Protein AF-F4PGF0-F1 (afdb_monomer_lite)

Foldseek 3Di:
DVVQVPFDDPVPGPDGDDDDDDDPVCVVVVVCVVVVNDDDADPCLVQVLLVLLLCVLVVCDWFLVSQLVVVVVDPNQVVCLVPVVVVPHDPVVCVVCVSCSVVSSVSSVVSVVLCVLLVQWDADPVGRTIHGDVLSVVCNVVVAGSVLSSLCVVQPDPDDDPVSVVVSVCPGPVCVVPDDDPVCVVVVVVPPPDDDDDDDDDDDDDDDQDPDDFAFLCVLVDPLSSVLDPDGTQDSLCVVCLCCQQPHLFADDDDDDPPNPLVVSVVNNLVNCCVPPVPAAEEAEAADPVVLVVCCVSCCVRCCVRVVFQEEEQELFDDDDPVSLLRHRYYYYYPLRVLLVQLQLVVVVRHSVRHQEAQDDQVDDPDDHRYYHRDDDPDDDDDDPVCVVPPDDDADPCLVVVLLVVLSCQLNVCDFAPVSVLVVVCSDPNLVRCQVCVVVVPFPDNDPVSSVVSSSVSSVVSVVLCVLLVQWDADPPPRTIHGDPLSVLCSNLVFDSVLSSLLLVQDDLPDALLSVLLSLLPGVLQQPQDDDPPQLVVLVVLLVVFDDHDDDSRGSSSLLSSLLRCLQVVHDDPDPVSVVSSLVSLSSSLSSLVSSLVSCVVVQNLNSNVNSLQSLQCSQLSHDCADPVRAGCQQVSFPPADSVNSVVLCVPLVPRHLQSLLVLLPQDPPPCPDPSVVSSVVSVVVSLCCVVPVVVDDPVSSVRRSVLSQQPWDKDKDWDDDQDDADELPAWDKTKIKIFTDGAHDPVQFHPRPSNPHTHHKKKKKFKAWPVRGGFDIDIDTRCHDDPPDPSRIDIDIGTGNDDPPDQDQKTKMKIWMRISHHRRPIDIDIDMHGHDHPDD

Secondary structure (DSSP, 8-state):
-TTGGGSS-TTT-SS--------HHHHHHHHHHHTT-------GGGGHHHHHHHHHHHTS--BHHHHHHHHHTSHHHHHHHH-GGGGT--HHHHHH-TT-HHHHHHHHHHHHHHHHHTTSEEEETTTTEEEE-HHHHHHHHTT--HHHHHHHHHH--SS--HHHHHHHHHTSGGGTT-PPPGGGHHHHHHGGG-----PPPPPP-PPPPP-PPPPBGGGG--HHHHTT-SSSB--HHHHHHHHHHHH-----B----TTS-HHHHHHHHHHHHHHH-TT-EEEEE-SSHHHHHHHHHHHIIIIIIHH---EEEEBTTB---HHHHHH-SEEEE-HHHHHHHHTTGGG-TTTTT-EEEESS-----SSS----B-------S---THHHHSPP-----HHHHHHHHHHHHHHTTS--BHHHHHHHHHTSHHHHHHTT-GGGGT-SSS-HHHHHHHHHHHHHHHHHHHHHTTSEEE-TTT-BEEE-HHHHHHHHHT--HHHHHHHHHH--TT--HHHHHHHHHT-GGGTT----TTHHHHHHHHHHHSSS----TT-HHHHHHHHHHHHHHTPPPSSHHHHHHHHHHHHHHHHHHHHHHHHHHHTT-HHHHHHHHHHHHHHHHTS-SB-TT--B-GGGGSTT--HHHHHHHHHHH---SHHHHHHHH---TT-TTSHHHHHHHHHHHHHHHIIIIIS---HHHHHHHHHHHHHS--EEEEE-S-TTPPBPTTS-EEEEEEEEE-SPPPTT-B---TTSSS--B-EEEEEEEETT--EEEEEEEE-----SSS--SEEEEEEEEPPPTT---SEEEEEEEEEESS-TT--EEEEEEEEBPPPP-

Structure (mmCIF, N/CA/C/O backbone):
data_AF-F4PGF0-F1
#
_entry.id   AF-F4PGF0-F1
#
loop_
_atom_site.group_PDB
_atom_site.id
_atom_site.type_symbol
_atom_site.label_atom_id
_atom_site.label_alt_id
_atom_site.label_comp_id
_atom_site.label_asym_id
_atom_site.label_entity_id
_atom_site.label_seq_id
_atom_site.pdbx_PDB_ins_code
_atom_site.Cartn_x
_atom_site.Cartn_y
_atom_site.Cartn_z
_atom_site.occupancy
_atom_site.B_iso_or_equiv
_atom_site.auth_seq_id
_atom_site.auth_comp_id
_atom_site.auth_asym_id
_atom_site.auth_atom_id
_atom_site.pdbx_PDB_model_num
ATOM 1 N N . MET A 1 1 ? 50.149 28.478 -24.237 1.00 68.19 1 MET A N 1
ATOM 2 C CA . MET A 1 1 ? 49.482 29.690 -23.707 1.00 68.19 1 MET A CA 1
ATOM 3 C C . MET A 1 1 ? 49.222 29.632 -22.201 1.00 68.19 1 MET A C 1
ATOM 5 O O . MET A 1 1 ? 49.763 30.476 -21.507 1.00 68.19 1 MET A O 1
ATOM 9 N N . GLN A 1 2 ? 48.484 28.651 -21.657 1.00 79.56 2 GLN A N 1
ATOM 10 C CA . GLN A 1 2 ? 48.096 28.647 -20.227 1.00 79.56 2 GLN A CA 1
ATOM 11 C C . GLN A 1 2 ? 49.274 28.638 -19.230 1.00 79.56 2 GLN A C 1
ATOM 13 O O . GLN A 1 2 ? 49.204 29.307 -18.206 1.00 79.56 2 GLN A O 1
ATOM 18 N N . ILE A 1 3 ? 50.369 27.932 -19.540 1.00 82.75 3 ILE A N 1
ATOM 19 C CA . ILE A 1 3 ? 51.595 27.923 -18.716 1.00 82.75 3 ILE A CA 1
ATOM 20 C C . ILE A 1 3 ? 52.276 29.305 -18.722 1.00 82.75 3 ILE A C 1
ATOM 22 O O . ILE A 1 3 ? 52.674 29.797 -17.673 1.00 82.75 3 ILE A O 1
ATOM 26 N N . PHE A 1 4 ? 52.341 29.966 -19.881 1.00 79.94 4 PHE A N 1
ATOM 27 C CA . PHE A 1 4 ? 52.933 31.302 -20.039 1.00 79.94 4 PHE A CA 1
ATOM 28 C C . PHE A 1 4 ? 52.092 32.411 -19.404 1.00 79.94 4 PHE A C 1
ATOM 30 O O . PHE A 1 4 ? 52.645 33.363 -18.874 1.00 79.94 4 PHE A O 1
ATOM 37 N N . GLY A 1 5 ? 50.763 32.270 -19.383 1.00 78.12 5 GLY A N 1
ATOM 38 C CA . GLY A 1 5 ? 49.867 33.208 -18.695 1.00 78.12 5 GLY A CA 1
ATOM 39 C C . GLY A 1 5 ? 50.016 33.216 -17.169 1.00 78.12 5 GLY A C 1
ATOM 40 O O . GLY A 1 5 ? 49.424 34.060 -16.508 1.00 78.12 5 GLY A O 1
ATOM 41 N N . ARG A 1 6 ? 50.795 32.284 -16.603 1.00 83.44 6 ARG A N 1
ATOM 42 C CA . ARG A 1 6 ? 51.181 32.272 -15.183 1.00 83.44 6 ARG A CA 1
ATOM 43 C C . ARG A 1 6 ? 52.516 32.980 -14.919 1.00 83.44 6 ARG A C 1
ATOM 45 O O . ARG A 1 6 ? 52.927 33.057 -13.764 1.00 83.44 6 ARG A O 1
ATOM 52 N N . ALA A 1 7 ? 53.205 33.454 -15.958 1.00 81.38 7 ALA A N 1
ATOM 53 C CA . ALA A 1 7 ? 54.467 34.169 -15.826 1.00 81.38 7 ALA A CA 1
ATOM 54 C C . ALA A 1 7 ? 54.216 35.649 -15.504 1.00 81.38 7 ALA A C 1
ATOM 56 O O . ALA A 1 7 ? 53.623 36.372 -16.302 1.00 81.38 7 ALA A O 1
ATOM 57 N N . GLY A 1 8 ? 54.698 36.086 -14.339 1.00 79.94 8 GLY A N 1
ATOM 58 C CA . GLY A 1 8 ? 54.471 37.427 -13.799 1.00 79.94 8 GLY A CA 1
ATOM 59 C C . GLY A 1 8 ? 53.168 37.525 -13.004 1.00 79.94 8 GLY A C 1
ATOM 60 O O . GLY A 1 8 ? 52.085 37.199 -13.489 1.00 79.94 8 GLY A O 1
ATOM 61 N N . ARG A 1 9 ? 53.260 37.972 -11.749 1.00 84.19 9 ARG A N 1
ATOM 62 C CA . ARG A 1 9 ? 52.103 38.196 -10.875 1.00 84.19 9 ARG A CA 1
ATOM 63 C C . ARG A 1 9 ? 51.639 39.649 -11.009 1.00 84.19 9 ARG A C 1
ATOM 65 O O . ARG A 1 9 ? 52.397 40.537 -10.619 1.00 84.19 9 ARG A O 1
ATOM 72 N N . PRO A 1 10 ? 50.388 39.911 -11.439 1.00 83.38 10 PRO A N 1
ATOM 73 C CA . PRO A 1 10 ? 49.921 41.266 -11.757 1.00 83.38 10 PRO A CA 1
ATOM 74 C C . PRO A 1 10 ? 50.033 42.303 -10.627 1.00 83.38 10 PRO A C 1
ATOM 76 O O . PRO A 1 10 ? 50.053 43.497 -10.897 1.00 83.38 10 PRO A O 1
ATOM 79 N N . GLN A 1 11 ? 50.074 41.862 -9.365 1.00 82.69 11 GLN A N 1
ATOM 80 C CA . GLN A 1 11 ? 50.130 42.737 -8.185 1.00 82.69 11 GLN A CA 1
ATOM 81 C C . GLN A 1 11 ? 51.554 42.988 -7.662 1.00 82.69 11 GLN A C 1
ATOM 83 O O . GLN A 1 11 ? 51.743 43.899 -6.861 1.00 82.69 11 GLN A O 1
ATOM 88 N N . PHE A 1 12 ? 52.537 42.177 -8.068 1.00 80.88 12 PHE A N 1
ATOM 89 C CA . PHE A 1 12 ? 53.861 42.140 -7.430 1.00 80.88 12 PHE A CA 1
ATOM 90 C C . PHE A 1 12 ? 55.021 42.313 -8.411 1.00 80.88 12 PHE A C 1
ATOM 92 O O . PHE A 1 12 ? 56.039 42.889 -8.037 1.00 80.88 12 PHE A O 1
ATOM 99 N N . ASP A 1 13 ? 54.880 41.828 -9.646 1.00 89.94 13 ASP A N 1
ATOM 100 C CA . ASP A 1 13 ? 55.972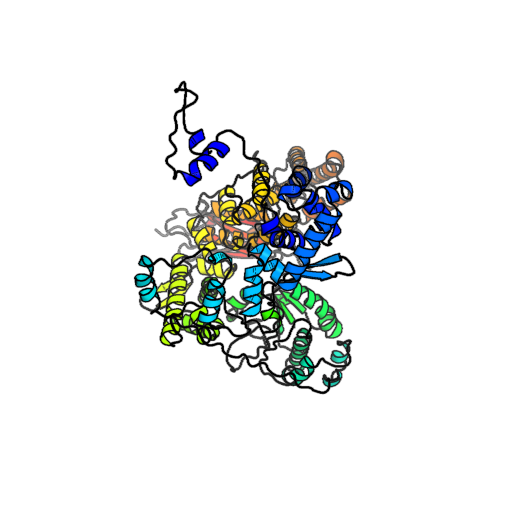 41.784 -10.614 1.00 89.94 13 ASP A CA 1
ATOM 101 C C . ASP A 1 13 ? 55.735 42.833 -11.719 1.00 89.94 13 ASP A C 1
ATOM 103 O O . ASP A 1 13 ? 54.625 42.974 -12.232 1.00 89.94 13 ASP A O 1
ATOM 107 N N . THR A 1 14 ? 56.774 43.584 -12.096 1.00 86.44 14 THR A N 1
ATOM 108 C CA . THR A 1 14 ? 56.694 44.628 -13.140 1.00 86.44 14 THR A CA 1
ATOM 109 C C . THR A 1 14 ? 56.746 44.063 -14.562 1.00 86.44 14 THR A C 1
ATOM 111 O O . THR A 1 14 ? 56.286 44.711 -15.500 1.00 86.44 14 THR A O 1
ATOM 114 N N . PHE A 1 15 ? 57.282 42.853 -14.727 1.00 85.06 15 PHE A N 1
ATOM 115 C CA . PHE A 1 15 ? 57.271 42.066 -15.958 1.00 85.06 15 PHE A CA 1
ATOM 116 C C . PHE A 1 15 ? 57.305 40.569 -15.610 1.00 85.06 15 PHE A C 1
ATOM 118 O O . PHE A 1 15 ? 57.722 40.188 -14.516 1.00 85.06 15 PHE A O 1
ATOM 125 N N . GLY A 1 16 ? 56.839 39.717 -16.525 1.00 85.12 16 GLY A N 1
ATOM 126 C CA . GLY A 1 16 ? 56.873 38.260 -16.384 1.00 85.12 16 GLY A CA 1
ATOM 127 C C . GLY A 1 16 ? 57.843 37.635 -17.381 1.00 85.12 16 GLY A C 1
ATOM 128 O O . GLY A 1 16 ? 57.725 37.870 -18.581 1.00 85.12 16 GLY A O 1
ATOM 129 N N . GLU A 1 17 ? 58.780 36.820 -16.899 1.00 87.06 17 GLU A N 1
ATOM 130 C CA . GLU A 1 17 ? 59.690 36.039 -17.744 1.00 87.06 17 GLU A CA 1
ATOM 131 C C . GLU A 1 17 ? 59.274 34.569 -17.779 1.00 87.06 17 GLU A C 1
ATOM 133 O O . GLU A 1 17 ? 58.826 33.996 -16.786 1.00 87.06 17 GLU A O 1
ATOM 138 N N . SER A 1 18 ? 59.425 33.939 -18.941 1.00 82.31 18 SER A N 1
ATOM 139 C CA . SER A 1 18 ? 59.106 32.528 -19.137 1.00 82.31 18 SER A CA 1
ATOM 140 C C . SER A 1 18 ? 60.050 31.913 -20.156 1.00 82.31 18 SER A C 1
ATOM 142 O O . SER A 1 18 ? 60.312 32.489 -21.211 1.00 82.31 18 SER A O 1
ATOM 144 N N . PHE A 1 19 ? 60.556 30.725 -19.837 1.00 87.62 19 PHE A N 1
ATOM 145 C CA . PHE A 1 19 ? 61.506 30.008 -20.677 1.00 87.62 19 PHE A CA 1
ATOM 146 C C . PHE A 1 19 ? 60.835 28.761 -21.247 1.00 87.62 19 PHE A C 1
ATOM 148 O O . PHE A 1 19 ? 60.334 27.919 -20.503 1.00 87.62 19 PHE A O 1
ATOM 155 N N . LEU A 1 20 ? 60.831 28.643 -22.574 1.00 85.56 20 LEU A N 1
ATOM 156 C CA . LEU A 1 20 ? 60.385 27.444 -23.275 1.00 85.56 20 LEU A CA 1
ATOM 157 C C . LEU A 1 20 ? 61.597 26.662 -23.761 1.00 85.56 20 LEU A C 1
ATOM 159 O O . LEU A 1 20 ? 62.291 27.107 -24.673 1.00 85.56 20 LEU A O 1
ATOM 163 N N . LEU A 1 21 ? 61.816 25.476 -23.202 1.00 89.81 21 LEU A N 1
ATOM 164 C CA . LEU A 1 21 ? 62.769 24.524 -23.763 1.00 89.81 21 LEU A CA 1
ATOM 165 C C . LEU A 1 21 ? 62.033 23.607 -24.738 1.00 89.81 21 LEU A C 1
ATOM 167 O O . LEU A 1 21 ? 61.094 22.906 -24.367 1.00 89.81 21 LEU A O 1
ATOM 171 N N . THR A 1 22 ? 62.438 23.634 -26.002 1.00 89.94 22 THR A N 1
ATOM 172 C CA . THR A 1 22 ? 61.854 22.805 -27.056 1.00 89.94 22 THR A CA 1
ATOM 173 C C . THR A 1 22 ? 62.917 22.411 -28.075 1.00 89.94 22 THR A C 1
ATOM 175 O O . THR A 1 22 ? 63.999 22.994 -28.123 1.00 89.94 22 THR A O 1
ATOM 178 N N . THR A 1 23 ? 62.618 21.407 -28.893 1.00 92.56 23 THR A N 1
ATOM 179 C CA . THR A 1 23 ? 63.452 21.021 -30.035 1.00 92.56 23 THR A CA 1
ATOM 180 C C . THR A 1 23 ? 63.445 22.126 -31.089 1.00 92.56 23 THR A C 1
ATOM 182 O O . THR A 1 23 ? 62.398 22.733 -31.324 1.00 92.56 23 THR A O 1
ATOM 185 N N . HIS A 1 24 ? 64.571 22.346 -31.773 1.00 90.00 24 HIS A N 1
ATOM 186 C CA . HIS A 1 24 ? 64.712 23.419 -32.768 1.00 90.00 24 HIS A CA 1
ATOM 187 C C . HIS A 1 24 ? 63.587 23.414 -33.824 1.00 90.00 24 HIS A C 1
ATOM 189 O O . HIS A 1 24 ? 63.030 24.461 -34.141 1.00 90.00 24 HIS A O 1
ATOM 195 N N . ASP A 1 25 ? 63.149 22.234 -34.267 1.00 90.38 25 ASP A N 1
ATOM 196 C CA . ASP A 1 25 ? 62.092 22.069 -35.279 1.00 90.38 25 ASP A CA 1
ATOM 197 C C . ASP A 1 25 ? 60.718 22.598 -34.838 1.00 90.38 25 ASP A C 1
ATOM 199 O O . ASP A 1 25 ? 59.890 22.993 -35.657 1.00 90.38 25 ASP A O 1
ATOM 203 N N . LYS A 1 26 ? 60.464 22.637 -33.526 1.00 87.69 26 LYS A N 1
ATOM 204 C CA . LYS A 1 26 ? 59.204 23.123 -32.946 1.00 87.69 26 LYS A CA 1
ATOM 205 C C . LYS A 1 26 ? 59.284 24.585 -32.508 1.00 87.69 26 LYS A C 1
ATOM 207 O O . LYS A 1 26 ? 58.252 25.173 -32.187 1.00 87.69 26 LYS A O 1
ATOM 212 N N . LEU A 1 27 ? 60.475 25.193 -32.527 1.00 85.81 27 LEU A N 1
ATOM 213 C CA . LEU A 1 27 ? 60.696 26.571 -32.083 1.00 85.81 27 LEU A CA 1
ATOM 214 C C . LEU A 1 27 ? 59.818 27.560 -32.860 1.00 85.81 27 LEU A C 1
ATOM 216 O O . LEU A 1 27 ? 59.130 28.377 -32.253 1.00 85.81 27 LEU A O 1
ATOM 220 N N . HIS A 1 28 ? 59.781 27.446 -34.191 1.00 83.00 28 HIS A N 1
ATOM 221 C CA . HIS A 1 28 ? 58.978 28.328 -35.042 1.00 83.00 28 HIS A CA 1
ATOM 222 C C . HIS A 1 28 ? 57.472 28.218 -34.747 1.00 83.00 28 HIS A C 1
ATOM 224 O O . HIS A 1 28 ? 56.788 29.234 -34.644 1.00 83.00 28 HIS A O 1
ATOM 230 N N . HIS A 1 29 ? 56.967 26.999 -34.529 1.00 82.62 29 HIS A N 1
ATOM 231 C CA . HIS A 1 29 ? 55.566 26.760 -34.174 1.00 82.62 29 HIS A CA 1
ATOM 232 C C . HIS A 1 29 ? 55.180 27.461 -32.864 1.00 82.62 29 HIS A C 1
ATOM 234 O O . HIS A 1 29 ? 54.167 28.158 -32.806 1.00 82.62 29 HIS A O 1
ATOM 240 N N . TYR A 1 30 ? 56.003 27.326 -31.819 1.00 84.00 30 TYR A N 1
ATOM 241 C CA . TYR A 1 30 ? 55.728 27.968 -30.535 1.00 84.00 30 TYR A CA 1
ATOM 242 C C . TYR A 1 30 ? 55.913 29.489 -30.571 1.00 84.00 30 TYR A C 1
ATOM 244 O O . TYR A 1 30 ? 55.134 30.192 -29.933 1.00 84.00 30 TYR A O 1
ATOM 252 N N . LEU A 1 31 ? 56.871 30.014 -31.344 1.00 82.81 31 LEU A N 1
ATOM 253 C CA . LEU A 1 31 ? 57.012 31.461 -31.551 1.00 82.81 31 LEU A CA 1
ATOM 254 C C . LEU A 1 31 ? 55.759 32.057 -32.207 1.00 82.81 31 LEU A C 1
ATOM 256 O O . LEU A 1 31 ? 55.236 33.053 -31.714 1.00 82.81 31 LEU A O 1
ATOM 260 N N . MET A 1 32 ? 55.237 31.411 -33.255 1.00 77.62 32 MET A N 1
ATOM 261 C CA . MET A 1 32 ? 54.003 31.821 -33.942 1.00 77.62 32 MET A CA 1
ATOM 262 C C . MET A 1 32 ? 52.759 31.728 -33.048 1.00 77.62 32 MET A C 1
ATOM 264 O O . MET A 1 32 ? 51.863 32.569 -33.133 1.00 77.62 32 MET A O 1
ATOM 268 N N . LEU A 1 33 ? 52.705 30.725 -32.165 1.00 80.06 33 LEU A N 1
ATOM 269 C CA . LEU A 1 33 ? 51.631 30.566 -31.181 1.00 80.06 33 LEU A CA 1
ATOM 270 C C . LEU A 1 33 ? 51.631 31.698 -30.135 1.00 80.06 33 LEU A C 1
ATOM 272 O O . LEU A 1 33 ? 50.567 32.110 -29.680 1.00 80.06 33 LEU A O 1
ATOM 276 N N . MET A 1 34 ? 52.812 32.199 -29.755 1.00 77.62 34 MET A N 1
ATOM 277 C CA . MET A 1 34 ? 52.979 33.238 -28.729 1.00 77.62 34 MET A CA 1
ATOM 278 C C . MET A 1 34 ? 52.830 34.668 -29.275 1.00 77.62 34 MET A C 1
ATOM 280 O O . MET A 1 34 ? 52.401 35.549 -28.535 1.00 77.62 34 MET A O 1
ATOM 284 N N . SER A 1 35 ? 53.142 34.912 -30.552 1.00 76.12 35 SER A N 1
ATOM 285 C CA . SER A 1 35 ? 53.085 36.238 -31.196 1.00 76.12 35 SER A CA 1
ATOM 286 C C . SER A 1 35 ? 51.711 36.617 -31.779 1.00 76.12 35 SER A C 1
ATOM 288 O O . SER A 1 35 ? 51.601 37.614 -32.489 1.00 76.12 35 SER A O 1
ATOM 290 N N . ALA A 1 36 ? 50.660 35.848 -31.464 1.00 62.47 36 ALA A N 1
ATOM 291 C CA . ALA A 1 36 ? 49.275 36.014 -31.935 1.00 62.47 36 ALA A CA 1
ATOM 292 C C . ALA A 1 36 ? 49.044 35.831 -33.454 1.00 62.47 36 ALA A C 1
ATOM 294 O O . ALA A 1 36 ? 48.001 36.225 -33.971 1.00 62.47 36 ALA A O 1
ATOM 295 N N . ALA A 1 37 ? 49.968 35.187 -34.176 1.00 62.91 37 ALA A N 1
ATOM 296 C CA . ALA A 1 37 ? 49.921 35.089 -35.639 1.00 62.91 37 ALA A CA 1
ATOM 297 C C . ALA A 1 37 ? 49.289 33.794 -36.199 1.00 62.91 37 ALA A C 1
ATOM 299 O O . ALA A 1 37 ? 49.262 33.610 -37.415 1.00 62.91 37 ALA A O 1
ATOM 300 N N . MET A 1 38 ? 48.776 32.890 -35.355 1.00 70.12 38 MET A N 1
ATOM 301 C CA . MET A 1 38 ? 48.120 31.659 -35.819 1.00 70.12 38 MET A CA 1
ATOM 302 C C . MET A 1 38 ? 46.594 31.836 -35.902 1.00 70.12 38 MET A C 1
ATOM 304 O O . MET A 1 38 ? 45.956 31.993 -34.857 1.00 70.12 38 MET A O 1
ATOM 308 N N . PRO A 1 39 ? 45.978 31.780 -37.099 1.00 75.12 39 PRO A N 1
ATOM 309 C CA . PRO A 1 39 ? 44.526 31.764 -37.212 1.00 75.12 39 PRO A CA 1
ATOM 310 C C . PRO A 1 39 ? 43.962 30.485 -36.581 1.00 75.12 39 PRO A C 1
ATOM 312 O O . PRO A 1 39 ? 44.480 29.388 -36.790 1.00 75.12 39 PRO A O 1
ATOM 315 N N . ILE A 1 40 ? 42.891 30.630 -35.799 1.00 84.44 40 ILE A N 1
ATOM 316 C CA . ILE A 1 40 ? 42.147 29.492 -35.254 1.00 84.44 40 ILE A CA 1
ATOM 317 C C . ILE A 1 40 ? 41.319 28.898 -36.397 1.00 84.44 40 ILE A C 1
ATOM 319 O O . ILE A 1 40 ? 40.466 29.579 -36.966 1.00 84.44 40 ILE A O 1
ATOM 323 N N . GLU A 1 41 ? 41.584 27.639 -36.740 1.00 88.88 41 GLU A N 1
ATOM 324 C CA . GLU A 1 41 ? 40.865 26.904 -37.784 1.00 88.88 41 GLU A CA 1
ATOM 325 C C . GLU A 1 41 ? 40.036 25.764 -37.185 1.00 88.88 41 GLU A C 1
ATOM 327 O O . GLU A 1 41 ? 40.368 25.203 -36.138 1.00 88.88 41 GLU A O 1
ATOM 332 N N . SER A 1 42 ? 38.934 25.422 -37.851 1.00 90.94 42 SER A N 1
ATOM 333 C CA . SER A 1 42 ? 38.019 24.371 -37.418 1.00 90.94 42 SER A CA 1
ATOM 334 C C . SER A 1 42 ? 38.543 22.985 -37.794 1.00 90.94 42 SER A C 1
ATOM 336 O O . SER A 1 42 ? 38.913 22.742 -38.940 1.00 90.94 42 SER A O 1
ATOM 338 N N . ARG A 1 43 ? 38.504 22.042 -36.845 1.00 90.00 43 ARG A N 1
ATOM 339 C CA . ARG A 1 43 ? 38.724 20.604 -37.098 1.00 90.00 43 ARG A CA 1
ATOM 340 C C . ARG A 1 43 ? 37.427 19.801 -37.211 1.00 90.00 43 ARG A C 1
ATOM 342 O O . ARG A 1 43 ? 37.476 18.585 -37.313 1.00 90.00 43 ARG A O 1
ATOM 349 N N . PHE A 1 44 ? 36.270 20.464 -37.226 1.00 91.56 44 PHE A N 1
ATOM 350 C CA . PHE A 1 44 ? 34.961 19.803 -37.183 1.00 91.56 44 PHE A CA 1
ATOM 351 C C . PHE A 1 44 ? 34.720 18.824 -38.346 1.00 91.56 44 PHE A C 1
ATOM 353 O O . PHE A 1 44 ? 34.017 17.838 -38.169 1.00 91.56 44 PHE A O 1
ATOM 360 N N . ILE A 1 45 ? 35.354 19.043 -39.509 1.00 89.06 45 ILE A N 1
ATOM 361 C CA . ILE A 1 45 ? 35.261 18.142 -40.672 1.00 89.06 45 ILE A CA 1
ATOM 362 C C . ILE A 1 45 ? 35.663 16.702 -40.324 1.00 89.06 45 ILE A C 1
ATOM 364 O O . ILE A 1 45 ? 35.042 15.778 -40.839 1.00 89.06 45 ILE A O 1
ATOM 368 N N . THR A 1 46 ? 36.658 16.486 -39.450 1.00 87.44 46 THR A N 1
ATOM 369 C CA . THR A 1 46 ? 37.154 15.128 -39.154 1.00 87.44 46 THR A CA 1
ATOM 370 C C . THR A 1 46 ? 36.118 14.265 -38.443 1.00 87.44 46 THR A C 1
ATOM 372 O O . THR A 1 46 ? 36.116 13.055 -38.626 1.00 87.44 46 THR A O 1
ATOM 375 N N . ASN A 1 47 ? 35.233 14.889 -37.661 1.00 89.44 47 ASN A N 1
ATOM 376 C CA . ASN A 1 47 ? 34.237 14.208 -36.832 1.00 89.44 47 ASN A CA 1
ATOM 377 C C . ASN A 1 47 ? 32.802 14.550 -37.270 1.00 89.44 47 ASN A C 1
ATOM 379 O O . ASN A 1 47 ? 31.851 14.316 -36.527 1.00 89.44 47 ASN A O 1
ATOM 383 N N . LEU A 1 48 ? 32.633 15.128 -38.466 1.00 94.38 48 LEU A N 1
ATOM 384 C CA . LEU A 1 48 ? 31.335 15.574 -38.981 1.00 94.38 48 LEU A CA 1
ATOM 385 C C . LEU A 1 48 ? 30.313 14.431 -39.010 1.00 94.38 48 LEU A C 1
ATOM 387 O O . LEU A 1 48 ? 29.143 14.649 -38.723 1.00 94.38 48 LEU A O 1
ATOM 391 N N . VAL A 1 49 ? 30.773 13.223 -39.330 1.00 94.38 49 VAL A N 1
ATOM 392 C CA . VAL A 1 49 ? 29.972 11.998 -39.433 1.00 94.38 49 VAL A CA 1
ATOM 393 C C . VAL A 1 49 ? 29.310 11.658 -38.096 1.00 94.38 49 VAL A C 1
ATOM 395 O O . VAL A 1 49 ? 28.095 11.483 -38.031 1.00 94.38 49 VAL A O 1
ATOM 398 N N . ASP A 1 50 ? 30.089 11.643 -37.014 1.00 93.69 50 ASP A N 1
ATOM 399 C CA . ASP A 1 50 ? 29.599 11.271 -35.684 1.00 93.69 50 ASP A CA 1
ATOM 400 C C . ASP A 1 50 ? 28.685 12.363 -35.102 1.00 93.69 50 ASP A C 1
ATOM 402 O O . ASP A 1 50 ? 27.643 12.066 -34.517 1.00 93.69 50 ASP A O 1
ATOM 406 N N . HIS A 1 51 ? 29.024 13.639 -35.326 1.00 94.69 51 HIS A N 1
ATOM 407 C CA . HIS A 1 51 ? 28.183 14.764 -34.910 1.00 94.69 51 HIS A CA 1
ATOM 408 C C . HIS A 1 51 ? 26.862 14.829 -35.686 1.00 94.69 51 HIS A C 1
ATOM 410 O O . HIS A 1 51 ? 25.826 15.101 -35.087 1.00 94.69 51 HIS A O 1
ATOM 416 N N . LEU A 1 52 ? 26.874 14.533 -36.989 1.00 95.38 52 LEU A N 1
ATOM 417 C CA . LEU A 1 52 ? 25.652 14.445 -37.787 1.00 95.38 52 LEU A CA 1
ATOM 418 C C . LEU A 1 52 ? 24.741 13.320 -37.273 1.00 95.38 52 LEU A C 1
ATOM 420 O O . LEU A 1 52 ? 23.539 13.528 -37.136 1.00 95.38 52 LEU A O 1
ATOM 424 N N . ASN A 1 53 ? 25.301 12.154 -36.931 1.00 95.88 53 ASN A N 1
ATOM 425 C CA . ASN A 1 53 ? 24.533 11.063 -36.327 1.00 95.88 53 ASN A CA 1
ATOM 426 C C . ASN A 1 53 ? 23.881 11.474 -34.999 1.00 95.88 53 ASN A C 1
ATOM 428 O O . ASN A 1 53 ? 22.724 11.136 -34.770 1.00 95.88 53 ASN A O 1
ATOM 432 N N . ALA A 1 54 ? 24.587 12.225 -34.149 1.00 95.31 54 ALA A N 1
ATOM 433 C CA . ALA A 1 54 ? 24.041 12.681 -32.872 1.00 95.31 54 ALA A CA 1
ATOM 434 C C . ALA A 1 54 ? 22.802 13.575 -33.046 1.00 95.31 54 ALA A C 1
ATOM 436 O O . ALA A 1 54 ? 21.800 13.380 -32.363 1.00 95.31 54 ALA A O 1
ATOM 437 N N . GLU A 1 55 ? 22.824 14.502 -34.004 1.00 95.81 55 GLU A N 1
ATOM 438 C CA . GLU A 1 55 ? 21.673 15.368 -34.303 1.00 95.81 55 GLU A CA 1
ATOM 439 C C . GLU A 1 55 ? 20.504 14.587 -34.926 1.00 95.81 55 GLU A C 1
ATOM 441 O O . GLU A 1 55 ? 19.338 14.823 -34.604 1.00 95.81 55 GLU A O 1
ATOM 446 N N . ILE A 1 56 ? 20.803 13.596 -35.773 1.00 95.00 56 ILE A N 1
ATOM 447 C CA . ILE A 1 56 ? 19.776 12.704 -36.330 1.00 95.00 56 ILE A CA 1
ATOM 448 C C . ILE A 1 56 ? 19.122 11.873 -35.212 1.00 95.00 56 ILE A C 1
ATOM 450 O O . ILE A 1 56 ? 17.903 11.713 -35.196 1.00 95.00 56 ILE A O 1
ATOM 454 N N . VAL A 1 57 ? 19.903 11.383 -34.242 1.00 94.50 57 VAL A N 1
ATOM 455 C CA . VAL A 1 57 ? 19.412 10.616 -33.081 1.00 94.50 57 VAL A CA 1
ATOM 456 C C . VAL A 1 57 ? 18.589 11.475 -32.124 1.00 94.50 57 VAL A C 1
ATOM 458 O O . VAL A 1 57 ? 17.553 11.016 -31.642 1.00 94.50 57 VAL A O 1
ATOM 461 N N . LEU A 1 58 ? 19.018 12.713 -31.869 1.00 92.50 58 LEU A N 1
ATOM 462 C CA . LEU A 1 58 ? 18.269 13.682 -31.066 1.00 92.50 58 LEU A CA 1
ATOM 463 C C . LEU A 1 58 ? 16.959 14.115 -31.743 1.00 92.50 58 LEU A C 1
ATOM 465 O O . LEU A 1 58 ? 16.064 14.625 -31.071 1.00 92.50 58 LEU A O 1
ATOM 469 N N . GLY A 1 59 ? 16.835 13.907 -33.057 1.00 90.88 59 GLY A N 1
ATOM 470 C CA . GLY A 1 59 ? 15.677 14.310 -33.851 1.00 90.88 59 GLY A CA 1
ATOM 471 C C . GLY A 1 59 ? 15.666 15.798 -34.208 1.00 90.88 59 GLY A C 1
ATOM 472 O O . GLY A 1 59 ? 14.652 16.299 -34.688 1.00 90.88 59 GLY A O 1
ATOM 473 N N . THR A 1 60 ? 16.774 16.508 -33.986 1.00 92.12 60 THR A N 1
ATOM 474 C CA . THR A 1 60 ? 16.964 17.909 -34.397 1.00 92.12 60 THR A CA 1
ATOM 475 C C . THR A 1 60 ? 17.182 18.034 -35.905 1.00 92.12 60 THR A C 1
ATOM 477 O O . THR A 1 60 ? 16.884 19.081 -36.478 1.00 92.12 60 THR A O 1
ATOM 480 N N . VAL A 1 61 ? 17.673 16.970 -36.552 1.00 95.00 61 VAL A N 1
ATOM 481 C CA . VAL A 1 61 ? 17.920 16.891 -37.996 1.00 95.00 61 VAL A CA 1
ATOM 482 C C . VAL A 1 61 ? 17.243 15.648 -38.575 1.00 95.00 61 VAL A C 1
ATOM 484 O O . VAL A 1 61 ? 17.635 14.521 -38.289 1.00 95.00 61 VAL A O 1
ATOM 487 N N . SER A 1 62 ? 16.253 15.840 -39.445 1.00 93.44 62 SER A N 1
ATOM 488 C CA . SER A 1 62 ? 15.486 14.750 -40.070 1.00 93.44 62 SER A CA 1
ATOM 489 C C . SER A 1 62 ? 15.780 14.552 -41.560 1.00 93.44 62 SER A C 1
ATOM 491 O O . SER A 1 62 ? 15.468 13.506 -42.132 1.00 93.44 62 SER A O 1
ATOM 493 N N . ASN A 1 63 ? 16.390 15.543 -42.211 1.00 94.94 63 ASN A N 1
ATOM 494 C CA . ASN A 1 63 ? 16.658 15.532 -43.646 1.00 94.94 63 ASN A CA 1
ATOM 495 C C . ASN A 1 63 ? 17.907 16.347 -44.014 1.00 94.94 63 ASN A C 1
ATOM 497 O O . ASN A 1 63 ? 18.421 17.139 -43.221 1.00 94.94 63 ASN A O 1
ATOM 501 N N . VAL A 1 64 ? 18.394 16.169 -45.245 1.00 94.81 64 VAL A N 1
ATOM 502 C CA . VAL A 1 64 ? 19.615 16.820 -45.754 1.00 94.81 64 VAL A CA 1
ATOM 503 C C . VAL A 1 64 ? 19.513 18.346 -45.693 1.00 94.81 64 VAL A C 1
ATOM 505 O O . VAL A 1 64 ? 20.507 19.005 -45.404 1.00 94.81 64 VAL A O 1
ATOM 508 N N . ARG A 1 65 ? 18.329 18.933 -45.913 1.00 92.88 65 ARG A N 1
ATOM 509 C CA . ARG A 1 65 ? 18.161 20.396 -45.865 1.00 92.88 65 ARG A CA 1
ATOM 510 C C . ARG A 1 65 ? 18.358 20.926 -44.447 1.00 92.88 65 ARG A C 1
ATOM 512 O O . ARG A 1 65 ? 19.131 21.860 -44.260 1.00 92.88 65 ARG A O 1
ATOM 519 N N . GLU A 1 66 ? 17.732 20.290 -43.459 1.00 94.56 66 GLU A N 1
ATOM 520 C CA . GLU A 1 66 ? 17.920 20.610 -42.038 1.00 94.56 66 GLU A CA 1
ATOM 521 C C . GLU A 1 66 ? 19.374 20.421 -41.601 1.00 94.56 66 GLU A C 1
ATOM 523 O O . GLU A 1 66 ? 19.922 21.282 -40.917 1.00 94.56 66 GLU A O 1
ATOM 528 N N . ALA A 1 67 ? 20.043 19.364 -42.067 1.00 94.25 67 ALA A N 1
ATOM 529 C CA . ALA A 1 67 ? 21.465 19.142 -41.807 1.00 94.25 67 ALA A CA 1
ATOM 530 C C . ALA A 1 67 ? 22.360 20.241 -42.410 1.00 94.25 67 ALA A C 1
ATOM 532 O O . ALA A 1 67 ? 23.332 20.671 -41.789 1.00 94.25 67 ALA A O 1
ATOM 533 N N . VAL A 1 68 ? 22.036 20.735 -43.610 1.00 94.19 68 VAL A N 1
ATOM 534 C CA . VAL A 1 68 ? 22.751 21.854 -44.247 1.00 94.19 68 VAL A CA 1
ATOM 535 C C . VAL A 1 68 ? 22.540 23.159 -43.475 1.00 94.19 68 VAL A C 1
ATOM 537 O O . VAL A 1 68 ? 23.477 23.960 -43.373 1.00 94.19 68 VAL A O 1
ATOM 540 N N . THR A 1 69 ? 21.346 23.373 -42.913 1.00 93.50 69 THR A N 1
ATOM 541 C CA . THR A 1 69 ? 21.056 24.497 -42.012 1.00 93.50 69 THR A CA 1
ATOM 542 C C . THR A 1 69 ? 21.814 24.362 -40.691 1.00 93.50 69 THR A C 1
ATOM 544 O O . THR A 1 69 ? 22.464 25.319 -40.278 1.00 93.50 69 THR A O 1
ATOM 547 N N . TRP A 1 70 ? 21.817 23.174 -40.078 1.00 95.44 70 TRP A N 1
ATOM 548 C CA . TRP A 1 70 ? 22.590 22.863 -38.872 1.00 95.44 70 TRP A CA 1
ATOM 549 C C . TRP A 1 70 ? 24.081 23.156 -39.063 1.00 95.44 70 TRP A C 1
ATOM 551 O O . TRP A 1 70 ? 24.682 23.884 -38.272 1.00 95.44 70 TRP A O 1
ATOM 561 N N . LEU A 1 71 ? 24.660 22.699 -40.178 1.00 94.06 71 LEU A N 1
ATOM 562 C CA . LEU A 1 71 ? 26.056 22.968 -40.518 1.00 94.06 71 LEU A CA 1
ATOM 563 C C . LEU A 1 71 ? 26.329 24.477 -40.678 1.00 94.06 71 LEU A C 1
ATOM 565 O O . LEU A 1 71 ? 27.437 24.933 -40.393 1.00 94.06 71 LEU A O 1
ATOM 569 N N . GLY A 1 72 ? 25.317 25.264 -41.057 1.00 91.62 72 GLY A N 1
ATOM 570 C CA . GLY A 1 72 ? 25.363 26.727 -41.108 1.00 91.62 72 GLY A CA 1
ATOM 571 C C . GLY A 1 72 ? 25.493 27.421 -39.744 1.00 91.62 72 GLY A C 1
ATOM 572 O O . GLY A 1 72 ? 25.972 28.550 -39.694 1.00 91.62 72 GLY A O 1
ATOM 573 N N . TYR A 1 73 ? 25.149 26.765 -38.632 1.00 92.88 73 TYR A N 1
ATOM 574 C CA . TYR A 1 73 ? 25.370 27.305 -37.281 1.00 92.88 73 TYR A CA 1
ATOM 575 C C . TYR A 1 73 ? 26.774 27.011 -36.732 1.00 92.88 73 TYR A C 1
ATOM 577 O O . TYR A 1 73 ? 27.140 27.494 -35.660 1.00 92.88 73 TYR A O 1
ATOM 585 N N . THR A 1 74 ? 27.580 26.222 -37.445 1.00 93.62 74 THR A N 1
ATOM 586 C CA . THR A 1 74 ? 28.880 25.766 -36.942 1.00 93.62 74 THR A CA 1
ATOM 587 C C . THR A 1 74 ? 29.999 26.781 -37.180 1.00 93.62 74 THR A C 1
ATOM 589 O O . THR A 1 74 ? 30.025 27.516 -38.170 1.00 93.62 74 THR A O 1
ATOM 592 N N . TYR A 1 75 ? 31.015 26.754 -36.310 1.00 93.31 75 TYR A N 1
ATOM 593 C CA . TYR A 1 75 ? 32.251 27.519 -36.514 1.00 93.31 75 TYR A CA 1
ATOM 594 C C . TYR A 1 75 ? 32.968 27.140 -37.820 1.00 93.31 75 TYR A C 1
ATOM 596 O O . TYR A 1 75 ? 33.630 27.974 -38.436 1.00 93.31 75 TYR A O 1
ATOM 604 N N . LEU A 1 76 ? 32.800 25.891 -38.271 1.00 92.50 76 LEU A N 1
ATOM 605 C CA . LEU A 1 76 ? 33.327 25.416 -39.545 1.00 92.50 76 LEU A CA 1
ATOM 606 C C . LEU A 1 76 ? 32.810 26.255 -40.718 1.00 92.50 76 LEU A C 1
ATOM 608 O O . LEU A 1 76 ? 33.615 26.718 -41.520 1.00 92.50 76 LEU A O 1
ATOM 612 N N . TYR A 1 77 ? 31.502 26.509 -40.788 1.00 92.06 77 TYR A N 1
ATOM 613 C CA . TYR A 1 77 ? 30.919 27.315 -41.860 1.00 92.06 77 TYR A CA 1
ATOM 614 C C . TYR A 1 77 ? 31.471 28.748 -41.882 1.00 92.06 77 TYR A C 1
ATOM 616 O O . TYR A 1 77 ? 31.874 29.241 -42.936 1.00 92.06 77 TYR A O 1
ATOM 624 N N . ILE A 1 78 ? 31.578 29.384 -40.710 1.00 91.12 78 ILE A N 1
ATOM 625 C CA . ILE A 1 78 ? 32.144 30.735 -40.573 1.00 91.12 78 ILE A CA 1
ATOM 626 C C . ILE A 1 78 ? 33.582 30.775 -41.116 1.00 91.12 78 ILE A C 1
ATOM 628 O O . ILE A 1 78 ? 33.952 31.696 -41.847 1.00 91.12 78 ILE A O 1
ATOM 632 N N . ARG A 1 79 ? 34.401 29.764 -40.792 1.00 91.12 79 ARG A N 1
ATOM 633 C CA . ARG A 1 79 ? 35.786 29.672 -41.277 1.00 91.12 79 ARG A CA 1
ATOM 634 C C . ARG A 1 79 ? 35.890 29.307 -42.754 1.00 91.12 79 ARG A C 1
ATOM 636 O O . ARG A 1 79 ? 36.775 29.834 -43.420 1.00 91.12 79 ARG A O 1
ATOM 643 N N . MET A 1 80 ? 34.988 28.480 -43.275 1.00 89.31 80 MET A N 1
ATOM 644 C CA . MET A 1 80 ? 34.938 28.141 -44.699 1.00 89.31 80 MET A CA 1
ATOM 645 C C . MET A 1 80 ? 34.643 29.361 -45.572 1.00 89.31 80 MET A C 1
ATOM 647 O O . MET A 1 80 ? 35.232 29.474 -46.639 1.00 89.31 80 MET A O 1
ATOM 651 N N . ILE A 1 81 ? 33.803 30.298 -45.116 1.00 87.38 81 ILE A N 1
ATOM 652 C CA . ILE A 1 81 ? 33.597 31.577 -45.818 1.00 87.38 81 ILE A CA 1
ATOM 653 C C . ILE A 1 81 ? 34.836 32.473 -45.704 1.00 87.38 81 ILE A C 1
ATOM 655 O O . ILE A 1 81 ? 35.255 33.084 -46.684 1.00 87.38 81 ILE A O 1
ATOM 659 N N . ALA A 1 82 ? 35.423 32.571 -44.507 1.00 87.44 82 ALA A N 1
ATOM 660 C CA . ALA A 1 82 ? 36.527 33.494 -44.241 1.00 87.44 82 ALA A CA 1
ATOM 661 C C . ALA A 1 82 ? 37.859 33.070 -44.887 1.00 87.44 82 ALA A C 1
ATOM 663 O O . ALA A 1 82 ? 38.649 33.927 -45.278 1.00 87.44 82 ALA A O 1
ATOM 664 N N . ASN A 1 83 ? 38.131 31.765 -44.975 1.00 87.12 83 ASN A N 1
ATOM 665 C CA . ASN A 1 83 ? 39.347 31.214 -45.572 1.00 87.12 83 ASN A CA 1
ATOM 666 C C . ASN A 1 83 ? 39.065 29.891 -46.323 1.00 87.12 83 ASN A C 1
ATOM 668 O O . ASN A 1 83 ? 39.451 28.817 -45.853 1.00 87.12 83 ASN A O 1
ATOM 672 N N . PRO A 1 84 ? 38.412 29.949 -47.501 1.00 85.06 84 PRO A N 1
ATOM 673 C CA . PRO A 1 84 ? 37.955 28.762 -48.235 1.00 85.06 84 PRO A CA 1
ATOM 674 C C . PRO A 1 84 ? 39.086 27.795 -48.631 1.00 85.06 84 PRO A C 1
ATOM 676 O O . PRO A 1 84 ? 38.903 26.577 -48.641 1.00 85.06 84 PRO A O 1
ATOM 679 N N . HIS A 1 85 ? 40.287 28.322 -48.894 1.00 85.62 85 HIS A N 1
ATOM 680 C CA . HIS A 1 85 ? 41.435 27.540 -49.364 1.00 85.62 85 HIS A CA 1
ATOM 681 C C . HIS A 1 85 ? 41.918 26.501 -48.337 1.00 85.62 85 HIS A C 1
ATOM 683 O O . HIS A 1 85 ? 42.346 25.412 -48.713 1.00 85.62 85 HIS A O 1
ATOM 689 N N . VAL A 1 86 ? 41.832 26.801 -47.035 1.00 85.75 86 VAL A N 1
ATOM 690 C CA . VAL A 1 86 ? 42.239 25.866 -45.963 1.00 85.75 86 VAL A CA 1
ATOM 691 C C . VAL A 1 86 ? 41.341 24.628 -45.914 1.00 85.75 86 VAL A C 1
ATOM 693 O O . VAL A 1 86 ? 41.800 23.549 -45.548 1.00 85.75 86 VAL A O 1
ATOM 696 N N . TYR A 1 87 ? 40.086 24.766 -46.340 1.00 86.62 87 TYR A N 1
ATOM 697 C CA . TYR A 1 87 ? 39.091 23.694 -46.357 1.00 86.62 87 TYR A CA 1
ATOM 698 C C . TYR A 1 87 ? 38.969 23.020 -47.734 1.00 86.62 87 TYR A C 1
ATOM 700 O O . TYR A 1 87 ? 38.038 22.250 -47.960 1.00 86.62 87 TYR A O 1
ATOM 708 N N . GLY A 1 88 ? 39.904 23.294 -48.654 1.00 83.75 88 GLY A N 1
ATOM 709 C CA . GLY A 1 88 ? 39.950 22.675 -49.981 1.00 83.75 88 GLY A CA 1
ATOM 710 C C . GLY A 1 88 ? 38.942 23.235 -50.989 1.00 83.75 88 GLY A C 1
ATOM 711 O O . GLY A 1 88 ? 38.660 22.566 -51.979 1.00 83.75 88 GLY A O 1
ATOM 712 N N . ILE A 1 89 ? 38.405 24.439 -50.759 1.00 85.88 89 ILE A N 1
ATOM 713 C CA . ILE A 1 89 ? 37.421 25.082 -51.642 1.00 85.88 89 ILE A CA 1
ATOM 714 C C . ILE A 1 89 ? 38.154 26.009 -52.629 1.00 85.88 89 ILE A C 1
ATOM 716 O O . ILE A 1 89 ? 38.791 26.979 -52.198 1.00 85.88 89 ILE A O 1
ATOM 720 N N . PRO A 1 90 ? 38.098 25.754 -53.949 1.00 82.19 90 PRO A N 1
ATOM 721 C CA . PRO A 1 90 ? 38.735 26.612 -54.941 1.00 82.19 90 PRO A CA 1
ATOM 722 C C . PRO A 1 90 ? 38.014 27.966 -55.065 1.00 82.19 90 PRO A C 1
ATOM 724 O O . PRO A 1 90 ? 36.789 28.046 -55.049 1.00 82.19 90 PRO A O 1
ATOM 727 N N . LEU A 1 91 ? 38.773 29.050 -55.267 1.00 74.25 91 LEU A N 1
ATOM 728 C CA . LEU A 1 91 ? 38.243 30.426 -55.335 1.00 74.25 91 LEU A CA 1
ATOM 729 C C . LEU A 1 91 ? 37.183 30.635 -56.435 1.00 74.25 91 LEU A C 1
ATOM 731 O O . LEU A 1 91 ? 36.306 31.483 -56.293 1.00 74.25 91 LEU A O 1
ATOM 735 N N . ASN A 1 92 ? 37.233 29.841 -57.508 1.00 76.69 92 ASN A N 1
ATOM 736 C CA . ASN A 1 92 ? 36.245 29.883 -58.588 1.00 76.69 92 ASN A CA 1
ATOM 737 C C . ASN A 1 92 ? 34.854 29.411 -58.126 1.00 76.69 92 ASN A C 1
ATOM 739 O O . ASN A 1 92 ? 33.850 29.933 -58.609 1.00 76.69 92 ASN A O 1
ATOM 743 N N . GLU A 1 93 ? 34.787 28.458 -57.189 1.00 73.62 93 GLU A N 1
ATOM 744 C CA . GLU A 1 93 ? 33.524 27.959 -56.626 1.00 73.62 93 GLU A CA 1
ATOM 745 C C . GLU A 1 93 ? 32.893 28.979 -55.676 1.00 73.62 93 GLU A C 1
ATOM 747 O O . GLU A 1 93 ? 31.683 29.168 -55.714 1.00 73.62 93 GLU A O 1
ATOM 752 N N . VAL A 1 94 ? 33.699 29.733 -54.923 1.00 75.38 94 VAL A N 1
ATOM 753 C CA . VAL A 1 94 ? 33.216 30.800 -54.021 1.00 75.38 94 VAL A CA 1
ATOM 754 C C . VAL A 1 94 ? 32.487 31.913 -54.790 1.00 75.38 94 VAL A C 1
ATOM 756 O O . VAL A 1 94 ? 31.551 32.517 -54.275 1.00 75.38 94 VAL A O 1
ATOM 759 N N . GLY A 1 95 ? 32.881 32.170 -56.043 1.00 74.62 95 GLY A N 1
ATOM 760 C CA . GLY A 1 95 ? 32.190 33.123 -56.918 1.00 74.62 95 GLY A CA 1
ATOM 761 C C . GLY A 1 95 ? 30.829 32.639 -57.439 1.00 74.62 95 GLY A C 1
ATOM 762 O O . GLY A 1 95 ? 29.981 33.469 -57.756 1.00 74.62 95 GLY A O 1
ATOM 763 N N . HIS A 1 96 ? 30.614 31.321 -57.523 1.00 77.75 96 HIS A N 1
ATOM 764 C CA . HIS A 1 96 ? 29.365 30.710 -58.002 1.00 77.75 96 HIS A CA 1
ATOM 765 C C . HIS A 1 96 ? 28.427 30.305 -56.850 1.00 77.75 96 HIS A C 1
ATOM 767 O O . HIS A 1 96 ? 27.212 30.304 -57.033 1.00 77.75 96 HIS A O 1
ATOM 773 N N . ASP A 1 97 ? 28.979 30.001 -55.672 1.00 82.69 97 ASP A N 1
ATOM 774 C CA . ASP A 1 97 ? 28.267 29.606 -54.453 1.00 82.69 97 ASP A CA 1
ATOM 775 C C . ASP A 1 97 ? 28.745 30.455 -53.252 1.00 82.69 97 ASP A C 1
ATOM 777 O O . ASP A 1 97 ? 29.521 29.989 -52.412 1.00 82.69 97 ASP A O 1
ATOM 781 N N . PRO A 1 98 ? 28.316 31.729 -53.153 1.00 81.31 98 PRO A N 1
ATOM 782 C CA . PRO A 1 98 ? 28.796 32.654 -52.122 1.00 81.31 98 PRO A CA 1
ATOM 783 C C . PRO A 1 98 ? 28.365 32.256 -50.704 1.00 81.31 98 PRO A C 1
ATOM 785 O O . PRO A 1 98 ? 29.009 32.640 -49.729 1.00 81.31 98 PRO A O 1
ATOM 788 N N . THR A 1 99 ? 27.278 31.492 -50.574 1.00 83.56 99 THR A N 1
ATOM 789 C CA . THR A 1 99 ? 26.784 30.960 -49.299 1.00 83.56 99 THR A CA 1
ATOM 790 C C . THR A 1 99 ? 27.285 29.546 -49.022 1.00 83.56 99 THR A C 1
ATOM 792 O O . THR A 1 99 ? 26.951 29.012 -47.966 1.00 83.56 99 THR A O 1
ATOM 795 N N . LEU A 1 100 ? 28.089 28.940 -49.905 1.00 86.38 100 LEU A N 1
ATOM 796 C CA . LEU A 1 100 ? 28.599 27.564 -49.809 1.00 86.38 100 LEU A CA 1
ATOM 797 C C . LEU A 1 100 ? 27.497 26.511 -49.584 1.00 86.38 100 LEU A C 1
ATOM 799 O O . LEU A 1 100 ? 27.716 25.504 -48.907 1.00 86.38 100 LEU A O 1
ATOM 803 N N . GLU A 1 101 ? 26.288 26.752 -50.086 1.00 86.94 101 GLU A N 1
ATOM 804 C CA . GLU A 1 101 ? 25.141 25.869 -49.873 1.00 86.94 101 GLU A CA 1
ATOM 805 C C . GLU A 1 101 ? 25.317 24.527 -50.593 1.00 86.94 101 GLU A C 1
ATOM 807 O O . GLU A 1 101 ? 25.090 23.474 -49.992 1.00 86.94 101 GLU A O 1
ATOM 812 N N . GLN A 1 102 ? 25.807 24.545 -51.835 1.00 86.31 102 GLN A N 1
ATOM 813 C CA . GLN A 1 102 ? 26.064 23.332 -52.617 1.00 86.31 102 GLN A CA 1
ATOM 814 C C . GLN A 1 102 ? 27.219 22.534 -52.012 1.00 86.31 102 GLN A C 1
ATOM 816 O O . GLN A 1 102 ? 27.163 21.304 -51.923 1.00 86.31 102 GLN A O 1
ATOM 821 N N . PHE A 1 103 ? 28.250 23.231 -51.529 1.00 88.12 103 PHE A N 1
ATOM 822 C CA . PHE A 1 103 ? 29.377 22.589 -50.862 1.00 88.12 103 PHE A CA 1
ATOM 823 C C . PHE A 1 103 ? 28.965 21.938 -49.528 1.00 88.12 103 PHE A C 1
ATOM 825 O O . PHE A 1 103 ? 29.332 20.790 -49.266 1.00 88.12 103 PHE A O 1
ATOM 832 N N . ARG A 1 104 ? 28.146 22.612 -48.703 1.00 91.25 104 ARG A N 1
ATOM 833 C CA . ARG A 1 104 ? 27.585 22.024 -47.470 1.00 91.25 104 ARG A CA 1
ATOM 834 C C . ARG A 1 104 ? 26.680 20.831 -47.765 1.00 91.25 104 ARG A C 1
ATOM 836 O O . ARG A 1 104 ? 26.782 19.826 -47.067 1.00 91.25 104 ARG A O 1
ATOM 843 N N . HIS A 1 105 ? 25.846 20.914 -48.801 1.00 92.56 105 HIS A N 1
ATOM 844 C CA . HIS A 1 105 ? 25.007 19.795 -49.231 1.00 92.56 105 HIS A CA 1
ATOM 845 C C . HIS A 1 105 ? 25.854 18.563 -49.557 1.00 92.56 105 HIS A C 1
ATOM 847 O O . HIS A 1 105 ? 25.585 17.478 -49.050 1.00 92.56 105 HIS A O 1
ATOM 853 N N . LYS A 1 106 ? 26.940 18.740 -50.317 1.00 90.81 106 LYS A N 1
ATOM 854 C CA . LYS A 1 106 ? 27.874 17.659 -50.659 1.00 90.81 106 LYS A CA 1
ATOM 855 C C . LYS A 1 106 ? 28.575 17.066 -49.431 1.00 90.81 106 LYS A C 1
ATOM 857 O O . LYS A 1 106 ? 28.751 15.853 -49.361 1.00 90.81 106 LYS A O 1
ATOM 862 N N . LEU A 1 107 ? 28.971 17.892 -48.458 1.00 92.44 107 LEU A N 1
ATOM 863 C CA . LEU A 1 107 ? 29.570 17.414 -47.204 1.00 92.44 107 LEU A CA 1
ATOM 864 C C . LEU A 1 107 ? 28.597 16.557 -46.386 1.00 92.44 107 LEU A C 1
ATOM 866 O O . LEU A 1 107 ? 28.976 15.482 -45.926 1.00 92.44 107 LEU A O 1
ATOM 870 N N . ILE A 1 108 ? 27.356 17.022 -46.226 1.00 94.94 108 ILE A N 1
ATOM 871 C CA . ILE A 1 108 ? 26.310 16.294 -45.500 1.00 94.94 108 ILE A CA 1
ATOM 872 C C . ILE A 1 108 ? 25.949 14.996 -46.217 1.00 94.94 108 ILE A C 1
ATOM 874 O O . ILE A 1 108 ? 25.829 13.963 -45.568 1.00 94.94 108 ILE A O 1
ATOM 878 N N . GLU A 1 109 ? 25.820 15.018 -47.542 1.00 93.75 109 GLU A N 1
ATOM 879 C CA . GLU A 1 109 ? 25.516 13.822 -48.326 1.00 93.75 109 GLU A CA 1
ATOM 880 C C . GLU A 1 109 ? 26.633 12.775 -48.205 1.00 93.75 109 GLU A C 1
ATOM 882 O O . GLU A 1 109 ? 26.357 11.605 -47.954 1.00 93.75 109 GLU A O 1
ATOM 887 N N . ASN A 1 110 ? 27.903 13.193 -48.267 1.00 93.69 110 ASN A N 1
ATOM 888 C CA . ASN A 1 110 ? 29.040 12.296 -48.048 1.00 93.69 110 ASN A CA 1
ATOM 889 C C . ASN A 1 110 ? 29.058 11.707 -46.628 1.00 93.69 110 ASN A C 1
ATOM 891 O O . ASN A 1 110 ? 29.304 10.511 -46.466 1.00 93.69 110 ASN A O 1
ATOM 895 N N . ALA A 1 111 ? 28.783 12.522 -45.605 1.00 94.69 111 ALA A N 1
ATOM 896 C CA . ALA A 1 111 ? 28.706 12.061 -44.220 1.00 94.69 111 ALA A CA 1
ATOM 897 C C . ALA A 1 111 ? 27.531 11.089 -44.007 1.00 94.69 111 ALA A C 1
ATOM 899 O O . ALA A 1 111 ? 27.693 10.053 -43.366 1.00 94.69 111 ALA A O 1
ATOM 900 N N . ALA A 1 112 ? 26.371 11.365 -44.608 1.00 94.25 112 ALA A N 1
ATOM 901 C CA . ALA A 1 112 ? 25.207 10.485 -44.569 1.00 94.25 112 ALA A CA 1
ATOM 902 C C . ALA A 1 112 ? 25.471 9.139 -45.261 1.00 94.25 112 ALA A C 1
ATOM 904 O O . ALA A 1 112 ? 25.071 8.099 -44.747 1.00 94.25 112 ALA A O 1
ATOM 905 N N . VAL A 1 113 ? 26.201 9.133 -46.382 1.00 94.06 113 VAL A N 1
ATOM 906 C CA . VAL A 1 113 ? 26.627 7.894 -47.055 1.00 94.06 113 VAL A CA 1
ATOM 907 C C . VAL A 1 113 ? 27.578 7.074 -46.174 1.00 94.06 113 VAL A C 1
ATOM 909 O O . VAL A 1 113 ? 27.486 5.847 -46.161 1.00 94.06 113 VAL A O 1
ATOM 912 N N . GLN A 1 114 ? 28.464 7.717 -45.408 1.00 92.56 114 GLN A N 1
ATOM 913 C CA . GLN A 1 114 ? 29.339 7.018 -44.457 1.00 92.56 114 GLN A CA 1
ATOM 914 C C . GLN A 1 114 ? 28.551 6.412 -43.286 1.00 92.56 114 GLN A C 1
ATOM 916 O O . GLN A 1 114 ? 28.783 5.256 -42.939 1.00 92.56 114 GLN A O 1
ATOM 921 N N . LEU A 1 115 ? 27.564 7.135 -42.748 1.00 93.38 115 LEU A N 1
ATOM 922 C CA . LEU A 1 115 ? 26.654 6.618 -41.717 1.00 93.38 115 LEU A CA 1
ATOM 923 C C . LEU A 1 115 ? 25.745 5.488 -42.224 1.00 93.38 115 LEU A C 1
ATOM 925 O O . LEU A 1 115 ? 25.415 4.566 -41.478 1.00 93.38 115 LEU A O 1
ATOM 929 N N . GLU A 1 116 ? 25.327 5.545 -43.488 1.00 93.12 116 GLU A N 1
ATOM 930 C CA . GLU A 1 116 ? 24.572 4.469 -44.133 1.00 93.12 116 GLU A CA 1
ATOM 931 C C . GLU A 1 116 ? 25.444 3.215 -44.296 1.00 93.12 116 GLU A C 1
ATOM 933 O O . GLU A 1 116 ? 24.996 2.106 -43.998 1.00 93.12 116 GLU A O 1
ATOM 938 N N . LYS A 1 117 ? 26.715 3.380 -44.694 1.00 90.56 117 LYS A N 1
ATOM 939 C CA . LYS A 1 117 ? 27.678 2.275 -44.822 1.00 90.56 117 LYS A CA 1
ATOM 940 C C . LYS A 1 117 ? 27.908 1.559 -43.487 1.00 90.56 117 LYS A C 1
ATOM 942 O O . LYS A 1 117 ? 27.909 0.330 -43.460 1.00 90.56 117 LYS A O 1
ATOM 947 N N . SER A 1 118 ? 28.024 2.304 -42.386 1.00 90.12 118 SER A N 1
ATOM 948 C CA . SER A 1 118 ? 28.131 1.744 -41.031 1.00 90.12 118 SER A CA 1
ATOM 949 C C . SER A 1 118 ? 26.788 1.275 -40.446 1.00 90.12 118 SER A C 1
ATOM 951 O O . SER A 1 118 ? 26.739 0.850 -39.292 1.00 90.12 118 SER A O 1
ATOM 953 N N . LYS A 1 119 ? 25.690 1.319 -41.221 1.00 91.75 119 LYS A N 1
ATOM 954 C CA . LYS A 1 119 ? 24.317 0.952 -40.816 1.00 91.75 119 LYS A CA 1
ATOM 955 C C . LYS A 1 119 ? 23.776 1.752 -39.619 1.00 91.75 119 LYS A C 1
ATOM 957 O O . LYS A 1 119 ? 22.832 1.319 -38.953 1.00 91.75 119 LYS A O 1
ATOM 962 N N . MET A 1 120 ? 24.346 2.923 -39.344 1.00 92.62 120 MET A N 1
ATOM 963 C CA . MET A 1 120 ? 23.947 3.809 -38.242 1.00 92.62 120 MET A CA 1
ATOM 964 C C . MET A 1 120 ? 22.724 4.664 -38.584 1.00 92.62 120 MET A C 1
ATOM 966 O O . MET A 1 120 ? 21.955 5.045 -37.703 1.00 92.62 120 MET A O 1
ATOM 970 N N . ILE A 1 121 ? 22.502 4.919 -39.872 1.00 94.88 121 ILE A N 1
ATOM 971 C CA . ILE A 1 121 ? 21.273 5.529 -40.380 1.00 94.88 121 ILE A CA 1
ATOM 972 C C . ILE A 1 121 ? 20.791 4.765 -41.612 1.00 94.88 121 ILE A C 1
ATOM 974 O O . ILE A 1 121 ? 21.564 4.084 -42.285 1.00 94.88 121 ILE A O 1
ATOM 978 N N . ARG A 1 122 ? 19.516 4.930 -41.953 1.00 93.06 122 ARG A N 1
ATOM 979 C CA . ARG A 1 122 ? 18.996 4.625 -43.287 1.00 93.06 122 ARG A CA 1
ATOM 980 C C . ARG A 1 122 ? 18.770 5.944 -44.018 1.00 93.06 122 ARG A C 1
ATOM 982 O O . ARG A 1 122 ? 18.003 6.778 -43.539 1.00 93.06 122 ARG A O 1
ATOM 989 N N . PHE A 1 123 ? 19.433 6.128 -45.156 1.00 93.75 123 PHE A N 1
ATOM 990 C CA . PHE A 1 123 ? 19.396 7.375 -45.913 1.00 93.75 123 PHE A CA 1
ATOM 991 C C . PHE A 1 123 ? 18.604 7.193 -47.211 1.00 93.75 123 PHE A C 1
ATOM 993 O O . PHE A 1 123 ? 19.016 6.476 -48.119 1.00 93.75 123 PHE A O 1
ATOM 1000 N N . ASP A 1 124 ? 17.445 7.845 -47.315 1.00 92.50 124 ASP A N 1
ATOM 1001 C CA . ASP A 1 124 ? 16.690 7.860 -48.567 1.00 92.50 124 ASP A CA 1
ATOM 1002 C C . ASP A 1 124 ? 17.206 8.983 -49.472 1.00 92.50 124 ASP A C 1
ATOM 1004 O O . ASP A 1 124 ? 16.908 10.157 -49.260 1.00 92.50 124 ASP A O 1
ATOM 1008 N N . ARG A 1 125 ? 17.968 8.620 -50.510 1.00 88.31 125 ARG A N 1
ATOM 1009 C CA . ARG A 1 125 ? 18.545 9.577 -51.470 1.00 88.31 125 ARG A CA 1
ATOM 1010 C C . ARG A 1 125 ? 17.498 10.278 -52.332 1.00 88.31 125 ARG A C 1
ATOM 1012 O O . ARG A 1 125 ? 17.768 11.364 -52.833 1.00 88.31 125 ARG A O 1
ATOM 1019 N N . ALA A 1 126 ? 16.326 9.672 -52.533 1.00 86.50 126 ALA A N 1
ATOM 1020 C CA . ALA A 1 126 ? 15.275 10.264 -53.355 1.00 86.50 126 ALA A CA 1
ATOM 1021 C C . ALA A 1 126 ? 14.539 11.377 -52.599 1.00 86.50 126 ALA A C 1
ATOM 1023 O O . ALA A 1 126 ? 14.228 12.417 -53.178 1.00 86.50 126 ALA A O 1
ATOM 1024 N N . SER A 1 127 ? 14.278 11.168 -51.306 1.00 88.50 127 SER A N 1
ATOM 1025 C CA . SER A 1 127 ? 13.591 12.149 -50.462 1.00 88.50 127 SER A CA 1
ATOM 1026 C C . SER A 1 127 ? 14.544 13.064 -49.685 1.00 88.50 127 SER A C 1
ATOM 1028 O O . SER A 1 127 ? 14.123 14.115 -49.209 1.00 88.50 127 SER A O 1
ATOM 1030 N N . GLY A 1 128 ? 15.810 12.669 -49.528 1.00 89.50 128 GLY A N 1
ATOM 1031 C CA . GLY A 1 128 ? 16.791 13.334 -48.674 1.00 89.50 128 GLY A CA 1
ATOM 1032 C C . GLY A 1 128 ? 16.533 13.147 -47.175 1.00 89.50 128 GLY A C 1
ATOM 1033 O O . GLY A 1 128 ? 17.021 13.957 -46.392 1.00 89.50 128 GLY A O 1
ATOM 1034 N N . ASN A 1 129 ? 15.757 12.136 -46.767 1.00 93.56 129 ASN A N 1
ATOM 1035 C CA . ASN A 1 129 ? 15.401 11.915 -45.359 1.00 93.56 129 ASN A CA 1
ATOM 1036 C C . ASN A 1 129 ? 16.362 10.941 -44.675 1.00 93.56 129 ASN A C 1
ATOM 1038 O O . ASN A 1 129 ? 16.813 9.959 -45.273 1.00 93.56 129 ASN A O 1
ATOM 1042 N N . PHE A 1 130 ? 16.608 11.191 -43.392 1.00 95.12 130 PHE A N 1
ATOM 1043 C CA . PHE A 1 130 ? 17.367 10.315 -42.514 1.00 95.12 130 PHE A CA 1
ATOM 1044 C C . PHE A 1 130 ? 16.421 9.554 -41.589 1.00 95.12 130 PHE A C 1
ATOM 1046 O O . PHE A 1 130 ? 15.527 10.133 -40.977 1.00 95.12 130 PHE A O 1
ATOM 1053 N N . PHE A 1 131 ? 16.647 8.252 -41.449 1.00 92.94 131 PHE A N 1
ATOM 1054 C CA . PHE A 1 131 ? 15.967 7.427 -40.459 1.00 92.94 131 PHE A CA 1
ATOM 1055 C C . PHE A 1 131 ? 17.000 6.861 -39.486 1.00 92.94 131 PHE A C 1
ATOM 1057 O O . PHE A 1 131 ? 17.967 6.218 -39.902 1.00 92.94 131 PHE A O 1
ATOM 1064 N N . THR A 1 132 ? 16.789 7.090 -38.192 1.00 92.75 132 THR A N 1
ATOM 1065 C CA . THR A 1 132 ? 17.649 6.566 -37.124 1.00 92.75 132 THR A CA 1
ATOM 1066 C C . THR A 1 132 ? 17.588 5.043 -37.075 1.00 92.75 132 THR A C 1
ATOM 1068 O O . THR A 1 132 ? 16.488 4.484 -37.084 1.00 92.75 132 THR A O 1
ATOM 1071 N N . THR A 1 133 ? 18.732 4.374 -36.937 1.00 93.62 133 THR A N 1
ATOM 1072 C CA . THR A 1 133 ? 18.787 2.962 -36.528 1.00 93.62 133 THR A CA 1
ATOM 1073 C C . THR A 1 133 ? 19.186 2.855 -35.057 1.00 93.62 133 THR A C 1
ATOM 1075 O O . THR A 1 133 ? 19.714 3.805 -34.473 1.00 93.62 133 THR A O 1
ATOM 1078 N N . ASP A 1 134 ? 18.955 1.697 -34.438 1.00 90.81 134 ASP A N 1
ATOM 1079 C CA . ASP A 1 134 ? 19.368 1.479 -33.047 1.00 90.81 134 ASP A CA 1
ATOM 1080 C C . ASP A 1 134 ? 20.896 1.518 -32.887 1.00 90.81 134 ASP A C 1
ATOM 1082 O O . ASP A 1 134 ? 21.390 2.000 -31.872 1.00 90.81 134 ASP A O 1
ATOM 1086 N N . LEU A 1 135 ? 21.654 1.129 -33.921 1.00 90.31 135 LEU A N 1
ATOM 1087 C CA . LEU A 1 135 ? 23.113 1.282 -33.950 1.00 90.31 135 LEU A CA 1
ATOM 1088 C C . LEU A 1 135 ? 23.535 2.755 -33.922 1.00 90.31 135 LEU A C 1
ATOM 1090 O O . LEU A 1 135 ? 24.448 3.112 -33.181 1.00 90.31 135 LEU A O 1
ATOM 1094 N N . GLY A 1 136 ? 22.849 3.620 -34.677 1.00 91.19 136 GLY A N 1
ATOM 1095 C CA . GLY A 1 136 ? 23.075 5.065 -34.625 1.00 91.19 136 GLY A CA 1
ATOM 1096 C C . GLY A 1 136 ? 22.804 5.640 -33.236 1.00 91.19 136 GLY A C 1
ATOM 1097 O O . GLY A 1 136 ? 23.610 6.422 -32.726 1.00 91.19 136 GLY A O 1
ATOM 1098 N N . ARG A 1 137 ? 21.721 5.192 -32.581 1.00 92.62 137 ARG A N 1
ATOM 1099 C CA . ARG A 1 137 ? 21.383 5.582 -31.201 1.00 92.62 137 ARG A CA 1
ATOM 1100 C C . ARG A 1 137 ? 22.446 5.141 -30.206 1.00 92.62 137 ARG A C 1
ATOM 1102 O O . ARG A 1 137 ? 22.906 5.965 -29.423 1.00 92.62 137 ARG A O 1
ATOM 1109 N N . ILE A 1 138 ? 22.861 3.874 -30.259 1.00 91.38 138 ILE A N 1
ATOM 1110 C CA . ILE A 1 138 ? 23.925 3.330 -29.405 1.00 91.38 138 ILE A CA 1
ATOM 1111 C C . ILE A 1 138 ? 25.196 4.164 -29.581 1.00 91.38 138 ILE A C 1
ATOM 1113 O O . ILE A 1 138 ? 25.742 4.670 -28.604 1.00 91.38 138 ILE A O 1
ATOM 1117 N N . ALA A 1 139 ? 25.625 4.395 -30.820 1.00 93.06 139 ALA A N 1
ATOM 1118 C CA . ALA A 1 139 ? 26.829 5.170 -31.082 1.00 93.06 139 ALA A CA 1
ATOM 1119 C C . ALA A 1 139 ? 26.753 6.595 -30.510 1.00 93.06 139 ALA A C 1
ATOM 1121 O O . ALA A 1 139 ? 27.701 7.063 -29.885 1.00 93.06 139 ALA A O 1
ATOM 1122 N N . SER A 1 140 ? 25.605 7.264 -30.661 1.00 92.94 140 SER A N 1
ATOM 1123 C CA . SER A 1 140 ? 25.397 8.617 -30.140 1.00 92.94 140 SER A CA 1
ATOM 1124 C C . SER A 1 140 ? 25.351 8.670 -28.612 1.00 92.94 140 SER A C 1
ATOM 1126 O O . SER A 1 140 ? 25.937 9.575 -28.027 1.00 92.94 140 SER A O 1
ATOM 1128 N N . HIS A 1 141 ? 24.645 7.746 -27.954 1.00 91.38 141 HIS A N 1
ATOM 1129 C CA . HIS A 1 141 ? 24.503 7.751 -26.494 1.00 91.38 141 HIS A CA 1
ATOM 1130 C C . HIS A 1 141 ? 25.813 7.407 -25.783 1.00 91.38 141 HIS A C 1
ATOM 1132 O O . HIS A 1 141 ? 26.100 7.966 -24.726 1.00 91.38 141 HIS A O 1
ATOM 1138 N N . TYR A 1 142 ? 26.613 6.519 -26.376 1.00 91.94 142 TYR A N 1
ATOM 1139 C CA . TYR A 1 142 ? 27.877 6.057 -25.805 1.00 91.94 142 TYR A CA 1
ATOM 1140 C C . TYR A 1 142 ? 29.112 6.777 -26.364 1.00 91.94 142 TYR A C 1
ATOM 1142 O O . TYR A 1 142 ? 30.227 6.417 -25.999 1.00 91.94 142 TYR A O 1
ATOM 1150 N N . TYR A 1 143 ? 28.935 7.802 -27.210 1.00 91.31 143 TYR A N 1
ATOM 1151 C CA . TYR A 1 143 ? 30.032 8.552 -27.840 1.00 91.31 143 TYR A CA 1
ATOM 1152 C C . TYR A 1 143 ? 31.037 7.651 -28.589 1.00 91.31 143 TYR A C 1
ATOM 1154 O O . TYR A 1 143 ? 32.247 7.868 -28.535 1.00 91.31 143 TYR A O 1
ATOM 1162 N N . ILE A 1 144 ? 30.527 6.637 -29.293 1.00 91.81 144 ILE A N 1
ATOM 1163 C CA . ILE A 1 144 ? 31.326 5.682 -30.073 1.00 91.81 144 ILE A CA 1
ATOM 1164 C C . ILE A 1 144 ? 31.462 6.201 -31.504 1.00 91.81 144 ILE A C 1
ATOM 1166 O O . ILE A 1 144 ? 30.474 6.613 -32.119 1.00 91.81 144 ILE A O 1
ATOM 1170 N N . LYS A 1 145 ? 32.678 6.156 -32.056 1.00 91.44 145 LYS A N 1
ATOM 1171 C CA . LYS A 1 145 ? 32.929 6.603 -33.433 1.00 91.44 145 LYS A CA 1
ATOM 1172 C C . LYS A 1 145 ? 32.321 5.631 -34.448 1.00 91.44 145 LYS A C 1
ATOM 1174 O O . LYS A 1 145 ? 32.357 4.413 -34.254 1.00 91.44 145 LYS A O 1
ATOM 1179 N N . HIS A 1 146 ? 31.854 6.139 -35.589 1.00 91.44 146 HIS A N 1
ATOM 1180 C CA . HIS A 1 146 ? 31.300 5.295 -36.654 1.00 91.44 146 HIS A CA 1
ATOM 1181 C C . HIS A 1 146 ? 32.216 4.153 -37.155 1.00 91.44 146 HIS A C 1
ATOM 1183 O O . HIS A 1 146 ? 31.660 3.102 -37.481 1.00 91.44 146 HIS A O 1
ATOM 1189 N N . PRO A 1 147 ? 33.568 4.254 -37.180 1.00 90.88 147 PRO A N 1
ATOM 1190 C CA . PRO A 1 147 ? 34.419 3.139 -37.595 1.00 90.88 147 PRO A CA 1
ATOM 1191 C C . PRO A 1 147 ? 34.395 1.979 -36.592 1.00 90.88 147 PRO A C 1
ATOM 1193 O O . PRO A 1 147 ? 34.449 0.825 -36.996 1.00 90.88 147 PRO A O 1
ATOM 1196 N N . SER A 1 148 ? 34.248 2.250 -35.290 1.00 91.06 148 SER A N 1
ATOM 1197 C CA . SER A 1 148 ? 34.108 1.188 -34.281 1.00 91.06 148 SER A CA 1
ATOM 1198 C C . SER A 1 148 ? 32.799 0.426 -34.447 1.00 91.06 148 SER A C 1
ATOM 1200 O O . SER A 1 148 ? 32.781 -0.794 -34.328 1.00 91.06 148 SER A O 1
ATOM 1202 N N . ILE A 1 149 ? 31.711 1.123 -34.790 1.00 90.38 149 ILE A N 1
ATOM 1203 C CA . ILE A 1 149 ? 30.422 0.487 -35.103 1.00 90.38 149 ILE A CA 1
ATOM 1204 C C . ILE A 1 149 ? 30.514 -0.355 -36.380 1.00 90.38 149 ILE A C 1
ATOM 1206 O O . ILE A 1 149 ? 29.910 -1.424 -36.451 1.00 90.38 149 ILE A O 1
ATOM 1210 N N . GLU A 1 150 ? 31.284 0.090 -37.376 1.00 89.31 150 GLU A N 1
ATOM 1211 C CA . GLU A 1 150 ? 31.587 -0.709 -38.569 1.00 89.31 150 GLU A CA 1
ATOM 1212 C C . GLU A 1 150 ? 32.312 -2.009 -38.179 1.00 89.31 150 GLU A C 1
ATOM 1214 O O . GLU A 1 150 ? 31.827 -3.089 -38.516 1.00 89.31 150 GLU A O 1
ATOM 1219 N N . THR A 1 151 ? 33.366 -1.929 -37.357 1.00 87.56 151 THR A N 1
ATOM 1220 C CA . THR A 1 151 ? 34.069 -3.106 -36.817 1.00 87.56 151 THR A CA 1
ATOM 1221 C C . THR A 1 151 ? 33.140 -4.022 -36.017 1.00 87.56 151 THR A C 1
ATOM 1223 O O . THR A 1 151 ? 33.189 -5.247 -36.154 1.00 87.56 151 THR A O 1
ATOM 1226 N N . PHE A 1 152 ? 32.250 -3.450 -35.201 1.00 89.38 152 PHE A N 1
ATOM 1227 C CA . PHE A 1 152 ? 31.284 -4.232 -34.436 1.00 89.38 152 PHE A CA 1
ATOM 1228 C C . PHE A 1 152 ? 30.306 -4.966 -35.343 1.00 89.38 152 PHE A C 1
ATOM 1230 O O . PHE A 1 152 ? 30.060 -6.146 -35.129 1.00 89.38 152 PHE A O 1
ATOM 1237 N N . ASN A 1 153 ? 29.809 -4.326 -36.398 1.00 86.69 153 ASN A N 1
ATOM 1238 C CA . ASN A 1 153 ? 28.911 -4.967 -37.356 1.00 86.69 153 ASN A CA 1
ATOM 1239 C C . ASN A 1 153 ? 29.554 -6.135 -38.118 1.00 86.69 153 ASN A C 1
ATOM 1241 O O . ASN A 1 153 ? 28.832 -7.024 -38.570 1.00 86.69 153 ASN A O 1
ATOM 1245 N N . GLU A 1 154 ? 30.875 -6.127 -38.300 1.00 85.69 154 GLU A N 1
ATOM 1246 C CA . GLU A 1 154 ? 31.598 -7.194 -38.998 1.00 85.69 154 GLU A CA 1
ATOM 1247 C C . GLU A 1 154 ? 31.933 -8.385 -38.090 1.00 85.69 154 GLU A C 1
ATOM 1249 O O . GLU A 1 154 ? 31.846 -9.539 -38.518 1.00 85.69 154 GLU A O 1
ATOM 1254 N N . ILE A 1 155 ? 32.326 -8.120 -36.840 1.00 85.75 155 ILE A N 1
ATOM 1255 C CA . ILE A 1 155 ? 32.856 -9.143 -35.925 1.00 85.75 155 ILE A CA 1
ATOM 1256 C C . ILE A 1 155 ? 31.764 -9.717 -35.005 1.00 85.75 155 ILE A C 1
ATOM 1258 O O . ILE A 1 155 ? 31.855 -10.887 -34.618 1.00 85.75 155 ILE A O 1
ATOM 1262 N N . LEU A 1 156 ? 30.733 -8.935 -34.661 1.00 86.06 156 LEU A N 1
ATOM 1263 C CA . LEU A 1 156 ? 29.660 -9.349 -33.752 1.00 86.06 156 LEU A CA 1
ATOM 1264 C C . LEU A 1 156 ? 28.818 -10.483 -34.366 1.00 86.06 156 LEU A C 1
ATOM 1266 O O . LEU A 1 156 ? 28.327 -10.381 -35.491 1.00 86.06 156 LEU A O 1
ATOM 1270 N N . LYS A 1 157 ? 28.624 -11.570 -33.612 1.00 86.06 157 LYS A N 1
ATOM 1271 C CA . LYS A 1 157 ? 27.853 -12.762 -34.010 1.00 86.06 157 LYS A CA 1
ATOM 1272 C C . LYS A 1 157 ? 26.807 -13.110 -32.954 1.00 86.06 157 LYS A C 1
ATOM 1274 O O . LYS A 1 157 ? 26.963 -12.769 -31.789 1.00 86.06 157 LYS A O 1
ATOM 1279 N N . GLU A 1 158 ? 25.775 -13.849 -33.363 1.00 82.44 158 GLU A N 1
ATOM 1280 C CA . GLU A 1 158 ? 24.670 -14.289 -32.490 1.00 82.44 158 GLU A CA 1
ATOM 1281 C C . GLU A 1 158 ? 25.142 -15.115 -31.280 1.00 82.44 158 GLU A C 1
ATOM 1283 O O . GLU A 1 158 ? 24.569 -15.039 -30.194 1.00 82.44 158 GLU A O 1
ATOM 1288 N N . HIS A 1 159 ? 26.232 -15.868 -31.442 1.00 84.12 159 HIS A N 1
ATOM 1289 C CA . HIS A 1 159 ? 26.862 -16.621 -30.365 1.00 84.12 159 HIS A CA 1
ATOM 1290 C C . HIS A 1 159 ? 28.331 -16.235 -30.263 1.00 84.12 159 HIS A C 1
ATOM 1292 O O . HIS A 1 159 ? 29.149 -16.659 -31.082 1.00 84.12 159 HIS A O 1
ATOM 1298 N N . MET A 1 160 ? 28.652 -15.432 -29.250 1.00 81.56 160 MET A N 1
ATOM 1299 C CA . MET A 1 160 ? 30.026 -15.094 -28.898 1.00 81.56 160 MET A CA 1
ATOM 1300 C C . MET A 1 160 ? 30.325 -15.536 -27.472 1.00 81.56 160 MET A C 1
ATOM 1302 O O . MET A 1 160 ? 29.526 -15.319 -26.561 1.00 81.56 160 MET A O 1
ATOM 1306 N N . ASN A 1 161 ? 31.480 -16.165 -27.276 1.00 84.69 161 ASN A N 1
ATOM 1307 C CA . ASN A 1 161 ? 31.997 -16.418 -25.936 1.00 84.69 161 ASN A CA 1
ATOM 1308 C C . ASN A 1 161 ? 32.610 -15.123 -25.355 1.00 84.69 161 ASN A C 1
ATOM 1310 O O . ASN A 1 161 ? 32.861 -14.152 -26.071 1.00 84.69 161 ASN A O 1
ATOM 1314 N N . GLN A 1 162 ? 32.850 -15.091 -24.042 1.00 79.88 162 GLN A N 1
ATOM 1315 C CA . GLN A 1 162 ? 33.401 -13.905 -23.367 1.00 79.88 162 GLN A CA 1
ATOM 1316 C C . GLN A 1 162 ? 34.755 -13.464 -23.949 1.00 79.88 162 GLN A C 1
ATOM 1318 O O . GLN A 1 162 ? 35.021 -12.270 -24.050 1.00 79.88 162 GLN A O 1
ATOM 1323 N N . GLU A 1 163 ? 35.576 -14.415 -24.397 1.00 77.31 163 GLU A N 1
ATOM 1324 C CA . GLU A 1 163 ? 36.847 -14.160 -25.084 1.00 77.31 163 GLU A CA 1
ATOM 1325 C C . GLU A 1 163 ? 36.647 -13.392 -26.400 1.00 77.31 163 GLU A C 1
ATOM 1327 O O . GLU A 1 163 ? 37.313 -12.389 -26.660 1.00 77.31 163 GLU A O 1
ATOM 1332 N N . GLN A 1 164 ? 35.686 -13.818 -27.220 1.00 82.50 164 GLN A N 1
ATOM 1333 C CA . GLN A 1 164 ? 35.353 -13.161 -28.480 1.00 82.50 164 GLN A CA 1
ATOM 1334 C C . GLN A 1 164 ? 34.783 -11.760 -28.244 1.00 82.50 164 GLN A C 1
ATOM 1336 O O . GLN A 1 164 ? 35.078 -10.856 -29.021 1.00 82.50 164 GLN A O 1
ATOM 1341 N N . ILE A 1 165 ? 34.012 -11.552 -27.171 1.00 85.00 165 ILE A N 1
ATOM 1342 C CA . ILE A 1 165 ? 33.508 -10.223 -26.785 1.00 85.00 165 ILE A CA 1
ATOM 1343 C C . ILE A 1 165 ? 34.659 -9.311 -26.344 1.00 85.00 165 ILE A C 1
ATOM 1345 O O . ILE A 1 165 ? 34.709 -8.147 -26.736 1.00 85.00 165 ILE A O 1
ATOM 1349 N N . LEU A 1 166 ? 35.615 -9.825 -25.568 1.00 82.31 166 LEU A N 1
ATOM 1350 C CA . LEU A 1 166 ? 36.790 -9.049 -25.172 1.00 82.31 166 LEU A CA 1
ATOM 1351 C C . LEU A 1 166 ? 37.633 -8.663 -26.397 1.00 82.31 166 LEU A C 1
ATOM 1353 O O . LEU A 1 166 ? 38.027 -7.509 -26.538 1.00 82.31 166 LEU A O 1
ATOM 1357 N N . THR A 1 167 ? 37.815 -9.604 -27.324 1.00 82.44 167 THR A N 1
ATOM 1358 C CA . THR A 1 167 ? 38.509 -9.376 -28.602 1.00 82.44 167 THR A CA 1
ATOM 1359 C C . THR A 1 167 ? 37.796 -8.331 -29.467 1.00 82.44 167 THR A C 1
ATOM 1361 O O . THR A 1 167 ? 38.435 -7.485 -30.092 1.00 82.44 167 THR A O 1
ATOM 1364 N N . LEU A 1 168 ? 36.460 -8.363 -29.496 1.00 86.62 168 LEU A N 1
ATOM 1365 C CA . LEU A 1 168 ? 35.635 -7.371 -30.184 1.00 86.62 168 LEU A CA 1
ATOM 1366 C C . LEU A 1 168 ? 35.895 -5.964 -29.634 1.00 86.62 168 LEU A C 1
ATOM 1368 O O . LEU A 1 168 ? 36.125 -5.038 -30.408 1.00 86.62 168 LEU A O 1
ATOM 1372 N N . LEU A 1 169 ? 35.909 -5.818 -28.307 1.00 86.94 169 LEU A N 1
ATOM 1373 C CA . LEU A 1 169 ? 36.159 -4.541 -27.642 1.00 86.94 169 LEU A CA 1
ATOM 1374 C C . LEU A 1 169 ? 37.566 -4.010 -27.945 1.00 86.94 169 LEU A C 1
ATOM 1376 O O . LEU A 1 169 ? 37.714 -2.834 -28.272 1.00 86.94 169 LEU A O 1
ATOM 1380 N N . THR A 1 170 ? 38.597 -4.856 -27.886 1.00 85.31 170 THR A N 1
ATOM 1381 C CA . THR A 1 170 ? 39.986 -4.426 -28.133 1.00 85.31 170 THR A CA 1
ATOM 1382 C C . THR A 1 170 ? 40.231 -3.951 -29.565 1.00 85.31 170 THR A C 1
ATOM 1384 O O . THR A 1 170 ? 41.152 -3.175 -29.791 1.00 85.31 170 THR A O 1
ATOM 1387 N N . ASN A 1 171 ? 39.391 -4.362 -30.520 1.00 84.94 171 ASN A N 1
ATOM 1388 C CA . ASN A 1 171 ? 39.471 -3.939 -31.921 1.00 84.94 171 ASN A CA 1
ATOM 1389 C C . ASN A 1 171 ? 38.763 -2.596 -32.212 1.00 84.94 171 ASN A C 1
ATOM 1391 O O . ASN A 1 171 ? 38.632 -2.212 -33.374 1.00 84.94 171 ASN A O 1
ATOM 1395 N N . SER A 1 172 ? 38.285 -1.878 -31.190 1.00 89.56 172 SER A N 1
ATOM 1396 C CA . SER A 1 172 ? 37.597 -0.590 -31.371 1.00 89.56 172 SER A CA 1
ATOM 1397 C C . SER A 1 172 ? 38.567 0.536 -31.763 1.00 89.56 172 SER A C 1
ATOM 1399 O O . SER A 1 172 ? 39.688 0.614 -31.258 1.00 89.56 172 SER A O 1
ATOM 1401 N N . SER A 1 173 ? 38.123 1.466 -32.616 1.00 86.75 173 SER A N 1
ATOM 1402 C CA . SER A 1 173 ? 38.937 2.595 -33.112 1.00 86.75 173 SER A CA 1
ATOM 1403 C C . SER A 1 173 ? 39.309 3.622 -32.032 1.00 86.75 173 SER A C 1
ATOM 1405 O O . SER A 1 173 ? 40.217 4.435 -32.206 1.00 86.75 173 SER A O 1
ATOM 1407 N N . GLU A 1 174 ? 38.648 3.587 -30.876 1.00 89.19 174 GLU A N 1
ATOM 1408 C CA . GLU A 1 174 ? 39.017 4.362 -29.693 1.00 89.19 174 GLU A CA 1
ATOM 1409 C C . GLU A 1 174 ? 40.409 3.975 -29.164 1.00 89.19 174 GLU A C 1
ATOM 1411 O O . GLU A 1 174 ? 41.104 4.824 -28.600 1.00 89.19 174 GLU A O 1
ATOM 1416 N N . PHE A 1 175 ? 40.846 2.733 -29.399 1.00 87.56 175 PHE A N 1
ATOM 1417 C CA . PHE A 1 175 ? 42.121 2.193 -28.921 1.00 87.56 175 PHE A CA 1
ATOM 1418 C C . PHE A 1 175 ? 43.252 2.260 -29.953 1.00 87.56 175 PHE A C 1
ATOM 1420 O O . PHE A 1 175 ? 44.355 1.810 -29.664 1.00 87.56 175 PHE A O 1
ATOM 1427 N N . GLU A 1 176 ? 43.036 2.880 -31.117 1.00 82.06 176 GLU A N 1
ATOM 1428 C CA . GLU A 1 176 ? 44.038 2.962 -32.195 1.00 82.06 176 GLU A CA 1
ATOM 1429 C C . GLU A 1 176 ? 45.358 3.628 -31.750 1.00 82.06 176 GLU A C 1
ATOM 1431 O O . GLU A 1 176 ? 46.421 3.353 -32.296 1.00 82.06 176 GLU A O 1
ATOM 1436 N N . ASN A 1 177 ? 45.316 4.471 -30.711 1.00 81.62 177 ASN A N 1
ATOM 1437 C CA . ASN A 1 177 ? 46.499 5.138 -30.156 1.00 81.62 177 ASN A CA 1
ATOM 1438 C C . ASN A 1 177 ? 47.193 4.355 -29.020 1.00 81.62 177 ASN A C 1
ATOM 1440 O O . ASN A 1 177 ? 48.183 4.842 -28.464 1.00 81.62 177 ASN A O 1
ATOM 1444 N N . VAL A 1 178 ? 46.673 3.187 -28.628 1.00 81.56 178 VAL A N 1
ATOM 1445 C CA . VAL A 1 178 ? 47.254 2.345 -27.574 1.00 81.56 178 VAL A CA 1
ATOM 1446 C C . VAL A 1 178 ? 48.339 1.468 -28.192 1.00 81.56 178 VAL A C 1
ATOM 1448 O O . VAL A 1 178 ? 48.063 0.452 -28.820 1.00 81.56 178 VAL A O 1
ATOM 1451 N N . ASN A 1 179 ? 49.593 1.871 -28.000 1.00 76.94 179 ASN A N 1
ATOM 1452 C CA . ASN A 1 179 ? 50.751 1.139 -28.505 1.00 76.94 179 ASN A CA 1
ATOM 1453 C C . ASN A 1 179 ? 51.394 0.309 -27.395 1.00 76.94 179 ASN A C 1
ATOM 1455 O O . ASN A 1 179 ? 51.654 0.829 -26.309 1.00 76.94 179 ASN A O 1
ATOM 1459 N N . LEU A 1 180 ? 51.712 -0.950 -27.703 1.00 74.50 180 LEU A N 1
ATOM 1460 C CA . LEU A 1 180 ? 52.460 -1.827 -26.807 1.00 74.50 180 LEU A CA 1
ATOM 1461 C C . LEU A 1 180 ? 53.884 -1.289 -26.614 1.00 74.50 180 LEU A C 1
ATOM 1463 O O . LEU A 1 180 ? 54.613 -1.068 -27.585 1.00 74.50 180 LEU A O 1
ATOM 1467 N N . ARG A 1 181 ? 54.290 -1.098 -25.358 1.00 82.44 181 ARG A N 1
ATOM 1468 C CA . ARG A 1 181 ? 55.667 -0.751 -24.995 1.00 82.44 181 ARG A CA 1
ATOM 1469 C C . ARG A 1 181 ? 56.417 -2.013 -24.591 1.00 82.44 181 ARG A C 1
ATOM 1471 O O . ARG A 1 181 ? 55.873 -2.866 -23.896 1.00 82.44 181 ARG A O 1
ATOM 1478 N N . GLU A 1 182 ? 57.685 -2.119 -24.985 1.00 75.94 182 GLU A N 1
ATOM 1479 C CA . GLU A 1 182 ? 58.499 -3.317 -24.719 1.00 75.94 182 GLU A CA 1
ATOM 1480 C C . GLU A 1 182 ? 58.581 -3.665 -23.218 1.00 75.94 182 GLU A C 1
ATOM 1482 O O . GLU A 1 182 ? 58.612 -4.842 -22.857 1.00 75.94 182 GLU A O 1
ATOM 1487 N N . GLU A 1 183 ? 58.528 -2.658 -22.342 1.00 79.12 183 GLU A N 1
ATOM 1488 C CA . GLU A 1 183 ? 58.622 -2.800 -20.884 1.00 79.12 183 GLU A CA 1
ATOM 1489 C C . GLU A 1 183 ? 57.387 -3.470 -20.234 1.00 79.12 183 GLU A C 1
ATOM 1491 O O . GLU A 1 183 ? 57.527 -4.115 -19.197 1.00 79.12 183 GLU A O 1
ATOM 1496 N N . GLU A 1 184 ? 56.200 -3.396 -20.852 1.00 80.56 184 GLU A N 1
ATOM 1497 C CA . GLU A 1 184 ? 54.908 -3.829 -20.268 1.00 80.56 184 GLU A CA 1
ATOM 1498 C C . GLU A 1 184 ? 54.559 -5.303 -20.578 1.00 80.56 184 GLU A C 1
ATOM 1500 O O . GLU A 1 184 ? 53.687 -5.914 -19.957 1.00 80.56 184 GLU A O 1
ATOM 1505 N N . THR A 1 185 ? 55.279 -5.920 -21.518 1.00 76.19 185 THR A N 1
ATOM 1506 C CA . THR A 1 185 ? 54.960 -7.253 -22.068 1.00 76.19 185 THR A CA 1
ATOM 1507 C C . THR A 1 185 ? 55.020 -8.373 -21.019 1.00 76.19 185 THR A C 1
ATOM 1509 O O . THR A 1 185 ? 54.252 -9.337 -21.067 1.00 76.19 185 THR A O 1
ATOM 1512 N N . ARG A 1 186 ? 55.941 -8.265 -20.052 1.00 73.81 186 ARG A N 1
ATOM 1513 C CA . ARG A 1 186 ? 56.162 -9.313 -19.040 1.00 73.81 186 ARG A CA 1
ATOM 1514 C C . ARG A 1 186 ? 55.009 -9.419 -18.041 1.00 73.81 186 ARG A C 1
ATOM 1516 O O . ARG A 1 186 ? 54.664 -10.526 -17.647 1.00 73.81 186 ARG A O 1
ATOM 1523 N N . GLU A 1 187 ? 54.415 -8.295 -17.660 1.00 72.25 187 GLU A N 1
ATOM 1524 C CA . GLU A 1 187 ? 53.368 -8.227 -16.634 1.00 72.25 187 GLU A CA 1
ATOM 1525 C C . GLU A 1 187 ? 52.006 -8.690 -17.174 1.00 72.25 187 GLU A C 1
ATOM 1527 O O . GLU A 1 187 ? 51.299 -9.456 -16.522 1.00 72.25 187 GLU A O 1
ATOM 1532 N N . LEU A 1 188 ? 51.684 -8.331 -18.422 1.00 71.69 188 LEU A N 1
ATOM 1533 C CA . LEU A 1 188 ? 50.433 -8.732 -19.078 1.00 71.69 188 LEU A CA 1
ATOM 1534 C C . LEU A 1 188 ? 50.307 -10.249 -19.268 1.00 71.69 188 LEU A C 1
ATOM 1536 O O . LEU A 1 188 ? 49.205 -10.790 -19.213 1.00 71.69 188 LEU A O 1
ATOM 1540 N N . THR A 1 189 ? 51.433 -10.948 -19.436 1.00 69.12 189 THR A N 1
ATOM 1541 C CA . THR A 1 189 ? 51.444 -12.410 -19.601 1.00 69.12 189 THR A CA 1
ATOM 1542 C C . THR A 1 189 ? 50.951 -13.121 -18.331 1.00 69.12 189 THR A C 1
ATOM 1544 O O . THR A 1 189 ? 50.234 -14.116 -18.413 1.00 69.12 189 THR A O 1
ATOM 1547 N N . GLN A 1 190 ? 51.261 -12.572 -17.152 1.00 68.50 190 GLN A N 1
ATOM 1548 C CA . GLN A 1 190 ? 50.978 -13.189 -15.853 1.00 68.50 190 GLN A CA 1
ATOM 1549 C C . GLN A 1 190 ? 49.498 -13.092 -15.424 1.00 68.50 190 GLN A C 1
ATOM 1551 O O . GLN A 1 190 ? 49.039 -13.887 -14.610 1.00 68.50 190 GLN A O 1
ATOM 1556 N N . LEU A 1 191 ? 48.727 -12.142 -15.967 1.00 62.56 191 LEU A N 1
ATOM 1557 C CA . LEU A 1 191 ? 47.325 -11.900 -15.587 1.00 62.56 191 LEU A CA 1
ATOM 1558 C C . LEU A 1 191 ? 46.308 -12.835 -16.265 1.00 62.56 191 LEU A C 1
ATOM 1560 O O . LEU A 1 191 ? 45.152 -12.883 -15.852 1.00 62.56 191 LEU A O 1
ATOM 1564 N N . SER A 1 192 ? 46.715 -13.584 -17.289 1.00 61.94 192 SER A N 1
ATOM 1565 C CA . SER A 1 192 ? 45.799 -14.374 -18.125 1.00 61.94 192 SER A CA 1
ATOM 1566 C C . SER A 1 192 ? 45.306 -15.704 -17.509 1.00 61.94 192 SER A C 1
ATOM 1568 O O . SER A 1 192 ? 44.470 -16.371 -18.112 1.00 61.94 192 SER A O 1
ATOM 1570 N N . GLU A 1 193 ? 45.760 -16.092 -16.306 1.00 56.19 193 GLU A N 1
ATOM 1571 C CA . GLU A 1 193 ? 45.697 -17.490 -15.824 1.00 56.19 193 GLU A CA 1
ATOM 1572 C C . GLU A 1 193 ? 44.576 -17.876 -14.795 1.00 56.19 193 GLU A C 1
ATOM 1574 O O . GLU A 1 193 ? 44.540 -19.036 -14.396 1.00 56.19 193 GLU A O 1
ATOM 1579 N N . ASN A 1 194 ? 43.612 -17.021 -14.373 1.00 50.12 194 ASN A N 1
ATOM 1580 C CA . ASN A 1 194 ? 42.609 -17.344 -13.299 1.00 50.12 194 ASN A CA 1
ATOM 1581 C C . ASN A 1 194 ? 41.100 -17.287 -13.743 1.00 50.12 194 ASN A C 1
ATOM 1583 O O . ASN A 1 194 ? 40.738 -16.399 -14.510 1.00 50.12 194 ASN A O 1
ATOM 1587 N N . HIS A 1 195 ? 40.190 -18.192 -13.289 1.00 48.94 195 HIS A N 1
ATOM 1588 C CA . HIS A 1 195 ? 38.797 -18.414 -13.824 1.00 48.94 195 HIS A CA 1
ATOM 1589 C C . HIS A 1 195 ? 37.621 -18.509 -12.784 1.00 48.94 195 HIS A C 1
ATOM 1591 O O . HIS A 1 195 ? 37.851 -18.893 -11.640 1.00 48.94 195 HIS A O 1
ATOM 1597 N N . LEU A 1 196 ? 36.354 -18.244 -13.208 1.00 38.62 196 LEU A N 1
ATOM 1598 C CA . LEU A 1 196 ? 35.045 -18.288 -12.469 1.00 38.62 196 LEU A CA 1
ATOM 1599 C C . LEU A 1 196 ? 33.916 -19.011 -13.280 1.00 38.62 196 LEU A C 1
ATOM 1601 O O . LEU A 1 196 ? 33.977 -19.019 -14.507 1.00 38.62 196 LEU A O 1
ATOM 1605 N N . ILE A 1 197 ? 32.879 -19.592 -12.628 1.00 51.06 197 ILE A N 1
ATOM 1606 C CA . ILE A 1 197 ? 31.819 -20.472 -13.224 1.00 51.06 197 ILE A CA 1
ATOM 1607 C C . ILE A 1 197 ? 30.380 -19.897 -13.073 1.00 51.06 197 ILE A C 1
ATOM 1609 O O . ILE A 1 197 ? 30.075 -19.272 -12.062 1.00 51.06 197 ILE A O 1
ATOM 1613 N N . ILE A 1 198 ? 29.487 -20.158 -14.053 1.00 45.62 198 ILE A N 1
ATOM 1614 C CA . ILE A 1 198 ? 28.083 -19.680 -14.191 1.00 45.62 198 ILE A CA 1
ATOM 1615 C C . ILE A 1 198 ? 27.064 -20.851 -14.053 1.00 45.62 198 ILE A C 1
ATOM 1617 O O . ILE A 1 198 ? 27.353 -21.947 -14.541 1.00 45.62 198 ILE A O 1
ATOM 1621 N N . PRO A 1 199 ? 25.873 -20.656 -13.441 1.00 42.22 199 PRO A N 1
ATOM 1622 C CA . PRO A 1 199 ? 24.841 -21.694 -13.266 1.00 42.22 199 PRO A CA 1
ATOM 1623 C C . PRO A 1 199 ? 24.071 -22.078 -14.550 1.00 42.22 199 PRO A C 1
ATOM 1625 O O . PRO A 1 199 ? 23.902 -21.281 -15.470 1.00 42.22 199 PRO A O 1
ATOM 1628 N N . GLN A 1 200 ? 23.576 -23.324 -14.593 1.00 46.44 200 GLN A N 1
ATOM 1629 C CA . GLN A 1 200 ? 22.861 -23.921 -15.732 1.00 46.44 200 GLN A CA 1
ATOM 1630 C C . GLN A 1 200 ? 21.395 -23.456 -15.832 1.00 46.44 200 GLN A C 1
ATOM 1632 O O . GLN A 1 200 ? 20.625 -23.596 -14.884 1.00 46.44 200 GLN A O 1
ATOM 1637 N N . GLN A 1 201 ? 20.991 -22.978 -17.014 1.00 45.25 201 GLN A N 1
ATOM 1638 C CA . GLN A 1 201 ? 19.595 -22.683 -17.361 1.00 45.25 201 GLN A CA 1
ATOM 1639 C C . GLN A 1 201 ? 18.756 -23.969 -17.417 1.00 45.25 201 GLN A C 1
ATOM 1641 O O . GLN A 1 201 ? 18.976 -24.837 -18.264 1.00 45.25 201 GLN A O 1
ATOM 1646 N N . SER A 1 202 ? 17.755 -24.078 -16.546 1.00 49.94 202 SER A N 1
ATOM 1647 C CA . SER A 1 202 ? 16.714 -25.104 -16.632 1.00 49.94 202 SER A CA 1
ATOM 1648 C C . SER A 1 202 ? 15.647 -24.676 -17.651 1.00 49.94 202 SER A C 1
ATOM 1650 O O . SER A 1 202 ? 15.077 -23.592 -17.561 1.00 49.94 202 SER A O 1
ATOM 1652 N N . ARG A 1 203 ? 15.385 -25.521 -18.658 1.00 49.50 203 ARG A N 1
ATOM 1653 C CA . ARG A 1 203 ? 14.320 -25.309 -19.655 1.00 49.50 203 ARG A CA 1
ATOM 1654 C C . ARG A 1 203 ? 12.942 -25.448 -19.001 1.00 49.50 203 ARG A C 1
ATOM 1656 O O . ARG A 1 203 ? 12.636 -26.499 -18.442 1.00 49.50 203 ARG A O 1
ATOM 1663 N N . VAL A 1 204 ? 12.101 -24.424 -19.132 1.00 55.56 204 VAL A N 1
ATOM 1664 C CA . VAL A 1 204 ? 10.679 -24.468 -18.755 1.00 55.56 204 VAL A CA 1
ATOM 1665 C C . VAL A 1 204 ? 9.912 -25.317 -19.780 1.00 55.56 204 VAL A C 1
ATOM 1667 O O . VAL A 1 204 ? 10.041 -25.098 -20.983 1.00 55.56 204 VAL A O 1
ATOM 1670 N N . ILE A 1 205 ? 9.127 -26.296 -19.320 1.00 58.09 205 ILE A N 1
ATOM 1671 C CA . ILE A 1 205 ? 8.234 -27.103 -20.170 1.00 58.09 205 ILE A CA 1
ATOM 1672 C C . ILE A 1 205 ? 6.820 -26.527 -20.040 1.00 58.09 205 ILE A C 1
ATOM 1674 O O . ILE A 1 205 ? 6.188 -26.669 -18.995 1.00 58.09 205 ILE A O 1
ATOM 1678 N N . ASN A 1 206 ? 6.322 -25.883 -21.096 1.00 67.94 206 ASN A N 1
ATOM 1679 C CA . ASN A 1 206 ? 4.943 -25.396 -21.160 1.00 67.94 206 ASN A CA 1
ATOM 1680 C C . ASN A 1 206 ? 3.996 -26.529 -21.587 1.00 67.94 206 ASN A C 1
ATOM 1682 O O . ASN A 1 206 ? 4.354 -27.361 -22.419 1.00 67.94 206 ASN A O 1
ATOM 1686 N N . THR A 1 207 ? 2.776 -26.557 -21.040 1.00 80.19 207 THR A N 1
ATOM 1687 C CA . THR A 1 207 ? 1.738 -27.494 -21.504 1.00 80.19 207 THR A CA 1
ATOM 1688 C C . THR A 1 207 ? 1.203 -27.025 -22.854 1.00 80.19 207 THR A C 1
ATOM 1690 O O . THR A 1 207 ? 0.768 -25.880 -22.974 1.00 80.19 207 THR A O 1
ATOM 1693 N N . GLU A 1 208 ? 1.221 -27.894 -23.864 1.00 82.25 208 GLU A N 1
ATOM 1694 C CA . GLU A 1 208 ? 0.703 -27.556 -25.190 1.00 82.25 208 GLU A CA 1
ATOM 1695 C C . GLU A 1 208 ? -0.822 -27.354 -25.164 1.00 82.25 208 GLU A C 1
ATOM 1697 O O . GLU A 1 208 ? -1.572 -28.101 -24.523 1.00 82.25 208 GLU A O 1
ATOM 1702 N N . LEU A 1 209 ? -1.281 -26.323 -25.877 1.00 86.31 209 LEU A N 1
ATOM 1703 C CA . LEU A 1 209 ? -2.700 -26.087 -26.112 1.00 86.31 209 LEU A CA 1
ATOM 1704 C C . LEU A 1 209 ? -3.178 -27.060 -27.192 1.00 86.31 209 LEU A C 1
ATOM 1706 O O . LEU A 1 209 ? -2.730 -27.004 -28.336 1.00 86.31 209 LEU A O 1
ATOM 1710 N N . LEU A 1 210 ? -4.091 -27.948 -26.821 1.00 87.38 210 LEU A N 1
ATOM 1711 C CA . LEU A 1 210 ? -4.643 -28.948 -27.722 1.00 87.38 210 LEU A CA 1
ATOM 1712 C C . LEU A 1 210 ? -5.670 -28.298 -28.659 1.00 87.38 210 LEU A C 1
ATOM 1714 O O . LEU A 1 210 ? -6.528 -27.533 -28.214 1.00 87.38 210 LEU A O 1
ATOM 1718 N N . ASP A 1 211 ? -5.628 -28.651 -29.945 1.00 87.81 211 ASP A N 1
ATOM 1719 C CA . ASP A 1 211 ? -6.618 -28.218 -30.943 1.00 87.81 211 ASP A CA 1
ATOM 1720 C C . ASP A 1 211 ? -7.937 -28.995 -30.776 1.00 87.81 211 ASP A C 1
ATOM 1722 O O . ASP A 1 211 ? -8.270 -29.932 -31.508 1.00 87.81 211 ASP A O 1
ATOM 1726 N N . LEU A 1 212 ? -8.660 -28.667 -29.706 1.00 90.00 212 LEU A N 1
ATOM 1727 C CA . LEU A 1 212 ? -9.944 -29.264 -29.364 1.00 90.00 212 LEU A CA 1
ATOM 1728 C C . LEU A 1 212 ? -11.079 -28.565 -30.112 1.00 90.00 212 LEU A C 1
ATOM 1730 O O . LEU A 1 212 ? -11.065 -27.356 -30.338 1.00 90.00 212 LEU A O 1
ATOM 1734 N N . ARG A 1 213 ? -12.138 -29.322 -30.420 1.00 88.25 213 ARG A N 1
ATOM 1735 C CA . ARG A 1 213 ? -13.373 -28.728 -30.946 1.00 88.25 213 ARG A CA 1
ATOM 1736 C C . ARG A 1 213 ? -13.943 -27.754 -29.907 1.00 88.25 213 ARG A C 1
ATOM 1738 O O . ARG A 1 213 ? -14.151 -28.196 -28.776 1.00 88.25 213 ARG A O 1
ATOM 1745 N N . PRO A 1 214 ? -14.234 -26.489 -30.273 1.00 90.75 214 PRO A N 1
ATOM 1746 C CA . PRO A 1 214 ? -14.769 -25.504 -29.341 1.00 90.75 214 PRO A CA 1
ATOM 1747 C C . PRO A 1 214 ? -15.986 -26.047 -28.598 1.00 90.75 214 PRO A C 1
ATOM 1749 O O . PRO A 1 214 ? -16.917 -26.568 -29.219 1.00 90.75 214 PRO A O 1
ATOM 1752 N N . LEU A 1 215 ? -15.973 -25.946 -27.271 1.00 91.88 215 LEU A N 1
ATOM 1753 C CA . LEU A 1 215 ? -17.038 -26.502 -26.450 1.00 91.88 215 LEU A CA 1
ATOM 1754 C C . LEU A 1 215 ? -18.257 -25.563 -26.460 1.00 91.88 215 LEU A C 1
ATOM 1756 O O . LEU A 1 215 ? -18.114 -24.397 -26.089 1.00 91.88 215 LEU A O 1
ATOM 1760 N N . PRO A 1 216 ? -19.454 -26.025 -26.858 1.00 93.19 216 PRO A N 1
ATOM 1761 C CA . PRO A 1 216 ? -20.664 -25.209 -26.816 1.00 93.19 216 PRO A CA 1
ATOM 1762 C C . PRO A 1 216 ? -21.129 -24.999 -25.363 1.00 93.19 216 PRO A C 1
ATOM 1764 O O . PRO A 1 216 ? -20.894 -25.850 -24.499 1.00 93.19 216 PRO A O 1
ATOM 1767 N N . LYS A 1 217 ? -21.798 -23.879 -25.063 1.00 90.31 217 LYS A N 1
ATOM 1768 C CA . LYS A 1 217 ? -22.256 -23.571 -23.690 1.00 90.31 217 LYS A CA 1
ATOM 1769 C C . LYS A 1 217 ? -23.273 -24.576 -23.139 1.00 90.31 217 LYS A C 1
ATOM 1771 O O . LYS A 1 217 ? -23.344 -24.775 -21.930 1.00 90.31 217 LYS A O 1
ATOM 1776 N N . GLU A 1 218 ? -23.984 -25.267 -24.025 1.00 90.31 218 GLU A N 1
ATOM 1777 C CA . GLU A 1 218 ? -24.909 -26.368 -23.744 1.00 90.31 218 GLU A CA 1
ATOM 1778 C C . GLU A 1 218 ? -24.216 -27.550 -23.031 1.00 90.31 218 GLU A C 1
ATOM 1780 O O . GLU A 1 218 ? -24.873 -28.398 -22.427 1.00 90.31 218 GLU A O 1
ATOM 1785 N N . ALA A 1 219 ? -22.876 -27.597 -23.028 1.00 89.12 219 ALA A N 1
ATOM 1786 C CA . ALA A 1 219 ? -22.101 -28.557 -22.244 1.00 89.12 219 ALA A CA 1
ATOM 1787 C C . ALA A 1 219 ? -22.321 -28.437 -20.722 1.00 89.12 219 ALA A C 1
ATOM 1789 O O . ALA A 1 219 ? -22.052 -29.399 -19.998 1.00 89.12 219 ALA A O 1
ATOM 1790 N N . LEU A 1 220 ? -22.830 -27.294 -20.239 1.00 87.62 220 LEU A N 1
ATOM 1791 C CA . LEU A 1 220 ? -23.206 -27.075 -18.837 1.00 87.62 220 LEU A CA 1
ATOM 1792 C C . LEU A 1 220 ? -24.459 -27.856 -18.420 1.00 87.62 220 LEU A C 1
ATOM 1794 O O . LEU A 1 220 ? -24.642 -28.101 -17.229 1.00 87.62 220 LEU A O 1
ATOM 1798 N N . LYS A 1 221 ? -25.308 -28.261 -19.378 1.00 87.44 221 LYS A N 1
ATOM 1799 C CA . LYS A 1 221 ? -26.559 -29.004 -19.144 1.00 87.44 221 LYS A CA 1
ATOM 1800 C C . LYS A 1 221 ? -27.489 -28.319 -18.130 1.00 87.44 221 LYS A C 1
ATOM 1802 O O . LYS A 1 221 ? -28.168 -28.991 -17.353 1.00 87.44 221 LYS A O 1
ATOM 1807 N N . ASN A 1 222 ? -27.511 -26.986 -18.115 1.00 86.56 222 ASN A N 1
ATOM 1808 C CA . ASN A 1 222 ? -28.353 -26.198 -17.220 1.00 86.56 222 ASN A CA 1
ATOM 1809 C C . ASN A 1 222 ? -28.776 -24.886 -17.910 1.00 86.56 222 ASN A C 1
ATOM 1811 O O . ASN A 1 222 ? -27.959 -23.962 -18.009 1.00 86.56 222 ASN A O 1
ATOM 1815 N N . PRO A 1 223 ? -30.061 -24.746 -18.293 1.00 86.31 223 PRO A N 1
ATOM 1816 C CA . PRO A 1 223 ? -30.564 -23.567 -19.000 1.00 86.31 223 PRO A CA 1
ATOM 1817 C C . PRO A 1 223 ? -30.360 -22.241 -18.253 1.00 86.31 223 PRO A C 1
ATOM 1819 O O . PRO A 1 223 ? -30.190 -21.197 -18.882 1.00 86.31 223 PRO A O 1
ATOM 1822 N N . GLN A 1 224 ? -30.360 -22.258 -16.913 1.00 85.62 224 GLN A N 1
ATOM 1823 C CA . GLN A 1 224 ? -30.127 -21.051 -16.114 1.00 85.62 224 GLN A CA 1
ATOM 1824 C C . GLN A 1 224 ? -28.671 -20.588 -16.203 1.00 85.62 224 GLN A C 1
ATOM 1826 O O . GLN A 1 224 ? -28.429 -19.388 -16.312 1.00 85.62 224 GLN A O 1
ATOM 1831 N N . LEU A 1 225 ? -27.713 -21.523 -16.210 1.00 86.00 225 LEU A N 1
ATOM 1832 C CA . LEU A 1 225 ? -26.286 -21.218 -16.360 1.00 86.00 225 LEU A CA 1
ATOM 1833 C C . LEU A 1 225 ? -25.945 -20.827 -17.804 1.00 86.00 225 LEU A C 1
ATOM 1835 O O . LEU A 1 225 ? -25.199 -19.879 -18.037 1.00 86.00 225 LEU A O 1
ATOM 1839 N N . GLU A 1 226 ? -26.550 -21.490 -18.788 1.00 88.06 226 GLU A N 1
ATOM 1840 C CA . GLU A 1 226 ? -26.378 -21.190 -20.217 1.00 88.06 226 GLU A CA 1
ATOM 1841 C C . GLU A 1 226 ? -26.840 -19.767 -20.587 1.00 88.06 226 GLU A C 1
ATOM 1843 O O . GLU A 1 226 ? -26.261 -19.122 -21.469 1.00 88.06 226 GLU A O 1
ATOM 1848 N N . ALA A 1 227 ? -27.855 -19.245 -19.889 1.00 87.44 227 ALA A N 1
ATOM 1849 C CA . ALA A 1 227 ? -28.358 -17.880 -20.055 1.00 87.44 227 ALA A CA 1
ATOM 1850 C C . ALA A 1 227 ? -27.449 -16.796 -19.434 1.00 87.44 227 ALA A C 1
ATOM 1852 O O . ALA A 1 227 ? -27.662 -15.598 -19.663 1.00 87.44 227 ALA A O 1
ATOM 1853 N N . LEU A 1 228 ? -26.439 -17.176 -18.641 1.00 86.00 228 LEU A N 1
ATOM 1854 C CA . LEU A 1 228 ? -25.458 -16.236 -18.083 1.00 86.00 228 LEU A CA 1
ATOM 1855 C C . LEU A 1 228 ? -24.434 -15.795 -19.132 1.00 86.00 228 LEU A C 1
ATOM 1857 O O . LEU A 1 228 ? -23.961 -14.657 -19.087 1.00 86.00 228 LEU A O 1
ATOM 1861 N N . PHE A 1 229 ? -24.132 -16.664 -20.099 1.00 86.31 229 PHE A N 1
ATOM 1862 C CA . PHE A 1 229 ? -23.100 -16.438 -21.103 1.00 86.31 229 PHE A CA 1
ATOM 1863 C C . PHE A 1 229 ? -23.665 -15.847 -22.401 1.00 86.31 229 PHE A C 1
ATOM 1865 O O . PHE A 1 229 ? -24.575 -16.398 -23.027 1.00 86.31 229 PHE A O 1
ATOM 1872 N N . LYS A 1 230 ? -23.083 -14.718 -22.833 1.00 86.50 230 LYS A N 1
ATOM 1873 C CA . LYS A 1 230 ? -23.443 -14.025 -24.087 1.00 86.50 230 LYS A CA 1
ATOM 1874 C C . LYS A 1 230 ? -22.848 -14.683 -25.341 1.00 86.50 230 LYS A C 1
ATOM 1876 O O . LYS A 1 230 ? -23.305 -14.398 -26.442 1.00 86.50 230 LYS A O 1
ATOM 1881 N N . PHE A 1 231 ? -21.832 -15.530 -25.184 1.00 89.56 231 PHE A N 1
ATOM 1882 C CA . PHE A 1 231 ? -21.184 -16.255 -26.279 1.00 89.56 231 PHE A CA 1
ATOM 1883 C C . PHE A 1 231 ? -21.847 -17.620 -26.530 1.00 89.56 231 PHE A C 1
ATOM 1885 O O . PHE A 1 231 ? -22.652 -18.083 -25.722 1.00 89.56 231 PHE A O 1
ATOM 1892 N N . SER A 1 232 ? -21.525 -18.254 -27.664 1.00 90.00 232 SER A N 1
ATOM 1893 C CA . SER A 1 232 ? -22.028 -19.588 -28.035 1.00 90.00 232 SER A CA 1
ATOM 1894 C C . SER A 1 232 ? -21.078 -20.723 -27.641 1.00 90.00 232 SER A C 1
ATOM 1896 O O . SER A 1 232 ? -21.540 -21.755 -27.166 1.00 90.00 232 SER A O 1
ATOM 1898 N N . HIS A 1 233 ? -19.766 -20.523 -27.794 1.00 92.88 233 HIS A N 1
ATOM 1899 C CA . HIS A 1 233 ? -18.737 -21.523 -27.501 1.00 92.88 233 HIS A CA 1
ATOM 1900 C C . HIS A 1 233 ? -17.662 -20.952 -26.572 1.00 92.88 233 HIS A C 1
ATOM 1902 O O . HIS A 1 233 ? -17.318 -19.772 -26.670 1.00 92.88 233 HIS A O 1
ATOM 1908 N N . PHE A 1 234 ? -17.131 -21.799 -25.693 1.00 91.88 234 PHE A N 1
ATOM 1909 C CA . PHE A 1 234 ? -15.962 -21.509 -24.871 1.00 91.88 234 PHE A CA 1
ATOM 1910 C C . PHE A 1 234 ? -14.702 -21.393 -25.736 1.00 91.88 234 PHE A C 1
ATOM 1912 O O . PHE A 1 234 ? -14.596 -22.009 -26.800 1.00 91.88 234 PHE A O 1
ATOM 1919 N N . ASN A 1 235 ? -13.727 -20.611 -25.274 1.00 91.31 235 ASN A N 1
ATOM 1920 C CA . ASN A 1 235 ? -12.448 -20.475 -25.970 1.00 91.31 235 ASN A CA 1
ATOM 1921 C C . ASN A 1 235 ? -11.598 -21.769 -25.854 1.00 91.31 235 ASN A C 1
ATOM 1923 O O . ASN A 1 235 ? -11.955 -22.665 -25.080 1.00 91.31 235 ASN A O 1
ATOM 1927 N N . PRO A 1 236 ? -10.485 -21.908 -26.601 1.00 90.44 236 PRO A N 1
ATOM 1928 C CA . PRO A 1 236 ? -9.672 -23.130 -26.580 1.00 90.44 236 PRO A CA 1
ATOM 1929 C C . PRO A 1 236 ? -9.130 -23.504 -25.192 1.00 90.44 236 PRO A C 1
ATOM 1931 O O . PRO A 1 236 ? -9.203 -24.665 -24.797 1.00 90.44 236 PRO A O 1
ATOM 1934 N N . ILE A 1 237 ? -8.666 -22.518 -24.415 1.00 88.56 237 ILE A N 1
ATOM 1935 C CA . ILE A 1 237 ? -8.139 -22.737 -23.058 1.00 88.56 237 ILE A CA 1
ATOM 1936 C C . ILE A 1 237 ? -9.250 -23.260 -22.145 1.00 88.56 237 ILE A C 1
ATOM 1938 O O . ILE A 1 237 ? -9.100 -24.314 -21.535 1.00 88.56 237 ILE A O 1
ATOM 1942 N N . GLN A 1 238 ? -10.388 -22.563 -22.105 1.00 90.62 238 GLN A N 1
ATOM 1943 C CA . GLN A 1 238 ? -11.583 -22.943 -21.350 1.00 90.62 238 GLN A CA 1
ATOM 1944 C C . GLN A 1 238 ? -12.078 -24.330 -21.754 1.00 90.62 238 GLN A C 1
ATOM 1946 O O . GLN A 1 238 ? -12.414 -25.123 -20.886 1.00 90.62 238 GLN A O 1
ATOM 1951 N N . THR A 1 239 ? -12.079 -24.641 -23.052 1.00 91.81 239 THR A N 1
ATOM 1952 C CA . THR A 1 239 ? -12.464 -25.954 -23.588 1.00 91.81 239 THR A CA 1
ATOM 1953 C C . THR A 1 239 ? -11.556 -27.062 -23.051 1.00 91.81 239 THR A C 1
ATOM 1955 O O . THR A 1 239 ? -12.059 -28.092 -22.605 1.00 91.81 239 THR A O 1
ATOM 1958 N N . GLN A 1 240 ? -10.237 -26.841 -23.032 1.00 91.31 240 GLN A N 1
ATOM 1959 C CA . GLN A 1 240 ? -9.264 -27.807 -22.515 1.00 91.31 240 GLN A CA 1
ATOM 1960 C C . GLN A 1 240 ? -9.399 -28.025 -21.002 1.00 91.31 240 GLN A C 1
ATOM 1962 O O . GLN A 1 240 ? -9.311 -29.163 -20.544 1.00 91.31 240 GLN A O 1
ATOM 1967 N N . VAL A 1 241 ? -9.660 -26.969 -20.221 1.00 88.62 241 VAL A N 1
ATOM 1968 C CA . VAL A 1 241 ? -9.770 -27.077 -18.751 1.00 88.62 241 VAL A CA 1
ATOM 1969 C C . VAL A 1 241 ? -11.176 -27.398 -18.241 1.00 88.62 241 VAL A C 1
ATOM 1971 O O . VAL A 1 241 ? -11.329 -27.749 -17.071 1.00 88.62 241 VAL A O 1
ATOM 1974 N N . PHE A 1 242 ? -12.205 -27.317 -19.091 1.00 91.62 242 PHE A N 1
ATOM 1975 C CA . PHE A 1 242 ? -13.610 -27.472 -18.699 1.00 91.62 242 PHE A CA 1
ATOM 1976 C C . PHE A 1 242 ? -13.873 -28.776 -17.948 1.00 91.62 242 PHE A C 1
ATOM 1978 O O . PHE A 1 242 ? -14.539 -28.771 -16.914 1.00 91.62 242 PHE A O 1
ATOM 1985 N N . HIS A 1 243 ? -13.342 -29.896 -18.449 1.00 89.38 243 HIS A N 1
ATOM 1986 C CA . HIS A 1 243 ? -13.568 -31.197 -17.823 1.00 89.38 243 HIS A CA 1
ATOM 1987 C C . HIS A 1 243 ? -13.003 -31.239 -16.399 1.00 89.38 243 HIS A C 1
ATOM 1989 O O . HIS A 1 243 ? -13.693 -31.654 -15.467 1.00 89.38 243 HIS A O 1
ATOM 1995 N N . THR A 1 244 ? -11.772 -30.757 -16.222 1.00 85.44 244 THR A N 1
ATOM 1996 C CA . THR A 1 244 ? -11.108 -30.711 -14.919 1.00 85.44 244 THR A CA 1
ATOM 1997 C C . THR A 1 244 ? -11.873 -29.807 -13.952 1.00 85.44 244 THR A C 1
ATOM 1999 O O . THR A 1 244 ? -12.203 -30.244 -12.854 1.00 85.44 244 THR A O 1
ATOM 2002 N N . LEU A 1 245 ? -12.262 -28.602 -14.375 1.00 85.12 245 LEU A N 1
ATOM 2003 C CA . LEU A 1 245 ? -12.940 -27.632 -13.505 1.00 85.12 245 LEU A CA 1
ATOM 2004 C C . LEU A 1 245 ? -14.385 -28.014 -13.154 1.00 85.12 245 LEU A C 1
ATOM 2006 O O . LEU A 1 245 ? -14.823 -27.795 -12.029 1.00 85.12 245 LEU A O 1
ATOM 2010 N N . TYR A 1 246 ? -15.148 -28.561 -14.105 1.00 87.38 246 TYR A N 1
ATOM 2011 C CA . TYR A 1 246 ? -16.592 -28.762 -13.935 1.00 87.38 246 TYR A CA 1
ATOM 2012 C C . TYR A 1 246 ? -16.973 -30.169 -13.445 1.00 87.38 246 TYR A C 1
ATOM 2014 O O . TYR A 1 246 ? -18.024 -30.350 -12.816 1.00 87.38 246 TYR A O 1
ATOM 2022 N N . TYR A 1 247 ? -16.129 -31.175 -13.707 1.00 86.62 247 TYR A N 1
ATOM 2023 C CA . TYR A 1 247 ? -16.407 -32.571 -13.352 1.00 86.62 247 TYR A CA 1
ATOM 2024 C C . TYR A 1 247 ? -15.454 -33.158 -12.303 1.00 86.62 247 TYR A C 1
ATOM 2026 O O . TYR A 1 247 ? -15.882 -34.040 -11.566 1.00 86.62 247 TYR A O 1
ATOM 2034 N N . THR A 1 248 ? -14.221 -32.660 -12.141 1.00 82.31 248 THR A N 1
ATOM 2035 C CA . THR A 1 248 ? -13.251 -33.217 -11.165 1.00 82.31 248 THR A CA 1
ATOM 2036 C C . THR A 1 248 ? -13.089 -32.336 -9.925 1.00 82.31 248 THR A C 1
ATOM 2038 O O . THR A 1 248 ? -13.400 -31.151 -9.987 1.00 82.31 248 THR A O 1
ATOM 2041 N N . ASN A 1 249 ? -12.670 -32.912 -8.793 1.00 77.94 249 ASN A N 1
ATOM 2042 C CA . ASN A 1 249 ? -12.415 -32.188 -7.532 1.00 77.94 249 ASN A CA 1
ATOM 2043 C C . ASN A 1 249 ? -10.923 -31.860 -7.343 1.00 77.94 249 ASN A C 1
ATOM 2045 O O . ASN A 1 249 ? -10.492 -31.578 -6.232 1.00 77.94 249 ASN A O 1
ATOM 2049 N N . ASN A 1 250 ? -10.117 -31.960 -8.401 1.00 75.00 250 ASN A N 1
ATOM 2050 C CA . ASN A 1 250 ? -8.679 -31.743 -8.299 1.00 75.00 250 ASN A CA 1
ATOM 2051 C C . ASN A 1 250 ? -8.371 -30.247 -8.188 1.00 75.00 250 ASN A C 1
ATOM 2053 O O . ASN A 1 250 ? -9.005 -29.435 -8.866 1.00 75.00 250 ASN A O 1
ATOM 2057 N N . ASN A 1 251 ? -7.343 -29.903 -7.414 1.00 72.38 251 ASN A N 1
ATOM 2058 C CA . ASN A 1 251 ? -6.784 -28.555 -7.405 1.00 72.38 251 ASN A CA 1
ATOM 2059 C C . ASN A 1 251 ? -6.176 -28.265 -8.791 1.00 72.38 251 ASN A C 1
ATOM 2061 O O . ASN A 1 251 ? -5.479 -29.106 -9.367 1.00 72.38 251 ASN A O 1
ATOM 2065 N N . VAL A 1 252 ? -6.465 -27.090 -9.357 1.00 74.31 252 VAL A N 1
ATOM 2066 C CA . VAL A 1 252 ? -6.018 -26.700 -10.706 1.00 74.31 252 VAL A CA 1
ATOM 2067 C C . VAL A 1 252 ? -5.182 -25.432 -10.620 1.00 74.31 252 VAL A C 1
ATOM 2069 O O . VAL A 1 252 ? -5.583 -24.475 -9.967 1.00 74.31 252 VAL A O 1
ATOM 2072 N N . LEU A 1 253 ? -4.050 -25.417 -11.327 1.00 77.25 253 LEU A N 1
ATOM 2073 C CA . LEU A 1 253 ? -3.261 -24.217 -11.593 1.00 77.25 253 LEU A CA 1
ATOM 2074 C C . LEU A 1 253 ? -3.437 -23.821 -13.064 1.00 77.25 253 LEU A C 1
ATOM 2076 O O . LEU A 1 253 ? -3.069 -24.582 -13.959 1.00 77.25 253 LEU A O 1
ATOM 2080 N N . LEU A 1 254 ? -3.995 -22.634 -13.318 1.00 75.62 254 LEU A N 1
ATOM 2081 C CA . LEU A 1 254 ? -4.224 -22.119 -14.671 1.00 75.62 254 LEU A CA 1
ATOM 2082 C C . LEU A 1 254 ? -3.360 -20.885 -14.964 1.00 75.62 254 LEU A C 1
ATOM 2084 O O . LEU A 1 254 ? -3.771 -19.753 -14.715 1.00 75.62 254 LEU A O 1
ATOM 2088 N N . GLY A 1 255 ? -2.195 -21.103 -15.576 1.00 78.00 255 GLY A N 1
ATOM 2089 C CA . GLY A 1 255 ? -1.371 -20.036 -16.146 1.00 78.00 255 GLY A CA 1
ATOM 2090 C C . GLY A 1 255 ? -1.794 -19.716 -17.581 1.00 78.00 255 GLY A C 1
ATOM 2091 O O . GLY A 1 255 ? -1.600 -20.525 -18.483 1.00 78.00 255 GLY A O 1
ATOM 2092 N N . SER A 1 256 ? -2.385 -18.543 -17.813 1.00 76.88 256 SER A N 1
ATOM 2093 C CA . SER A 1 256 ? -2.654 -18.044 -19.172 1.00 76.88 256 SER A CA 1
ATOM 2094 C C . SER A 1 256 ? -2.594 -16.514 -19.236 1.00 76.88 256 SER A C 1
ATOM 2096 O O . SER A 1 256 ? -2.844 -15.861 -18.216 1.00 76.88 256 SER A O 1
ATOM 2098 N N . PRO A 1 257 ? -2.314 -15.914 -20.411 1.00 76.06 257 PRO A N 1
ATOM 2099 C CA . PRO A 1 257 ? -2.239 -14.461 -20.567 1.00 76.06 257 PRO A CA 1
ATOM 2100 C C . PRO A 1 257 ? -3.520 -13.734 -20.132 1.00 76.06 257 PRO A C 1
ATOM 2102 O O . PRO A 1 257 ? -4.628 -14.291 -20.167 1.00 76.06 257 PRO A O 1
ATOM 2105 N N . THR A 1 258 ? -3.401 -12.474 -19.717 1.00 75.69 258 THR A N 1
ATOM 2106 C CA . THR A 1 258 ? -4.560 -11.622 -19.404 1.00 75.69 258 THR A CA 1
ATOM 2107 C C . THR A 1 258 ? -5.443 -11.459 -20.647 1.00 75.69 258 THR A C 1
ATOM 2109 O O . THR A 1 258 ? -4.953 -11.357 -21.766 1.00 75.69 258 THR A O 1
ATOM 2112 N N . GLY A 1 259 ? -6.765 -11.553 -20.470 1.00 73.50 259 GLY A N 1
ATOM 2113 C CA . GLY A 1 259 ? -7.732 -11.617 -21.578 1.00 73.50 259 GLY A CA 1
ATOM 2114 C C . GLY A 1 259 ? -8.094 -13.032 -22.060 1.00 73.50 259 GLY A C 1
ATOM 2115 O O . GLY A 1 259 ? -9.097 -13.194 -22.748 1.00 73.50 259 GLY A O 1
ATOM 2116 N N . SER A 1 260 ? -7.391 -14.080 -21.611 1.00 78.00 260 SER A N 1
ATOM 2117 C CA . SER A 1 260 ? -7.682 -15.486 -21.973 1.00 78.00 260 SER A CA 1
ATOM 2118 C C . SER A 1 260 ? -8.942 -16.075 -21.315 1.00 78.00 260 SER A C 1
ATOM 2120 O O . SER A 1 260 ? -9.221 -17.265 -21.441 1.00 78.00 260 SER A O 1
ATOM 2122 N N . GLY A 1 261 ? -9.720 -15.264 -20.591 1.00 79.44 261 GLY A N 1
ATOM 2123 C CA . GLY A 1 261 ? -10.989 -15.685 -19.994 1.00 79.44 261 GLY A CA 1
ATOM 2124 C C . GLY A 1 261 ? -10.867 -16.539 -18.725 1.00 79.44 261 GLY A C 1
ATOM 2125 O O . GLY A 1 261 ? -11.768 -17.332 -18.459 1.00 79.44 261 GLY A O 1
ATOM 2126 N N . LYS A 1 262 ? -9.799 -16.355 -17.931 1.00 84.06 262 LYS A N 1
ATOM 2127 C CA . LYS A 1 262 ? -9.583 -17.017 -16.623 1.00 84.06 262 LYS A CA 1
ATOM 2128 C C . LYS A 1 262 ? -10.755 -16.839 -15.649 1.00 84.06 262 LYS A C 1
ATOM 2130 O O . LYS A 1 262 ? -11.100 -17.764 -14.926 1.00 84.06 262 LYS A O 1
ATOM 2135 N N . THR A 1 263 ? -11.429 -15.689 -15.680 1.00 85.56 263 THR A N 1
ATOM 2136 C CA . THR A 1 263 ? -12.617 -15.428 -14.849 1.00 85.56 263 THR A CA 1
ATOM 2137 C C . THR A 1 263 ? -13.744 -16.422 -15.113 1.00 85.56 263 THR A C 1
ATOM 2139 O O . THR A 1 263 ? -14.395 -16.868 -14.178 1.00 85.56 263 THR A O 1
ATOM 2142 N N . ILE A 1 264 ? -13.949 -16.828 -16.369 1.00 87.38 264 ILE A N 1
ATOM 2143 C CA . ILE A 1 264 ? -14.976 -17.820 -16.713 1.00 87.38 264 ILE A CA 1
ATOM 2144 C C . ILE A 1 264 ? -14.580 -19.194 -16.167 1.00 87.38 264 ILE A C 1
ATOM 2146 O O . ILE A 1 264 ? -15.438 -19.926 -15.691 1.00 87.38 264 ILE A O 1
ATOM 2150 N N . CYS A 1 265 ? -13.287 -19.534 -16.161 1.00 86.44 265 CYS A N 1
ATOM 2151 C CA . CYS A 1 265 ? -12.805 -20.743 -15.491 1.00 86.44 265 CYS A CA 1
ATOM 2152 C C . CYS A 1 265 ? -13.152 -20.734 -13.990 1.00 86.44 265 CYS A C 1
ATOM 2154 O O . CYS A 1 265 ? -13.513 -21.778 -13.449 1.00 86.44 265 CYS A O 1
ATOM 2156 N N . ALA A 1 266 ? -13.132 -19.562 -13.342 1.00 85.94 266 ALA A N 1
ATOM 2157 C CA . ALA A 1 266 ? -13.547 -19.420 -11.944 1.00 85.94 266 ALA A CA 1
ATOM 2158 C C . ALA A 1 266 ? -15.042 -19.633 -11.784 1.00 85.94 266 ALA A C 1
ATOM 2160 O O . ALA A 1 266 ? -15.461 -20.438 -10.959 1.00 85.94 266 ALA A O 1
ATOM 2161 N N . GLU A 1 267 ? -15.842 -18.991 -12.632 1.00 88.88 267 GLU A N 1
ATOM 2162 C CA . GLU A 1 267 ? -17.294 -19.173 -12.652 1.00 88.88 267 GLU A CA 1
ATOM 2163 C C . GLU A 1 267 ? -17.682 -20.648 -12.852 1.00 88.88 267 GLU A C 1
ATOM 2165 O O . GLU A 1 267 ? -18.545 -21.152 -12.137 1.00 88.88 267 GLU A O 1
ATOM 2170 N N . LEU A 1 268 ? -17.014 -21.370 -13.763 1.00 87.69 268 LEU A N 1
ATOM 2171 C CA . LEU A 1 268 ? -17.260 -22.797 -14.011 1.00 87.69 268 LEU A CA 1
ATOM 2172 C C . LEU A 1 268 ? -17.100 -23.633 -12.745 1.00 87.69 268 LEU A C 1
ATOM 2174 O O . LEU A 1 268 ? -17.940 -24.484 -12.447 1.00 87.69 268 LEU A O 1
ATOM 2178 N N . ALA A 1 269 ? -16.049 -23.372 -11.983 1.00 85.56 269 ALA A N 1
ATOM 2179 C CA . ALA A 1 269 ? -15.856 -24.058 -10.729 1.00 85.56 269 ALA A CA 1
ATOM 2180 C C . ALA A 1 269 ? -16.854 -23.647 -9.655 1.00 85.56 269 ALA A C 1
ATOM 2182 O O . ALA A 1 269 ? -17.374 -24.514 -8.961 1.00 85.56 269 ALA A O 1
ATOM 2183 N N . MET A 1 270 ? -17.198 -22.360 -9.557 1.00 86.69 270 MET A N 1
ATOM 2184 C CA . MET A 1 270 ? -18.246 -21.915 -8.636 1.00 86.69 270 MET A CA 1
ATOM 2185 C C . MET A 1 270 ? -19.568 -22.630 -8.912 1.00 86.69 270 MET A C 1
ATOM 2187 O O . MET A 1 270 ? -20.242 -23.091 -7.993 1.00 86.69 270 MET A O 1
ATOM 2191 N N . PHE A 1 271 ? -19.922 -22.789 -10.188 1.00 88.31 271 PHE A N 1
ATOM 2192 C CA . PHE A 1 271 ? -21.129 -23.503 -10.595 1.00 88.31 271 PHE A CA 1
ATOM 2193 C C . PHE A 1 271 ? -21.096 -24.981 -10.235 1.00 88.31 271 PHE A C 1
ATOM 2195 O O . PHE A 1 271 ? -22.140 -25.539 -9.900 1.00 88.31 271 PHE A O 1
ATOM 2202 N N . LYS A 1 272 ? -19.920 -25.610 -10.276 1.00 85.38 272 LYS A N 1
ATOM 2203 C CA . LYS A 1 272 ? -19.746 -26.965 -9.763 1.00 85.38 272 LYS A CA 1
ATOM 2204 C C . LYS A 1 272 ? -20.045 -27.015 -8.262 1.00 85.38 272 LYS A C 1
ATOM 2206 O O . LYS A 1 272 ? -20.850 -27.849 -7.860 1.00 85.38 272 LYS A O 1
ATOM 2211 N N . VAL A 1 273 ? -19.478 -26.112 -7.455 1.00 84.06 273 VAL A N 1
ATOM 2212 C CA . VAL A 1 273 ? -19.753 -26.063 -6.003 1.00 84.06 273 VAL A CA 1
ATOM 2213 C C . VAL A 1 273 ? -21.243 -25.885 -5.744 1.00 84.06 273 VAL A C 1
ATOM 2215 O O . VAL A 1 273 ? -21.827 -26.625 -4.968 1.00 84.06 273 VAL A O 1
ATOM 2218 N N . PHE A 1 274 ? -21.903 -24.969 -6.454 1.00 86.38 274 PHE A N 1
ATOM 2219 C CA . PHE A 1 274 ? -23.341 -24.756 -6.283 1.00 86.38 274 PHE A CA 1
ATOM 2220 C C . PHE A 1 274 ? -24.199 -25.963 -6.674 1.00 86.38 274 PHE A C 1
ATOM 2222 O O . PHE A 1 274 ? -25.316 -26.083 -6.168 1.00 86.38 274 PHE A O 1
ATOM 2229 N N . ARG A 1 275 ? -23.714 -26.813 -7.587 1.00 84.62 275 ARG A N 1
ATOM 2230 C CA . ARG A 1 275 ? -24.391 -28.039 -8.026 1.00 84.62 275 ARG A CA 1
ATOM 2231 C C . ARG A 1 275 ? -24.195 -29.175 -7.027 1.00 84.62 275 ARG A C 1
ATOM 2233 O O . ARG A 1 275 ? -25.174 -29.823 -6.672 1.00 84.62 275 ARG A O 1
ATOM 2240 N N . ASP A 1 276 ? -22.950 -29.415 -6.628 1.00 83.81 276 ASP A N 1
ATOM 2241 C CA . ASP A 1 276 ? -22.559 -30.600 -5.863 1.00 83.81 276 ASP A CA 1
ATOM 2242 C C . ASP A 1 276 ? -22.690 -30.362 -4.346 1.00 83.81 276 ASP A C 1
ATOM 2244 O O . ASP A 1 276 ? -23.118 -31.254 -3.621 1.00 83.81 276 ASP A O 1
ATOM 2248 N N . GLU A 1 277 ? -22.400 -29.144 -3.876 1.00 81.00 277 GLU A N 1
ATOM 2249 C CA . GLU A 1 277 ? -22.285 -28.775 -2.459 1.00 81.00 277 GLU A CA 1
ATOM 2250 C C . GLU A 1 277 ? -22.925 -27.392 -2.169 1.00 81.00 277 GLU A C 1
ATOM 2252 O O . GLU A 1 277 ? -22.234 -26.401 -1.912 1.00 81.00 277 GLU A O 1
ATOM 2257 N N . PRO A 1 278 ? -24.268 -27.265 -2.187 1.00 78.56 278 PRO A N 1
ATOM 2258 C CA . PRO A 1 278 ? -24.961 -25.970 -2.150 1.00 78.56 278 PRO A CA 1
ATOM 2259 C C . PRO A 1 278 ? -24.840 -25.209 -0.821 1.00 78.56 278 PRO A C 1
ATOM 2261 O O . PRO A 1 278 ? -25.194 -24.031 -0.772 1.00 78.56 278 PRO A O 1
ATOM 2264 N N . HIS A 1 279 ? -24.395 -25.877 0.247 1.00 77.12 279 HIS A N 1
ATOM 2265 C CA . HIS A 1 279 ? -24.195 -25.294 1.576 1.00 77.12 279 HIS A CA 1
ATOM 2266 C C . HIS A 1 279 ? -22.771 -24.766 1.798 1.00 77.12 279 HIS A C 1
ATOM 2268 O O . HIS A 1 279 ? -22.532 -24.078 2.791 1.00 77.12 279 HIS A O 1
ATOM 2274 N N . MET A 1 280 ? -21.838 -25.088 0.897 1.00 76.94 280 MET A N 1
ATOM 2275 C CA . MET A 1 280 ? -20.445 -24.674 1.011 1.00 76.94 280 MET A CA 1
ATOM 2276 C C . MET A 1 280 ? -20.262 -23.239 0.526 1.00 76.94 280 MET A C 1
ATOM 2278 O O . MET A 1 280 ? -20.932 -22.770 -0.396 1.00 76.94 280 MET A O 1
ATOM 2282 N N . LYS A 1 281 ? -19.326 -22.540 1.166 1.00 79.19 281 LYS A N 1
ATOM 2283 C CA . LYS A 1 281 ? -18.983 -21.157 0.839 1.00 79.19 281 LYS A CA 1
ATOM 2284 C C . LYS A 1 281 ? -17.802 -21.102 -0.109 1.00 79.19 281 LYS A C 1
ATOM 2286 O O . LYS A 1 281 ? -16.888 -21.921 -0.017 1.00 79.19 281 LYS A O 1
ATOM 2291 N N . ILE A 1 282 ? -17.817 -20.090 -0.967 1.00 83.81 282 ILE A N 1
ATOM 2292 C CA . ILE A 1 282 ? -16.758 -19.826 -1.936 1.00 83.81 282 ILE A CA 1
ATOM 2293 C C . ILE A 1 282 ? -16.066 -18.522 -1.573 1.00 83.81 282 ILE A C 1
ATOM 2295 O O . ILE A 1 282 ? -16.729 -17.502 -1.364 1.00 83.81 282 ILE A O 1
ATOM 2299 N N . VAL A 1 283 ? -14.738 -18.545 -1.547 1.00 83.62 283 VAL A N 1
ATOM 2300 C CA . VAL A 1 283 ? -13.917 -17.363 -1.291 1.00 83.62 283 VAL A CA 1
ATOM 2301 C C . VAL A 1 283 ? -13.119 -17.060 -2.547 1.00 83.62 283 VAL A C 1
ATOM 2303 O O . VAL A 1 283 ? -12.318 -17.874 -2.985 1.00 83.62 283 VAL A O 1
ATOM 2306 N N . TYR A 1 284 ? -13.362 -15.896 -3.141 1.00 84.94 284 TYR A N 1
ATOM 2307 C CA . TYR A 1 284 ? -12.619 -15.389 -4.286 1.00 84.94 284 TYR A CA 1
ATOM 2308 C C . TYR A 1 284 ? -11.646 -14.311 -3.830 1.00 84.94 284 TYR A C 1
ATOM 2310 O O . TYR A 1 284 ? -12.070 -13.268 -3.325 1.00 84.94 284 TYR A O 1
ATOM 2318 N N . ILE A 1 285 ? -10.354 -14.548 -4.035 1.00 82.31 285 ILE A N 1
ATOM 2319 C CA . ILE A 1 285 ? -9.295 -13.630 -3.624 1.00 82.31 285 ILE A CA 1
ATOM 2320 C C . ILE A 1 285 ? -8.687 -12.996 -4.869 1.00 82.31 285 ILE A C 1
ATOM 2322 O O . ILE A 1 285 ? -8.264 -13.696 -5.785 1.00 82.31 285 ILE A O 1
ATOM 2326 N N . ALA A 1 286 ? -8.644 -11.666 -4.907 1.00 80.81 286 ALA A N 1
ATOM 2327 C CA . ALA A 1 286 ? -7.953 -10.921 -5.952 1.00 80.81 286 ALA A CA 1
ATOM 2328 C C . ALA A 1 286 ? -6.970 -9.920 -5.328 1.00 80.81 286 ALA A C 1
ATOM 2330 O O . ALA A 1 286 ? -7.315 -9.279 -4.332 1.00 80.81 286 ALA A O 1
ATOM 2331 N N . PRO A 1 287 ? -5.773 -9.734 -5.914 1.00 75.00 287 PRO A N 1
ATOM 2332 C CA . PRO A 1 287 ? -4.711 -8.924 -5.313 1.00 75.00 287 PRO A CA 1
ATOM 2333 C C . PRO A 1 287 ? -5.077 -7.438 -5.211 1.00 75.00 287 PRO A C 1
ATOM 2335 O O . PRO A 1 287 ? -4.592 -6.731 -4.337 1.00 75.00 287 PRO A O 1
ATOM 2338 N N . LEU A 1 288 ? -5.966 -6.950 -6.081 1.00 78.62 288 LEU A N 1
ATOM 2339 C CA . LEU A 1 288 ? -6.346 -5.543 -6.137 1.00 78.62 288 LEU A CA 1
ATOM 2340 C C . LEU A 1 288 ? -7.821 -5.342 -5.785 1.00 78.62 288 LEU A C 1
ATOM 2342 O O . LEU A 1 288 ? -8.711 -5.964 -6.369 1.00 78.62 288 LEU A O 1
ATOM 2346 N N . LYS A 1 289 ? -8.100 -4.351 -4.929 1.00 79.31 289 LYS A N 1
ATOM 2347 C CA . LYS A 1 289 ? -9.474 -3.911 -4.609 1.00 79.31 289 LYS A CA 1
ATOM 2348 C C . LYS A 1 289 ? -10.279 -3.547 -5.863 1.00 79.31 289 LYS A C 1
ATOM 2350 O O . LYS A 1 289 ? -11.482 -3.777 -5.916 1.00 79.31 289 LYS A O 1
ATOM 2355 N N . ALA A 1 290 ? -9.622 -2.976 -6.875 1.00 79.50 290 ALA A N 1
ATOM 2356 C CA . ALA A 1 290 ? -10.261 -2.617 -8.140 1.00 79.50 290 ALA A CA 1
ATOM 2357 C C . ALA A 1 290 ? -10.810 -3.850 -8.878 1.00 79.50 290 ALA A C 1
ATOM 2359 O O . ALA A 1 290 ? -11.946 -3.812 -9.347 1.00 79.50 290 ALA A O 1
ATOM 2360 N N . LEU A 1 291 ? -10.051 -4.953 -8.898 1.00 82.88 291 LEU A N 1
ATOM 2361 C CA . LEU A 1 291 ? -10.487 -6.221 -9.485 1.00 82.88 291 LEU A CA 1
ATOM 2362 C C . LEU A 1 291 ? -11.653 -6.815 -8.693 1.00 82.88 291 LEU A C 1
ATOM 2364 O O . LEU A 1 291 ? -12.631 -7.252 -9.292 1.00 82.88 291 LEU A O 1
ATOM 2368 N N . VAL A 1 292 ? -11.604 -6.765 -7.356 1.00 83.94 292 VAL A N 1
ATOM 2369 C CA . VAL A 1 292 ? -12.732 -7.192 -6.510 1.00 83.94 292 VAL A CA 1
ATOM 2370 C C . VAL A 1 292 ? -14.001 -6.413 -6.859 1.00 83.94 292 VAL A C 1
ATOM 2372 O O . VAL A 1 292 ? -15.041 -7.021 -7.085 1.00 83.94 292 VAL A O 1
ATOM 2375 N N . ARG A 1 293 ? -13.925 -5.082 -6.985 1.00 84.50 293 ARG A N 1
ATOM 2376 C CA . ARG A 1 293 ? -15.082 -4.239 -7.337 1.00 84.50 293 ARG A CA 1
ATOM 2377 C C . ARG A 1 293 ? -15.611 -4.505 -8.744 1.00 84.50 293 ARG A C 1
ATOM 2379 O O . ARG A 1 293 ? -16.823 -4.531 -8.945 1.00 84.50 293 ARG A O 1
ATOM 2386 N N . GLU A 1 294 ? -14.726 -4.712 -9.718 1.00 86.12 294 GLU A N 1
ATOM 2387 C CA . GLU A 1 294 ? -15.125 -5.115 -11.070 1.00 86.12 294 GLU A CA 1
ATOM 2388 C C . GLU A 1 294 ? -15.913 -6.433 -11.029 1.00 86.12 294 GLU A C 1
ATOM 2390 O O . GLU A 1 294 ? -16.993 -6.530 -11.616 1.00 86.12 294 GLU A O 1
ATOM 2395 N N . ARG A 1 295 ? -15.412 -7.423 -10.278 1.00 87.75 295 ARG A N 1
ATOM 2396 C CA . ARG A 1 295 ? -16.066 -8.728 -10.114 1.00 87.75 295 ARG A CA 1
ATOM 2397 C C . ARG A 1 295 ? -17.371 -8.618 -9.334 1.00 87.75 295 ARG A C 1
ATOM 2399 O O . ARG A 1 295 ? -18.340 -9.249 -9.731 1.00 87.75 295 ARG A O 1
ATOM 2406 N N . MET A 1 296 ? -17.446 -7.775 -8.306 1.00 87.31 296 MET A N 1
ATOM 2407 C CA . MET A 1 296 ? -18.684 -7.502 -7.569 1.00 87.31 296 MET A CA 1
ATOM 2408 C C . MET A 1 296 ? -19.787 -6.959 -8.481 1.00 87.31 296 MET A C 1
ATOM 2410 O O . MET A 1 296 ? -20.927 -7.412 -8.395 1.00 87.31 296 MET A O 1
ATOM 2414 N N . ASN A 1 297 ? -19.454 -6.039 -9.389 1.00 88.75 297 ASN A N 1
ATOM 2415 C CA . ASN A 1 297 ? -20.424 -5.489 -10.337 1.00 88.75 297 ASN A CA 1
ATOM 2416 C C . ASN A 1 297 ? -20.921 -6.549 -11.336 1.00 88.75 297 ASN A C 1
ATOM 2418 O O . ASN A 1 297 ? -22.124 -6.657 -11.564 1.00 88.75 297 ASN A O 1
ATOM 2422 N N . ASP A 1 298 ? -20.020 -7.358 -11.904 1.00 87.69 298 ASP A N 1
ATOM 2423 C CA . ASP A 1 298 ? -20.388 -8.420 -12.856 1.00 87.69 298 ASP A CA 1
ATOM 2424 C C . ASP A 1 298 ? -21.172 -9.563 -12.176 1.00 87.69 298 ASP A C 1
ATOM 2426 O O . ASP A 1 298 ? -22.195 -10.042 -12.678 1.00 87.69 298 ASP A O 1
ATOM 2430 N N . TRP A 1 299 ? -20.740 -9.985 -10.987 1.00 91.19 299 TRP A N 1
ATOM 2431 C CA . TRP A 1 299 ? -21.358 -11.083 -10.246 1.00 91.19 299 TRP A CA 1
ATOM 2432 C C . TRP A 1 299 ? -22.622 -10.691 -9.483 1.00 91.19 299 TRP A C 1
ATOM 2434 O O . TRP A 1 299 ? -23.454 -11.567 -9.259 1.00 91.19 299 TRP A O 1
ATOM 2444 N N . SER A 1 300 ? -22.855 -9.417 -9.158 1.00 88.88 300 SER A N 1
ATOM 2445 C CA . SER A 1 300 ? -24.167 -8.992 -8.641 1.00 88.88 300 SER A CA 1
ATOM 2446 C C . SER A 1 300 ? -25.264 -9.201 -9.699 1.00 88.88 300 SER A C 1
ATOM 2448 O O . SER A 1 300 ? -26.348 -9.712 -9.410 1.00 88.88 300 SER A O 1
ATOM 2450 N N . ASP A 1 301 ? -24.976 -8.946 -10.978 1.00 86.81 301 ASP A N 1
ATOM 2451 C CA . ASP A 1 301 ? -25.940 -9.227 -12.046 1.00 86.81 301 ASP A CA 1
ATOM 2452 C C . ASP A 1 301 ? -26.072 -10.729 -12.357 1.00 86.81 301 ASP A C 1
ATOM 2454 O O . ASP A 1 301 ? -27.180 -11.215 -12.608 1.00 86.81 301 ASP A O 1
ATOM 2458 N N . LYS A 1 302 ? -24.967 -11.486 -12.352 1.00 87.00 302 LYS A N 1
ATOM 2459 C CA . LYS A 1 302 ? -24.968 -12.921 -12.698 1.00 87.00 302 LYS A CA 1
ATOM 2460 C C . LYS A 1 302 ? -25.375 -13.840 -11.543 1.00 87.00 302 LYS A C 1
ATOM 2462 O O . LYS A 1 302 ? -26.242 -14.688 -11.726 1.00 87.00 302 LYS A O 1
ATOM 2467 N N . LEU A 1 303 ? -24.744 -13.718 -10.379 1.00 87.62 303 LEU A N 1
ATOM 2468 C CA . LEU A 1 303 ? -24.921 -14.635 -9.249 1.00 87.62 303 LEU A CA 1
ATOM 2469 C C . LEU A 1 303 ? -26.075 -14.196 -8.341 1.00 87.62 303 LEU A C 1
ATOM 2471 O O . LEU A 1 303 ? -26.911 -15.020 -7.973 1.00 87.62 303 LEU A O 1
ATOM 2475 N N . GLU A 1 304 ? -26.174 -12.906 -8.022 1.00 86.62 304 GLU A N 1
ATOM 2476 C CA . GLU A 1 304 ? -27.192 -12.415 -7.086 1.00 86.62 304 GLU A CA 1
ATOM 2477 C C . GLU A 1 304 ? -28.568 -12.299 -7.754 1.00 86.62 304 GLU A C 1
ATOM 2479 O O . GLU A 1 304 ? -29.513 -12.967 -7.336 1.00 86.62 304 GLU A O 1
ATOM 2484 N N . LYS A 1 305 ? -28.693 -11.541 -8.851 1.00 86.88 305 LYS A N 1
ATOM 2485 C CA . LYS A 1 305 ? -30.000 -11.332 -9.505 1.00 86.88 305 LYS A CA 1
ATOM 2486 C C . LYS A 1 305 ? -30.536 -12.561 -10.242 1.00 86.88 305 LYS A C 1
ATOM 2488 O O . LYS A 1 305 ? -31.743 -12.790 -10.218 1.00 86.88 305 LYS A O 1
ATOM 2493 N N . LYS A 1 306 ? -29.680 -13.327 -10.932 1.00 85.50 306 LYS A N 1
ATOM 2494 C CA . LYS A 1 306 ? -30.130 -14.457 -11.772 1.00 85.50 306 LYS A CA 1
ATOM 2495 C C . LYS A 1 306 ? -30.100 -15.814 -11.067 1.00 85.50 306 LYS A C 1
ATOM 2497 O O . LYS A 1 306 ? -30.972 -16.630 -11.350 1.00 85.50 306 LYS A O 1
ATOM 2502 N N . LEU A 1 307 ? -29.134 -16.064 -10.177 1.00 85.06 307 LEU A N 1
ATOM 2503 C CA . LEU A 1 307 ? -29.027 -17.332 -9.434 1.00 85.06 307 LEU A CA 1
ATOM 2504 C C . LEU A 1 307 ? -29.506 -17.236 -7.975 1.00 85.06 307 LEU A C 1
ATOM 2506 O O . LEU A 1 307 ? -29.599 -18.263 -7.305 1.00 85.06 307 LEU A O 1
ATOM 2510 N N . GLY A 1 308 ? -29.823 -16.035 -7.477 1.00 85.12 308 GLY A N 1
ATOM 2511 C CA . GLY A 1 308 ? -30.314 -15.830 -6.111 1.00 85.12 308 GLY A CA 1
ATOM 2512 C C . GLY A 1 308 ? -29.264 -16.069 -5.022 1.00 85.12 308 GLY A C 1
ATOM 2513 O O . GLY A 1 308 ? -29.637 -16.324 -3.877 1.00 85.12 308 GLY A O 1
ATOM 2514 N N . LYS A 1 309 ? -27.970 -16.036 -5.365 1.00 88.25 309 LYS A N 1
ATOM 2515 C CA . LYS A 1 309 ? -26.861 -16.264 -4.426 1.00 88.25 309 LYS A CA 1
ATOM 2516 C C . LYS A 1 309 ? -26.468 -14.982 -3.702 1.00 88.25 309 LYS A C 1
ATOM 2518 O O . LYS A 1 309 ? -26.462 -13.903 -4.286 1.00 88.25 309 LYS A O 1
ATOM 2523 N N . LYS A 1 310 ? -26.107 -15.092 -2.425 1.00 88.06 310 LYS A N 1
ATOM 2524 C CA . LYS A 1 310 ? -25.688 -13.948 -1.607 1.00 88.06 310 LYS A CA 1
ATOM 2525 C C . LYS A 1 310 ? -24.204 -13.672 -1.794 1.00 88.06 310 LYS A C 1
ATOM 2527 O O . LYS A 1 310 ? -23.362 -14.436 -1.320 1.00 88.06 310 LYS A O 1
ATOM 2532 N N . LEU A 1 311 ? -23.911 -12.562 -2.459 1.00 88.50 311 LEU A N 1
ATOM 2533 C CA . LEU A 1 311 ? -22.562 -12.075 -2.710 1.00 88.50 311 LEU A CA 1
ATOM 2534 C C . LEU A 1 311 ? -22.173 -11.024 -1.661 1.00 88.50 311 LEU A C 1
ATOM 2536 O O . LEU A 1 311 ? -22.954 -10.119 -1.369 1.00 88.50 311 LEU A O 1
ATOM 2540 N N . VAL A 1 312 ? -20.974 -11.138 -1.090 1.00 86.50 312 VAL A N 1
ATOM 2541 C CA . VAL A 1 312 ? -20.456 -10.183 -0.102 1.00 86.50 312 VAL A CA 1
ATOM 2542 C C . VAL A 1 312 ? -19.049 -9.732 -0.473 1.00 86.50 312 VAL A C 1
ATOM 2544 O O . VAL A 1 312 ? -18.144 -10.546 -0.646 1.00 86.50 312 VAL A O 1
ATOM 2547 N N . GLU A 1 313 ? -18.864 -8.413 -0.527 1.00 84.81 313 GLU A N 1
ATOM 2548 C CA . GLU A 1 313 ? -17.545 -7.797 -0.619 1.00 84.81 313 GLU A CA 1
ATOM 2549 C C . GLU A 1 313 ? -16.894 -7.753 0.767 1.00 84.81 313 GLU A C 1
ATOM 2551 O O . GLU A 1 313 ? -17.512 -7.337 1.748 1.00 84.81 313 GLU A O 1
ATOM 2556 N N . LEU A 1 314 ? -15.631 -8.158 0.845 1.00 79.94 314 LEU A N 1
ATOM 2557 C CA . LEU A 1 314 ? -14.792 -8.004 2.022 1.00 79.94 314 LEU A CA 1
ATOM 2558 C C . LEU A 1 314 ? -13.477 -7.349 1.602 1.00 79.94 314 LEU A C 1
ATOM 2560 O O . LEU A 1 314 ? -12.503 -8.020 1.269 1.00 79.94 314 LEU A O 1
ATOM 2564 N N . THR A 1 315 ? -13.438 -6.024 1.623 1.00 72.62 315 THR A N 1
ATOM 2565 C CA . THR A 1 315 ? -12.242 -5.250 1.272 1.00 72.62 315 THR A CA 1
ATOM 2566 C C . THR A 1 315 ? -11.877 -4.304 2.407 1.00 72.62 315 THR A C 1
ATOM 2568 O O . THR A 1 315 ? -12.602 -4.153 3.390 1.00 72.62 315 THR A O 1
ATOM 2571 N N . GLY A 1 316 ? -10.728 -3.633 2.296 1.00 61.41 316 GLY A N 1
ATOM 2572 C CA . GLY A 1 316 ? -10.355 -2.593 3.257 1.00 61.41 316 GLY A CA 1
ATOM 2573 C C . 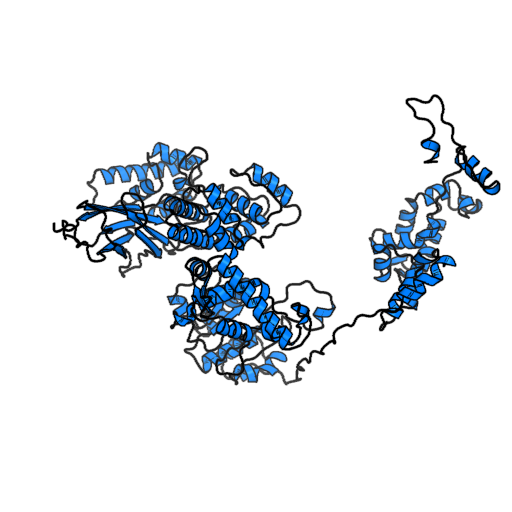GLY A 1 316 ? -11.383 -1.457 3.367 1.00 61.41 316 GLY A C 1
ATOM 2574 O O . GLY A 1 316 ? -11.394 -0.762 4.375 1.00 61.41 316 GLY A O 1
ATOM 2575 N N . ASP A 1 317 ? -12.234 -1.248 2.359 1.00 55.53 317 ASP A N 1
ATOM 2576 C CA . ASP A 1 317 ? -13.166 -0.112 2.298 1.00 55.53 317 ASP A CA 1
ATOM 2577 C C . ASP A 1 317 ? -14.575 -0.471 2.788 1.00 55.53 317 ASP A C 1
ATOM 2579 O O . ASP A 1 317 ? -15.342 0.416 3.163 1.00 55.53 317 ASP A O 1
ATOM 2583 N N . TYR A 1 318 ? -14.894 -1.766 2.827 1.00 54.00 318 TYR A N 1
ATOM 2584 C CA . TYR A 1 318 ? -16.160 -2.290 3.312 1.00 54.00 318 TYR A CA 1
ATOM 2585 C C . TYR A 1 318 ? -15.923 -3.539 4.165 1.00 54.00 318 TYR A C 1
ATOM 2587 O O . TYR A 1 318 ? -15.576 -4.608 3.662 1.00 54.00 318 TYR A O 1
ATOM 2595 N N . THR A 1 319 ? -16.130 -3.404 5.476 1.00 59.19 319 THR A N 1
ATOM 2596 C CA . THR A 1 319 ? -16.185 -4.534 6.409 1.00 59.19 319 THR A CA 1
ATOM 2597 C C . THR A 1 319 ? -17.646 -4.897 6.671 1.00 59.19 319 THR A C 1
ATOM 2599 O O . THR A 1 319 ? -18.328 -4.166 7.397 1.00 59.19 319 THR A O 1
ATOM 2602 N N . PRO A 1 320 ? -18.158 -5.998 6.091 1.00 58.03 320 PRO A N 1
ATOM 2603 C CA . PRO A 1 320 ? -19.527 -6.432 6.308 1.00 58.03 320 PRO A CA 1
ATOM 2604 C C . PRO A 1 320 ? -19.740 -6.826 7.771 1.00 58.03 320 PRO A C 1
ATOM 2606 O O . PRO A 1 320 ? -18.828 -7.281 8.464 1.00 58.03 320 PRO A O 1
ATOM 2609 N N . ASN A 1 321 ? -20.986 -6.717 8.236 1.00 61.44 321 ASN A N 1
ATOM 2610 C CA . ASN A 1 321 ? -21.366 -7.283 9.527 1.00 61.44 321 ASN A CA 1
ATOM 2611 C C . ASN A 1 321 ? -21.044 -8.781 9.555 1.00 61.44 321 ASN A C 1
ATOM 2613 O O . ASN A 1 321 ? -21.252 -9.472 8.557 1.00 61.44 321 ASN A O 1
ATOM 2617 N N . VAL A 1 322 ? -20.653 -9.303 10.723 1.00 66.94 322 VAL A N 1
ATOM 2618 C CA . VAL A 1 322 ? -20.385 -10.741 10.898 1.00 66.94 322 VAL A CA 1
ATOM 2619 C C . VAL A 1 322 ? -21.554 -11.562 10.355 1.00 66.94 322 VAL A C 1
ATOM 2621 O O . VAL A 1 322 ? -21.324 -12.458 9.562 1.00 66.94 322 VAL A O 1
ATOM 2624 N N . ILE A 1 323 ? -22.801 -11.178 10.659 1.00 67.75 323 ILE A N 1
ATOM 2625 C CA . ILE A 1 323 ? -24.044 -11.817 10.176 1.00 67.75 323 ILE A CA 1
ATOM 2626 C C . ILE A 1 323 ? -24.168 -11.818 8.639 1.00 67.75 323 ILE A C 1
ATOM 2628 O O . ILE A 1 323 ? -24.728 -12.750 8.064 1.00 67.75 323 ILE A O 1
ATOM 2632 N N . ALA A 1 324 ? -23.666 -10.791 7.952 1.00 71.69 324 ALA A N 1
ATOM 2633 C CA . ALA A 1 324 ? -23.677 -10.747 6.491 1.00 71.69 324 ALA A CA 1
ATOM 2634 C C . ALA A 1 324 ? -22.657 -11.734 5.910 1.00 71.69 324 ALA A C 1
ATOM 2636 O O . ALA A 1 324 ? -23.017 -12.530 5.049 1.00 71.69 324 ALA A O 1
ATOM 2637 N N . LEU A 1 325 ? -21.441 -11.776 6.467 1.00 75.31 325 LEU A N 1
ATOM 2638 C CA . LEU A 1 325 ? -20.442 -12.800 6.137 1.00 75.31 325 LEU A CA 1
ATOM 2639 C C . LEU A 1 325 ? -20.963 -14.210 6.468 1.00 75.31 325 LEU A C 1
ATOM 2641 O O . LEU A 1 325 ? -20.720 -15.172 5.737 1.00 75.31 325 LEU A O 1
ATOM 2645 N N . GLN A 1 326 ? -21.761 -14.316 7.538 1.00 75.12 326 GLN A N 1
ATOM 2646 C CA . GLN A 1 326 ? -22.360 -15.567 7.971 1.00 75.12 326 GLN A CA 1
ATOM 2647 C C . GLN A 1 326 ? -23.332 -16.146 6.946 1.00 75.12 326 GLN A C 1
ATOM 2649 O O . GLN A 1 326 ? -23.344 -17.344 6.683 1.00 75.12 326 GLN A O 1
ATOM 2654 N N . ASN A 1 327 ? -24.117 -15.273 6.328 1.00 80.69 327 ASN A N 1
ATOM 2655 C CA . ASN A 1 327 ? -25.148 -15.645 5.371 1.00 80.69 327 ASN A CA 1
ATOM 2656 C C . ASN A 1 327 ? -24.676 -15.588 3.911 1.00 80.69 327 ASN A C 1
ATOM 2658 O O . ASN A 1 327 ? -25.495 -15.821 3.029 1.00 80.69 327 ASN A O 1
ATOM 2662 N N . ALA A 1 328 ? -23.413 -15.236 3.651 1.00 84.06 328 ALA A N 1
ATOM 2663 C CA . ALA A 1 328 ? -22.857 -15.153 2.302 1.00 84.06 328 ALA A CA 1
ATOM 2664 C C . ALA A 1 328 ? -22.606 -16.545 1.707 1.00 84.06 328 ALA A C 1
ATOM 2666 O O . ALA A 1 328 ? -22.078 -17.411 2.410 1.00 84.06 328 ALA A O 1
ATOM 2667 N N . ASP A 1 329 ? -22.925 -16.710 0.421 1.00 84.56 329 ASP A N 1
ATOM 2668 C CA . ASP A 1 329 ? -22.580 -17.889 -0.385 1.00 84.56 329 ASP A CA 1
ATOM 2669 C C . ASP A 1 329 ? -21.223 -17.690 -1.082 1.00 84.56 329 ASP A C 1
ATOM 2671 O O . ASP A 1 329 ? -20.418 -18.616 -1.173 1.00 84.56 329 ASP A O 1
ATOM 2675 N N . VAL A 1 330 ? -20.958 -16.461 -1.546 1.00 86.75 330 VAL A N 1
ATOM 2676 C CA . VAL A 1 330 ? -19.704 -16.066 -2.202 1.00 86.75 330 VAL A CA 1
ATOM 2677 C C . VAL A 1 330 ? -19.134 -14.834 -1.510 1.00 86.75 330 VAL A C 1
ATOM 2679 O O . VAL A 1 330 ? -19.827 -13.826 -1.352 1.00 86.75 330 VAL A O 1
ATOM 2682 N N . VAL A 1 331 ? -17.864 -14.907 -1.121 1.00 86.69 331 VAL A N 1
ATOM 2683 C CA . VAL A 1 331 ? -17.113 -13.808 -0.510 1.00 86.69 331 VAL A CA 1
ATOM 2684 C C . VAL A 1 331 ? -15.994 -13.397 -1.455 1.00 86.69 331 VAL A C 1
ATOM 2686 O O . VAL A 1 331 ? -15.127 -14.205 -1.766 1.00 86.69 331 VAL A O 1
ATOM 2689 N N . THR A 1 332 ? -15.989 -12.145 -1.904 1.00 87.50 332 THR A N 1
ATOM 2690 C CA . THR A 1 332 ? -14.890 -11.595 -2.713 1.00 87.50 332 THR A CA 1
ATOM 2691 C C . THR A 1 332 ? -14.005 -10.707 -1.847 1.00 87.50 332 THR A C 1
ATOM 2693 O O . THR A 1 332 ? -14.510 -9.768 -1.224 1.00 87.50 332 THR A O 1
ATOM 2696 N N . THR A 1 333 ? -12.702 -10.969 -1.803 1.00 85.50 333 THR A N 1
ATOM 2697 C CA . THR A 1 333 ? -11.786 -10.309 -0.865 1.00 85.50 333 THR A CA 1
ATOM 2698 C C . THR A 1 333 ? -10.392 -10.055 -1.445 1.00 85.50 333 THR A C 1
ATOM 2700 O O . THR A 1 333 ? -10.088 -10.477 -2.561 1.00 85.50 333 THR A O 1
ATOM 2703 N N . THR A 1 334 ? -9.560 -9.322 -0.700 1.00 84.00 334 THR A N 1
ATOM 2704 C CA . THR A 1 334 ? -8.128 -9.139 -0.987 1.00 84.00 334 THR A CA 1
ATOM 2705 C C . THR A 1 334 ? -7.282 -9.977 -0.025 1.00 84.00 334 THR A C 1
ATOM 2707 O O . THR A 1 334 ? -7.759 -10.263 1.080 1.00 84.00 334 THR A O 1
ATOM 2710 N N . PRO A 1 335 ? -6.041 -10.354 -0.391 1.00 82.75 335 PRO A N 1
ATOM 2711 C CA . PRO A 1 335 ? -5.191 -11.200 0.447 1.00 82.75 335 PRO A CA 1
ATOM 2712 C C . PRO A 1 335 ? -5.019 -10.673 1.874 1.00 82.75 335 PRO A C 1
ATOM 2714 O O . PRO A 1 335 ? -5.157 -11.429 2.827 1.00 82.75 335 PRO A O 1
ATOM 2717 N N . GLU A 1 336 ? -4.817 -9.367 2.055 1.00 79.62 336 GLU A N 1
ATOM 2718 C CA . GLU A 1 336 ? -4.581 -8.765 3.375 1.00 79.62 336 GLU A CA 1
ATOM 2719 C C . GLU A 1 336 ? -5.834 -8.815 4.251 1.00 79.62 336 GLU A C 1
ATOM 2721 O O . GLU A 1 336 ? -5.759 -8.977 5.472 1.00 79.62 336 GLU A O 1
ATOM 2726 N N . LYS A 1 337 ? -7.018 -8.659 3.639 1.00 81.00 337 LYS A N 1
ATOM 2727 C CA . LYS A 1 337 ? -8.277 -8.769 4.378 1.00 81.00 337 LYS A CA 1
ATOM 2728 C C . LYS A 1 337 ? -8.647 -10.203 4.683 1.00 81.00 337 LYS A C 1
ATOM 2730 O O . LYS A 1 337 ? -9.216 -10.435 5.751 1.00 81.00 337 LYS A O 1
ATOM 2735 N N . TRP A 1 338 ? -8.302 -11.128 3.799 1.00 83.06 338 TRP A N 1
ATOM 2736 C CA . TRP A 1 338 ? -8.440 -12.542 4.082 1.00 83.06 338 TRP A CA 1
ATOM 2737 C C . TRP A 1 338 ? -7.521 -12.973 5.220 1.00 83.06 338 TRP A C 1
ATOM 2739 O O . TRP A 1 338 ? -8.023 -13.513 6.203 1.00 83.06 338 TRP A O 1
ATOM 2749 N N . ASP A 1 339 ? -6.236 -12.610 5.157 1.00 81.56 339 ASP A N 1
ATOM 2750 C CA . ASP A 1 339 ? -5.238 -12.910 6.190 1.00 81.56 339 ASP A CA 1
ATOM 2751 C C . ASP A 1 339 ? -5.676 -12.370 7.562 1.00 81.56 339 ASP A C 1
ATOM 2753 O O . ASP A 1 339 ? -5.773 -13.098 8.550 1.00 81.56 339 ASP A O 1
ATOM 2757 N N . GLY A 1 340 ? -6.105 -11.105 7.631 1.00 75.69 340 GLY A N 1
ATOM 2758 C CA . GLY A 1 340 ? -6.628 -10.527 8.874 1.00 75.69 340 GLY A CA 1
ATOM 2759 C C . GLY A 1 340 ? -7.843 -11.267 9.468 1.00 75.69 340 GLY A C 1
ATOM 2760 O O . GLY A 1 340 ? -8.102 -11.168 10.672 1.00 75.69 340 GLY A O 1
ATOM 2761 N N . ILE A 1 341 ? -8.611 -12.010 8.661 1.00 76.88 341 ILE A N 1
ATOM 2762 C CA . ILE A 1 341 ? -9.726 -12.833 9.146 1.00 76.88 341 ILE A CA 1
ATOM 2763 C C . ILE A 1 341 ? -9.289 -14.259 9.488 1.00 76.88 341 ILE A C 1
ATOM 2765 O O . ILE A 1 341 ? -9.760 -14.784 10.508 1.00 76.88 341 ILE A O 1
ATOM 2769 N N . SER A 1 342 ? -8.429 -14.862 8.669 1.00 76.38 342 SER A N 1
ATOM 2770 C CA . SER A 1 342 ? -7.994 -16.255 8.776 1.00 76.38 342 SER A CA 1
ATOM 2771 C C . SER A 1 342 ? -7.010 -16.490 9.923 1.00 76.38 342 SER A C 1
ATOM 2773 O O . SER A 1 342 ? -7.057 -17.566 10.508 1.00 76.38 342 SER A O 1
ATOM 2775 N N . ARG A 1 343 ? -6.242 -15.486 10.375 1.00 74.00 343 ARG A N 1
ATOM 2776 C CA . ARG A 1 343 ? -5.329 -15.589 11.544 1.00 74.00 343 ARG A CA 1
ATOM 2777 C C . ARG A 1 343 ? -5.957 -16.169 12.820 1.00 74.00 343 ARG A C 1
ATOM 2779 O O . ARG A 1 343 ? -5.264 -16.719 13.663 1.00 74.00 343 ARG A O 1
ATOM 2786 N N . ASN A 1 344 ? -7.279 -16.058 12.984 1.00 68.25 344 ASN A N 1
ATOM 2787 C CA . ASN A 1 344 ? -8.031 -16.611 14.120 1.00 68.25 344 ASN A CA 1
ATOM 2788 C C . ASN A 1 344 ? -9.001 -17.734 13.709 1.00 68.25 344 ASN A C 1
ATOM 2790 O O . ASN A 1 344 ? -10.083 -17.872 14.292 1.00 68.25 344 ASN A O 1
ATOM 2794 N N . TRP A 1 345 ? -8.643 -18.537 12.704 1.00 70.56 345 TRP A N 1
ATOM 2795 C CA . TRP A 1 345 ? -9.498 -19.591 12.151 1.00 70.56 345 TRP A CA 1
ATOM 2796 C C . TRP A 1 345 ? -9.960 -20.617 13.200 1.00 70.56 345 TRP A C 1
ATOM 2798 O O . TRP A 1 345 ? -11.120 -21.027 13.171 1.00 70.56 345 TRP A O 1
ATOM 2808 N N . LYS A 1 346 ? -9.119 -20.961 14.191 1.00 65.12 346 LYS A N 1
ATOM 2809 C CA . LYS A 1 346 ? -9.456 -21.899 15.286 1.00 65.12 346 LYS A CA 1
ATOM 2810 C C . LYS A 1 346 ? -10.635 -21.432 16.146 1.00 65.12 346 LYS A C 1
ATOM 2812 O O . LYS A 1 346 ? -11.483 -22.233 16.528 1.00 65.12 346 LYS A O 1
ATOM 2817 N N . ASN A 1 347 ? -10.718 -20.127 16.410 1.00 60.50 347 ASN A N 1
ATOM 2818 C CA . ASN A 1 347 ? -11.767 -19.525 17.241 1.00 60.50 347 ASN A CA 1
ATOM 2819 C C . ASN A 1 347 ? -13.027 -19.154 16.437 1.00 60.50 347 ASN A C 1
ATOM 2821 O O . ASN A 1 347 ? -14.036 -18.746 17.013 1.00 60.50 347 ASN A O 1
ATOM 2825 N N . ARG A 1 348 ? -12.983 -19.265 15.102 1.00 61.03 348 ARG A N 1
ATOM 2826 C CA . ARG A 1 348 ? -14.046 -18.845 14.176 1.00 61.03 348 ARG A CA 1
ATOM 2827 C C . ARG A 1 348 ? -14.619 -20.044 13.418 1.00 61.03 348 ARG A C 1
ATOM 2829 O O . ARG A 1 348 ? -14.580 -20.102 12.191 1.00 61.03 348 ARG A O 1
ATOM 2836 N N . SER A 1 349 ? -15.223 -20.964 14.168 1.00 44.88 349 SER A N 1
ATOM 2837 C CA . SER A 1 349 ? -15.757 -22.244 13.672 1.00 44.88 349 SER A CA 1
ATOM 2838 C C . SER A 1 349 ? -16.914 -22.146 12.666 1.00 44.88 349 SER A C 1
ATOM 2840 O O . SER A 1 349 ? -17.245 -23.133 12.021 1.00 44.88 349 SER A O 1
ATOM 2842 N N . GLY A 1 350 ? -17.538 -20.974 12.495 1.00 43.34 350 GLY A N 1
ATOM 2843 C CA . GLY A 1 350 ? -18.700 -20.816 11.608 1.00 43.34 350 GLY A CA 1
ATOM 2844 C C . GLY A 1 350 ? -18.384 -20.592 10.124 1.00 43.34 350 GLY A C 1
ATOM 2845 O O . GLY A 1 350 ? -19.228 -20.909 9.290 1.00 43.34 350 GLY A O 1
ATOM 2846 N N . TYR A 1 351 ? -17.208 -20.037 9.796 1.00 53.06 351 TYR A N 1
ATOM 2847 C CA . TYR A 1 351 ? -16.862 -19.636 8.418 1.00 53.06 351 TYR A CA 1
ATOM 2848 C C . TYR A 1 351 ? -15.493 -20.144 8.003 1.00 53.06 351 TYR A C 1
ATOM 2850 O O . TYR A 1 351 ? -15.396 -20.772 6.966 1.00 53.06 351 TYR A O 1
ATOM 2858 N N . CYS A 1 352 ? -14.456 -19.977 8.829 1.00 45.94 352 CYS A N 1
ATOM 2859 C CA . CYS A 1 352 ? -13.092 -20.349 8.447 1.00 45.94 352 CYS A CA 1
ATOM 2860 C C . CYS A 1 352 ? -12.851 -21.857 8.271 1.00 45.94 352 CYS A C 1
ATOM 2862 O O . CYS A 1 352 ? -11.908 -22.235 7.592 1.00 45.94 352 CYS A O 1
ATOM 2864 N N . GLN A 1 353 ? -13.691 -22.703 8.871 1.00 42.84 353 GLN A N 1
ATOM 2865 C CA . GLN A 1 353 ? -13.535 -24.164 8.872 1.00 42.84 353 GLN A CA 1
ATOM 2866 C C . GLN A 1 353 ? -14.459 -24.881 7.868 1.00 42.84 353 GLN A C 1
ATOM 2868 O O . GLN A 1 353 ? -14.374 -26.095 7.730 1.00 42.84 353 GLN A O 1
ATOM 2873 N N . SER A 1 354 ? -15.356 -24.156 7.185 1.00 35.50 354 SER A N 1
ATOM 2874 C CA . SER A 1 354 ? -16.417 -24.706 6.322 1.00 35.50 354 SER A CA 1
ATOM 2875 C C . SER A 1 354 ? -16.296 -24.248 4.861 1.00 35.50 354 SER A C 1
ATOM 2877 O O . SER A 1 354 ? -17.299 -23.991 4.188 1.00 35.50 354 SER A O 1
ATOM 2879 N N . TYR A 1 355 ? -15.064 -24.125 4.359 1.00 44.19 355 TYR A N 1
ATOM 2880 C CA . TYR A 1 355 ? -14.802 -23.771 2.963 1.00 44.19 355 TYR A CA 1
ATOM 2881 C C . TYR A 1 355 ? -14.542 -25.009 2.119 1.00 44.19 355 TYR A C 1
ATOM 2883 O O . TYR A 1 355 ? -13.848 -25.929 2.537 1.00 44.19 355 TYR A O 1
ATOM 2891 N N . GLY A 1 356 ? -15.163 -25.034 0.940 1.00 31.86 356 GLY A N 1
ATOM 2892 C CA . GLY A 1 356 ? -15.042 -26.148 0.003 1.00 31.86 356 GLY A CA 1
ATOM 2893 C C . GLY A 1 356 ? -14.032 -25.868 -1.096 1.00 31.86 356 GLY A C 1
ATOM 2894 O O . GLY A 1 356 ? -13.608 -26.817 -1.741 1.00 31.86 356 GLY A O 1
ATOM 2895 N N . TYR A 1 357 ? -13.709 -24.585 -1.312 1.00 37.28 357 TYR A N 1
ATOM 2896 C CA . TYR A 1 357 ? -12.819 -24.080 -2.354 1.00 37.28 357 TYR A CA 1
ATOM 2897 C C . TYR A 1 357 ? -12.295 -22.680 -1.969 1.00 37.28 357 TYR A C 1
ATOM 2899 O O . TYR A 1 357 ? -13.053 -21.705 -2.016 1.00 37.28 357 TYR A O 1
ATOM 2907 N N . ASP A 1 358 ? -11.016 -22.571 -1.604 1.00 34.84 358 ASP A N 1
ATOM 2908 C CA . ASP A 1 358 ? -10.258 -21.311 -1.602 1.00 34.84 358 ASP A CA 1
ATOM 2909 C C . ASP A 1 358 ? -9.720 -21.051 -3.020 1.00 34.84 358 ASP A C 1
ATOM 2911 O O . ASP A 1 358 ? -9.170 -21.962 -3.647 1.00 34.84 358 ASP A O 1
ATOM 2915 N N . LEU A 1 359 ? -9.932 -19.840 -3.558 1.00 34.66 359 LEU A N 1
ATOM 2916 C CA . LEU A 1 359 ? -9.486 -19.466 -4.907 1.00 34.66 359 LEU A CA 1
ATOM 2917 C C . LEU A 1 359 ? -8.054 -18.925 -4.997 1.00 34.66 359 LEU A C 1
ATOM 2919 O O . LEU A 1 359 ? -7.630 -18.477 -6.066 1.00 34.66 359 LEU A O 1
ATOM 2923 N N . GLN A 1 360 ? -7.289 -19.026 -3.910 1.00 30.81 360 GLN A N 1
ATOM 2924 C CA . GLN A 1 360 ? -5.872 -18.680 -3.862 1.00 30.81 360 GLN A CA 1
ATOM 2925 C C . GLN A 1 360 ? -4.982 -19.925 -3.775 1.00 30.81 360 GLN A C 1
ATOM 2927 O O . GLN A 1 360 ? -5.412 -21.001 -3.365 1.00 30.81 360 GLN A O 1
ATOM 2932 N N . ALA A 1 361 ? -3.738 -19.772 -4.232 1.00 30.83 361 ALA A N 1
ATOM 2933 C CA . ALA A 1 361 ? -2.730 -20.816 -4.285 1.00 30.83 361 ALA A CA 1
ATOM 2934 C C . ALA A 1 361 ? -2.413 -21.367 -2.891 1.00 30.83 361 ALA A C 1
ATOM 2936 O O . ALA A 1 361 ? -1.513 -20.883 -2.204 1.00 30.83 361 ALA A O 1
ATOM 2937 N N . ASP A 1 362 ? -3.133 -22.412 -2.503 1.00 30.30 362 ASP A N 1
ATOM 2938 C CA . ASP A 1 362 ? -2.682 -23.298 -1.454 1.00 30.30 362 ASP A CA 1
ATOM 2939 C C . ASP A 1 362 ? -1.660 -24.241 -2.086 1.00 30.30 362 ASP A C 1
ATOM 2941 O O . ASP A 1 362 ? -1.969 -25.120 -2.893 1.00 30.30 362 ASP A O 1
ATOM 2945 N N . TRP A 1 363 ? -0.389 -23.976 -1.803 1.00 41.72 363 TRP A N 1
ATOM 2946 C CA . TRP A 1 363 ? 0.728 -24.764 -2.307 1.00 41.72 363 TRP A CA 1
ATOM 2947 C C . TRP A 1 363 ? 0.909 -26.043 -1.486 1.00 41.72 363 TRP A C 1
ATOM 2949 O O . TRP A 1 363 ? 1.985 -26.623 -1.512 1.00 41.72 363 TRP A O 1
ATOM 2959 N N . THR A 1 364 ? -0.086 -26.493 -0.735 1.00 31.16 364 THR A N 1
ATOM 2960 C CA . THR A 1 364 ? -0.023 -27.730 0.041 1.00 31.16 364 THR A CA 1
ATOM 2961 C C . THR A 1 364 ? -0.136 -28.950 -0.880 1.00 31.16 364 THR A C 1
ATOM 2963 O O . THR A 1 364 ? -0.486 -28.864 -2.058 1.00 31.16 364 THR A O 1
ATOM 2966 N N . SER A 1 365 ? 0.363 -30.081 -0.396 1.00 31.89 365 SER A N 1
ATOM 2967 C CA . SER A 1 365 ? 0.421 -31.375 -1.077 1.00 31.89 365 SER A CA 1
ATOM 2968 C C . SER A 1 365 ? -0.947 -31.856 -1.582 1.00 31.89 365 SER A C 1
ATOM 2970 O O . SER A 1 365 ? -1.987 -31.329 -1.212 1.00 31.89 365 SER A O 1
ATOM 2972 N N . ASN A 1 366 ? -0.934 -32.901 -2.414 1.00 30.28 366 ASN A N 1
ATOM 2973 C CA . ASN A 1 366 ? -2.097 -33.637 -2.937 1.00 30.28 366 ASN A CA 1
ATOM 2974 C C . ASN A 1 366 ? -3.047 -34.249 -1.866 1.00 30.28 366 ASN A C 1
ATOM 2976 O O . ASN A 1 366 ? -3.796 -35.165 -2.199 1.00 30.28 366 ASN A O 1
ATOM 2980 N N . ASP A 1 367 ? -3.049 -33.778 -0.617 1.00 28.75 367 ASP A N 1
ATOM 2981 C CA . ASP A 1 367 ? -3.808 -34.371 0.483 1.00 28.75 367 ASP A CA 1
ATOM 2982 C C . ASP A 1 367 ? -5.000 -33.492 0.924 1.00 28.75 367 ASP A C 1
ATOM 2984 O O . ASP A 1 367 ? -4.862 -32.402 1.470 1.00 28.75 367 ASP A O 1
ATOM 2988 N N . GLU A 1 368 ? -6.190 -34.031 0.643 1.00 30.23 368 GLU A N 1
ATOM 2989 C CA . GLU A 1 368 ? -7.496 -33.922 1.323 1.00 30.23 368 GLU A CA 1
ATOM 2990 C C . GLU A 1 368 ? -8.139 -32.568 1.708 1.00 30.23 368 GLU A C 1
ATOM 2992 O O . GLU A 1 368 ? -9.214 -32.588 2.311 1.00 30.23 368 GLU A O 1
ATOM 2997 N N . GLN A 1 369 ? -7.649 -31.403 1.274 1.00 29.70 369 GLN A N 1
ATOM 2998 C CA . GLN A 1 369 ? -8.472 -30.176 1.266 1.00 29.70 369 GLN A CA 1
ATOM 2999 C C . GLN A 1 369 ? -8.502 -29.510 -0.118 1.00 29.70 369 GLN A C 1
ATOM 3001 O O . GLN A 1 369 ? -7.480 -29.168 -0.710 1.00 29.70 369 GLN A O 1
ATOM 3006 N N . THR A 1 370 ? -9.712 -29.402 -0.675 1.00 29.66 370 THR A N 1
ATOM 3007 C CA . THR A 1 370 ? -9.985 -28.927 -2.037 1.00 29.66 370 THR A CA 1
ATOM 3008 C C . THR A 1 370 ? -9.928 -27.402 -2.103 1.00 29.66 370 THR A C 1
ATOM 3010 O O . THR A 1 370 ? -10.807 -26.738 -1.569 1.00 29.66 370 THR A O 1
ATOM 3013 N N . ASN A 1 371 ? -8.931 -26.846 -2.797 1.00 33.19 371 ASN A N 1
ATOM 3014 C CA . ASN A 1 371 ? -8.769 -25.410 -3.051 1.00 33.19 371 ASN A CA 1
ATOM 3015 C C . ASN A 1 371 ? -8.471 -25.203 -4.547 1.00 33.19 371 ASN A C 1
ATOM 3017 O O . ASN A 1 371 ? -7.550 -25.797 -5.111 1.00 33.19 371 ASN A O 1
ATOM 3021 N N . LEU A 1 372 ? -9.277 -24.392 -5.235 1.00 32.88 372 LEU A N 1
ATOM 3022 C CA . LEU A 1 372 ? -9.149 -24.171 -6.675 1.00 32.88 372 LEU A CA 1
ATOM 3023 C C . LEU A 1 372 ? -8.508 -22.818 -6.959 1.00 32.88 372 LEU A C 1
ATOM 3025 O O . LEU A 1 372 ? -9.209 -21.825 -6.973 1.00 32.88 372 LEU A O 1
ATOM 3029 N N . CYS A 1 373 ? -7.240 -22.767 -7.342 1.00 37.44 373 CYS A N 1
ATOM 3030 C CA . CYS A 1 373 ? -6.554 -21.505 -7.614 1.00 37.44 373 CYS A CA 1
ATOM 3031 C C . CYS A 1 373 ? -6.818 -20.950 -9.027 1.00 37.44 373 CYS A C 1
ATOM 3033 O O . CYS A 1 373 ? -6.602 -21.631 -10.033 1.00 37.44 373 CYS A O 1
ATOM 3035 N N . ILE A 1 374 ? -7.192 -19.669 -9.131 1.00 31.83 374 ILE A N 1
ATOM 3036 C CA . ILE A 1 374 ? -7.233 -18.946 -10.413 1.00 31.83 374 ILE A CA 1
ATOM 3037 C C . ILE A 1 374 ? -6.524 -17.614 -10.245 1.00 31.83 374 ILE A C 1
ATOM 3039 O O . ILE A 1 374 ? -7.073 -16.664 -9.698 1.00 31.83 374 ILE A O 1
ATOM 3043 N N . ASP A 1 375 ? -5.293 -17.563 -10.743 1.00 31.22 375 ASP A N 1
ATOM 3044 C CA . ASP A 1 375 ? -4.460 -16.374 -10.663 1.00 31.22 375 ASP A CA 1
ATOM 3045 C C . ASP A 1 375 ? -4.978 -15.298 -11.633 1.00 31.22 375 ASP A C 1
ATOM 3047 O O . ASP A 1 375 ? -5.048 -15.501 -12.855 1.00 31.22 375 ASP A O 1
ATOM 3051 N N . GLN A 1 376 ? -5.395 -14.158 -11.082 1.00 31.05 376 GLN A N 1
ATOM 3052 C CA . GLN A 1 376 ? -5.670 -12.938 -11.828 1.00 31.05 376 GLN A CA 1
ATOM 3053 C C . GLN A 1 376 ? -4.660 -11.868 -11.400 1.00 31.05 376 GLN A C 1
ATOM 3055 O O . GLN A 1 376 ? -4.793 -11.264 -10.342 1.00 31.05 376 GLN A O 1
ATOM 3060 N N . ASP A 1 377 ? -3.713 -11.622 -12.307 1.00 31.30 377 ASP A N 1
ATOM 3061 C CA . ASP A 1 377 ? -2.873 -10.429 -12.410 1.00 31.30 377 ASP A CA 1
ATOM 3062 C C . ASP A 1 377 ? -1.882 -10.173 -11.254 1.00 31.30 377 ASP A C 1
ATOM 3064 O O . ASP A 1 377 ? -2.122 -9.364 -10.361 1.00 31.30 377 ASP A O 1
ATOM 3068 N N . VAL A 1 378 ? -0.672 -10.732 -11.391 1.00 31.20 378 VAL A N 1
ATOM 3069 C CA . VAL A 1 378 ? 0.577 -10.113 -10.907 1.00 31.20 378 VAL A CA 1
ATOM 3070 C C . VAL A 1 378 ? 1.455 -9.801 -12.119 1.00 31.20 378 VAL A C 1
ATOM 3072 O O . VAL A 1 378 ? 2.431 -10.482 -12.409 1.00 31.20 378 VAL A O 1
ATOM 3075 N N . LEU A 1 379 ? 1.069 -8.789 -12.895 1.00 29.67 379 LEU A N 1
ATOM 3076 C CA . LEU A 1 379 ? 1.925 -8.214 -13.935 1.00 29.67 379 LEU A CA 1
ATOM 3077 C C . LEU A 1 379 ? 1.853 -6.691 -13.835 1.00 29.67 379 LEU A C 1
ATOM 3079 O O . LEU A 1 379 ? 1.142 -6.028 -14.586 1.00 29.67 379 LEU A O 1
ATOM 3083 N N . ALA A 1 380 ? 2.593 -6.136 -12.876 1.00 27.22 380 ALA A N 1
ATOM 3084 C CA . ALA A 1 380 ? 2.967 -4.732 -12.911 1.00 27.22 380 ALA A CA 1
ATOM 3085 C C . ALA A 1 380 ? 4.253 -4.599 -13.742 1.00 27.22 380 ALA A C 1
ATOM 3087 O O . ALA A 1 380 ? 5.345 -4.973 -13.328 1.00 27.22 380 ALA A O 1
ATOM 3088 N N . THR A 1 381 ? 4.053 -4.110 -14.962 1.00 30.42 381 THR A N 1
ATOM 3089 C CA . THR A 1 381 ? 4.988 -3.451 -15.882 1.00 30.42 381 THR A CA 1
ATOM 3090 C C . THR A 1 381 ? 6.295 -2.952 -15.258 1.00 30.42 381 THR A C 1
ATOM 3092 O O . THR A 1 381 ? 6.300 -1.897 -14.635 1.00 30.42 381 THR A O 1
ATOM 3095 N N . GLN A 1 382 ? 7.398 -3.657 -15.525 1.00 30.75 382 GLN A N 1
ATOM 3096 C CA . GLN A 1 382 ? 8.705 -3.117 -15.939 1.00 30.75 382 GLN A CA 1
ATOM 3097 C C . GLN A 1 382 ? 9.707 -4.276 -16.059 1.00 30.75 382 GLN A C 1
ATOM 3099 O O . GLN A 1 382 ? 10.509 -4.527 -15.168 1.00 30.75 382 GLN A O 1
ATOM 3104 N N . ALA A 1 383 ? 9.671 -5.012 -17.169 1.00 29.41 383 ALA A N 1
ATOM 3105 C CA . ALA A 1 383 ? 10.784 -5.881 -17.528 1.00 29.41 383 ALA A CA 1
ATOM 3106 C C . ALA A 1 383 ? 10.844 -6.052 -19.046 1.00 29.41 383 ALA A C 1
ATOM 3108 O O . ALA A 1 383 ? 9.829 -6.208 -19.720 1.00 29.41 383 ALA A O 1
ATOM 3109 N N . SER A 1 384 ? 12.065 -5.950 -19.550 1.00 34.69 384 SER A N 1
ATOM 3110 C CA . SER A 1 384 ? 12.546 -6.070 -20.921 1.00 34.69 384 SER A CA 1
ATOM 3111 C C . SER A 1 384 ? 11.761 -7.059 -21.791 1.00 34.69 384 SER A C 1
ATOM 3113 O O . SER A 1 384 ? 11.350 -8.116 -21.322 1.00 34.69 384 SER A O 1
ATOM 3115 N N . VAL A 1 385 ? 11.643 -6.746 -23.087 1.00 35.53 385 VAL A N 1
ATOM 3116 C CA . VAL A 1 385 ? 10.908 -7.471 -24.151 1.00 35.53 385 VAL A CA 1
ATOM 3117 C C . VAL A 1 385 ? 11.010 -9.014 -24.104 1.00 35.53 385 VAL A C 1
ATOM 3119 O O . VAL A 1 385 ? 10.087 -9.680 -24.557 1.00 35.53 385 VAL A O 1
ATOM 3122 N N . GLY A 1 386 ? 12.061 -9.598 -23.515 1.00 33.97 386 GLY A N 1
ATOM 3123 C CA . GLY A 1 386 ? 12.193 -11.049 -23.310 1.00 33.97 386 GLY A CA 1
ATOM 3124 C C . GLY A 1 386 ? 11.106 -11.695 -22.432 1.00 33.97 386 GLY A C 1
ATOM 3125 O O . GLY A 1 386 ? 10.609 -12.760 -22.779 1.00 33.97 386 GLY A O 1
ATOM 3126 N N . PHE A 1 387 ? 10.648 -11.040 -21.359 1.00 42.97 387 PHE A N 1
ATOM 3127 C CA . PHE A 1 387 ? 9.662 -11.622 -20.422 1.00 42.97 387 PHE A CA 1
ATOM 3128 C C . PHE A 1 387 ? 8.196 -11.456 -20.857 1.00 42.97 387 PHE A C 1
ATOM 3130 O O . PHE A 1 387 ? 7.280 -11.860 -20.146 1.00 42.97 387 PHE A O 1
ATOM 3137 N N . LEU A 1 388 ? 7.955 -10.831 -22.014 1.00 52.81 388 LEU A N 1
ATOM 3138 C CA . LEU A 1 388 ? 6.632 -10.817 -22.645 1.00 52.81 388 LEU A CA 1
ATOM 3139 C C . LEU A 1 388 ? 6.381 -12.090 -23.464 1.00 52.81 388 LEU A C 1
ATOM 3141 O O . LEU A 1 388 ? 5.225 -12.464 -23.657 1.00 52.81 388 LEU A O 1
ATOM 3145 N N . TYR A 1 389 ? 7.450 -12.732 -23.950 1.00 53.81 389 TYR A N 1
ATOM 3146 C CA . TYR A 1 389 ? 7.380 -13.960 -24.745 1.00 53.81 389 TYR A CA 1
ATOM 3147 C C . TYR A 1 389 ? 7.626 -15.210 -23.897 1.00 53.81 389 TYR A C 1
ATOM 3149 O O . TYR A 1 389 ? 6.946 -16.215 -24.103 1.00 53.81 389 TYR A O 1
ATOM 3157 N N . ASP A 1 390 ? 8.536 -15.128 -22.923 1.00 55.16 390 ASP A N 1
ATOM 3158 C CA . ASP A 1 390 ? 8.802 -16.200 -21.965 1.00 55.16 390 ASP A CA 1
ATOM 3159 C C . ASP A 1 390 ? 8.066 -15.965 -20.635 1.00 55.16 390 ASP A C 1
ATOM 3161 O O . ASP A 1 390 ? 7.951 -14.821 -20.188 1.00 55.16 390 ASP A O 1
ATOM 3165 N N . PRO A 1 391 ? 7.565 -17.025 -19.971 1.00 60.03 391 PRO A N 1
ATOM 3166 C CA . PRO A 1 391 ? 6.874 -16.888 -18.694 1.00 60.03 391 PRO A CA 1
ATOM 3167 C C . PRO A 1 391 ? 7.802 -16.307 -17.618 1.00 60.03 391 PRO A C 1
ATOM 3169 O O . PRO A 1 391 ? 8.951 -16.726 -17.474 1.00 60.03 391 PRO A O 1
ATOM 3172 N N . PHE A 1 392 ? 7.282 -15.361 -16.833 1.00 63.81 392 PHE A N 1
ATOM 3173 C CA . PHE A 1 392 ? 8.029 -14.719 -15.754 1.00 63.81 392 PHE A CA 1
ATOM 3174 C C . PHE A 1 392 ? 8.350 -15.724 -14.629 1.00 63.81 392 PHE A C 1
ATOM 3176 O O . PHE A 1 392 ? 7.422 -16.351 -14.104 1.00 63.81 392 PHE A O 1
ATOM 3183 N N . PRO A 1 393 ? 9.627 -15.896 -14.230 1.00 67.94 393 PRO A N 1
ATOM 3184 C CA . PRO A 1 393 ? 9.973 -16.725 -13.084 1.00 67.94 393 PRO A CA 1
ATOM 3185 C C . PRO A 1 393 ? 9.514 -16.027 -11.801 1.00 67.94 393 PRO A C 1
ATOM 3187 O O . PRO A 1 393 ? 10.039 -14.986 -11.414 1.00 67.94 393 PRO A O 1
ATOM 3190 N N . VAL A 1 394 ? 8.503 -16.594 -11.146 1.00 76.31 394 VAL A N 1
ATOM 3191 C CA . VAL A 1 394 ? 7.982 -16.068 -9.881 1.00 76.31 394 VAL A CA 1
ATOM 3192 C C . VAL A 1 394 ? 8.828 -16.607 -8.732 1.00 76.31 394 VAL A C 1
ATOM 3194 O O . VAL A 1 394 ? 8.849 -17.815 -8.496 1.00 76.31 394 VAL A O 1
ATOM 3197 N N . GLU A 1 395 ? 9.486 -15.710 -8.001 1.00 81.81 395 GLU A N 1
ATOM 3198 C CA . GLU A 1 395 ? 10.252 -16.025 -6.793 1.00 81.81 395 GLU A CA 1
ATOM 3199 C C . GLU A 1 395 ? 9.524 -15.524 -5.534 1.00 81.81 395 GLU A C 1
ATOM 3201 O O . GLU A 1 395 ? 8.785 -14.536 -5.553 1.00 81.81 395 GLU A O 1
ATOM 3206 N N . SER A 1 396 ? 9.710 -16.224 -4.414 1.00 85.38 396 SER A N 1
ATOM 3207 C CA . SER A 1 396 ? 9.100 -15.842 -3.135 1.00 85.38 396 SER A CA 1
ATOM 3208 C C . SER A 1 396 ? 9.834 -14.674 -2.475 1.00 85.38 396 SER A C 1
ATOM 3210 O O . SER A 1 396 ? 11.046 -14.750 -2.295 1.00 85.38 396 SER A O 1
ATOM 3212 N N . HIS A 1 397 ? 9.088 -13.666 -2.018 1.00 87.69 397 HIS A N 1
ATOM 3213 C CA . HIS A 1 397 ? 9.594 -12.545 -1.208 1.00 87.69 397 HIS A CA 1
ATOM 3214 C C . HIS A 1 397 ? 9.234 -12.680 0.282 1.00 87.69 397 HIS A C 1
ATOM 3216 O O . HIS A 1 397 ? 9.413 -11.751 1.065 1.00 87.69 397 HIS A O 1
ATOM 3222 N N . LEU A 1 398 ? 8.755 -13.858 0.710 1.00 89.56 398 LEU A N 1
ATOM 3223 C CA . LEU A 1 398 ? 8.316 -14.093 2.091 1.00 89.56 398 LEU A CA 1
ATOM 3224 C C . LEU A 1 398 ? 9.408 -13.788 3.130 1.00 89.56 398 LEU A C 1
ATOM 3226 O O . LEU A 1 398 ? 9.082 -13.390 4.240 1.00 89.56 398 LEU A O 1
ATOM 3230 N N . LYS A 1 399 ? 10.691 -13.921 2.765 1.00 87.31 399 LYS A N 1
ATOM 3231 C CA . LYS A 1 399 ? 11.843 -13.597 3.624 1.00 87.31 399 LYS A CA 1
ATOM 3232 C C . LYS A 1 399 ? 11.747 -12.199 4.250 1.00 87.31 399 LYS A C 1
ATOM 3234 O O . LYS A 1 399 ? 12.126 -12.040 5.404 1.00 87.31 399 LYS A O 1
ATOM 3239 N N . GLU A 1 400 ? 11.263 -11.208 3.505 1.00 86.62 400 GLU A N 1
ATOM 3240 C CA . GLU A 1 400 ? 11.220 -9.808 3.953 1.00 86.62 400 GLU A CA 1
ATOM 3241 C C . GLU A 1 400 ? 10.051 -9.521 4.906 1.00 86.62 400 GLU A C 1
ATOM 3243 O O . GLU A 1 400 ? 10.144 -8.625 5.742 1.00 86.62 400 GLU A O 1
ATOM 3248 N N . PHE A 1 401 ? 8.981 -10.319 4.825 1.00 89.31 401 PHE A N 1
ATOM 3249 C CA . PHE A 1 401 ? 7.735 -10.133 5.579 1.00 89.31 401 PHE A CA 1
ATOM 3250 C C . PHE A 1 401 ? 7.470 -11.250 6.604 1.00 89.31 401 PHE A C 1
ATOM 3252 O O . PHE A 1 401 ? 6.408 -11.292 7.229 1.00 89.31 401 PHE A O 1
ATOM 3259 N N . LEU A 1 402 ? 8.425 -12.167 6.795 1.00 93.00 402 LEU A N 1
ATOM 3260 C CA . LEU A 1 402 ? 8.252 -13.371 7.611 1.00 93.00 402 LEU A CA 1
ATOM 3261 C C . LEU A 1 402 ? 7.914 -13.051 9.074 1.00 93.00 402 LEU A C 1
ATOM 3263 O O . LEU A 1 402 ? 7.112 -13.766 9.671 1.00 93.00 402 LEU A O 1
ATOM 3267 N N . HIS A 1 403 ? 8.470 -11.976 9.642 1.00 94.56 403 HIS A N 1
ATOM 3268 C CA . HIS A 1 403 ? 8.263 -11.596 11.046 1.00 94.56 403 HIS A CA 1
ATOM 3269 C C . HIS A 1 403 ? 6.780 -11.458 11.413 1.00 94.56 403 HIS A C 1
ATOM 3271 O O . HIS A 1 403 ? 6.347 -11.978 12.441 1.00 94.56 403 HIS A O 1
ATOM 3277 N N . ASP A 1 404 ? 5.987 -10.792 10.570 1.00 92.50 404 ASP A N 1
ATOM 3278 C CA . ASP A 1 404 ? 4.583 -10.495 10.873 1.00 92.50 404 ASP A CA 1
ATOM 3279 C C . ASP A 1 404 ? 3.698 -11.747 10.759 1.00 92.50 404 ASP A C 1
ATOM 3281 O O . ASP A 1 404 ? 2.814 -11.955 11.596 1.00 92.50 404 ASP A O 1
ATOM 3285 N N . HIS A 1 405 ? 3.960 -12.606 9.767 1.00 92.00 405 HIS A N 1
ATOM 3286 C CA . HIS A 1 405 ? 3.257 -13.882 9.596 1.00 92.00 405 HIS A CA 1
ATOM 3287 C C . HIS A 1 405 ? 3.614 -14.876 10.704 1.00 92.00 405 HIS A C 1
ATOM 3289 O O . HIS A 1 405 ? 2.723 -15.475 11.304 1.00 92.00 405 HIS A O 1
ATOM 3295 N N . LEU A 1 406 ? 4.902 -14.993 11.037 1.00 93.75 406 LEU A N 1
ATOM 3296 C CA . LEU A 1 406 ? 5.369 -15.878 12.099 1.00 93.75 406 LEU A CA 1
ATOM 3297 C C . LEU A 1 406 ? 4.783 -15.462 13.456 1.00 93.75 406 LEU A C 1
ATOM 3299 O O . LEU A 1 406 ? 4.225 -16.295 14.168 1.00 93.75 406 LEU A O 1
ATOM 3303 N N . ASN A 1 407 ? 4.812 -14.165 13.785 1.00 94.69 407 ASN A N 1
ATOM 3304 C CA . ASN A 1 407 ? 4.175 -13.642 14.995 1.00 94.69 407 ASN A CA 1
ATOM 3305 C C . ASN A 1 407 ? 2.661 -13.923 15.020 1.00 94.69 407 ASN A C 1
ATOM 3307 O O . ASN A 1 407 ? 2.115 -14.275 16.066 1.00 94.69 407 ASN A O 1
ATOM 3311 N N . ALA A 1 408 ? 1.968 -13.800 13.885 1.00 91.00 408 ALA A N 1
ATOM 3312 C CA . ALA A 1 408 ? 0.540 -14.092 13.811 1.00 91.00 408 ALA A CA 1
ATOM 3313 C C . ALA A 1 408 ? 0.225 -15.573 14.083 1.00 91.00 408 ALA A C 1
ATOM 3315 O O . ALA A 1 408 ? -0.691 -15.865 14.858 1.00 91.00 408 ALA A O 1
ATOM 3316 N N . GLU A 1 409 ? 1.007 -16.496 13.522 1.00 90.88 409 GLU A N 1
ATOM 3317 C CA . GLU A 1 409 ? 0.836 -17.935 13.739 1.00 90.88 409 GLU A CA 1
ATOM 3318 C C . GLU A 1 409 ? 1.172 -18.363 15.175 1.00 90.88 409 GLU A C 1
ATOM 3320 O O . GLU A 1 409 ? 0.456 -19.195 15.743 1.00 90.88 409 GLU A O 1
ATOM 3325 N N . ILE A 1 410 ? 2.175 -17.741 15.805 1.00 93.00 410 ILE A N 1
ATOM 3326 C CA . ILE A 1 410 ? 2.492 -17.936 17.231 1.00 93.00 410 ILE A CA 1
ATOM 3327 C C . ILE A 1 410 ? 1.335 -17.438 18.109 1.00 93.00 410 ILE A C 1
ATOM 3329 O O . ILE A 1 410 ? 0.869 -18.143 19.001 1.00 93.00 410 ILE A O 1
ATOM 3333 N N . VAL A 1 411 ? 0.790 -16.248 17.828 1.00 91.19 411 VAL A N 1
ATOM 3334 C CA . VAL A 1 411 ? -0.366 -15.696 18.561 1.00 91.19 411 VAL A CA 1
ATOM 3335 C C . VAL A 1 411 ? -1.614 -16.573 18.411 1.00 91.19 411 VAL A C 1
ATOM 3337 O O . VAL A 1 411 ? -2.392 -16.701 19.358 1.00 91.19 411 VAL A O 1
ATOM 3340 N N . SER A 1 412 ? -1.808 -17.192 17.245 1.00 86.94 412 SER A N 1
ATOM 3341 C CA . SER A 1 412 ? -2.914 -18.126 16.996 1.00 86.94 412 SER A CA 1
ATOM 3342 C C . SER A 1 412 ? -2.725 -19.502 17.666 1.00 86.94 412 SER A C 1
ATOM 3344 O O . SER A 1 412 ? -3.658 -20.313 17.707 1.00 86.94 412 SER A O 1
ATOM 3346 N N . GLY A 1 413 ? -1.522 -19.781 18.184 1.00 86.94 413 GLY A N 1
ATOM 3347 C CA . GLY A 1 413 ? -1.125 -21.066 18.759 1.00 86.94 413 GLY A CA 1
ATOM 3348 C C . GLY A 1 413 ? -0.971 -22.181 17.722 1.00 86.94 413 GLY A C 1
ATOM 3349 O O . GLY A 1 413 ? -1.233 -23.345 18.028 1.00 86.94 413 GLY A O 1
ATOM 3350 N N . THR A 1 414 ? -0.704 -21.847 16.454 1.00 87.94 414 THR A N 1
ATOM 3351 C CA . THR A 1 414 ? -0.296 -22.823 15.422 1.00 87.94 414 THR A CA 1
ATOM 3352 C C . THR A 1 414 ? 1.162 -23.217 15.605 1.00 87.94 414 THR A C 1
ATOM 3354 O O . THR A 1 414 ? 1.498 -24.381 15.416 1.00 87.94 414 THR A O 1
ATOM 3357 N N . ILE A 1 415 ? 1.996 -22.261 16.013 1.00 92.31 415 ILE A N 1
ATOM 3358 C CA . ILE A 1 415 ? 3.422 -22.453 16.260 1.00 92.31 415 ILE A CA 1
ATOM 3359 C C . ILE A 1 415 ? 3.679 -22.223 17.744 1.00 92.31 415 ILE A C 1
ATOM 3361 O O . ILE A 1 415 ? 3.527 -21.105 18.229 1.00 92.31 415 ILE A O 1
ATOM 3365 N N . ASN A 1 416 ? 4.095 -23.276 18.441 1.00 92.25 416 ASN A N 1
ATOM 3366 C CA . ASN A 1 416 ? 4.423 -23.229 19.866 1.00 92.25 416 ASN A CA 1
ATOM 3367 C C . ASN A 1 416 ? 5.903 -23.534 20.141 1.00 92.25 416 ASN A C 1
ATOM 3369 O O . ASN A 1 416 ? 6.345 -23.368 21.267 1.00 92.25 416 ASN A O 1
ATOM 3373 N N . ASN A 1 417 ? 6.665 -23.994 19.145 1.00 92.62 417 ASN A N 1
ATOM 3374 C CA . ASN A 1 417 ? 8.096 -24.279 19.272 1.00 92.62 417 ASN A CA 1
ATOM 3375 C C . ASN A 1 417 ? 8.827 -24.083 17.934 1.00 92.62 417 ASN A C 1
ATOM 3377 O O . ASN A 1 417 ? 8.201 -23.979 16.871 1.00 92.62 417 ASN A O 1
ATOM 3381 N N . LYS A 1 418 ? 10.166 -24.060 17.970 1.00 90.19 418 LYS A N 1
ATOM 3382 C CA . LYS A 1 418 ? 10.999 -23.868 16.766 1.00 90.19 418 LYS A CA 1
ATOM 3383 C C . LYS A 1 418 ? 10.780 -24.940 15.693 1.00 90.19 418 LYS A C 1
ATOM 3385 O O . LYS A 1 418 ? 10.815 -24.631 14.504 1.00 90.19 418 LYS A O 1
ATOM 3390 N N . GLN A 1 419 ? 10.516 -26.189 16.081 1.00 89.94 419 GLN A N 1
ATOM 3391 C CA . GLN A 1 419 ? 10.298 -27.279 15.126 1.00 89.94 419 GLN A CA 1
ATOM 3392 C C . GLN A 1 419 ? 9.035 -27.055 14.280 1.00 89.94 419 GLN A C 1
ATOM 3394 O O . GLN A 1 419 ? 9.083 -27.192 13.058 1.00 89.94 419 GLN A O 1
ATOM 3399 N N . GLN A 1 420 ? 7.932 -26.645 14.911 1.00 91.50 420 GLN A N 1
ATOM 3400 C CA . GLN A 1 420 ? 6.690 -26.290 14.217 1.00 91.50 420 GLN A CA 1
ATOM 3401 C C . GLN A 1 420 ? 6.869 -25.069 13.309 1.00 91.50 420 GLN A C 1
ATOM 3403 O O . GLN A 1 420 ? 6.251 -24.996 12.250 1.00 91.50 420 GLN A O 1
ATOM 3408 N N . ALA A 1 421 ? 7.742 -24.127 13.677 1.00 91.00 421 ALA A N 1
ATOM 3409 C CA . ALA A 1 421 ? 8.061 -22.987 12.822 1.00 91.00 421 ALA A CA 1
ATOM 3410 C C . ALA A 1 421 ? 8.816 -23.401 11.545 1.00 91.00 421 ALA A C 1
ATOM 3412 O O . ALA A 1 421 ? 8.534 -22.883 10.464 1.00 91.00 421 ALA A O 1
ATOM 3413 N N . ILE A 1 422 ? 9.734 -24.371 11.635 1.00 89.94 422 ILE A N 1
ATOM 3414 C CA . ILE A 1 422 ? 10.392 -24.947 10.451 1.00 89.94 422 ILE A CA 1
ATOM 3415 C C . ILE A 1 422 ? 9.368 -25.682 9.583 1.00 89.94 422 ILE A C 1
ATOM 3417 O O . ILE A 1 422 ? 9.350 -25.483 8.371 1.00 89.94 422 ILE A O 1
ATOM 3421 N N . GLU A 1 423 ? 8.485 -26.485 10.181 1.00 89.56 423 GLU A N 1
ATOM 3422 C CA . GLU A 1 423 ? 7.414 -27.175 9.450 1.00 89.56 423 GLU A CA 1
ATOM 3423 C C . GLU A 1 423 ? 6.507 -26.180 8.709 1.00 89.56 423 GLU A C 1
ATOM 3425 O O . GLU A 1 423 ? 6.237 -26.348 7.516 1.00 89.56 423 GLU A O 1
ATOM 3430 N N . TYR A 1 424 ? 6.135 -25.079 9.365 1.00 90.38 424 TYR A N 1
ATOM 3431 C CA . TYR A 1 424 ? 5.425 -23.975 8.729 1.00 90.38 424 TYR A CA 1
ATOM 3432 C C . TYR A 1 424 ? 6.181 -23.444 7.502 1.00 90.38 424 TYR A C 1
ATOM 3434 O O . TYR A 1 424 ? 5.604 -23.383 6.417 1.00 90.38 424 TYR A O 1
ATOM 3442 N N . LEU A 1 425 ? 7.483 -23.151 7.623 1.00 89.69 425 LEU A N 1
ATOM 3443 C CA . LEU A 1 425 ? 8.306 -22.688 6.499 1.00 89.69 425 LEU A CA 1
ATOM 3444 C C . LEU A 1 425 ? 8.385 -23.710 5.358 1.00 89.69 425 LEU A C 1
ATOM 3446 O O . LEU A 1 425 ? 8.357 -23.311 4.192 1.00 89.69 425 LEU A O 1
ATOM 3450 N N . THR A 1 426 ? 8.434 -25.013 5.652 1.00 87.62 426 THR A N 1
ATOM 3451 C CA . THR A 1 426 ? 8.475 -26.054 4.608 1.00 87.62 426 THR A CA 1
ATOM 3452 C C . THR A 1 426 ? 7.202 -26.118 3.764 1.00 87.62 426 THR A C 1
ATOM 3454 O O . THR A 1 426 ? 7.266 -26.492 2.592 1.00 87.62 426 THR A O 1
ATOM 3457 N N . ASN A 1 427 ? 6.069 -25.672 4.313 1.00 84.12 427 ASN A N 1
ATOM 3458 C CA . ASN A 1 427 ? 4.790 -25.592 3.605 1.00 84.12 427 ASN A CA 1
ATOM 3459 C C . ASN A 1 427 ? 4.644 -24.325 2.744 1.00 84.12 427 ASN A C 1
ATOM 3461 O O . ASN A 1 427 ? 3.633 -24.144 2.068 1.00 84.12 427 ASN A O 1
ATOM 3465 N N . THR A 1 428 ? 5.649 -23.447 2.722 1.00 86.44 428 THR A N 1
ATOM 3466 C CA . THR A 1 428 ? 5.587 -22.193 1.965 1.00 86.44 428 THR A CA 1
ATOM 3467 C C . THR A 1 428 ? 6.128 -22.330 0.541 1.00 86.44 428 THR A C 1
ATOM 3469 O O . THR A 1 428 ? 6.980 -23.166 0.222 1.00 86.44 428 THR A O 1
ATOM 3472 N N . PHE A 1 429 ? 5.699 -21.415 -0.333 1.00 84.00 429 PHE A N 1
ATOM 3473 C CA . PHE A 1 429 ? 6.275 -21.270 -1.672 1.00 84.00 429 PHE A CA 1
ATOM 3474 C C . PHE A 1 429 ? 7.776 -20.919 -1.637 1.00 84.00 429 PHE A C 1
ATOM 3476 O O . PHE A 1 429 ? 8.520 -21.321 -2.533 1.00 84.00 429 PHE A O 1
ATOM 3483 N N . LEU A 1 430 ? 8.242 -20.246 -0.572 1.00 87.56 430 LEU A N 1
ATOM 3484 C CA . LEU A 1 430 ? 9.660 -19.943 -0.351 1.00 87.56 430 LEU A CA 1
ATOM 3485 C C . LEU A 1 430 ? 10.508 -21.214 -0.350 1.00 87.56 430 LEU A C 1
ATOM 3487 O O . LEU A 1 430 ? 11.487 -21.280 -1.085 1.00 87.56 430 LEU A O 1
ATOM 3491 N N . PHE A 1 431 ? 10.113 -22.241 0.404 1.00 87.94 431 PHE A N 1
ATOM 3492 C CA . PHE A 1 431 ? 10.874 -23.489 0.475 1.00 87.94 431 PHE A CA 1
ATOM 3493 C C . PHE A 1 431 ? 10.985 -24.174 -0.895 1.00 87.94 431 PHE A C 1
ATOM 3495 O O . PHE A 1 431 ? 12.060 -24.607 -1.307 1.00 87.94 431 PHE A O 1
ATOM 3502 N N . ARG A 1 432 ? 9.894 -24.195 -1.667 1.00 82.75 432 ARG A N 1
ATOM 3503 C CA . ARG A 1 432 ? 9.875 -24.780 -3.020 1.00 82.75 432 ARG A CA 1
ATOM 3504 C C . ARG A 1 432 ? 10.749 -24.029 -4.021 1.00 82.75 432 ARG A C 1
ATOM 3506 O O . ARG A 1 432 ? 11.241 -24.643 -4.970 1.00 82.75 432 ARG A O 1
ATOM 3513 N N . ARG A 1 433 ? 10.886 -22.709 -3.876 1.00 83.44 433 ARG A N 1
ATOM 3514 C CA . ARG A 1 433 ? 11.799 -21.887 -4.687 1.00 83.44 433 ARG A CA 1
ATOM 3515 C C . ARG A 1 433 ? 13.236 -22.021 -4.244 1.00 83.44 433 ARG A C 1
ATOM 3517 O O . ARG A 1 433 ? 14.103 -22.194 -5.092 1.00 83.44 433 ARG A O 1
ATOM 3524 N N . LEU A 1 434 ? 13.469 -22.083 -2.941 1.00 84.56 434 LEU A N 1
ATOM 3525 C CA . LEU A 1 434 ? 14.787 -22.301 -2.370 1.00 84.56 434 LEU A CA 1
ATOM 3526 C C . LEU A 1 434 ? 15.435 -23.583 -2.906 1.00 84.56 434 LEU A C 1
ATOM 3528 O O . LEU A 1 434 ? 16.617 -23.565 -3.199 1.00 84.56 434 LEU A O 1
ATOM 3532 N N . LEU A 1 435 ? 14.673 -24.662 -3.125 1.00 83.19 435 LEU A N 1
ATOM 3533 C CA . LEU A 1 435 ? 15.189 -25.905 -3.722 1.00 83.19 435 LEU A CA 1
ATOM 3534 C C . LEU A 1 435 ? 15.576 -25.791 -5.209 1.00 83.19 435 LEU A C 1
ATOM 3536 O O . LEU A 1 435 ? 16.381 -26.590 -5.684 1.00 83.19 435 LEU A O 1
ATOM 3540 N N . GLN A 1 436 ? 14.988 -24.853 -5.958 1.00 80.00 436 GLN A N 1
ATOM 3541 C CA . GLN A 1 436 ? 15.242 -24.691 -7.397 1.00 80.00 436 GLN A CA 1
ATOM 3542 C C . GLN A 1 436 ? 16.247 -23.578 -7.707 1.00 80.00 436 GLN A C 1
ATOM 3544 O O . GLN A 1 436 ? 17.088 -23.757 -8.586 1.00 80.00 436 GLN A O 1
ATOM 3549 N N . SER A 1 437 ? 16.200 -22.483 -6.948 1.00 79.38 437 SER A N 1
ATOM 3550 C CA . SER A 1 437 ? 17.026 -21.287 -7.127 1.00 79.38 437 SER A CA 1
ATOM 3551 C C . SER A 1 437 ? 17.737 -20.861 -5.820 1.00 79.38 437 SER A C 1
ATOM 3553 O O . SER A 1 437 ? 17.544 -19.726 -5.384 1.00 79.38 437 SER A O 1
ATOM 3555 N N . PRO A 1 438 ? 18.581 -21.695 -5.165 1.00 80.38 438 PRO A N 1
ATOM 3556 C CA . PRO A 1 438 ? 19.210 -21.330 -3.882 1.00 80.38 438 PRO A CA 1
ATOM 3557 C C . PRO A 1 438 ? 20.025 -20.028 -3.929 1.00 80.38 438 PRO A C 1
ATOM 3559 O O . PRO A 1 438 ? 19.979 -19.219 -3.003 1.00 80.38 438 PRO A O 1
ATOM 3562 N N . THR A 1 439 ? 20.739 -19.784 -5.032 1.00 77.75 439 THR A N 1
ATOM 3563 C CA . THR A 1 439 ? 21.582 -18.591 -5.210 1.00 77.75 439 THR A CA 1
ATOM 3564 C C . THR A 1 439 ? 20.774 -17.292 -5.190 1.00 77.75 439 THR A C 1
ATOM 3566 O O . THR A 1 439 ? 21.273 -16.286 -4.697 1.00 77.75 439 THR A O 1
ATOM 3569 N N . TYR A 1 440 ? 19.518 -17.306 -5.660 1.00 81.06 440 TYR A N 1
ATOM 3570 C CA . TYR A 1 440 ? 18.634 -16.133 -5.606 1.00 81.06 440 TYR A CA 1
ATOM 3571 C C . TYR A 1 440 ? 18.406 -15.671 -4.159 1.00 81.06 440 TYR A C 1
ATOM 3573 O O . TYR A 1 440 ? 18.368 -14.479 -3.870 1.00 81.06 440 TYR A O 1
ATOM 3581 N N . TYR A 1 441 ? 18.332 -16.629 -3.235 1.00 82.94 441 TYR A N 1
ATOM 3582 C CA . TYR A 1 441 ? 18.142 -16.384 -1.808 1.00 82.94 441 TYR A CA 1
ATOM 3583 C C . TYR A 1 441 ? 19.447 -16.115 -1.046 1.00 82.94 441 TYR A C 1
ATOM 3585 O O . TYR A 1 441 ? 19.395 -15.747 0.132 1.00 82.94 441 TYR A O 1
ATOM 3593 N N . GLY A 1 442 ? 20.597 -16.247 -1.718 1.00 81.44 442 GLY A N 1
ATOM 3594 C CA . GLY A 1 442 ? 21.930 -16.046 -1.151 1.00 81.44 442 GLY A CA 1
ATOM 3595 C C . GLY A 1 442 ? 22.598 -17.312 -0.604 1.00 81.44 442 GLY A C 1
ATOM 3596 O O . GLY A 1 442 ? 23.539 -17.190 0.174 1.00 81.44 442 GLY A O 1
ATOM 3597 N N . CYS A 1 443 ? 22.142 -18.515 -0.972 1.00 80.56 443 CYS A N 1
ATOM 3598 C CA . CYS A 1 443 ? 22.832 -19.754 -0.596 1.00 80.56 443 CYS A CA 1
ATOM 3599 C C . CYS A 1 443 ? 24.132 -19.941 -1.399 1.00 80.56 443 CYS A C 1
ATOM 3601 O O . CYS A 1 443 ? 24.165 -19.687 -2.605 1.00 80.56 443 CYS A O 1
ATOM 3603 N N . GLU A 1 444 ? 25.179 -20.437 -0.734 1.00 75.19 444 GLU A N 1
ATOM 3604 C CA . GLU A 1 444 ? 26.502 -20.685 -1.332 1.00 75.19 444 GLU A CA 1
ATOM 3605 C C . GLU A 1 444 ? 26.472 -21.815 -2.377 1.00 75.19 444 GLU A C 1
ATOM 3607 O O . GLU A 1 444 ? 27.190 -21.772 -3.376 1.00 75.19 444 GLU A O 1
ATOM 3612 N N . ASP A 1 445 ? 25.631 -22.828 -2.154 1.00 73.12 445 ASP A N 1
ATOM 3613 C CA . ASP A 1 445 ? 25.544 -24.047 -2.952 1.00 73.12 445 ASP A CA 1
ATOM 3614 C C . ASP A 1 445 ? 24.144 -24.690 -2.895 1.00 73.12 445 ASP A C 1
ATOM 3616 O O . ASP A 1 445 ? 23.340 -24.431 -2.000 1.00 73.12 445 ASP A O 1
ATOM 3620 N N . ASN A 1 446 ? 23.856 -25.589 -3.843 1.00 73.88 446 ASN A N 1
ATOM 3621 C CA . ASN A 1 446 ? 22.569 -26.295 -3.939 1.00 73.88 446 ASN A CA 1
ATOM 3622 C C . ASN A 1 446 ? 22.486 -27.543 -3.034 1.00 73.88 446 ASN A C 1
ATOM 3624 O O . ASN A 1 446 ? 21.671 -28.436 -3.277 1.00 73.88 446 ASN A O 1
ATOM 3628 N N . SER A 1 447 ? 23.346 -27.669 -2.019 1.00 82.06 447 SER A N 1
ATOM 3629 C CA . SER A 1 447 ? 23.284 -28.816 -1.115 1.00 82.06 447 SER A CA 1
ATOM 3630 C C . SER A 1 447 ? 22.127 -28.679 -0.123 1.00 82.06 447 SER A C 1
ATOM 3632 O O . SER A 1 447 ? 21.839 -27.603 0.400 1.00 82.06 447 SER A O 1
ATOM 3634 N N . VAL A 1 448 ? 21.488 -29.807 0.208 1.00 83.94 448 VAL A N 1
ATOM 3635 C CA . VAL A 1 448 ? 20.419 -29.868 1.228 1.00 83.94 448 VAL A CA 1
ATOM 3636 C C . VAL A 1 448 ? 20.900 -29.311 2.576 1.00 83.94 448 VAL A C 1
ATOM 3638 O O . VAL A 1 448 ? 20.129 -28.715 3.324 1.00 83.94 448 VAL A O 1
ATOM 3641 N N . ARG A 1 449 ? 22.197 -29.455 2.876 1.00 85.31 449 ARG A N 1
ATOM 3642 C CA . ARG A 1 449 ? 22.817 -28.898 4.082 1.00 85.31 449 ARG A CA 1
ATOM 3643 C C . ARG A 1 449 ? 22.797 -27.367 4.084 1.00 85.31 449 ARG A C 1
ATOM 3645 O O . ARG A 1 449 ? 22.481 -26.790 5.119 1.00 85.31 449 ARG A O 1
ATOM 3652 N N . SER A 1 450 ? 23.120 -26.740 2.955 1.00 85.38 450 SER A N 1
ATOM 3653 C CA . SER A 1 450 ? 23.099 -25.282 2.783 1.00 85.38 450 SER A CA 1
ATOM 3654 C C . SER A 1 450 ? 21.695 -24.715 2.947 1.00 85.38 450 SER A C 1
ATOM 3656 O O . SER A 1 450 ? 21.478 -23.774 3.702 1.00 85.38 450 SER A O 1
ATOM 3658 N N . ILE A 1 451 ? 20.719 -25.379 2.324 1.00 86.69 451 ILE A N 1
ATOM 3659 C CA . ILE A 1 451 ? 19.299 -25.022 2.396 1.00 86.69 451 ILE A CA 1
ATOM 3660 C C . ILE A 1 451 ? 18.775 -25.104 3.835 1.00 86.69 451 ILE A C 1
ATOM 3662 O O . ILE A 1 451 ? 18.159 -24.158 4.320 1.00 86.69 451 ILE A O 1
ATOM 3666 N N . ASN A 1 452 ? 19.049 -26.201 4.549 1.00 87.81 452 ASN A N 1
ATOM 3667 C CA . ASN A 1 452 ? 18.622 -26.346 5.943 1.00 87.81 452 ASN A CA 1
ATOM 3668 C C . ASN A 1 452 ? 19.284 -25.307 6.853 1.00 87.81 452 ASN A C 1
ATOM 3670 O O . ASN A 1 452 ? 18.615 -24.730 7.704 1.00 87.81 452 ASN A O 1
ATOM 3674 N N . ARG A 1 453 ? 20.579 -25.036 6.646 1.00 89.69 453 ARG A N 1
ATOM 3675 C CA . ARG A 1 453 ? 21.296 -23.989 7.378 1.00 89.69 453 ARG A CA 1
ATOM 3676 C C . ARG A 1 453 ? 20.660 -22.619 7.150 1.00 89.69 453 ARG A C 1
ATOM 3678 O O . ARG A 1 453 ? 20.409 -21.917 8.120 1.00 89.69 453 ARG A O 1
ATOM 3685 N N . PHE A 1 454 ? 20.349 -22.280 5.900 1.00 90.50 454 PHE A N 1
ATOM 3686 C CA . PHE A 1 454 ? 19.677 -21.032 5.553 1.00 90.50 454 PHE A CA 1
ATOM 3687 C C . PHE A 1 454 ? 18.311 -20.898 6.238 1.00 90.50 454 PHE A C 1
ATOM 3689 O O . PHE A 1 454 ? 18.008 -19.840 6.776 1.00 90.50 454 PHE A O 1
ATOM 3696 N N . LEU A 1 455 ? 17.490 -21.955 6.253 1.00 90.25 455 LEU A N 1
ATOM 3697 C CA . LEU A 1 455 ? 16.179 -21.922 6.915 1.00 90.25 455 LEU A CA 1
ATOM 3698 C C . LEU A 1 455 ? 16.294 -21.741 8.429 1.00 90.25 455 LEU A C 1
ATOM 3700 O O . LEU A 1 455 ? 15.531 -20.965 8.998 1.00 90.25 455 LEU A O 1
ATOM 3704 N N . SER A 1 456 ? 17.236 -22.436 9.071 1.00 91.19 456 SER A N 1
ATOM 3705 C CA . SER A 1 456 ? 17.493 -22.276 10.504 1.00 91.19 456 SER A CA 1
ATOM 3706 C C . SER A 1 456 ? 17.996 -20.871 10.827 1.00 91.19 456 SER A C 1
ATOM 3708 O O . SER A 1 456 ? 17.427 -20.223 11.695 1.00 91.19 456 SER A O 1
ATOM 3710 N N . GLU A 1 457 ? 18.982 -20.359 10.081 1.00 92.31 457 GLU A N 1
ATOM 3711 C CA . GLU A 1 457 ? 19.489 -18.992 10.256 1.00 92.31 457 GLU A CA 1
ATOM 3712 C C . GLU A 1 457 ? 18.391 -17.948 10.010 1.00 92.31 457 GLU A C 1
ATOM 3714 O O . GLU A 1 457 ? 18.287 -16.973 10.749 1.00 92.31 457 GLU A O 1
ATOM 3719 N N . LEU A 1 458 ? 17.537 -18.144 9.002 1.00 92.56 458 LEU A N 1
ATOM 3720 C CA . LEU A 1 458 ? 16.398 -17.266 8.748 1.00 92.56 458 LEU A CA 1
ATOM 3721 C C . LEU A 1 458 ? 15.425 -17.271 9.933 1.00 92.56 458 LEU A C 1
ATOM 3723 O O . LEU A 1 458 ? 15.048 -16.201 10.404 1.00 92.56 458 LEU A O 1
ATOM 3727 N N . LEU A 1 459 ? 15.044 -18.453 10.424 1.00 93.81 459 LEU A N 1
ATOM 3728 C CA . LEU A 1 459 ? 14.118 -18.588 11.544 1.00 93.81 459 LEU A CA 1
ATOM 3729 C C . LEU A 1 459 ? 14.683 -17.959 12.822 1.00 93.81 459 LEU A C 1
ATOM 3731 O O . LEU A 1 459 ? 13.996 -17.142 13.433 1.00 93.81 459 LEU A O 1
ATOM 3735 N N . ASP A 1 460 ? 15.916 -18.297 13.199 1.00 93.06 460 ASP A N 1
ATOM 3736 C CA . ASP A 1 460 ? 16.552 -17.775 14.412 1.00 93.06 460 ASP A CA 1
ATOM 3737 C C . ASP A 1 460 ? 16.656 -16.243 14.354 1.00 93.06 460 ASP A C 1
ATOM 3739 O O . ASP A 1 460 ? 16.189 -15.575 15.271 1.00 93.06 460 ASP A O 1
ATOM 3743 N N . ASN A 1 461 ? 17.104 -15.669 13.229 1.00 94.19 461 ASN A N 1
ATOM 3744 C CA . ASN A 1 461 ? 17.144 -14.212 13.058 1.00 94.19 461 ASN A CA 1
ATOM 3745 C C . ASN A 1 461 ? 15.753 -13.565 13.202 1.00 94.19 461 ASN A C 1
ATOM 3747 O O . ASN A 1 461 ? 15.614 -12.522 13.840 1.00 94.19 461 ASN A O 1
ATOM 3751 N N . THR A 1 462 ? 14.705 -14.171 12.627 1.00 95.25 462 THR A N 1
ATOM 3752 C CA . THR A 1 462 ? 13.343 -13.626 12.764 1.00 95.25 462 THR A CA 1
ATOM 3753 C C . THR A 1 462 ? 12.798 -13.723 14.185 1.00 95.25 462 THR A C 1
ATOM 3755 O O . THR A 1 462 ? 12.132 -12.794 14.646 1.00 95.25 462 THR A O 1
ATOM 3758 N N . LEU A 1 463 ? 13.075 -14.820 14.891 1.00 94.38 463 LEU A N 1
ATOM 3759 C CA . LEU A 1 463 ? 12.649 -15.016 16.273 1.00 94.38 463 LEU A CA 1
ATOM 3760 C C . LEU A 1 463 ? 13.391 -14.071 17.223 1.00 94.38 463 LEU A C 1
ATOM 3762 O O . LEU A 1 463 ? 12.745 -13.454 18.071 1.00 94.38 463 LEU A O 1
ATOM 3766 N N . ASP A 1 464 ? 14.694 -13.879 17.023 1.00 94.12 464 ASP A N 1
ATOM 3767 C CA . ASP A 1 464 ? 15.511 -12.928 17.779 1.00 94.12 464 ASP A CA 1
ATOM 3768 C C . ASP A 1 464 ? 14.995 -11.493 17.596 1.00 94.12 464 ASP A C 1
ATOM 3770 O O . ASP A 1 464 ? 14.785 -10.766 18.571 1.00 94.12 464 ASP A O 1
ATOM 3774 N N . ASP A 1 465 ? 14.691 -11.085 16.360 1.00 95.12 465 ASP A N 1
ATOM 3775 C CA . ASP A 1 465 ? 14.105 -9.773 16.066 1.00 95.12 465 ASP A CA 1
ATOM 3776 C C . ASP A 1 465 ? 12.744 -9.571 16.755 1.00 95.12 465 ASP A C 1
ATOM 3778 O O . ASP A 1 465 ? 12.471 -8.497 17.311 1.00 95.12 465 ASP A O 1
ATOM 3782 N N . LEU A 1 466 ? 11.886 -10.597 16.746 1.00 95.31 466 LEU A N 1
ATOM 3783 C CA . LEU A 1 466 ? 10.585 -10.572 17.419 1.00 95.31 466 LEU A CA 1
ATOM 3784 C C . LEU A 1 466 ? 10.731 -10.540 18.947 1.00 95.31 466 LEU A C 1
ATOM 3786 O O . LEU A 1 466 ? 9.950 -9.858 19.622 1.00 95.31 466 LEU A O 1
ATOM 3790 N N . GLN A 1 467 ? 11.733 -11.223 19.501 1.00 94.31 467 GLN A N 1
ATOM 3791 C CA . GLN A 1 467 ? 12.049 -11.202 20.927 1.00 94.31 467 GLN A CA 1
ATOM 3792 C C . GLN A 1 467 ? 12.586 -9.829 21.354 1.00 94.31 467 GLN A C 1
ATOM 3794 O O . GLN A 1 467 ? 12.122 -9.267 22.350 1.00 94.31 467 GLN A O 1
ATOM 3799 N N . ILE A 1 468 ? 13.476 -9.216 20.564 1.00 93.62 468 ILE A N 1
ATOM 3800 C CA . ILE A 1 468 ? 13.968 -7.841 20.773 1.00 93.62 468 ILE A CA 1
ATOM 3801 C C . ILE A 1 468 ? 12.812 -6.834 20.705 1.00 93.62 468 ILE A C 1
ATOM 3803 O O . ILE A 1 468 ? 12.765 -5.873 21.479 1.00 93.62 468 ILE A O 1
ATOM 3807 N N . ALA A 1 469 ? 11.853 -7.050 19.803 1.00 93.69 469 ALA A N 1
ATOM 3808 C CA . ALA A 1 469 ? 10.625 -6.264 19.712 1.00 93.69 469 ALA A CA 1
ATOM 3809 C C . ALA A 1 469 ? 9.615 -6.554 20.840 1.00 93.69 469 ALA A C 1
ATOM 3811 O O . ALA A 1 469 ? 8.554 -5.930 20.868 1.00 93.69 469 ALA A O 1
ATOM 3812 N N . LYS A 1 470 ? 9.929 -7.472 21.770 1.00 93.12 470 LYS A N 1
ATOM 3813 C CA . LYS A 1 470 ? 9.064 -7.929 22.871 1.00 93.12 470 LYS A CA 1
ATOM 3814 C C . LYS A 1 470 ? 7.713 -8.477 22.393 1.00 93.12 470 LYS A C 1
ATOM 3816 O O . LYS A 1 470 ? 6.712 -8.380 23.103 1.00 93.12 470 LYS A O 1
ATOM 3821 N N . CYS A 1 471 ? 7.672 -9.035 21.185 1.00 94.44 471 CYS A N 1
ATOM 3822 C CA . CYS A 1 471 ? 6.476 -9.659 20.622 1.00 94.44 471 CYS A CA 1
ATOM 3823 C C . CYS A 1 471 ? 6.319 -11.113 21.080 1.00 94.44 471 CYS A C 1
ATOM 3825 O O . CYS A 1 471 ? 5.197 -11.554 21.324 1.00 94.44 471 CYS A O 1
ATOM 3827 N N . VAL A 1 472 ? 7.434 -11.825 21.258 1.00 94.81 472 VAL A N 1
ATOM 3828 C CA . VAL A 1 472 ? 7.477 -13.232 21.680 1.00 94.81 472 VAL A CA 1
ATOM 3829 C C . VAL A 1 472 ? 8.502 -13.427 22.797 1.00 94.81 472 VAL A C 1
ATOM 3831 O O . VAL A 1 472 ? 9.458 -12.657 22.911 1.00 94.81 472 VAL A O 1
ATOM 3834 N N . SER A 1 473 ? 8.301 -14.450 23.620 1.00 94.12 473 SER A N 1
ATOM 3835 C CA . SER A 1 473 ? 9.292 -14.965 24.565 1.00 94.12 473 SER A CA 1
ATOM 3836 C C . SER A 1 473 ? 9.642 -16.401 24.205 1.00 94.12 473 SER A C 1
ATOM 3838 O O . SER A 1 473 ? 8.752 -17.182 23.878 1.00 94.12 473 SER A O 1
ATOM 3840 N N . ILE A 1 474 ? 10.928 -16.732 24.272 1.00 92.12 474 ILE A N 1
ATOM 3841 C CA . ILE A 1 474 ? 11.461 -18.053 23.935 1.00 92.12 474 ILE A CA 1
ATOM 3842 C C . ILE A 1 474 ? 12.091 -18.617 25.207 1.00 92.12 474 ILE A C 1
ATOM 3844 O O . ILE A 1 474 ? 12.904 -17.933 25.833 1.00 92.12 474 ILE A O 1
ATOM 3848 N N . ASP A 1 475 ? 11.693 -19.821 25.616 1.00 90.25 475 ASP A N 1
ATOM 3849 C CA . ASP A 1 475 ? 12.327 -20.529 26.731 1.00 90.25 475 ASP A CA 1
ATOM 3850 C C . ASP A 1 475 ? 13.595 -21.237 26.239 1.00 90.25 475 ASP A C 1
ATOM 3852 O O . ASP A 1 475 ? 13.544 -22.142 25.407 1.00 90.25 475 ASP A O 1
ATOM 3856 N N . GLU A 1 476 ? 14.744 -20.829 26.780 1.00 84.00 476 GLU A N 1
ATOM 3857 C CA . GLU A 1 476 ? 16.067 -21.346 26.410 1.00 84.00 476 GLU A CA 1
ATOM 3858 C C . GLU A 1 476 ? 16.235 -22.853 26.673 1.00 84.00 476 GLU A C 1
ATOM 3860 O O . GLU A 1 476 ? 17.129 -23.475 26.102 1.00 84.00 476 GLU A O 1
ATOM 3865 N N . ASN A 1 477 ? 15.413 -23.458 27.541 1.00 85.06 477 ASN A N 1
ATOM 3866 C CA . ASN A 1 477 ? 15.551 -24.874 27.899 1.00 85.06 477 ASN A CA 1
ATOM 3867 C C . ASN A 1 477 ? 14.688 -25.808 27.048 1.00 85.06 477 ASN A C 1
ATOM 3869 O O . ASN A 1 477 ? 15.038 -26.976 26.878 1.00 85.06 477 ASN A O 1
ATOM 3873 N N . THR A 1 478 ? 13.535 -25.325 26.591 1.00 83.00 478 THR A N 1
ATOM 3874 C CA . THR A 1 478 ? 12.495 -26.139 25.944 1.00 83.00 478 THR A CA 1
ATOM 3875 C C . THR A 1 478 ? 12.306 -25.796 24.468 1.00 83.00 478 THR A C 1
ATOM 3877 O O . THR A 1 478 ? 11.654 -26.563 23.764 1.00 83.00 478 THR A O 1
ATOM 3880 N N . ASP A 1 479 ? 12.890 -24.688 23.988 1.00 85.00 479 ASP A N 1
ATOM 3881 C CA . ASP A 1 479 ? 12.615 -24.090 22.671 1.00 85.00 479 ASP A CA 1
ATOM 3882 C C . ASP A 1 479 ? 11.118 -23.781 22.448 1.00 85.00 479 ASP A C 1
ATOM 3884 O O . ASP A 1 479 ? 10.663 -23.622 21.305 1.00 85.00 479 ASP A O 1
ATOM 3888 N N . ASP A 1 480 ? 10.354 -23.678 23.541 1.00 91.25 480 ASP A N 1
ATOM 3889 C CA . ASP A 1 480 ? 8.954 -23.280 23.524 1.00 91.25 480 ASP A CA 1
ATOM 3890 C C . ASP A 1 480 ? 8.849 -21.763 23.321 1.00 91.25 480 ASP A C 1
ATOM 3892 O O . ASP A 1 480 ? 9.613 -20.965 23.876 1.00 91.25 480 ASP A O 1
ATOM 3896 N N . ILE A 1 481 ? 7.890 -21.362 22.491 1.00 93.38 481 ILE A N 1
ATOM 3897 C CA . ILE A 1 481 ? 7.672 -19.984 22.060 1.00 93.38 481 ILE A CA 1
ATOM 3898 C C . ILE A 1 481 ? 6.293 -19.540 22.538 1.00 93.38 481 ILE A C 1
ATOM 3900 O O . ILE A 1 481 ? 5.272 -20.115 22.158 1.00 93.38 481 ILE A O 1
ATOM 3904 N N . GLU A 1 482 ? 6.251 -18.465 23.324 1.00 93.25 482 GLU A N 1
ATOM 3905 C CA . GLU A 1 482 ? 5.013 -17.887 23.842 1.00 93.25 482 GLU A CA 1
ATOM 3906 C C . GLU A 1 482 ? 4.775 -16.458 23.312 1.00 93.25 482 GLU A C 1
ATOM 3908 O O . GLU A 1 482 ? 5.692 -15.629 23.290 1.00 93.25 482 GLU A O 1
ATOM 3913 N N . PRO A 1 483 ? 3.537 -16.112 22.904 1.00 94.88 483 PRO A N 1
ATOM 3914 C CA . PRO A 1 483 ? 3.206 -14.768 22.442 1.00 94.88 483 PRO A CA 1
ATOM 3915 C C . PRO A 1 483 ? 3.000 -13.785 23.603 1.00 94.88 483 PRO A C 1
ATOM 3917 O O . PRO A 1 483 ? 2.100 -13.958 24.438 1.00 94.88 483 PRO A O 1
ATOM 3920 N N . LEU A 1 484 ? 3.740 -12.673 23.579 1.00 94.62 484 LEU A N 1
ATOM 3921 C CA . LEU A 1 484 ? 3.584 -11.550 24.505 1.00 94.62 484 LEU A CA 1
ATOM 3922 C C . LEU A 1 484 ? 2.465 -10.595 24.063 1.00 94.62 484 LEU A C 1
ATOM 3924 O O . LEU A 1 484 ? 1.942 -10.657 22.948 1.00 94.62 484 LEU A O 1
ATOM 3928 N N . ILE A 1 485 ? 2.090 -9.670 24.950 1.00 92.25 485 ILE A N 1
ATOM 3929 C CA . ILE A 1 485 ? 0.978 -8.732 24.728 1.00 92.25 485 ILE A CA 1
ATOM 3930 C C . ILE A 1 485 ? 1.210 -7.859 23.486 1.00 92.25 485 ILE A C 1
ATOM 3932 O O . ILE A 1 485 ? 0.295 -7.678 22.686 1.00 92.25 485 ILE A O 1
ATOM 3936 N N . LEU A 1 486 ? 2.441 -7.387 23.264 1.00 93.19 486 LEU A N 1
ATOM 3937 C CA . LEU A 1 486 ? 2.786 -6.595 22.080 1.00 93.19 486 LEU A CA 1
ATOM 3938 C C . LEU A 1 486 ? 2.646 -7.402 20.779 1.00 93.19 486 LEU A C 1
ATOM 3940 O O . LEU A 1 486 ? 2.109 -6.882 19.802 1.00 93.19 486 LEU A O 1
ATOM 3944 N N . GLY A 1 487 ? 3.024 -8.685 20.785 1.00 93.44 487 GLY A N 1
ATOM 3945 C CA . GLY A 1 487 ? 2.820 -9.586 19.646 1.00 93.44 487 GLY A CA 1
ATOM 3946 C C . GLY A 1 487 ? 1.336 -9.804 19.347 1.00 93.44 487 GLY A C 1
ATOM 3947 O O . GLY A 1 487 ? 0.918 -9.757 18.187 1.00 93.44 487 GLY A O 1
ATOM 3948 N N . ARG A 1 488 ? 0.508 -9.930 20.397 1.00 92.62 488 ARG A N 1
ATOM 3949 C CA . ARG A 1 488 ? -0.960 -10.015 20.281 1.00 92.62 488 ARG A CA 1
ATOM 3950 C C . ARG A 1 488 ? -1.567 -8.738 19.700 1.00 92.62 488 ARG A C 1
ATOM 3952 O O . ARG A 1 488 ? -2.434 -8.836 18.836 1.00 92.62 488 ARG A O 1
ATOM 3959 N N . ILE A 1 489 ? -1.103 -7.561 20.130 1.00 92.12 489 ILE A N 1
ATOM 3960 C CA . ILE A 1 489 ? -1.532 -6.261 19.586 1.00 92.12 489 ILE A CA 1
ATOM 3961 C C . ILE A 1 489 ? -1.148 -6.153 18.102 1.00 92.12 489 ILE A C 1
ATOM 3963 O O . ILE A 1 489 ? -2.005 -5.815 17.284 1.00 92.12 489 ILE A O 1
ATOM 3967 N N . ALA A 1 490 ? 0.095 -6.496 17.740 1.00 93.00 490 ALA A N 1
ATOM 3968 C CA . ALA A 1 490 ? 0.568 -6.484 16.352 1.00 93.00 490 ALA A CA 1
ATOM 3969 C C . ALA A 1 490 ? -0.294 -7.384 15.450 1.00 93.00 490 ALA A C 1
ATOM 3971 O O . ALA A 1 490 ? -0.789 -6.945 14.411 1.00 93.00 490 ALA A O 1
ATOM 3972 N N . SER A 1 491 ? -0.548 -8.624 15.886 1.00 90.81 491 SER A N 1
ATOM 3973 C CA . SER A 1 491 ? -1.375 -9.584 15.148 1.00 90.81 491 SER A CA 1
ATOM 3974 C C . SER A 1 491 ? -2.835 -9.124 15.026 1.00 90.81 491 SER A C 1
ATOM 3976 O O . SER A 1 491 ? -3.405 -9.180 13.935 1.00 90.81 491 SER A O 1
ATOM 3978 N N . PHE A 1 492 ? -3.429 -8.607 16.110 1.00 87.69 492 PHE A N 1
ATOM 3979 C CA . PHE A 1 492 ? -4.834 -8.187 16.149 1.00 87.69 492 PHE A CA 1
ATOM 3980 C C . PHE A 1 492 ? -5.132 -6.980 15.249 1.00 87.69 492 PHE A C 1
ATOM 3982 O O . PHE A 1 492 ? -6.152 -6.970 14.557 1.00 87.69 492 PHE A O 1
ATOM 3989 N N . TYR A 1 493 ? -4.256 -5.970 15.244 1.00 88.25 493 TYR A N 1
ATOM 3990 C CA . TYR A 1 493 ? -4.426 -4.759 14.431 1.00 88.25 493 TYR A CA 1
ATOM 3991 C C . TYR A 1 493 ? -3.782 -4.847 13.045 1.00 88.25 493 TYR A C 1
ATOM 3993 O O . TYR A 1 493 ? -3.927 -3.908 12.259 1.00 88.25 493 TYR A O 1
ATOM 4001 N N . TYR A 1 494 ? -3.130 -5.969 12.722 1.00 89.88 494 TYR A N 1
ATOM 4002 C CA . TYR A 1 494 ? -2.390 -6.156 11.474 1.00 89.88 494 TYR A CA 1
ATOM 4003 C C . TYR A 1 494 ? -1.323 -5.063 11.304 1.00 89.88 494 TYR A C 1
ATOM 4005 O O . TYR A 1 494 ? -1.337 -4.311 10.331 1.00 89.88 494 TYR A O 1
ATOM 4013 N N . LEU A 1 495 ? -0.461 -4.912 12.307 1.00 91.94 495 LEU A N 1
ATOM 4014 C CA . LEU A 1 495 ? 0.638 -3.947 12.306 1.00 91.94 495 LEU A CA 1
ATOM 4015 C C . LEU A 1 495 ? 1.973 -4.658 12.168 1.00 91.94 495 LEU A C 1
ATOM 4017 O O . LEU A 1 495 ? 2.120 -5.794 12.623 1.00 91.94 495 LEU A O 1
ATOM 4021 N N . ASN A 1 496 ? 2.942 -3.955 11.595 1.00 94.44 496 ASN A N 1
ATOM 4022 C CA . ASN A 1 496 ? 4.298 -4.454 11.496 1.00 94.44 496 ASN A CA 1
ATOM 4023 C C . ASN A 1 496 ? 4.960 -4.496 12.883 1.00 94.44 496 ASN A C 1
ATOM 4025 O O . ASN A 1 496 ? 4.809 -3.574 13.696 1.00 94.44 496 ASN A O 1
ATOM 4029 N N . PHE A 1 497 ? 5.746 -5.537 13.157 1.00 94.12 497 PHE A N 1
ATOM 4030 C CA . PHE A 1 497 ? 6.437 -5.690 14.442 1.00 94.12 497 PHE A CA 1
ATOM 4031 C C . PHE A 1 497 ? 7.349 -4.494 14.788 1.00 94.12 497 PHE A C 1
ATOM 4033 O O . PHE A 1 497 ? 7.473 -4.124 15.960 1.00 94.12 497 PHE A O 1
ATOM 4040 N N . ARG A 1 498 ? 7.944 -3.827 13.783 1.00 95.00 498 ARG A N 1
ATOM 4041 C CA . ARG A 1 498 ? 8.780 -2.628 13.976 1.00 95.00 498 ARG A CA 1
ATOM 4042 C C . ARG A 1 498 ? 7.967 -1.443 14.484 1.00 95.00 498 ARG A C 1
ATOM 4044 O O . ARG A 1 498 ? 8.467 -0.689 15.317 1.00 95.00 498 ARG A O 1
ATOM 4051 N N . THR A 1 499 ? 6.714 -1.307 14.054 1.00 95.50 499 THR A N 1
ATOM 4052 C CA . THR A 1 499 ? 5.793 -0.271 14.543 1.00 95.50 499 THR A CA 1
ATOM 4053 C C . THR A 1 499 ? 5.459 -0.483 16.015 1.00 95.50 499 THR A C 1
ATOM 4055 O O . THR A 1 499 ? 5.518 0.449 16.815 1.00 95.50 499 THR A O 1
ATOM 4058 N N . VAL A 1 500 ? 5.185 -1.721 16.428 1.00 93.19 500 VAL A N 1
ATOM 4059 C CA . VAL A 1 500 ? 4.902 -2.005 17.844 1.00 93.19 500 VAL A CA 1
ATOM 4060 C C . VAL A 1 500 ? 6.155 -1.836 18.712 1.00 93.19 500 VAL A C 1
ATOM 4062 O O . VAL A 1 500 ? 6.077 -1.287 19.815 1.00 93.19 500 VAL A O 1
ATOM 4065 N N . ARG A 1 501 ? 7.337 -2.185 18.187 1.00 94.19 501 ARG A N 1
ATOM 4066 C CA . ARG A 1 501 ? 8.628 -1.872 18.821 1.00 94.19 501 ARG A CA 1
ATOM 4067 C C . ARG A 1 501 ? 8.835 -0.362 18.984 1.00 94.19 501 ARG A C 1
ATOM 4069 O O . ARG A 1 501 ? 9.272 0.081 20.047 1.00 94.19 501 ARG A O 1
ATOM 4076 N N . LEU A 1 502 ? 8.501 0.434 17.966 1.00 95.00 502 LEU A N 1
ATOM 4077 C CA . LEU A 1 502 ? 8.544 1.898 18.025 1.00 95.00 502 LEU A CA 1
ATOM 4078 C C . LEU A 1 502 ? 7.647 2.430 19.153 1.00 95.00 502 LEU A C 1
ATOM 4080 O O . LEU A 1 502 ? 8.072 3.318 19.896 1.00 95.00 502 LEU A O 1
ATOM 4084 N N . PHE A 1 503 ? 6.446 1.870 19.318 1.00 94.00 503 PHE A N 1
ATOM 4085 C CA . PHE A 1 503 ? 5.517 2.260 20.382 1.00 94.00 503 PHE A CA 1
ATOM 4086 C C . PHE A 1 503 ? 6.051 1.934 21.766 1.00 94.00 503 PHE A C 1
ATOM 4088 O O . PHE A 1 503 ? 6.075 2.819 22.617 1.00 94.00 503 PHE A O 1
ATOM 4095 N N . SER A 1 504 ? 6.570 0.722 21.976 1.00 91.12 504 SER A N 1
ATOM 4096 C CA . SER A 1 504 ? 7.148 0.342 23.269 1.00 91.12 504 SER A CA 1
ATOM 4097 C C . SER A 1 504 ? 8.327 1.230 23.690 1.00 91.12 504 SER A C 1
ATOM 4099 O O . SER A 1 504 ? 8.595 1.329 24.886 1.00 91.12 504 SER A O 1
ATOM 4101 N N . ASN A 1 505 ? 9.046 1.836 22.741 1.00 92.38 505 ASN A N 1
ATOM 4102 C CA . ASN A 1 505 ? 10.224 2.656 23.031 1.00 92.38 505 ASN A CA 1
ATOM 4103 C C . ASN A 1 505 ? 9.903 4.147 23.213 1.00 92.38 505 ASN A C 1
ATOM 4105 O O . ASN A 1 505 ? 10.599 4.835 23.964 1.00 92.38 505 ASN A O 1
ATOM 4109 N N . ASN A 1 506 ? 8.882 4.659 22.517 1.00 94.00 506 ASN A N 1
ATOM 4110 C CA . ASN A 1 506 ? 8.597 6.095 22.465 1.00 94.00 506 ASN A CA 1
ATOM 4111 C C . ASN A 1 506 ? 7.360 6.524 23.259 1.00 94.00 506 ASN A C 1
ATOM 4113 O O . ASN A 1 506 ? 7.293 7.690 23.648 1.00 94.00 506 ASN A O 1
ATOM 4117 N N . ILE A 1 507 ? 6.409 5.619 23.517 1.00 93.56 507 ILE A N 1
ATOM 4118 C CA . ILE A 1 507 ? 5.225 5.935 24.322 1.00 93.56 507 ILE A CA 1
ATOM 4119 C C . ILE A 1 507 ? 5.632 6.054 25.798 1.00 93.56 507 ILE A C 1
ATOM 4121 O O . ILE A 1 507 ? 6.190 5.131 26.389 1.00 93.56 507 ILE A O 1
ATOM 4125 N N . ARG A 1 508 ? 5.345 7.211 26.396 1.00 93.31 508 ARG A N 1
ATOM 4126 C CA . ARG A 1 508 ? 5.626 7.581 27.793 1.00 93.31 508 ARG A CA 1
ATOM 4127 C C . ARG A 1 508 ? 4.374 8.160 28.447 1.00 93.31 508 ARG A C 1
ATOM 4129 O O . ARG A 1 508 ? 3.430 8.527 27.751 1.00 93.31 508 ARG A O 1
ATOM 4136 N N . ALA A 1 509 ? 4.370 8.266 29.776 1.00 89.88 509 ALA A N 1
ATOM 4137 C CA . ALA A 1 509 ? 3.233 8.766 30.560 1.00 89.88 509 ALA A CA 1
ATOM 4138 C C . ALA A 1 509 ? 2.887 10.250 30.322 1.00 89.88 509 ALA A C 1
ATOM 4140 O O . ALA A 1 509 ? 1.771 10.674 30.614 1.00 89.88 509 ALA A O 1
ATOM 4141 N N . ASP A 1 510 ? 3.840 11.031 29.815 1.00 91.19 510 ASP A N 1
ATOM 4142 C CA . ASP A 1 510 ? 3.783 12.486 29.650 1.00 91.19 510 ASP A CA 1
ATOM 4143 C C . ASP A 1 510 ? 3.668 12.934 28.183 1.00 91.19 510 ASP A C 1
ATOM 4145 O O . ASP A 1 510 ? 3.812 14.120 27.887 1.00 91.19 510 ASP A O 1
ATOM 4149 N N . ASN A 1 511 ? 3.420 12.012 27.244 1.00 91.56 511 ASN A N 1
ATOM 4150 C CA . ASN A 1 511 ? 3.312 12.382 25.835 1.00 91.56 511 ASN A CA 1
ATOM 4151 C C . ASN A 1 511 ? 2.093 13.274 25.565 1.00 91.56 511 ASN A C 1
ATOM 4153 O O . ASN A 1 511 ? 0.952 12.925 25.874 1.00 91.56 511 ASN A O 1
ATOM 4157 N N . ASP A 1 512 ? 2.349 14.399 24.902 1.00 91.00 512 ASP A N 1
ATOM 4158 C CA . ASP A 1 512 ? 1.331 15.302 24.384 1.00 91.00 512 ASP A CA 1
ATOM 4159 C C . ASP A 1 512 ? 0.859 14.886 22.978 1.00 91.00 512 ASP A C 1
ATOM 4161 O O . ASP A 1 512 ? 1.448 14.026 22.316 1.00 91.00 512 ASP A O 1
ATOM 4165 N N . ILE A 1 513 ? -0.205 15.530 22.489 1.00 91.00 513 ILE A N 1
ATOM 4166 C CA . ILE A 1 513 ? -0.778 15.261 21.158 1.00 91.00 513 ILE A CA 1
ATOM 4167 C C . ILE A 1 513 ? 0.272 15.436 20.049 1.00 91.00 513 ILE A C 1
ATOM 4169 O O . ILE A 1 513 ? 0.277 14.671 19.087 1.00 91.00 513 ILE A O 1
ATOM 4173 N N . ARG A 1 514 ? 1.186 16.409 20.178 1.00 92.00 514 ARG A N 1
ATOM 4174 C CA . ARG A 1 514 ? 2.233 16.670 19.175 1.00 92.00 514 ARG A CA 1
ATOM 4175 C C . ARG A 1 514 ? 3.243 15.527 19.112 1.00 92.00 514 ARG A C 1
ATOM 4177 O O . ARG A 1 514 ? 3.569 15.062 18.020 1.00 92.00 514 ARG A O 1
ATOM 4184 N N . SER A 1 515 ? 3.694 15.042 20.269 1.00 92.62 515 SER A N 1
ATOM 4185 C CA . SER A 1 515 ? 4.584 13.881 20.355 1.00 92.62 515 SER A CA 1
ATOM 4186 C C . SER A 1 515 ? 3.900 12.622 19.827 1.00 92.62 515 SER A C 1
ATOM 4188 O O . SER A 1 515 ? 4.497 11.890 19.042 1.00 92.62 515 SER A O 1
ATOM 4190 N N . LEU A 1 516 ? 2.630 12.398 20.180 1.00 94.38 516 LEU A N 1
ATOM 4191 C CA . LEU A 1 516 ? 1.855 11.253 19.694 1.00 94.38 516 LEU A CA 1
ATOM 4192 C C . LEU A 1 516 ? 1.636 11.298 18.179 1.00 94.38 516 LEU A C 1
ATOM 4194 O O . LEU A 1 516 ? 1.771 10.270 17.522 1.00 94.38 516 LEU A O 1
ATOM 4198 N N . LEU A 1 517 ? 1.376 12.476 17.605 1.00 94.88 517 LEU A N 1
ATOM 4199 C CA . LEU A 1 517 ? 1.271 12.646 16.155 1.00 94.88 517 LEU A CA 1
ATOM 4200 C C . LEU A 1 517 ? 2.602 12.341 15.454 1.00 94.88 517 LEU A C 1
ATOM 4202 O O . LEU A 1 517 ? 2.605 11.715 14.396 1.00 94.88 517 LEU A O 1
ATOM 4206 N N . ARG A 1 518 ? 3.736 12.731 16.050 1.00 93.94 518 ARG A N 1
ATOM 4207 C CA . ARG A 1 518 ? 5.066 12.379 15.531 1.00 93.94 518 ARG A CA 1
ATOM 4208 C C . ARG A 1 518 ? 5.317 10.870 15.585 1.00 93.94 518 ARG A C 1
ATOM 4210 O O . ARG A 1 518 ? 5.811 10.310 14.611 1.00 93.94 518 ARG A O 1
ATOM 4217 N N . ILE A 1 519 ? 4.951 10.207 16.684 1.00 95.25 519 ILE A N 1
ATOM 4218 C CA . ILE A 1 519 ? 5.064 8.744 16.821 1.00 95.25 519 ILE A CA 1
ATOM 4219 C C . ILE A 1 519 ? 4.178 8.035 15.788 1.00 95.25 519 ILE A C 1
ATOM 4221 O O . ILE A 1 519 ? 4.637 7.096 15.145 1.00 95.25 519 ILE A O 1
ATOM 4225 N N . LEU A 1 520 ? 2.948 8.517 15.578 1.00 95.81 520 LEU A N 1
ATOM 4226 C CA . LEU A 1 520 ? 2.031 7.994 14.565 1.00 95.81 520 LEU A CA 1
ATOM 4227 C C . LEU A 1 520 ? 2.633 8.089 13.157 1.00 95.81 520 LEU A C 1
ATOM 4229 O O . LEU A 1 520 ? 2.611 7.105 12.428 1.00 95.81 520 LEU A O 1
ATOM 4233 N N . SER A 1 521 ? 3.188 9.244 12.773 1.00 95.25 521 SER A N 1
ATOM 4234 C CA . SER A 1 521 ? 3.775 9.427 11.436 1.00 95.25 521 SER A CA 1
ATOM 4235 C C . SER A 1 521 ? 5.017 8.569 11.185 1.00 95.25 521 SER A C 1
ATOM 4237 O O . SER A 1 521 ? 5.282 8.230 10.038 1.00 95.25 521 SER A O 1
ATOM 4239 N N . LEU A 1 522 ? 5.753 8.194 12.238 1.00 95.38 522 LEU A N 1
ATOM 4240 C CA . LEU A 1 522 ? 6.952 7.347 12.164 1.00 95.38 522 LEU A CA 1
ATOM 4241 C C . LEU A 1 522 ? 6.643 5.839 12.091 1.00 95.38 522 LEU A C 1
ATOM 4243 O O . LEU A 1 522 ? 7.565 5.027 12.065 1.00 95.38 522 LEU A O 1
ATOM 4247 N N . ALA A 1 523 ? 5.366 5.447 12.091 1.00 95.81 523 ALA A N 1
ATOM 4248 C CA . ALA A 1 523 ? 4.962 4.051 11.969 1.00 95.81 523 ALA A CA 1
ATOM 4249 C C . ALA A 1 523 ? 5.442 3.441 10.636 1.00 95.81 523 ALA A C 1
ATOM 4251 O O . ALA A 1 523 ? 5.395 4.096 9.592 1.00 95.81 523 ALA A O 1
ATOM 4252 N N . HIS A 1 524 ? 5.889 2.182 10.660 1.00 94.56 524 HIS A N 1
ATOM 4253 C CA . HIS A 1 524 ? 6.465 1.502 9.493 1.00 94.56 524 HIS A CA 1
ATOM 4254 C C . HIS A 1 524 ? 5.435 1.257 8.382 1.00 94.56 524 HIS A C 1
ATOM 4256 O O . HIS A 1 524 ? 5.794 1.138 7.224 1.00 94.56 524 HIS A O 1
ATOM 4262 N N . GLU A 1 525 ? 4.139 1.293 8.691 1.00 92.88 525 GLU A N 1
ATOM 4263 C CA . GLU A 1 525 ? 3.055 1.246 7.703 1.00 92.88 525 GLU A CA 1
ATOM 4264 C C . GLU A 1 525 ? 3.091 2.428 6.716 1.00 92.88 525 GLU A C 1
ATOM 4266 O O . GLU A 1 525 ? 2.415 2.387 5.689 1.00 92.88 525 GLU A O 1
ATOM 4271 N N . TYR A 1 526 ? 3.855 3.478 7.028 1.00 94.94 526 TYR A N 1
ATOM 4272 C CA . TYR A 1 526 ? 4.083 4.632 6.164 1.00 94.94 526 TYR A CA 1
ATOM 4273 C C . TYR A 1 526 ? 5.455 4.626 5.472 1.00 94.94 526 TYR A C 1
ATOM 4275 O O . TYR A 1 526 ? 5.776 5.604 4.807 1.00 94.94 526 TYR A O 1
ATOM 4283 N N . SER A 1 527 ? 6.274 3.574 5.592 1.00 90.94 527 SER A N 1
ATOM 4284 C CA . SER A 1 527 ? 7.607 3.557 4.961 1.00 90.94 527 SER A CA 1
ATOM 4285 C C . SER A 1 527 ? 7.566 3.450 3.437 1.00 90.94 527 SER A C 1
ATOM 4287 O O . SER A 1 527 ? 8.526 3.813 2.779 1.00 90.94 527 SER A O 1
ATOM 4289 N N . GLU A 1 528 ? 6.466 2.952 2.870 1.00 86.56 528 GLU A N 1
ATOM 4290 C CA . GLU A 1 528 ? 6.274 2.828 1.416 1.00 86.56 528 GLU A CA 1
ATOM 4291 C C . GLU A 1 528 ? 5.429 3.975 0.837 1.00 86.56 528 GLU A C 1
ATOM 4293 O O . GLU A 1 528 ? 4.873 3.878 -0.260 1.00 86.56 528 GLU A O 1
ATOM 4298 N N . PHE A 1 529 ? 5.264 5.067 1.587 1.00 89.56 529 PHE A N 1
ATOM 4299 C CA . PHE A 1 529 ? 4.454 6.186 1.129 1.00 89.56 529 PHE A CA 1
ATOM 4300 C C . PHE A 1 529 ? 5.138 6.897 -0.049 1.00 89.56 529 PHE A C 1
ATOM 4302 O O . PHE A 1 529 ? 6.327 7.199 0.029 1.00 89.56 529 PHE A O 1
ATOM 4309 N N . PRO A 1 530 ? 4.423 7.209 -1.145 1.00 88.56 530 PRO A N 1
ATOM 4310 C CA . PRO A 1 530 ? 5.066 7.734 -2.340 1.00 88.56 530 PRO A CA 1
ATOM 4311 C C . PRO A 1 530 ? 5.597 9.148 -2.092 1.00 88.56 530 PRO A C 1
ATOM 4313 O O . PRO A 1 530 ? 4.820 10.047 -1.766 1.00 88.56 530 PRO A O 1
ATOM 4316 N N . VAL A 1 531 ? 6.893 9.360 -2.313 1.00 87.25 531 VAL A N 1
ATOM 4317 C CA . VAL A 1 531 ? 7.513 10.690 -2.404 1.00 87.25 531 VAL A CA 1
ATOM 4318 C C . VAL A 1 531 ? 7.916 10.904 -3.858 1.00 87.25 531 VAL A C 1
ATOM 4320 O O . VAL A 1 531 ? 8.787 10.216 -4.391 1.00 87.25 531 VAL A O 1
ATOM 4323 N N . ARG A 1 532 ? 7.207 11.801 -4.547 1.00 88.75 532 ARG A N 1
ATOM 4324 C CA . ARG A 1 532 ? 7.407 12.058 -5.982 1.00 88.75 532 ARG A CA 1
ATOM 4325 C C . ARG A 1 532 ? 8.502 13.107 -6.184 1.00 88.75 532 ARG A C 1
ATOM 4327 O O . ARG A 1 532 ? 8.816 13.894 -5.293 1.00 88.75 532 ARG A O 1
ATOM 4334 N N . HIS A 1 533 ? 9.082 13.136 -7.382 1.00 85.12 533 HIS A N 1
ATOM 4335 C CA . HIS A 1 533 ? 10.116 14.113 -7.729 1.00 85.12 533 HIS A CA 1
ATOM 4336 C C . HIS A 1 533 ? 9.604 15.553 -7.538 1.00 85.12 533 HIS A C 1
ATOM 4338 O O . HIS A 1 533 ? 8.505 15.875 -7.987 1.00 85.12 533 HIS A O 1
ATOM 4344 N N . ALA A 1 534 ? 10.431 16.422 -6.946 1.00 85.25 534 ALA A N 1
ATOM 4345 C CA . ALA A 1 534 ? 10.132 17.824 -6.626 1.00 85.25 534 ALA A CA 1
ATOM 4346 C C . ALA A 1 534 ? 9.045 18.051 -5.551 1.00 85.25 534 ALA A C 1
ATOM 4348 O O . ALA A 1 534 ? 8.658 19.197 -5.309 1.00 85.25 534 ALA A O 1
ATOM 4349 N N . GLU A 1 535 ? 8.552 17.000 -4.882 1.00 89.19 535 GLU A N 1
ATOM 4350 C CA . GLU A 1 535 ? 7.657 17.167 -3.727 1.00 89.19 535 GLU A CA 1
ATOM 4351 C C . GLU A 1 535 ? 8.383 17.715 -2.489 1.00 89.19 535 GLU A C 1
ATOM 4353 O O . GLU A 1 535 ? 7.728 18.251 -1.604 1.00 89.19 535 GLU A O 1
ATOM 4358 N N . ASP A 1 536 ? 9.713 17.653 -2.427 1.00 88.94 536 ASP A N 1
ATOM 4359 C CA . ASP A 1 536 ? 10.542 18.208 -1.351 1.00 88.94 536 ASP A CA 1
ATOM 4360 C C . ASP A 1 536 ? 10.374 19.729 -1.211 1.00 88.94 536 ASP A C 1
ATOM 4362 O O . ASP A 1 536 ? 10.117 20.224 -0.113 1.00 88.94 536 ASP A O 1
ATOM 4366 N N . ILE A 1 537 ? 10.406 20.459 -2.329 1.00 90.44 537 ILE A N 1
ATOM 4367 C CA . ILE A 1 537 ? 10.192 21.917 -2.365 1.00 90.44 537 ILE A CA 1
ATOM 4368 C C . ILE A 1 537 ? 8.761 22.253 -1.920 1.00 90.44 537 ILE A C 1
ATOM 4370 O O . ILE A 1 537 ? 8.521 23.183 -1.151 1.00 90.44 537 ILE A O 1
ATOM 4374 N N . ILE A 1 538 ? 7.792 21.457 -2.374 1.00 90.38 538 ILE A N 1
ATOM 4375 C CA . ILE A 1 538 ? 6.374 21.648 -2.050 1.00 90.38 538 ILE A CA 1
ATOM 4376 C C . ILE A 1 538 ? 6.125 21.358 -0.570 1.00 90.38 538 ILE A C 1
ATOM 4378 O O . ILE A 1 538 ? 5.394 22.098 0.087 1.00 90.38 538 ILE A O 1
ATOM 4382 N N . ASN A 1 539 ? 6.747 20.312 -0.027 1.00 91.75 539 ASN A N 1
ATOM 4383 C CA . ASN A 1 539 ? 6.688 19.961 1.386 1.00 91.75 539 ASN A CA 1
ATOM 4384 C C . ASN A 1 539 ? 7.307 21.059 2.254 1.00 91.75 539 ASN A C 1
ATOM 4386 O O . ASN A 1 539 ? 6.732 21.388 3.290 1.00 91.75 539 ASN A O 1
ATOM 4390 N N . GLU A 1 540 ? 8.416 21.666 1.824 1.00 91.69 540 GLU A N 1
ATOM 4391 C CA . GLU A 1 540 ? 9.036 22.794 2.520 1.00 91.69 540 GLU A CA 1
ATOM 4392 C C . GLU A 1 540 ? 8.100 24.011 2.583 1.00 91.69 540 GLU A C 1
ATOM 4394 O O . GLU A 1 540 ? 7.824 24.531 3.670 1.00 91.69 540 GLU A O 1
ATOM 4399 N N . GLU A 1 541 ? 7.542 24.438 1.448 1.00 90.56 541 GLU A N 1
ATOM 4400 C CA . GLU A 1 541 ? 6.579 25.546 1.405 1.00 90.56 541 GLU A CA 1
ATOM 4401 C C . GLU A 1 541 ? 5.310 25.239 2.212 1.00 90.56 541 GLU A C 1
ATOM 4403 O O . GLU A 1 541 ? 4.752 26.108 2.893 1.00 90.56 541 GLU A O 1
ATOM 4408 N N . PHE A 1 542 ? 4.846 23.991 2.164 1.00 90.00 542 PHE A N 1
ATOM 4409 C CA . PHE A 1 542 ? 3.656 23.556 2.879 1.00 90.00 542 PHE A CA 1
ATOM 4410 C C . PHE A 1 542 ? 3.876 23.527 4.394 1.00 90.00 542 PHE A C 1
ATOM 4412 O O . PHE A 1 542 ? 3.027 24.007 5.151 1.00 90.00 542 PHE A O 1
ATOM 4419 N N . ASN A 1 543 ? 5.050 23.075 4.840 1.00 92.94 543 ASN A N 1
ATOM 4420 C CA . ASN A 1 543 ? 5.469 23.077 6.239 1.00 92.94 543 ASN A CA 1
ATOM 4421 C C . ASN A 1 543 ? 5.438 24.489 6.842 1.00 92.94 543 ASN A C 1
ATOM 4423 O O . ASN A 1 543 ? 5.091 24.651 8.011 1.00 92.94 543 ASN A O 1
ATOM 4427 N N . GLN A 1 544 ? 5.703 25.546 6.063 1.00 90.25 544 GLN A N 1
ATOM 4428 C CA . GLN A 1 544 ? 5.622 26.9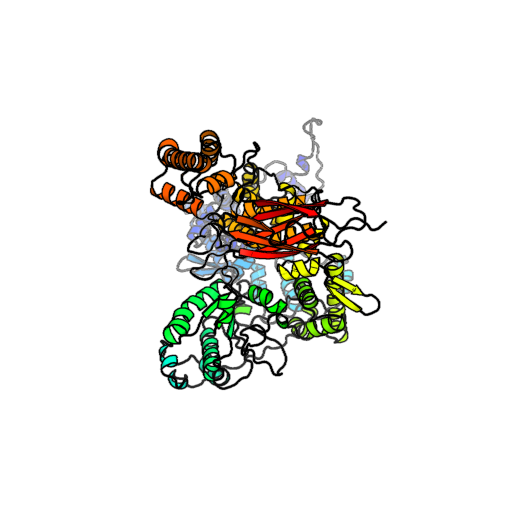31 6.552 1.00 90.25 544 GLN A CA 1
ATOM 4429 C C . GLN A 1 544 ? 4.207 27.338 6.990 1.00 90.25 544 GLN A C 1
ATOM 4431 O O . GLN A 1 544 ? 4.075 28.117 7.937 1.00 90.25 544 GLN A O 1
ATOM 4436 N N . ARG A 1 545 ? 3.159 26.768 6.384 1.00 88.19 545 ARG A N 1
ATOM 4437 C CA . ARG A 1 545 ? 1.749 27.088 6.683 1.00 88.19 545 ARG A CA 1
ATOM 4438 C C . ARG A 1 545 ? 1.167 26.289 7.851 1.00 88.19 545 ARG A C 1
ATOM 4440 O O . ARG A 1 545 ? 0.130 26.674 8.378 1.00 88.19 545 ARG A O 1
ATOM 4447 N N . LEU A 1 546 ? 1.817 25.194 8.244 1.00 89.81 546 LEU A N 1
ATOM 4448 C CA . LEU A 1 546 ? 1.314 24.256 9.250 1.00 89.81 546 LEU A CA 1
ATOM 4449 C C . LEU A 1 546 ? 1.848 24.561 10.664 1.00 89.81 546 LEU A C 1
ATOM 4451 O O . LEU A 1 546 ? 2.930 25.145 10.798 1.00 89.81 546 LEU A O 1
ATOM 4455 N N . PRO A 1 547 ? 1.111 24.198 11.731 1.00 86.50 547 PRO A N 1
ATOM 4456 C CA . PRO A 1 547 ? 1.455 24.581 13.102 1.00 86.50 547 PRO A CA 1
ATOM 4457 C C . PRO A 1 547 ? 2.698 23.869 13.657 1.00 86.50 547 PRO A C 1
ATOM 4459 O O . PRO A 1 547 ? 3.470 24.481 14.395 1.00 86.50 547 PRO A O 1
ATOM 4462 N N . ILE A 1 548 ? 2.915 22.594 13.320 1.00 88.88 548 ILE A N 1
ATOM 4463 C CA . ILE A 1 548 ? 4.048 21.792 13.798 1.00 88.88 548 ILE A CA 1
ATOM 4464 C C . ILE A 1 548 ? 5.086 21.709 12.685 1.00 88.88 548 ILE A C 1
ATOM 4466 O O . ILE A 1 548 ? 4.829 21.141 11.623 1.00 88.88 548 ILE A O 1
ATOM 4470 N N . LYS A 1 549 ? 6.269 22.270 12.950 1.00 90.81 549 LYS A N 1
ATOM 4471 C CA . LYS A 1 549 ? 7.389 22.246 12.008 1.00 90.81 549 LYS A CA 1
ATOM 4472 C C . LYS A 1 549 ? 8.112 20.906 12.074 1.00 90.81 549 LYS A C 1
ATOM 4474 O O . LYS A 1 549 ? 8.454 20.442 13.162 1.00 90.81 549 LYS A O 1
ATOM 4479 N N . VAL A 1 550 ? 8.343 20.315 10.907 1.00 89.06 550 VAL A N 1
ATOM 4480 C CA . VAL A 1 550 ? 9.085 19.056 10.738 1.00 89.06 550 VAL A CA 1
ATOM 4481 C C . VAL A 1 550 ? 10.304 19.285 9.848 1.00 89.06 550 VAL A C 1
ATOM 4483 O O . VAL A 1 550 ? 10.309 20.211 9.038 1.00 89.06 550 VAL A O 1
ATOM 4486 N N . GLU A 1 551 ? 11.329 18.461 10.033 1.00 84.81 551 GLU A N 1
ATOM 4487 C CA . GLU A 1 551 ? 12.583 18.461 9.273 1.00 84.81 551 GLU A CA 1
ATOM 4488 C C . GLU A 1 551 ? 12.614 17.255 8.312 1.00 84.81 551 GLU A C 1
ATOM 4490 O O . GLU A 1 551 ? 11.843 16.317 8.489 1.00 84.81 551 GLU A O 1
ATOM 4495 N N . ASP A 1 552 ? 13.505 17.273 7.317 1.00 86.56 552 ASP A N 1
ATOM 4496 C CA . ASP A 1 552 ? 13.661 16.229 6.286 1.00 86.56 552 ASP A CA 1
ATOM 4497 C C . ASP A 1 552 ? 12.436 16.027 5.367 1.00 86.56 552 ASP A C 1
ATOM 4499 O O . ASP A 1 552 ? 11.567 15.186 5.596 1.00 86.56 552 ASP A O 1
ATOM 4503 N N . TYR A 1 553 ? 12.383 16.813 4.288 1.00 87.38 553 TYR A N 1
ATOM 4504 C CA . TYR A 1 553 ? 11.265 16.854 3.335 1.00 87.38 553 TYR A CA 1
ATOM 4505 C C . TYR A 1 553 ? 11.246 15.716 2.310 1.00 87.38 553 TYR A C 1
ATOM 4507 O O . TYR A 1 553 ? 10.267 15.596 1.567 1.00 87.38 553 TYR A O 1
ATOM 4515 N N . LEU A 1 554 ? 12.310 14.908 2.271 1.00 86.69 554 LEU A N 1
ATOM 4516 C CA . LEU A 1 554 ? 12.421 13.730 1.412 1.00 86.69 554 LEU A CA 1
ATOM 4517 C C . LEU A 1 554 ? 11.845 12.479 2.081 1.00 86.69 554 LEU A C 1
ATOM 4519 O O . LEU A 1 554 ? 11.517 11.526 1.382 1.00 86.69 554 LEU A O 1
ATOM 4523 N N . SER A 1 555 ? 11.695 12.486 3.409 1.00 90.94 555 SER A N 1
ATOM 4524 C CA . SER A 1 555 ? 11.145 11.347 4.138 1.00 90.94 555 SER A CA 1
ATOM 4525 C C . SER A 1 555 ? 9.641 11.174 3.904 1.00 90.94 555 SER A C 1
ATOM 4527 O O . SER A 1 555 ? 8.839 12.111 4.012 1.00 90.94 555 SER A O 1
ATOM 4529 N N . GLU A 1 556 ? 9.245 9.920 3.697 1.00 92.88 556 GLU A N 1
ATOM 4530 C CA . GLU A 1 556 ? 7.864 9.454 3.590 1.00 92.88 556 GLU A CA 1
ATOM 4531 C C . GLU A 1 556 ? 7.061 9.822 4.849 1.00 92.88 556 GLU A C 1
ATOM 4533 O O . GLU A 1 556 ? 5.926 10.306 4.779 1.00 92.88 556 GLU A O 1
ATOM 4538 N N . HIS A 1 557 ? 7.686 9.672 6.020 1.00 94.31 557 HIS A N 1
ATOM 4539 C CA . HIS A 1 557 ? 7.086 9.963 7.321 1.00 94.31 557 HIS A CA 1
ATOM 4540 C C . HIS A 1 557 ? 6.796 11.456 7.507 1.00 94.31 557 HIS A C 1
ATOM 4542 O O . HIS A 1 557 ? 5.740 11.823 8.033 1.00 94.31 557 HIS A O 1
ATOM 4548 N N . THR A 1 558 ? 7.699 12.329 7.046 1.00 92.94 558 THR A N 1
ATOM 4549 C CA . THR A 1 558 ? 7.497 13.784 7.088 1.00 92.94 558 THR A CA 1
ATOM 4550 C C . THR A 1 558 ? 6.305 14.179 6.232 1.00 92.94 558 THR A C 1
ATOM 4552 O O . THR A 1 558 ? 5.435 14.920 6.696 1.00 92.94 558 THR A O 1
ATOM 4555 N N . LYS A 1 559 ? 6.194 13.620 5.022 1.00 93.31 559 LYS A N 1
ATOM 4556 C CA . LYS A 1 559 ? 5.036 13.846 4.153 1.00 93.31 559 LYS A CA 1
ATOM 4557 C C . LYS A 1 559 ? 3.730 13.445 4.844 1.00 93.31 559 LYS A C 1
ATOM 4559 O O . LYS A 1 559 ? 2.805 14.254 4.902 1.00 93.31 559 LYS A O 1
ATOM 4564 N N . VAL A 1 560 ? 3.656 12.252 5.442 1.00 94.88 560 VAL A N 1
ATOM 4565 C CA . VAL A 1 560 ? 2.462 11.813 6.194 1.00 94.88 560 VAL A CA 1
ATOM 4566 C C . VAL A 1 560 ? 2.139 12.769 7.342 1.00 94.88 560 VAL A C 1
ATOM 4568 O O . VAL A 1 560 ? 0.978 13.142 7.523 1.00 94.88 560 VAL A O 1
ATOM 4571 N N . HIS A 1 561 ? 3.150 13.218 8.086 1.00 95.31 561 HIS A N 1
ATOM 4572 C CA . HIS A 1 561 ? 2.963 14.160 9.185 1.00 95.31 561 HIS A CA 1
ATOM 4573 C C . HIS A 1 561 ? 2.354 15.492 8.711 1.00 95.31 561 HIS A C 1
ATOM 4575 O O . HIS A 1 561 ? 1.399 15.985 9.314 1.00 95.31 561 HIS A O 1
ATOM 4581 N N . LEU A 1 562 ? 2.857 16.061 7.610 1.00 94.56 562 LEU A N 1
ATOM 4582 C CA . LEU A 1 562 ? 2.324 17.295 7.019 1.00 94.56 562 LEU A CA 1
ATOM 4583 C C . LEU A 1 562 ? 0.886 17.108 6.510 1.00 94.56 562 LEU A C 1
ATOM 4585 O O . LEU A 1 562 ? 0.026 17.953 6.760 1.00 94.56 562 LEU A O 1
ATOM 4589 N N . LEU A 1 563 ? 0.595 15.983 5.849 1.00 94.75 563 LEU A N 1
ATOM 4590 C CA . LEU A 1 563 ? -0.746 15.668 5.348 1.00 94.75 563 LEU A CA 1
ATOM 4591 C C . LEU A 1 563 ? -1.771 15.493 6.478 1.00 94.75 563 LEU A C 1
ATOM 4593 O O . LEU A 1 563 ? -2.911 15.938 6.338 1.00 94.75 563 LEU A O 1
ATOM 4597 N N . MET A 1 564 ? -1.388 14.886 7.607 1.00 94.62 564 MET A N 1
ATOM 4598 C CA . MET A 1 564 ? -2.273 14.770 8.773 1.00 94.62 564 MET A CA 1
ATOM 4599 C C . MET A 1 564 ? -2.557 16.131 9.413 1.00 94.62 564 MET A C 1
ATOM 4601 O O . MET A 1 564 ? -3.705 16.426 9.737 1.00 94.62 564 MET A O 1
ATOM 4605 N N . GLN A 1 565 ? -1.548 16.998 9.534 1.00 94.44 565 GLN A N 1
ATOM 4606 C CA . GLN A 1 565 ? -1.766 18.367 10.008 1.00 94.44 565 GLN A CA 1
ATOM 4607 C C . GLN A 1 565 ? -2.691 19.155 9.075 1.00 94.44 565 GLN A C 1
ATOM 4609 O O . GLN A 1 565 ? -3.607 19.832 9.537 1.00 94.44 565 GLN A O 1
ATOM 4614 N N . ALA A 1 566 ? -2.494 19.032 7.762 1.00 93.94 566 ALA A N 1
ATOM 4615 C CA . ALA A 1 566 ? -3.349 19.669 6.768 1.00 93.94 566 ALA A CA 1
ATOM 4616 C C . ALA A 1 566 ? -4.809 19.219 6.868 1.00 93.94 566 ALA A C 1
ATOM 4618 O O . ALA A 1 566 ? -5.720 20.034 6.714 1.00 93.94 566 ALA A O 1
ATOM 4619 N N . HIS A 1 567 ? -5.028 17.935 7.165 1.00 94.50 567 HIS A N 1
ATOM 4620 C CA . HIS A 1 567 ? -6.351 17.379 7.436 1.00 94.50 567 HIS A CA 1
ATOM 4621 C C . HIS A 1 567 ? -6.990 17.995 8.688 1.00 94.50 567 HIS A C 1
ATOM 4623 O O . HIS A 1 567 ? -8.167 18.347 8.660 1.00 94.50 567 HIS A O 1
ATOM 4629 N N . PHE A 1 568 ? -6.225 18.204 9.764 1.00 92.62 568 PHE A N 1
ATOM 4630 C CA . PHE A 1 568 ? -6.724 18.860 10.981 1.00 92.62 568 PHE A CA 1
ATOM 4631 C C . PHE A 1 568 ? -7.035 20.351 10.777 1.00 92.62 568 PHE A C 1
ATOM 4633 O O . PHE A 1 568 ? -8.022 20.865 11.309 1.00 92.62 568 PHE A O 1
ATOM 4640 N N . GLU A 1 569 ? -6.246 21.050 9.963 1.00 89.88 569 GLU A N 1
ATOM 4641 C CA . GLU A 1 569 ? -6.514 22.446 9.595 1.00 89.88 569 GLU A CA 1
ATOM 4642 C C . GLU A 1 569 ? -7.641 22.588 8.555 1.00 89.88 569 GLU A C 1
ATOM 4644 O O . GLU A 1 569 ? -8.266 23.646 8.435 1.00 89.88 569 GLU A O 1
ATOM 4649 N N . ARG A 1 570 ? -7.958 21.508 7.828 1.00 89.62 570 ARG A N 1
ATOM 4650 C CA . ARG A 1 570 ? -8.790 21.516 6.612 1.00 89.62 570 ARG A CA 1
ATOM 4651 C C . ARG A 1 570 ? -8.251 22.491 5.556 1.00 89.62 570 ARG A C 1
ATOM 4653 O O . ARG A 1 570 ? -9.013 23.223 4.923 1.00 89.62 570 ARG A O 1
ATOM 4660 N N . CYS A 1 571 ? -6.929 22.518 5.387 1.00 87.75 571 CYS A N 1
ATOM 4661 C CA . CYS A 1 571 ? -6.268 23.344 4.379 1.00 87.75 571 CYS A CA 1
ATOM 4662 C C . CYS A 1 571 ? -6.507 22.816 2.960 1.00 87.75 571 CYS A C 1
ATOM 4664 O O . CYS A 1 571 ? -6.651 21.615 2.736 1.00 87.75 571 CYS A O 1
ATOM 4666 N N . ALA A 1 572 ? -6.465 23.721 1.979 1.00 88.38 572 ALA A N 1
ATOM 4667 C CA . ALA A 1 572 ? -6.379 23.329 0.579 1.00 88.38 572 ALA A CA 1
ATOM 4668 C C . ALA A 1 572 ? -5.028 22.644 0.320 1.00 88.38 572 ALA A C 1
ATOM 4670 O O . ALA A 1 572 ? -3.972 23.207 0.622 1.00 88.38 572 ALA A O 1
ATOM 4671 N N . LEU A 1 573 ? -5.077 21.428 -0.223 1.00 91.62 573 LEU A N 1
ATOM 4672 C CA . LEU A 1 573 ? -3.879 20.664 -0.555 1.00 91.62 573 LEU A CA 1
ATOM 4673 C C . LEU A 1 573 ? -3.224 21.230 -1.832 1.00 91.62 573 LEU A C 1
ATOM 4675 O O . LEU A 1 573 ? -3.954 21.606 -2.752 1.00 91.62 573 LEU A O 1
ATOM 4679 N N . PRO A 1 574 ? -1.879 21.292 -1.915 1.00 87.62 574 PRO A N 1
ATOM 4680 C CA . PRO A 1 574 ? -1.183 21.910 -3.049 1.00 87.62 574 PRO A CA 1
ATOM 4681 C C . PRO A 1 574 ? -1.411 21.206 -4.394 1.00 87.62 574 PRO A C 1
ATOM 4683 O O . PRO A 1 574 ? -1.491 21.868 -5.426 1.00 87.62 574 PRO A O 1
ATOM 4686 N N . ILE A 1 575 ? -1.512 19.870 -4.384 1.00 89.25 575 ILE A N 1
ATOM 4687 C CA . ILE A 1 575 ? -1.624 19.023 -5.583 1.00 89.25 575 ILE A CA 1
ATOM 4688 C C . ILE A 1 575 ? -2.769 18.009 -5.391 1.00 89.25 575 ILE A C 1
ATOM 4690 O O . ILE A 1 575 ? -2.960 17.520 -4.274 1.00 89.25 575 ILE A O 1
ATOM 4694 N N . PRO A 1 576 ? -3.517 17.633 -6.450 1.00 89.44 576 PRO A N 1
ATOM 4695 C CA . PRO A 1 576 ? -4.538 16.583 -6.382 1.00 89.44 576 PRO A CA 1
ATOM 4696 C C . PRO A 1 576 ? -4.042 15.235 -5.838 1.00 89.44 576 PRO A C 1
ATOM 4698 O O . PRO A 1 576 ? -4.780 14.574 -5.111 1.00 89.44 576 PRO A O 1
ATOM 4701 N N . ASP A 1 577 ? -2.797 14.849 -6.124 1.00 90.25 577 ASP A N 1
ATOM 4702 C CA . ASP A 1 577 ? -2.184 13.619 -5.610 1.00 90.25 577 ASP A CA 1
ATOM 4703 C C . ASP A 1 577 ? -2.120 13.588 -4.075 1.00 90.25 577 ASP A C 1
ATOM 4705 O O . ASP A 1 577 ? -2.299 12.540 -3.454 1.00 90.25 577 ASP A O 1
ATOM 4709 N N . TYR A 1 578 ? -1.974 14.749 -3.426 1.00 92.88 578 TYR A N 1
ATOM 4710 C CA . TYR A 1 578 ? -1.976 14.822 -1.964 1.00 92.88 578 TYR A CA 1
ATOM 4711 C C . TYR A 1 578 ? -3.348 14.436 -1.404 1.00 92.88 578 TYR A C 1
ATOM 4713 O O . TYR A 1 578 ? -3.428 13.924 -0.297 1.00 92.88 578 TYR A O 1
ATOM 4721 N N . VAL A 1 579 ? -4.437 14.604 -2.166 1.00 91.50 579 VAL A N 1
ATOM 4722 C CA . VAL A 1 579 ? -5.778 14.168 -1.744 1.00 91.50 579 VAL A CA 1
ATOM 4723 C C . VAL A 1 579 ? -5.838 12.644 -1.645 1.00 91.50 579 VAL A C 1
ATOM 4725 O O . VAL A 1 579 ? -6.389 12.111 -0.682 1.00 91.50 579 VAL A O 1
ATOM 4728 N N . THR A 1 580 ? -5.301 11.924 -2.634 1.00 90.56 580 THR A N 1
ATOM 4729 C CA . THR A 1 580 ? -5.259 10.453 -2.605 1.00 90.56 580 THR A CA 1
ATOM 4730 C C . THR A 1 580 ? -4.311 9.944 -1.529 1.00 90.56 580 THR A C 1
ATOM 4732 O O . THR A 1 580 ? -4.645 8.996 -0.814 1.00 90.56 580 THR A O 1
ATOM 4735 N N . ASP A 1 581 ? -3.185 10.629 -1.355 1.00 93.38 581 ASP A N 1
ATOM 4736 C CA . ASP A 1 581 ? -2.198 10.319 -0.332 1.00 93.38 581 ASP A CA 1
ATOM 4737 C C . ASP A 1 581 ? -2.821 10.516 1.068 1.00 93.38 581 ASP A C 1
ATOM 4739 O O . ASP A 1 581 ? -2.881 9.571 1.852 1.00 93.38 581 ASP A O 1
ATOM 4743 N N . THR A 1 582 ? -3.439 11.668 1.363 1.00 93.62 582 THR A N 1
ATOM 4744 C CA . THR A 1 582 ? -4.132 11.919 2.642 1.00 93.62 582 THR A CA 1
ATOM 4745 C C . THR A 1 582 ? -5.182 10.851 2.946 1.00 93.62 582 THR A C 1
ATOM 4747 O O . THR A 1 582 ? -5.233 10.353 4.067 1.00 93.62 582 THR A O 1
ATOM 4750 N N . LYS A 1 583 ? -5.997 10.432 1.967 1.00 90.88 583 LYS A N 1
ATOM 4751 C CA . LYS A 1 583 ? -6.989 9.361 2.186 1.00 90.88 583 LYS A CA 1
ATOM 4752 C C . LYS A 1 583 ? -6.337 8.047 2.616 1.00 90.88 583 LYS A C 1
ATOM 4754 O O . LYS A 1 583 ? -6.862 7.377 3.503 1.00 90.88 583 LYS A O 1
ATOM 4759 N N . THR A 1 584 ? -5.205 7.703 2.010 1.00 89.25 584 THR A N 1
ATOM 4760 C CA . THR A 1 584 ? -4.441 6.491 2.329 1.00 89.25 584 THR A CA 1
ATOM 4761 C C . THR A 1 584 ? -3.815 6.587 3.721 1.00 89.25 584 THR A C 1
ATOM 4763 O O . THR A 1 584 ? -3.921 5.643 4.501 1.00 89.25 584 THR A O 1
ATOM 4766 N N . ALA A 1 585 ? -3.258 7.748 4.085 1.00 93.25 585 ALA A N 1
ATOM 4767 C CA . ALA A 1 585 ? -2.732 7.993 5.428 1.00 93.25 585 ALA A CA 1
ATOM 4768 C C . ALA A 1 585 ? -3.817 7.864 6.513 1.00 93.25 585 ALA A C 1
ATOM 4770 O O . ALA A 1 585 ? -3.621 7.200 7.530 1.00 93.25 585 ALA A O 1
ATOM 4771 N N . LEU A 1 586 ? -4.995 8.454 6.290 1.00 92.19 586 LEU A N 1
ATOM 4772 C CA . LEU A 1 586 ? -6.109 8.406 7.244 1.00 92.19 586 LEU A CA 1
ATOM 4773 C C . LEU A 1 586 ? -6.691 6.996 7.415 1.00 92.19 586 LEU A C 1
ATOM 4775 O O . LEU A 1 586 ? -7.156 6.653 8.503 1.00 92.19 586 LEU A O 1
ATOM 4779 N N . ASP A 1 587 ? -6.673 6.179 6.361 1.00 86.44 587 ASP A N 1
ATOM 4780 C CA . ASP A 1 587 ? -7.128 4.788 6.421 1.00 86.44 587 ASP A CA 1
ATOM 4781 C C . ASP A 1 587 ? -6.276 3.961 7.395 1.00 86.44 587 ASP A C 1
ATOM 4783 O O . ASP A 1 587 ? -6.797 3.304 8.300 1.00 86.44 587 ASP A O 1
ATOM 4787 N N . GLN A 1 588 ? -4.951 4.073 7.273 1.00 88.19 588 GLN A N 1
ATOM 4788 C CA . GLN A 1 588 ? -4.014 3.374 8.152 1.00 88.19 588 GLN A CA 1
ATOM 4789 C C . GLN A 1 588 ? -4.004 3.950 9.575 1.00 88.19 588 GLN A C 1
ATOM 4791 O O . GLN A 1 588 ? -3.850 3.206 10.546 1.00 88.19 588 GLN A O 1
ATOM 4796 N N . GLY A 1 589 ? -4.245 5.255 9.727 1.00 91.81 589 GLY A N 1
ATOM 4797 C CA . GLY A 1 589 ? -4.168 5.948 11.012 1.00 91.81 589 GLY A CA 1
ATOM 4798 C C . GLY A 1 589 ? -5.090 5.398 12.104 1.00 91.81 589 GLY A C 1
ATOM 4799 O O . GLY A 1 589 ? -4.685 5.362 13.264 1.00 91.81 589 GLY A O 1
ATOM 4800 N N . ILE A 1 590 ? -6.294 4.907 11.770 1.00 89.19 590 ILE A N 1
ATOM 4801 C CA . ILE A 1 590 ? -7.231 4.384 12.786 1.00 89.19 590 ILE A CA 1
ATOM 4802 C C . ILE A 1 590 ? -6.668 3.145 13.483 1.00 89.19 590 ILE A C 1
ATOM 4804 O O . ILE A 1 590 ? -6.649 3.104 14.713 1.00 89.19 590 ILE A O 1
ATOM 4808 N N . ARG A 1 591 ? -6.220 2.135 12.724 1.00 89.81 591 ARG A N 1
ATOM 4809 C CA . ARG A 1 591 ? -5.702 0.887 13.314 1.00 89.81 591 ARG A CA 1
ATOM 4810 C C . ARG A 1 591 ? -4.432 1.138 14.126 1.00 89.81 591 ARG A C 1
ATOM 4812 O O . ARG A 1 591 ? -4.266 0.553 15.192 1.00 89.81 591 ARG A O 1
ATOM 4819 N N . ILE A 1 592 ? -3.592 2.064 13.661 1.00 94.94 592 ILE A N 1
ATOM 4820 C CA . ILE A 1 592 ? -2.344 2.425 14.327 1.00 94.94 592 ILE A CA 1
ATOM 4821 C C . ILE A 1 592 ? -2.638 3.136 15.657 1.00 94.94 592 ILE A C 1
ATOM 4823 O O . ILE A 1 592 ? -2.136 2.719 16.697 1.00 94.94 592 ILE A O 1
ATOM 4827 N N . LEU A 1 593 ? -3.525 4.139 15.666 1.00 94.88 593 LEU A N 1
ATOM 4828 C CA . LEU A 1 593 ? -3.934 4.833 16.895 1.00 94.88 593 LEU A CA 1
ATOM 4829 C C . LEU A 1 593 ? -4.640 3.905 17.885 1.00 94.88 593 LEU A C 1
ATOM 4831 O O . LEU A 1 593 ? -4.425 3.998 19.091 1.00 94.88 593 LEU A O 1
ATOM 4835 N N . GLN A 1 594 ? -5.463 2.982 17.389 1.00 92.38 594 GLN A N 1
ATOM 4836 C CA . GLN A 1 594 ? -6.093 1.969 18.227 1.00 92.38 594 GLN A CA 1
ATOM 4837 C C . GLN A 1 594 ? -5.070 1.051 18.901 1.00 92.38 594 GLN A C 1
ATOM 4839 O O . GLN A 1 594 ? -5.270 0.717 20.067 1.00 92.38 594 GLN A O 1
ATOM 4844 N N . ALA A 1 595 ? -3.990 0.676 18.217 1.00 94.19 595 ALA A N 1
ATOM 4845 C CA . ALA A 1 595 ? -2.901 -0.072 18.831 1.00 94.19 595 ALA A CA 1
ATOM 4846 C C . ALA A 1 595 ? -2.096 0.783 19.817 1.00 94.19 595 ALA A C 1
ATOM 4848 O O . ALA A 1 595 ? -1.765 0.299 20.893 1.00 94.19 595 ALA A O 1
ATOM 4849 N N . MET A 1 596 ? -1.837 2.060 19.509 1.00 95.25 596 MET A N 1
ATOM 4850 C CA . MET A 1 596 ? -1.172 2.986 20.438 1.00 95.25 596 MET A CA 1
ATOM 4851 C C . MET A 1 596 ? -1.947 3.129 21.758 1.00 95.25 596 MET A C 1
ATOM 4853 O O . MET A 1 596 ? -1.330 3.142 22.820 1.00 95.25 596 MET A O 1
ATOM 4857 N N . ILE A 1 597 ? -3.286 3.181 21.705 1.00 93.69 597 ILE A N 1
ATOM 4858 C CA . ILE A 1 597 ? -4.152 3.193 22.898 1.00 93.69 597 ILE A CA 1
ATOM 4859 C C . ILE A 1 597 ? -3.941 1.931 23.738 1.00 93.69 597 ILE A C 1
ATOM 4861 O O . ILE A 1 597 ? -3.779 2.035 24.951 1.00 93.69 597 ILE A O 1
ATOM 4865 N N . ASP A 1 598 ? -3.933 0.757 23.105 1.00 93.06 598 ASP A N 1
ATOM 4866 C CA . ASP A 1 598 ? -3.795 -0.511 23.824 1.00 93.06 598 ASP A CA 1
ATOM 4867 C C . ASP A 1 598 ? -2.381 -0.672 24.403 1.00 93.06 598 ASP A C 1
ATOM 4869 O O . ASP A 1 598 ? -2.243 -1.061 25.556 1.00 93.06 598 ASP A O 1
ATOM 4873 N N . VAL A 1 599 ? -1.330 -0.268 23.679 1.00 93.56 599 VAL A N 1
ATOM 4874 C CA . VAL A 1 599 ? 0.045 -0.251 24.213 1.00 93.56 599 VAL A CA 1
ATOM 4875 C C . VAL A 1 599 ? 0.160 0.702 25.409 1.00 93.56 599 VAL A C 1
ATOM 4877 O O . VAL A 1 599 ? 0.716 0.331 26.440 1.00 93.56 599 VAL A O 1
ATOM 4880 N N . ALA A 1 600 ? -0.398 1.914 25.315 1.00 92.75 600 ALA A N 1
ATOM 4881 C CA . ALA A 1 600 ? -0.380 2.875 26.419 1.00 92.75 600 ALA A CA 1
ATOM 4882 C C . ALA A 1 600 ? -1.188 2.390 27.639 1.00 92.75 600 ALA A C 1
ATOM 4884 O O . ALA A 1 600 ? -0.805 2.671 28.778 1.00 92.75 600 ALA A O 1
ATOM 4885 N N . TYR A 1 601 ? -2.277 1.648 27.412 1.00 91.62 601 TYR A N 1
ATOM 4886 C CA . TYR A 1 601 ? -3.068 1.012 28.466 1.00 91.62 601 TYR A CA 1
ATOM 4887 C C . TYR A 1 601 ? -2.273 -0.071 29.202 1.00 91.62 601 TYR A C 1
ATOM 4889 O O . TYR A 1 601 ? -2.244 -0.059 30.431 1.00 91.62 601 TYR A O 1
ATOM 4897 N N . GLU A 1 602 ? -1.572 -0.943 28.478 1.00 90.44 602 GLU A N 1
ATOM 4898 C CA . GLU A 1 602 ? -0.730 -1.997 29.066 1.00 90.44 602 GLU A CA 1
ATOM 4899 C C . GLU A 1 602 ? 0.447 -1.424 29.870 1.00 90.44 602 GLU A C 1
ATOM 4901 O O . GLU A 1 602 ? 0.858 -1.993 30.880 1.00 90.44 602 GLU A O 1
ATOM 4906 N N . CYS A 1 603 ? 0.954 -0.247 29.487 1.00 88.88 603 CYS A N 1
ATOM 4907 C CA . CYS A 1 603 ? 1.934 0.495 30.283 1.00 88.88 603 CYS A CA 1
ATOM 4908 C C . CYS A 1 603 ? 1.331 1.237 31.494 1.00 88.88 603 CYS A C 1
ATOM 4910 O O . CYS A 1 603 ? 2.081 1.761 32.317 1.00 88.88 603 CYS A O 1
ATOM 4912 N N . GLY A 1 604 ? 0.002 1.321 31.614 1.00 88.62 604 GLY A N 1
ATOM 4913 C CA . GLY A 1 604 ? -0.685 2.033 32.696 1.00 88.62 604 GLY A CA 1
ATOM 4914 C C . GLY A 1 604 ? -0.692 3.563 32.559 1.00 88.62 604 GLY A C 1
ATOM 4915 O O . GLY A 1 604 ? -0.931 4.270 33.537 1.00 88.62 604 GLY A O 1
ATOM 4916 N N . PHE A 1 605 ? -0.439 4.109 31.366 1.00 91.25 605 PHE A N 1
ATOM 4917 C CA . PHE A 1 605 ? -0.292 5.552 31.143 1.00 91.25 605 PHE A CA 1
ATOM 4918 C C . PHE A 1 605 ? -1.632 6.243 30.855 1.00 91.25 605 PHE A C 1
ATOM 4920 O O . PHE A 1 605 ? -2.006 6.460 29.701 1.00 91.25 605 PHE A O 1
ATOM 4927 N N . PHE A 1 606 ? -2.370 6.609 31.912 1.00 89.56 606 PHE A N 1
ATOM 4928 C CA . PHE A 1 606 ? -3.731 7.155 31.785 1.00 89.56 606 PHE A CA 1
ATOM 4929 C C . PHE A 1 606 ? -3.807 8.431 30.941 1.00 89.56 606 PHE A C 1
ATOM 4931 O O . PHE A 1 606 ? -4.616 8.504 30.012 1.00 89.56 606 PHE A O 1
ATOM 4938 N N . ALA A 1 607 ? -2.937 9.407 31.211 1.00 89.69 607 ALA A N 1
ATOM 4939 C CA . ALA A 1 607 ? -2.900 10.657 30.457 1.00 89.69 607 ALA A CA 1
ATOM 4940 C C . ALA A 1 607 ? -2.679 10.398 28.957 1.00 89.69 607 ALA A C 1
ATOM 4942 O O . ALA A 1 607 ? -3.457 10.868 28.127 1.00 89.69 607 ALA A O 1
ATOM 4943 N N . THR A 1 608 ? -1.688 9.576 28.612 1.00 92.38 608 THR A N 1
ATOM 4944 C CA . THR A 1 608 ? -1.340 9.239 27.226 1.00 92.38 608 THR A CA 1
ATOM 4945 C C . THR A 1 608 ? -2.451 8.494 26.495 1.00 92.38 608 THR A C 1
ATOM 4947 O O . THR A 1 608 ? -2.714 8.782 25.327 1.00 92.38 608 THR A O 1
ATOM 4950 N N . VAL A 1 609 ? -3.165 7.585 27.170 1.00 93.31 609 VAL A N 1
ATOM 4951 C CA . VAL A 1 609 ? -4.348 6.916 26.601 1.00 93.31 609 VAL A CA 1
ATOM 4952 C C . VAL A 1 609 ? -5.413 7.941 26.222 1.00 93.31 609 VAL A C 1
ATOM 4954 O O . VAL A 1 609 ? -5.910 7.915 25.098 1.00 93.31 609 VAL A O 1
ATOM 4957 N N . VAL A 1 610 ? -5.732 8.882 27.114 1.00 91.38 610 VAL A N 1
ATOM 4958 C CA . VAL A 1 610 ? -6.727 9.929 26.834 1.00 91.38 610 VAL A CA 1
ATOM 4959 C C . VAL A 1 610 ? -6.276 10.827 25.679 1.00 91.38 610 VAL A C 1
ATOM 4961 O O . VAL A 1 610 ? -7.074 11.101 24.784 1.00 91.38 610 VAL A O 1
ATOM 4964 N N . GLN A 1 611 ? -5.002 11.232 25.640 1.00 92.75 611 GLN A N 1
ATOM 4965 C CA . GLN A 1 611 ? -4.463 12.034 24.534 1.00 92.75 611 GLN A CA 1
ATOM 4966 C C . GLN A 1 611 ? -4.489 11.281 23.196 1.00 92.75 611 GLN A C 1
ATOM 4968 O O . GLN A 1 611 ? -4.822 11.861 22.164 1.00 92.75 611 GLN A O 1
ATOM 4973 N N . THR A 1 612 ? -4.225 9.974 23.200 1.00 94.56 612 THR A N 1
ATOM 4974 C CA . THR A 1 612 ? -4.285 9.147 21.984 1.00 94.56 612 THR A CA 1
ATOM 4975 C C . THR A 1 612 ? -5.729 8.956 21.505 1.00 94.56 612 THR A C 1
ATOM 4977 O O . THR A 1 612 ? -5.989 9.000 20.303 1.00 94.56 612 THR A O 1
ATOM 4980 N N . ILE A 1 613 ? -6.696 8.818 22.424 1.00 93.50 613 ILE A N 1
ATOM 4981 C CA . ILE A 1 613 ? -8.130 8.791 22.088 1.00 93.50 613 ILE A CA 1
ATOM 4982 C C . ILE A 1 613 ? -8.565 10.122 21.463 1.00 93.50 613 ILE A C 1
ATOM 4984 O O . ILE A 1 613 ? -9.267 10.123 20.454 1.00 93.50 613 ILE A O 1
ATOM 4988 N N . ARG A 1 614 ? -8.116 11.257 22.006 1.00 93.00 614 ARG A N 1
ATOM 4989 C CA . ARG A 1 614 ? -8.391 12.581 21.425 1.00 93.00 614 ARG A CA 1
ATOM 4990 C C . ARG A 1 614 ? -7.791 12.723 20.032 1.00 93.00 614 ARG A C 1
ATOM 4992 O O . ARG A 1 614 ? -8.486 13.165 19.122 1.00 93.00 614 ARG A O 1
ATOM 4999 N N . LEU A 1 615 ? -6.556 12.263 19.829 1.00 94.69 615 LEU A N 1
ATOM 5000 C CA . LEU A 1 615 ? -5.926 12.234 18.508 1.00 94.69 615 LEU A CA 1
ATOM 5001 C C . LEU A 1 615 ? -6.716 11.364 17.510 1.00 94.69 615 LEU A C 1
ATOM 5003 O O . LEU A 1 615 ? -6.869 11.743 16.350 1.00 94.69 615 LEU A O 1
ATOM 5007 N N . LEU A 1 616 ? -7.294 10.245 17.960 1.00 93.88 616 LEU A N 1
ATOM 5008 C CA . LEU A 1 616 ? -8.202 9.429 17.146 1.00 93.88 616 LEU A CA 1
ATOM 5009 C C . LEU A 1 616 ? -9.480 10.191 16.764 1.00 93.88 616 LEU A C 1
ATOM 5011 O O . LEU A 1 616 ? -9.874 10.167 15.598 1.00 93.88 616 LEU A O 1
ATOM 5015 N N . GLN A 1 617 ? -10.098 10.913 17.702 1.00 92.69 617 GLN A N 1
ATOM 5016 C CA . GLN A 1 617 ? -11.265 11.756 17.415 1.00 92.69 617 GLN A CA 1
ATOM 5017 C C . GLN A 1 617 ? -10.920 12.881 16.416 1.00 92.69 617 GLN A C 1
ATOM 5019 O O . GLN A 1 617 ? -11.690 13.132 15.486 1.00 92.69 617 GLN A O 1
ATOM 5024 N N . MET A 1 618 ? -9.745 13.510 16.556 1.00 93.31 618 MET A N 1
ATOM 5025 C CA . MET A 1 618 ? -9.233 14.535 15.634 1.00 93.31 618 MET A CA 1
ATOM 5026 C C . MET A 1 618 ? -9.037 13.986 14.215 1.00 93.31 618 MET A C 1
ATOM 5028 O O . MET A 1 618 ? -9.398 14.650 13.242 1.00 93.31 618 MET A O 1
ATOM 5032 N N . LEU A 1 619 ? -8.522 12.758 14.086 1.00 94.19 619 LEU A N 1
ATOM 5033 C CA . LEU A 1 619 ? -8.355 12.060 12.806 1.00 94.19 619 LEU A CA 1
ATOM 5034 C C . LEU A 1 619 ? -9.689 11.820 12.101 1.00 94.19 619 LEU A C 1
ATOM 5036 O O . LEU A 1 619 ? -9.802 12.070 10.900 1.00 94.19 619 LEU A O 1
ATOM 5040 N N . VAL A 1 620 ? -10.716 11.410 12.844 1.00 92.31 620 VAL A N 1
ATOM 5041 C CA . VAL A 1 620 ? -12.049 11.142 12.288 1.00 92.31 620 VAL A CA 1
ATOM 5042 C C . VAL A 1 620 ? -12.785 12.435 11.908 1.00 92.31 620 VAL A C 1
ATOM 5044 O O . VAL A 1 620 ? -13.392 12.504 10.841 1.00 92.31 620 VAL A O 1
ATOM 5047 N N . GLN A 1 621 ? -12.736 13.476 12.743 1.00 91.56 621 GLN A N 1
ATOM 5048 C CA . GLN A 1 621 ? -13.470 14.729 12.496 1.00 91.56 621 GLN A CA 1
ATOM 5049 C C . GLN A 1 621 ? -12.708 15.740 11.619 1.00 91.56 621 GLN A C 1
ATOM 5051 O O . GLN A 1 621 ? -13.312 16.689 11.101 1.00 91.56 621 GLN A O 1
ATOM 5056 N N . GLY A 1 622 ? -11.396 15.560 11.443 1.00 91.69 622 GLY A N 1
ATOM 5057 C CA . GLY A 1 622 ? -10.532 16.464 10.681 1.00 91.69 622 GLY A CA 1
ATOM 5058 C C . GLY A 1 622 ? -10.468 17.858 11.299 1.00 91.69 622 GLY A C 1
ATOM 5059 O O . GLY A 1 622 ? -10.739 18.842 10.611 1.00 91.69 622 GLY A O 1
ATOM 5060 N N . ARG A 1 623 ? -10.229 17.936 12.615 1.00 91.31 623 ARG A N 1
ATOM 5061 C CA . ARG A 1 623 ? -10.038 19.182 13.380 1.00 91.31 623 ARG A CA 1
ATOM 5062 C C . ARG A 1 623 ? -9.093 18.964 14.558 1.00 91.31 623 ARG A C 1
ATOM 5064 O O . ARG A 1 623 ? -9.080 17.880 15.129 1.00 91.31 623 ARG A O 1
ATOM 5071 N N . TRP A 1 624 ? -8.349 20.002 14.942 1.00 90.19 624 TRP A N 1
ATOM 5072 C CA . TRP A 1 624 ? -7.582 20.025 16.194 1.00 90.19 624 TRP A CA 1
ATOM 5073 C C . TRP A 1 624 ? -8.491 20.108 17.417 1.00 90.19 624 TRP A C 1
ATOM 5075 O O . TRP A 1 624 ? -9.495 20.793 17.320 1.00 90.19 624 TRP A O 1
ATOM 5085 N N . GLU A 1 625 ? -8.159 19.487 18.558 1.00 82.88 625 GLU A N 1
ATOM 5086 C CA . GLU A 1 625 ? -8.962 19.590 19.802 1.00 82.88 625 GLU A CA 1
ATOM 5087 C C . GLU A 1 625 ? -9.128 21.038 20.276 1.00 82.88 625 GLU A C 1
ATOM 5089 O O . GLU A 1 625 ? -10.225 21.473 20.624 1.00 82.88 625 GLU A O 1
ATOM 5094 N N . GLN A 1 626 ? -8.031 21.786 20.261 1.00 79.94 626 GLN A N 1
ATOM 5095 C CA . GLN A 1 626 ? -7.997 23.183 20.653 1.00 79.94 626 GLN A CA 1
ATOM 5096 C C . GLN A 1 626 ? -7.335 24.000 19.552 1.00 79.94 626 GLN A C 1
ATOM 5098 O O . GLN A 1 626 ? -6.420 23.523 18.876 1.00 79.94 626 GLN A O 1
ATOM 5103 N N . THR A 1 627 ? -7.782 25.241 19.378 1.00 68.56 627 THR A N 1
ATOM 5104 C CA . THR A 1 627 ? -7.042 26.210 18.564 1.00 68.56 627 THR A CA 1
ATOM 5105 C C . THR A 1 627 ? -5.721 26.575 19.246 1.00 68.56 627 THR A C 1
ATOM 5107 O O . THR A 1 627 ? -5.522 26.310 20.433 1.00 68.56 627 THR A O 1
ATOM 5110 N N . THR A 1 628 ? -4.816 27.238 18.524 1.00 62.16 628 THR A N 1
ATOM 5111 C CA . THR A 1 628 ? -3.569 27.788 19.093 1.00 62.16 628 THR A CA 1
ATOM 5112 C C . THR A 1 628 ? -3.806 28.696 20.302 1.00 62.16 628 THR A C 1
ATOM 5114 O O . THR A 1 628 ? -2.943 28.793 21.170 1.00 62.16 628 THR A O 1
ATOM 5117 N N . ASP A 1 629 ? -4.995 29.298 20.386 1.00 60.22 629 ASP A N 1
ATOM 5118 C CA . ASP A 1 629 ? -5.417 30.200 21.460 1.00 60.22 629 ASP A CA 1
ATOM 5119 C C . ASP A 1 629 ? -6.141 29.470 22.611 1.00 60.22 629 ASP A C 1
ATOM 5121 O O . ASP A 1 629 ? -6.681 30.108 23.515 1.00 60.22 629 ASP A O 1
ATOM 5125 N N . GLY A 1 630 ? -6.193 28.132 22.579 1.00 68.75 630 GLY A N 1
ATOM 5126 C CA . GLY A 1 630 ? -6.793 27.296 23.622 1.00 68.75 630 GLY A CA 1
ATOM 5127 C C . GLY A 1 630 ? -8.323 27.215 23.595 1.00 68.75 630 GLY A C 1
ATOM 5128 O O . GLY A 1 630 ? -8.923 26.803 24.589 1.00 68.75 630 GLY A O 1
ATOM 5129 N N . LYS A 1 631 ? -8.980 27.612 22.494 1.00 72.81 631 LYS A N 1
ATOM 5130 C CA . LYS A 1 631 ? -10.445 27.515 22.353 1.00 72.81 631 LYS A CA 1
ATOM 5131 C C . LYS A 1 631 ? -10.868 26.121 21.891 1.00 72.81 631 LYS A C 1
ATOM 5133 O O . LYS A 1 631 ? -10.202 25.535 21.042 1.00 72.81 631 LYS A O 1
ATOM 5138 N N . ASP A 1 632 ? -11.988 25.624 22.418 1.00 75.94 632 ASP A N 1
ATOM 5139 C CA . ASP A 1 632 ? -12.584 24.340 22.023 1.00 75.94 632 ASP A CA 1
ATOM 5140 C C . ASP A 1 632 ? -13.160 24.421 20.599 1.00 75.94 632 ASP A C 1
ATOM 5142 O O . ASP A 1 632 ? -13.958 25.303 20.280 1.00 75.94 632 ASP A O 1
ATOM 5146 N N . THR A 1 633 ? -12.764 23.488 19.737 1.00 80.94 633 THR A N 1
ATOM 5147 C CA . THR A 1 633 ? -13.209 23.413 18.338 1.00 80.94 633 THR A CA 1
ATOM 5148 C C . THR A 1 633 ? -14.368 22.438 18.129 1.00 80.94 633 THR A C 1
ATOM 5150 O O . THR A 1 633 ? -14.828 22.279 16.994 1.00 80.94 633 THR A O 1
ATOM 5153 N N . SER A 1 634 ? -14.867 21.781 19.183 1.00 82.62 634 SER A N 1
ATOM 5154 C CA . SER A 1 634 ? -15.886 20.728 19.087 1.00 82.62 634 SER A CA 1
ATOM 5155 C C . SER A 1 634 ? -17.135 21.173 18.314 1.00 82.62 634 SER A C 1
ATOM 5157 O O . SER A 1 634 ? -17.689 20.400 17.534 1.00 82.62 634 SER A O 1
ATOM 5159 N N . LEU A 1 635 ? -17.534 22.444 18.422 1.00 83.62 635 LEU A N 1
ATOM 5160 C CA . LEU A 1 635 ? -18.654 23.028 17.671 1.00 83.62 635 LEU A CA 1
ATOM 5161 C C . LEU A 1 635 ? -18.381 23.184 16.162 1.00 83.62 635 LEU A C 1
ATOM 5163 O O . LEU A 1 635 ? -19.310 23.089 15.362 1.00 83.62 635 LEU A O 1
ATOM 5167 N N . ALA A 1 636 ? -17.123 23.358 15.749 1.00 85.06 636 ALA A N 1
ATOM 5168 C CA . ALA A 1 636 ? -16.714 23.466 14.342 1.00 85.06 636 ALA A CA 1
ATOM 5169 C C . ALA A 1 636 ? -16.666 22.106 13.610 1.00 85.06 636 ALA A C 1
ATOM 5171 O O . ALA A 1 636 ? -16.334 22.035 12.421 1.00 85.06 636 ALA A O 1
ATOM 5172 N N . THR A 1 637 ? -16.985 21.009 14.309 1.00 85.81 637 THR A N 1
ATOM 5173 C CA . THR A 1 637 ? -17.190 19.684 13.698 1.00 85.81 637 THR A CA 1
ATOM 5174 C C . THR A 1 637 ? -18.551 19.564 13.007 1.00 85.81 637 THR A C 1
ATOM 5176 O O . THR A 1 637 ? -18.719 18.734 12.113 1.00 85.81 637 THR A O 1
ATOM 5179 N N . LEU A 1 638 ? -19.510 20.422 13.373 1.00 85.75 638 LEU A N 1
ATOM 5180 C CA . LEU A 1 638 ? -20.840 20.467 12.775 1.00 85.75 638 LEU A CA 1
ATOM 5181 C C . LEU A 1 638 ? -20.784 20.889 11.295 1.00 85.75 638 LEU A C 1
ATOM 5183 O O . LEU A 1 638 ? -19.919 21.676 10.898 1.00 85.75 638 LEU A O 1
ATOM 5187 N N . PRO A 1 639 ? -21.711 20.388 10.456 1.00 84.38 639 PRO A N 1
ATOM 5188 C CA . PRO A 1 639 ? -21.707 20.703 9.035 1.00 84.38 639 PRO A CA 1
ATOM 5189 C C . PRO A 1 639 ? -21.984 22.194 8.820 1.00 84.38 639 PRO A C 1
ATOM 5191 O O . PRO A 1 639 ? -22.843 22.778 9.485 1.00 84.38 639 PRO A O 1
ATOM 5194 N N . HIS A 1 640 ? -21.252 22.781 7.870 1.00 84.31 640 HIS A N 1
ATOM 5195 C CA . HIS A 1 640 ? -21.347 24.187 7.450 1.00 84.31 640 HIS A CA 1
ATOM 5196 C C . HIS A 1 640 ? -20.941 25.237 8.500 1.00 84.31 640 HIS A C 1
ATOM 5198 O O . HIS A 1 640 ? -21.120 26.427 8.259 1.00 84.31 640 HIS A O 1
ATOM 5204 N N . ILE A 1 641 ? -20.350 24.836 9.633 1.00 84.06 641 ILE A N 1
ATOM 5205 C CA . ILE A 1 641 ? -19.898 25.765 10.683 1.00 84.06 641 ILE A CA 1
ATOM 5206 C C . ILE A 1 641 ? -18.389 26.034 10.553 1.00 84.06 641 ILE A C 1
ATOM 5208 O O . ILE A 1 641 ? -17.568 25.117 10.621 1.00 84.06 641 ILE A O 1
ATOM 5212 N N . SER A 1 642 ? -18.012 27.303 10.365 1.00 84.62 642 SER A N 1
ATOM 5213 C CA . SER A 1 642 ? -16.614 27.757 10.404 1.00 84.62 642 SER A CA 1
ATOM 5214 C C . SER A 1 642 ? -16.119 27.946 11.847 1.00 84.62 642 SER A C 1
ATOM 5216 O O . SER A 1 642 ? -16.914 27.994 12.783 1.00 84.62 642 SER A O 1
ATOM 5218 N N . LEU A 1 643 ? -14.802 28.082 12.044 1.00 83.12 643 LEU A N 1
ATOM 5219 C CA . LEU A 1 643 ? -14.229 28.349 13.374 1.00 83.12 643 LEU A CA 1
ATOM 5220 C C . LEU A 1 643 ? -14.751 29.670 13.968 1.00 83.12 643 LEU A C 1
ATOM 5222 O O . LEU A 1 643 ? -15.130 29.717 15.133 1.00 83.12 643 LEU A O 1
ATOM 5226 N N . GLU A 1 644 ? -14.867 30.717 13.148 1.00 82.75 644 GLU A N 1
ATOM 5227 C CA . GLU A 1 644 ? -15.429 32.009 13.564 1.00 82.75 644 GLU A CA 1
ATOM 5228 C C . GLU A 1 644 ? -16.907 31.897 13.962 1.00 82.75 644 GLU A C 1
ATOM 5230 O O . GLU A 1 644 ? -17.343 32.486 14.951 1.00 82.75 644 GLU A O 1
ATOM 5235 N N . ALA A 1 645 ? -17.683 31.105 13.214 1.00 82.12 645 ALA A N 1
ATOM 5236 C CA . ALA A 1 645 ? -19.085 30.852 13.523 1.00 82.12 645 ALA A CA 1
ATOM 5237 C C . ALA A 1 645 ? -19.244 30.063 14.832 1.00 82.12 645 ALA A C 1
ATOM 5239 O O . ALA A 1 645 ? -20.118 30.380 15.636 1.00 82.12 645 ALA A O 1
ATOM 5240 N N . ALA A 1 646 ? -18.388 29.067 15.073 1.00 83.00 646 ALA A N 1
ATOM 5241 C CA . ALA A 1 646 ? -18.370 28.300 16.316 1.00 83.00 646 ALA A CA 1
ATOM 5242 C C . ALA A 1 646 ? -18.094 29.193 17.540 1.00 83.00 646 ALA A C 1
ATOM 5244 O O . ALA A 1 646 ? -18.803 29.086 18.542 1.00 83.00 646 ALA A O 1
ATOM 5245 N N . ASP A 1 647 ? -17.146 30.127 17.430 1.00 81.94 647 ASP A N 1
ATOM 5246 C CA . ASP A 1 647 ? -16.846 31.108 18.480 1.00 81.94 647 ASP A CA 1
ATOM 5247 C C . ASP A 1 647 ? -18.042 32.033 18.769 1.00 81.94 647 ASP A C 1
ATOM 5249 O O . ASP A 1 647 ? -18.369 32.299 19.930 1.00 81.94 647 ASP A O 1
ATOM 5253 N N . GLN A 1 648 ? -18.737 32.499 17.725 1.00 80.69 648 GLN A N 1
ATOM 5254 C CA . GLN A 1 648 ? -19.946 33.320 17.874 1.00 80.69 648 GLN A CA 1
ATOM 5255 C C . GLN A 1 648 ? -21.088 32.546 18.546 1.00 80.69 648 GLN A C 1
ATOM 5257 O O . GLN A 1 648 ? -21.758 33.079 19.434 1.00 80.69 648 GLN A O 1
ATOM 5262 N N . ILE A 1 649 ? -21.285 31.283 18.159 1.00 80.38 649 ILE A N 1
ATOM 5263 C CA . ILE A 1 649 ? -22.271 30.368 18.749 1.00 80.38 649 ILE A CA 1
ATOM 5264 C C . ILE A 1 649 ? -21.979 30.176 20.240 1.00 80.38 649 ILE A C 1
ATOM 5266 O O . ILE A 1 649 ? -22.879 30.346 21.067 1.00 80.38 649 ILE A O 1
ATOM 5270 N N . ALA A 1 650 ? -20.726 29.886 20.599 1.00 80.94 650 ALA A N 1
ATOM 5271 C CA . ALA A 1 650 ? -20.322 29.690 21.988 1.00 80.94 650 ALA A CA 1
ATOM 5272 C C . ALA A 1 650 ? -20.546 30.953 22.839 1.00 80.94 650 ALA A C 1
ATOM 5274 O O . ALA A 1 650 ? -21.103 30.878 23.937 1.00 80.94 650 ALA A O 1
ATOM 5275 N N . ALA A 1 651 ? -20.180 32.128 22.313 1.00 81.31 651 ALA A N 1
ATOM 5276 C CA . ALA A 1 651 ? -20.324 33.403 23.013 1.00 81.31 651 ALA A CA 1
ATOM 5277 C C . ALA A 1 651 ? -21.791 33.811 23.240 1.00 81.31 651 ALA A C 1
ATOM 5279 O O . ALA A 1 651 ? -22.124 34.329 24.306 1.00 81.31 651 ALA A O 1
ATOM 5280 N N . GLN A 1 652 ? -22.676 33.583 22.264 1.00 78.19 652 GLN A N 1
ATOM 5281 C CA . GLN A 1 652 ? -24.071 34.037 22.336 1.00 78.19 652 GLN A CA 1
ATOM 5282 C C . GLN A 1 652 ? -25.012 33.064 23.054 1.00 78.19 652 GLN A C 1
ATOM 5284 O O . GLN A 1 652 ? -25.978 33.499 23.684 1.00 78.19 652 GLN A O 1
ATOM 5289 N N . LEU A 1 653 ? -24.754 31.755 22.969 1.00 74.50 653 LEU A N 1
ATOM 5290 C CA . LEU A 1 653 ? -25.593 30.731 23.607 1.00 74.50 653 LEU A CA 1
ATOM 5291 C C . LEU A 1 653 ? -25.106 30.358 25.007 1.00 74.50 653 LEU A C 1
ATOM 5293 O O . LEU A 1 653 ? -25.824 29.677 25.735 1.00 74.50 653 LEU A O 1
ATOM 5297 N N . GLY A 1 654 ? -23.889 30.768 25.380 1.00 71.69 654 GLY A N 1
ATOM 5298 C CA . GLY A 1 654 ? -23.256 30.385 26.642 1.00 71.69 654 GLY A CA 1
ATOM 5299 C C . GLY A 1 654 ? -22.904 28.896 26.732 1.00 71.69 654 GLY A C 1
ATOM 5300 O O . GLY A 1 654 ? -22.578 28.427 27.819 1.00 71.69 654 GLY A O 1
ATOM 5301 N N . CYS A 1 655 ? -22.978 28.163 25.616 1.00 72.69 655 CYS A N 1
ATOM 5302 C CA . CYS A 1 655 ? -22.603 26.754 25.524 1.00 72.69 655 CYS A CA 1
ATOM 5303 C C . CYS A 1 655 ? -21.115 26.662 25.180 1.00 72.69 655 CYS A C 1
ATOM 5305 O O . CYS A 1 655 ? -20.703 27.121 24.115 1.00 72.69 655 CYS A O 1
ATOM 5307 N N . LYS A 1 656 ? -20.301 26.082 26.064 1.00 71.12 656 LYS A N 1
ATOM 5308 C CA . LYS A 1 656 ? -18.839 26.031 25.884 1.00 71.12 656 LYS A CA 1
ATOM 5309 C C . LYS A 1 656 ? -18.369 24.871 25.015 1.00 71.12 656 LYS A C 1
ATOM 5311 O O . LYS A 1 656 ? -17.266 24.934 24.493 1.00 71.12 656 LYS A O 1
ATOM 5316 N N . ASN A 1 657 ? -19.175 23.819 24.900 1.00 78.00 657 ASN A N 1
ATOM 5317 C CA . ASN A 1 657 ? -18.812 22.574 24.230 1.00 78.00 657 ASN A CA 1
ATOM 5318 C C . ASN A 1 657 ? -19.999 22.005 23.440 1.00 78.00 657 ASN A C 1
ATOM 5320 O O . ASN A 1 657 ? -21.166 22.332 23.683 1.00 78.00 657 ASN A O 1
ATOM 5324 N N . LEU A 1 658 ? -19.699 21.101 22.506 1.00 84.06 658 LEU A N 1
ATOM 5325 C CA . LEU A 1 658 ? -20.709 20.405 21.707 1.00 84.06 658 LEU A CA 1
ATOM 5326 C C . LEU A 1 658 ? -21.710 19.616 22.569 1.00 84.06 658 LEU A C 1
ATOM 5328 O O . LEU A 1 658 ? -22.892 19.540 22.236 1.00 84.06 658 LEU A O 1
ATOM 5332 N N . LYS A 1 659 ? -21.265 19.055 23.698 1.00 83.38 659 LYS A N 1
ATOM 5333 C CA . LYS A 1 659 ? -22.108 18.257 24.598 1.00 83.38 659 LYS A CA 1
ATOM 5334 C C . LYS A 1 659 ? -23.261 19.059 25.203 1.00 83.38 659 LYS A C 1
ATOM 5336 O O . LYS A 1 659 ? -24.383 18.559 25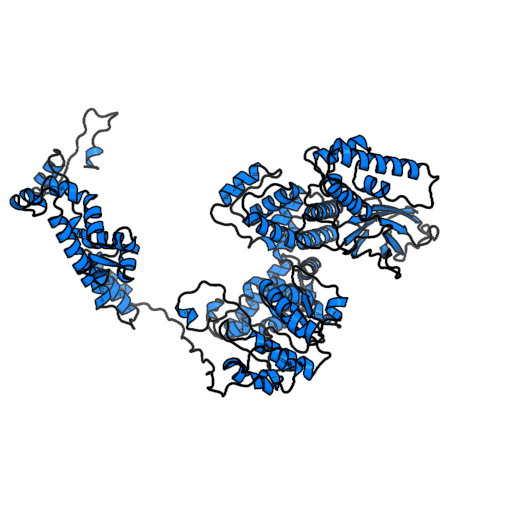.236 1.00 83.38 659 LYS A O 1
ATOM 5341 N N . GLU A 1 660 ? -23.013 20.282 25.663 1.00 81.81 660 GLU A N 1
ATOM 5342 C CA . GLU A 1 660 ? -24.037 21.187 26.203 1.00 81.81 660 GLU A CA 1
ATOM 5343 C C . GLU A 1 660 ? -25.103 21.499 25.153 1.00 81.81 660 GLU A C 1
ATOM 5345 O O . GLU A 1 660 ? -26.299 21.417 25.443 1.00 81.81 660 GLU A O 1
ATOM 5350 N N . LEU A 1 661 ? -24.677 21.750 23.911 1.00 82.94 661 LEU A N 1
ATOM 5351 C CA . LEU A 1 661 ? -25.588 21.988 22.797 1.00 82.94 661 LEU A CA 1
ATOM 5352 C C . LEU A 1 661 ? -26.439 20.745 22.496 1.00 82.94 661 LEU A C 1
ATOM 5354 O O . LEU A 1 661 ? -27.661 20.837 22.435 1.00 82.94 661 LEU A O 1
ATOM 5358 N N . VAL A 1 662 ? -25.830 19.563 22.369 1.00 84.56 662 VAL A N 1
ATOM 5359 C CA . VAL A 1 662 ? -26.559 18.310 22.091 1.00 84.56 662 VAL A CA 1
ATOM 5360 C C . VAL A 1 662 ? -27.555 17.977 23.210 1.00 84.56 662 VAL A C 1
ATOM 5362 O O . VAL A 1 662 ? -28.693 17.587 22.937 1.00 84.56 662 VAL A O 1
ATOM 5365 N N . LEU A 1 663 ? -27.178 18.180 24.477 1.00 80.88 663 LEU A N 1
ATOM 5366 C CA . LEU A 1 663 ? -28.077 17.980 25.617 1.00 80.88 663 LEU A CA 1
ATOM 5367 C C . LEU A 1 663 ? -29.254 18.967 25.613 1.00 80.88 663 LEU A C 1
ATOM 5369 O O . LEU A 1 663 ? -30.368 18.564 25.957 1.00 80.88 663 LEU A O 1
ATOM 5373 N N . ALA A 1 664 ? -29.052 20.214 25.175 1.00 79.31 664 ALA A N 1
ATOM 5374 C CA . ALA A 1 664 ? -30.133 21.191 25.030 1.00 79.31 664 ALA A CA 1
ATOM 5375 C C . ALA A 1 664 ? -31.172 20.767 23.973 1.00 79.31 664 ALA A C 1
ATOM 5377 O O . ALA A 1 664 ? -32.366 21.014 24.142 1.00 79.31 664 ALA A O 1
ATOM 5378 N N . PHE A 1 665 ? -30.759 20.053 22.921 1.00 77.75 665 PHE A N 1
ATOM 5379 C CA . PHE A 1 665 ? -31.670 19.516 21.903 1.00 77.75 665 PHE A CA 1
ATOM 5380 C C . PHE A 1 665 ? -32.475 18.282 22.368 1.00 77.75 665 PHE A C 1
ATOM 5382 O O . PHE A 1 665 ? -33.457 17.914 21.718 1.00 77.75 665 PHE A O 1
ATOM 5389 N N . ASN A 1 666 ? -32.143 17.670 23.513 1.00 74.75 666 ASN A N 1
ATOM 5390 C CA . ASN A 1 666 ? -32.825 16.486 24.060 1.00 74.75 666 ASN A CA 1
ATOM 5391 C C . ASN A 1 666 ? -34.074 16.830 24.897 1.00 74.75 666 ASN A C 1
ATOM 5393 O O . ASN A 1 666 ? -34.200 16.455 26.068 1.00 74.75 666 ASN A O 1
ATOM 5397 N N . VAL A 1 667 ? -35.024 17.565 24.318 1.00 66.25 667 VAL A N 1
ATOM 5398 C CA . VAL A 1 667 ? -36.244 17.976 25.030 1.00 66.25 667 VAL A CA 1
ATOM 5399 C C . VAL A 1 667 ? -37.282 16.847 25.016 1.00 66.25 667 VAL A C 1
ATOM 5401 O O . VAL A 1 667 ? -37.939 16.592 24.007 1.00 66.25 667 VAL A O 1
ATOM 5404 N N . LYS A 1 668 ? -37.477 16.176 26.160 1.00 60.44 668 LYS A N 1
ATOM 5405 C CA . LYS A 1 668 ? -38.510 15.133 26.320 1.00 60.44 668 LYS A CA 1
ATOM 5406 C C . LYS A 1 668 ? -39.914 15.772 26.402 1.00 60.44 668 LYS A C 1
ATOM 5408 O O . 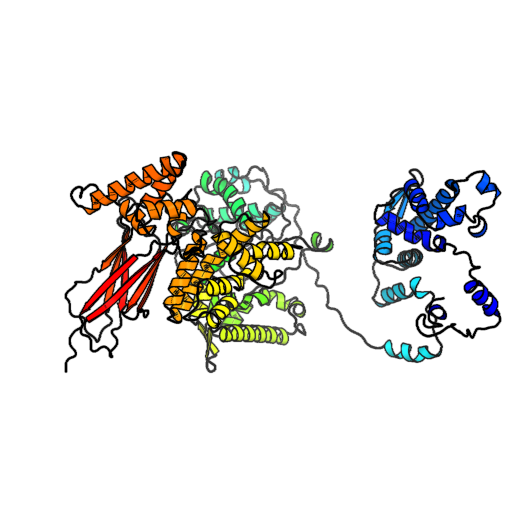LYS A 1 668 ? -40.133 16.614 27.275 1.00 60.44 668 LYS A O 1
ATOM 5413 N N . PRO A 1 669 ? -40.900 15.343 25.585 1.00 51.41 669 PRO A N 1
ATOM 5414 C CA . PRO A 1 669 ? -42.226 15.976 25.517 1.00 51.41 669 PRO A CA 1
ATOM 5415 C C . PRO A 1 669 ? -43.044 15.892 26.822 1.00 51.41 669 PRO A C 1
ATOM 5417 O O . PRO A 1 669 ? -43.917 16.727 27.046 1.00 51.41 669 PRO A O 1
ATOM 5420 N N . ASN A 1 670 ? -42.736 14.939 27.711 1.00 48.62 670 ASN A N 1
ATOM 5421 C CA . ASN A 1 670 ? -43.516 14.659 28.926 1.00 48.62 670 ASN A CA 1
ATOM 5422 C C . ASN A 1 670 ? -43.115 15.469 30.180 1.00 48.62 670 ASN A C 1
ATOM 5424 O O . ASN A 1 670 ? -43.753 15.306 31.213 1.00 48.62 670 ASN A O 1
ATOM 5428 N N . ASN A 1 671 ? -42.099 16.344 30.123 1.00 51.81 671 ASN A N 1
ATOM 5429 C CA . ASN A 1 671 ? -41.595 17.101 31.289 1.00 51.81 671 ASN A CA 1
ATOM 5430 C C . ASN A 1 671 ? -41.642 18.631 31.076 1.00 51.81 671 ASN A C 1
ATOM 5432 O O . ASN A 1 671 ? -40.723 19.356 31.448 1.00 51.81 671 ASN A O 1
ATOM 5436 N N . ASN A 1 672 ? -42.708 19.156 30.465 1.00 48.78 672 ASN A N 1
ATOM 5437 C CA . ASN A 1 672 ? -42.810 20.570 30.051 1.00 48.78 672 ASN A CA 1
ATOM 5438 C C . ASN A 1 672 ? -42.727 21.625 31.187 1.00 48.78 672 ASN A C 1
ATOM 5440 O O . ASN A 1 672 ? -42.632 22.813 30.885 1.00 48.78 672 ASN A O 1
ATOM 5444 N N . ASN A 1 673 ? -42.727 21.223 32.466 1.00 48.16 673 ASN A N 1
ATOM 5445 C CA . ASN A 1 673 ? -42.772 22.136 33.618 1.00 48.16 673 ASN A CA 1
ATOM 5446 C C . ASN A 1 673 ? -41.445 22.307 34.388 1.00 48.16 673 ASN A C 1
ATOM 5448 O O . ASN A 1 673 ? -41.412 23.091 35.336 1.00 48.16 673 ASN A O 1
ATOM 5452 N N . SER A 1 674 ? -40.349 21.628 34.020 1.00 58.69 674 SER A N 1
ATOM 5453 C CA . SER A 1 674 ? -39.045 21.868 34.663 1.00 58.69 674 SER A CA 1
ATOM 5454 C C . SER A 1 674 ? -38.385 23.153 34.135 1.00 58.69 674 SER A C 1
ATOM 5456 O O . SER A 1 674 ? -38.466 23.457 32.942 1.00 58.69 674 SER A O 1
ATOM 5458 N N . LYS A 1 675 ? -37.722 23.923 35.016 1.00 57.88 675 LYS A N 1
ATOM 5459 C CA . LYS A 1 675 ? -36.968 25.141 34.639 1.00 57.88 675 LYS A CA 1
ATOM 5460 C C . LYS A 1 675 ? -35.918 24.851 33.553 1.00 57.88 675 LYS A C 1
ATOM 5462 O O . LYS A 1 675 ? -35.758 25.661 32.643 1.00 57.88 675 LYS A O 1
ATOM 5467 N N . ASP A 1 676 ? -35.312 23.667 33.591 1.00 58.59 676 ASP A N 1
ATOM 5468 C CA . ASP A 1 676 ? -34.284 23.231 32.637 1.00 58.59 676 ASP A CA 1
ATOM 5469 C C . ASP A 1 676 ? -34.832 23.048 31.213 1.00 58.59 676 ASP A C 1
ATOM 5471 O O . ASP A 1 676 ? -34.190 23.444 30.245 1.00 58.59 676 ASP A O 1
ATOM 5475 N N . ASN A 1 677 ? -36.066 22.550 31.056 1.00 63.53 677 ASN A N 1
ATOM 5476 C CA . ASN A 1 677 ? -36.676 22.383 29.732 1.00 63.53 677 ASN A CA 1
ATOM 5477 C C . ASN A 1 677 ? -37.080 23.713 29.079 1.00 63.53 677 ASN A C 1
ATOM 5479 O O . ASN A 1 677 ? -37.114 23.797 27.852 1.00 63.53 677 ASN A O 1
ATOM 5483 N N . LYS A 1 678 ? -37.387 24.753 29.869 1.00 64.00 678 LYS A N 1
ATOM 5484 C CA . LYS A 1 678 ? -37.619 26.105 29.332 1.00 64.00 678 LYS A CA 1
ATOM 5485 C C . LYS A 1 678 ? -36.317 26.737 28.843 1.00 64.00 678 LYS A C 1
ATOM 5487 O O . LYS A 1 678 ? -36.308 27.292 27.751 1.00 64.00 678 LYS A O 1
ATOM 5492 N N . ASN A 1 679 ? -35.236 26.593 29.611 1.00 69.88 679 ASN A N 1
ATOM 5493 C CA . ASN A 1 679 ? -33.917 27.096 29.229 1.00 69.88 679 ASN A CA 1
ATOM 5494 C C . ASN A 1 679 ? -33.398 26.402 27.955 1.00 69.88 679 ASN A C 1
ATOM 5496 O O . ASN A 1 679 ? -32.975 27.060 27.013 1.00 69.88 679 ASN A O 1
ATOM 5500 N N . ASN A 1 680 ? -33.544 25.077 27.868 1.00 72.31 680 ASN A N 1
ATOM 5501 C CA . ASN A 1 680 ? -33.127 24.304 26.695 1.00 72.31 680 ASN A CA 1
ATOM 5502 C C . ASN A 1 680 ? -33.910 24.670 25.421 1.00 72.31 680 ASN A C 1
ATOM 5504 O O . ASN A 1 680 ? -33.321 24.749 24.346 1.00 72.31 680 ASN A O 1
ATOM 5508 N N . LYS A 1 681 ? -35.222 24.941 25.522 1.00 72.44 681 LYS A N 1
ATOM 5509 C CA . LYS A 1 681 ? -36.019 25.415 24.373 1.00 72.44 681 LYS A CA 1
ATOM 5510 C C . LYS A 1 681 ? -35.577 26.801 23.890 1.00 72.44 681 LYS A C 1
ATOM 5512 O O . LYS A 1 681 ? -35.469 26.987 22.683 1.00 72.44 681 LYS A O 1
ATOM 5517 N N . ASP A 1 682 ? -35.277 27.724 24.807 1.00 76.31 682 ASP A N 1
ATOM 5518 C CA . ASP A 1 682 ? -34.758 29.061 24.473 1.00 76.31 682 ASP A CA 1
ATOM 5519 C C . ASP A 1 682 ? -33.393 28.964 23.765 1.00 76.31 682 ASP A C 1
ATOM 5521 O O . ASP A 1 682 ? -33.192 29.562 22.712 1.00 76.31 682 ASP A O 1
ATOM 5525 N N . ILE A 1 683 ? -32.485 28.110 24.254 1.00 77.00 683 ILE A N 1
ATOM 5526 C CA . ILE A 1 683 ? -31.187 27.845 23.603 1.00 77.00 683 ILE A CA 1
ATOM 5527 C C . ILE A 1 683 ? -31.379 27.319 22.170 1.00 77.00 683 ILE A C 1
ATOM 5529 O O . ILE A 1 683 ? -30.724 27.796 21.245 1.00 77.00 683 ILE A O 1
ATOM 5533 N N . VAL A 1 684 ? -32.299 26.371 21.957 1.00 79.69 684 VAL A N 1
ATOM 5534 C CA . VAL A 1 684 ? -32.583 25.810 20.623 1.00 79.69 684 VAL A CA 1
ATOM 5535 C C . VAL A 1 684 ? -33.175 26.861 19.677 1.00 79.69 684 VAL A C 1
ATOM 5537 O O . VAL A 1 684 ? -32.808 26.899 18.502 1.00 79.69 684 VAL A O 1
ATOM 5540 N N . GLU A 1 685 ? -34.086 27.711 20.153 1.00 78.69 685 GLU A N 1
ATOM 5541 C CA . GLU A 1 685 ? -34.674 28.790 19.347 1.00 78.69 685 GLU A CA 1
ATOM 5542 C C . GLU A 1 685 ? -33.640 29.863 18.994 1.00 78.69 685 GLU A C 1
ATOM 5544 O O . GLU A 1 685 ? -33.527 30.239 17.826 1.00 78.69 685 GLU A O 1
ATOM 5549 N N . ARG A 1 686 ? -32.812 30.282 19.957 1.00 80.19 686 ARG A N 1
ATOM 5550 C CA . ARG A 1 686 ? -31.701 31.214 19.714 1.00 80.19 686 ARG A CA 1
ATOM 5551 C C . ARG A 1 686 ? -30.686 30.652 18.731 1.00 80.19 686 ARG A C 1
ATOM 5553 O O . ARG A 1 686 ? -30.243 31.384 17.854 1.00 80.19 686 ARG A O 1
ATOM 5560 N N . PHE A 1 687 ? -30.351 29.366 18.827 1.00 82.38 687 PHE A N 1
ATOM 5561 C CA . PHE A 1 687 ? -29.429 28.719 17.893 1.00 82.38 687 PHE A CA 1
ATOM 5562 C C . PHE A 1 687 ? -29.974 28.730 16.459 1.00 82.38 687 PHE A C 1
ATOM 5564 O O . PHE A 1 687 ? -29.242 29.070 15.532 1.00 82.38 687 PHE A O 1
ATOM 5571 N N . LYS A 1 688 ? -31.268 28.430 16.270 1.00 80.19 688 LYS A N 1
ATOM 5572 C CA . LYS A 1 688 ? -31.920 28.508 14.950 1.00 80.19 688 LYS A CA 1
ATOM 5573 C C . LYS A 1 688 ? -31.880 29.925 14.380 1.00 80.19 688 LYS A C 1
ATOM 5575 O O . LYS A 1 688 ? -31.476 30.100 13.236 1.00 80.19 688 LYS A O 1
ATOM 5580 N N . LEU A 1 689 ? -32.228 30.926 15.191 1.00 79.38 689 LEU A N 1
ATOM 5581 C CA . LEU A 1 689 ? -32.199 32.332 14.776 1.00 79.38 689 LEU A CA 1
ATOM 5582 C C . LEU A 1 689 ? -30.784 32.807 14.425 1.00 79.38 689 LEU A C 1
ATOM 5584 O O . LEU A 1 689 ? -30.605 33.523 13.444 1.00 79.38 689 LEU A O 1
ATOM 5588 N N . LEU A 1 690 ? -29.779 32.400 15.202 1.00 81.31 690 LEU A N 1
ATOM 5589 C CA . LEU A 1 690 ? -28.378 32.758 14.981 1.00 81.31 690 LEU A CA 1
ATOM 5590 C C . LEU A 1 690 ? -27.875 32.191 13.648 1.00 81.31 690 LEU A C 1
ATOM 5592 O O . LEU A 1 690 ? -27.286 32.910 12.840 1.00 81.31 690 LEU A O 1
ATOM 5596 N N . ILE A 1 691 ? -28.182 30.923 13.382 1.00 80.31 691 ILE A N 1
ATOM 5597 C CA . ILE A 1 691 ? -27.829 30.248 12.135 1.00 80.31 691 ILE A CA 1
ATOM 5598 C C . ILE A 1 691 ? -28.512 30.883 10.912 1.00 80.31 691 ILE A C 1
ATOM 5600 O O . ILE A 1 691 ? -27.860 31.097 9.889 1.00 80.31 691 ILE A O 1
ATOM 5604 N N . GLU A 1 692 ? -29.805 31.196 11.011 1.00 78.19 692 GLU A N 1
ATOM 5605 C CA . GLU A 1 692 ? -30.589 31.726 9.890 1.00 78.19 692 GLU A CA 1
ATOM 5606 C C . GLU A 1 692 ? -30.283 33.202 9.598 1.00 78.19 692 GLU A C 1
ATOM 5608 O O . GLU A 1 692 ? -30.164 33.583 8.434 1.00 78.19 692 GLU A O 1
ATOM 5613 N N . HIS A 1 693 ? -30.132 34.038 10.630 1.00 74.88 693 HIS A N 1
ATOM 5614 C CA . HIS A 1 693 ? -30.042 35.492 10.462 1.00 74.88 693 HIS A CA 1
ATOM 5615 C C . HIS A 1 693 ? -28.631 36.065 10.591 1.00 74.88 693 HIS A C 1
ATOM 5617 O O . HIS A 1 693 ? -28.298 36.987 9.853 1.00 74.88 693 HIS A O 1
ATOM 5623 N N . GLN A 1 694 ? -27.805 35.570 11.518 1.00 71.12 694 GLN A N 1
ATOM 5624 C CA . GLN A 1 694 ? -26.460 36.125 11.726 1.00 71.12 694 GLN A CA 1
ATOM 5625 C C . GLN A 1 694 ? -25.412 35.430 10.862 1.00 71.12 694 GLN A C 1
ATOM 5627 O O . GLN A 1 694 ? -24.600 36.098 10.231 1.00 71.12 694 GLN A O 1
ATOM 5632 N N . LEU A 1 695 ? -25.465 34.099 10.778 1.00 74.81 695 LEU A N 1
ATOM 5633 C CA . LEU A 1 695 ? -24.551 33.321 9.937 1.00 74.81 695 LEU A CA 1
ATOM 5634 C C . LEU A 1 695 ? -25.001 33.247 8.471 1.00 74.81 695 LEU A C 1
ATOM 5636 O O . LEU A 1 695 ? -24.258 32.739 7.636 1.00 74.81 695 LEU A O 1
ATOM 5640 N N . SER A 1 696 ? -26.194 33.768 8.150 1.00 78.50 696 SER A N 1
ATOM 5641 C CA . SER A 1 696 ? -26.762 33.815 6.793 1.00 78.50 696 SER A CA 1
ATOM 5642 C C . SER A 1 696 ? -26.715 32.463 6.062 1.00 78.50 696 SER A C 1
ATOM 5644 O O . SER A 1 696 ? -26.488 32.407 4.850 1.00 78.50 696 SER A O 1
ATOM 5646 N N . MET A 1 697 ? -26.897 31.353 6.788 1.00 80.88 697 MET A N 1
ATOM 5647 C CA . MET A 1 697 ? -26.830 30.022 6.188 1.00 80.88 697 MET A CA 1
ATOM 5648 C C . MET A 1 697 ? -28.100 29.709 5.377 1.00 80.88 697 MET A C 1
ATOM 5650 O O . MET A 1 697 ? -29.209 30.029 5.812 1.00 80.88 697 MET A O 1
ATOM 5654 N N . PRO A 1 698 ? -27.981 29.044 4.210 1.00 85.19 698 PRO A N 1
ATOM 5655 C CA . PRO A 1 698 ? -29.136 28.577 3.452 1.00 85.19 698 PRO A CA 1
ATOM 5656 C C . PRO A 1 698 ? -30.035 27.659 4.295 1.00 85.19 698 PRO A C 1
ATOM 5658 O O . PRO A 1 698 ? -29.522 26.819 5.038 1.00 85.19 698 PRO A O 1
ATOM 5661 N N . PRO A 1 699 ? -31.371 27.701 4.122 1.00 82.50 699 PRO A N 1
ATOM 5662 C CA . PRO A 1 699 ? -32.298 26.901 4.928 1.00 82.50 699 PRO A CA 1
ATOM 5663 C C . PRO A 1 699 ? -32.076 25.385 4.789 1.00 82.50 699 PRO A C 1
ATOM 5665 O O . PRO A 1 699 ? -32.455 24.620 5.675 1.00 82.50 699 PRO A O 1
ATOM 5668 N N . THR A 1 700 ? -31.460 24.928 3.694 1.00 84.88 700 THR A N 1
ATOM 5669 C CA . THR A 1 700 ? -31.025 23.535 3.509 1.00 84.88 700 THR A CA 1
ATOM 5670 C C . THR A 1 700 ? -29.897 23.159 4.469 1.00 84.88 700 THR A C 1
ATOM 5672 O O . THR A 1 700 ? -30.008 22.143 5.152 1.00 84.88 700 THR A O 1
ATOM 5675 N N . HIS A 1 701 ? -28.865 23.999 4.578 1.00 85.50 701 HIS A N 1
ATOM 5676 C CA . HIS A 1 701 ? -27.733 23.795 5.482 1.00 85.50 701 HIS A CA 1
ATOM 5677 C C . HIS A 1 701 ? -28.181 23.857 6.945 1.00 85.50 701 HIS A C 1
ATOM 5679 O O . HIS A 1 701 ? -27.820 22.983 7.724 1.00 85.50 701 HIS A O 1
ATOM 5685 N N . CYS A 1 702 ? -29.070 24.794 7.301 1.00 83.00 702 CYS A N 1
ATOM 5686 C CA . CYS A 1 702 ? -29.635 24.876 8.653 1.00 83.00 702 CYS A CA 1
ATOM 5687 C C . CYS A 1 702 ? -30.336 23.570 9.060 1.00 83.00 702 CYS A C 1
ATOM 5689 O O . CYS A 1 702 ? -30.140 23.063 10.165 1.00 83.00 702 CYS A O 1
ATOM 5691 N N . ARG A 1 703 ? -31.146 22.998 8.155 1.00 84.62 703 ARG A N 1
ATOM 5692 C CA . ARG A 1 703 ? -31.836 21.720 8.389 1.00 84.62 703 ARG A CA 1
ATOM 5693 C C . ARG A 1 703 ? -30.854 20.570 8.563 1.00 84.62 703 ARG A C 1
ATOM 5695 O O . ARG A 1 703 ? -31.074 19.736 9.434 1.00 84.62 703 ARG A O 1
ATOM 5702 N N . GLU A 1 704 ? -29.797 20.529 7.761 1.00 85.50 704 GLU A N 1
ATOM 5703 C CA . GLU A 1 704 ? -28.762 19.501 7.849 1.00 85.50 704 GLU A CA 1
ATOM 5704 C C . GLU A 1 704 ? -28.013 19.567 9.185 1.00 85.50 704 GLU A C 1
ATOM 5706 O O . GLU A 1 704 ? -27.952 18.564 9.894 1.00 85.50 704 GLU A O 1
ATOM 5711 N N . THR A 1 705 ? -27.547 20.750 9.598 1.00 86.00 705 THR A N 1
ATOM 5712 C CA . THR A 1 705 ? -26.878 20.954 10.893 1.00 86.00 705 THR A CA 1
ATOM 5713 C C . THR A 1 705 ? -27.776 20.557 12.062 1.00 86.00 705 THR A C 1
ATOM 5715 O O . THR A 1 705 ? -27.349 19.814 12.946 1.00 86.00 705 THR A O 1
ATOM 5718 N N . ILE A 1 706 ? -29.045 20.979 12.056 1.00 85.62 706 ILE A N 1
ATOM 5719 C CA . ILE A 1 706 ? -30.012 20.610 13.102 1.00 85.62 706 ILE A CA 1
ATOM 5720 C C . ILE A 1 706 ? -30.256 19.097 13.117 1.00 85.62 706 ILE A C 1
ATOM 5722 O O . ILE A 1 706 ? -30.305 18.495 14.191 1.00 85.62 706 ILE A O 1
ATOM 5726 N N . ASN A 1 707 ? -30.389 18.477 11.943 1.00 86.44 707 ASN A N 1
ATOM 5727 C CA . ASN A 1 707 ? -30.575 17.036 11.824 1.00 86.44 707 ASN A CA 1
ATOM 5728 C C . ASN A 1 707 ? -29.378 16.272 12.408 1.00 86.44 707 ASN A C 1
ATOM 5730 O O . ASN A 1 707 ? -29.577 15.311 13.147 1.00 86.44 707 ASN A O 1
ATOM 5734 N N . VAL A 1 708 ? -28.147 16.721 12.148 1.00 86.50 708 VAL A N 1
ATOM 5735 C CA . VAL A 1 708 ? -26.941 16.123 12.739 1.00 86.50 708 VAL A CA 1
ATOM 5736 C C . VAL A 1 708 ? -26.966 16.237 14.262 1.00 86.50 708 VAL A C 1
ATOM 5738 O O . VAL A 1 708 ? -26.833 15.218 14.936 1.00 86.50 708 VAL A O 1
ATOM 5741 N N . ILE A 1 709 ? -27.227 17.427 14.817 1.00 86.12 709 ILE A N 1
ATOM 5742 C CA . ILE A 1 709 ? -27.253 17.652 16.276 1.00 86.12 709 ILE A CA 1
ATOM 5743 C C . ILE A 1 709 ? -28.256 16.729 16.981 1.00 86.12 709 ILE A C 1
ATOM 5745 O O . ILE A 1 709 ? -27.954 16.187 18.041 1.00 86.12 709 ILE A O 1
ATOM 5749 N N . GLN A 1 710 ? -29.434 16.505 16.391 1.00 84.94 710 GLN A N 1
ATOM 5750 C CA . GLN A 1 710 ? -30.468 15.640 16.974 1.00 84.94 710 GLN A CA 1
ATOM 5751 C C . GLN A 1 710 ? -30.064 14.158 17.053 1.00 84.94 710 GLN A C 1
ATOM 5753 O O . GLN A 1 710 ? -30.534 13.435 17.938 1.00 84.94 710 GLN A O 1
ATOM 5758 N N . HIS A 1 711 ? -29.204 13.705 16.139 1.00 85.56 711 HIS A N 1
ATOM 5759 C CA . HIS A 1 711 ? -28.779 12.308 16.027 1.00 85.56 711 HIS A CA 1
ATOM 5760 C C . HIS A 1 711 ? -27.401 12.034 16.658 1.00 85.56 711 HIS A C 1
ATOM 5762 O O . HIS A 1 711 ? -27.054 10.864 16.869 1.00 85.56 711 HIS A O 1
ATOM 5768 N N . LEU A 1 712 ? -26.637 13.078 17.019 1.00 87.31 712 LEU A N 1
ATOM 5769 C CA . LEU A 1 712 ? -25.395 12.953 17.794 1.00 87.31 712 LEU A CA 1
ATOM 5770 C C . LEU A 1 712 ? -25.652 12.226 19.123 1.00 87.31 712 LEU A C 1
ATOM 5772 O O . LEU A 1 712 ? -26.668 12.471 19.768 1.00 87.31 712 LEU A O 1
ATOM 5776 N N . PRO A 1 713 ? -24.780 11.301 19.541 1.00 86.25 713 PRO A N 1
ATOM 5777 C CA . PRO A 1 713 ? -25.107 10.354 20.598 1.00 86.25 713 PRO A CA 1
ATOM 5778 C C . PRO A 1 713 ? -25.243 11.013 21.972 1.00 86.25 713 PRO A C 1
ATOM 5780 O O . PRO A 1 713 ? -24.377 11.770 22.394 1.00 86.25 713 PRO A O 1
ATOM 5783 N N . ILE A 1 714 ? -26.306 10.653 22.698 1.00 85.81 714 ILE A N 1
ATOM 5784 C CA . ILE A 1 714 ? -26.500 11.002 24.109 1.00 85.81 714 ILE A CA 1
ATOM 5785 C C . ILE A 1 714 ? -26.438 9.727 24.937 1.00 85.81 714 ILE A C 1
ATOM 5787 O O . ILE A 1 714 ? -27.340 8.885 24.863 1.00 85.81 714 ILE A O 1
ATOM 5791 N N . ILE A 1 715 ? -25.379 9.595 25.733 1.00 85.50 715 ILE A N 1
ATOM 5792 C CA . ILE A 1 715 ? -25.119 8.403 26.536 1.00 85.50 715 ILE A CA 1
ATOM 5793 C C . ILE A 1 715 ? -25.456 8.653 28.005 1.00 85.50 715 ILE A C 1
ATOM 5795 O O . ILE A 1 715 ? -25.013 9.625 28.617 1.00 85.50 715 ILE A O 1
ATOM 5799 N N . LYS A 1 716 ? -26.224 7.730 28.585 1.00 84.75 716 LYS A N 1
ATOM 5800 C CA . LYS A 1 716 ? -26.482 7.641 30.019 1.00 84.75 716 LYS A CA 1
ATOM 5801 C C . LYS A 1 716 ? -25.760 6.426 30.589 1.00 84.75 716 LYS A C 1
ATOM 5803 O O . LYS A 1 716 ? -25.895 5.317 30.075 1.00 84.75 716 LYS A O 1
ATOM 5808 N N . ILE A 1 717 ? -25.022 6.650 31.670 1.00 84.75 717 ILE A N 1
ATOM 5809 C CA . ILE A 1 717 ? -24.291 5.618 32.405 1.00 84.75 717 ILE A CA 1
ATOM 5810 C C . ILE A 1 717 ? -25.011 5.405 33.738 1.00 84.75 717 ILE A C 1
ATOM 5812 O O . ILE A 1 717 ? -25.311 6.375 34.436 1.00 84.75 717 ILE A O 1
ATOM 5816 N N . SER A 1 718 ? -25.326 4.156 34.075 1.00 81.38 718 SER A N 1
ATOM 5817 C CA . SER A 1 718 ? -25.945 3.797 35.356 1.00 81.38 718 SER A CA 1
ATOM 5818 C C . SER A 1 718 ? -25.404 2.480 35.896 1.00 81.38 718 SER A C 1
ATOM 5820 O O . SER A 1 718 ? -25.239 1.522 35.143 1.00 81.38 718 SER A O 1
ATOM 5822 N N . GLU A 1 719 ? -25.188 2.410 37.203 1.00 77.25 719 GLU A N 1
ATOM 5823 C CA . GLU A 1 719 ? -24.830 1.180 37.908 1.00 77.25 719 GLU A CA 1
ATOM 5824 C C . GLU A 1 719 ? -26.075 0.315 38.179 1.00 77.25 719 GLU A C 1
ATOM 5826 O O . GLU A 1 719 ? -27.126 0.834 38.556 1.00 77.25 719 GLU A O 1
ATOM 5831 N N . ILE A 1 720 ? -25.981 -1.003 37.952 1.00 65.19 720 ILE A N 1
ATOM 5832 C CA . ILE A 1 720 ? -27.098 -1.946 38.178 1.00 65.19 720 ILE A CA 1
ATOM 5833 C C . ILE A 1 720 ? -27.028 -2.623 39.555 1.00 65.19 720 ILE A C 1
ATOM 5835 O O . ILE A 1 720 ? -28.053 -3.085 40.060 1.00 65.19 720 ILE A O 1
ATOM 5839 N N . ASN A 1 721 ? -25.849 -2.704 40.177 1.00 60.16 721 ASN A N 1
ATOM 5840 C CA . ASN A 1 721 ? -25.703 -3.400 41.454 1.00 60.16 721 ASN A CA 1
ATOM 5841 C C . ASN A 1 721 ? -26.117 -2.507 42.637 1.00 60.16 721 ASN A C 1
ATOM 5843 O O . ASN A 1 721 ? -25.856 -1.311 42.662 1.00 60.16 721 ASN A O 1
ATOM 5847 N N . GLN A 1 722 ? -26.828 -3.119 43.589 1.00 55.72 722 GLN A N 1
ATOM 5848 C CA . GLN A 1 722 ? -27.535 -2.477 44.700 1.00 55.72 722 GLN A CA 1
ATOM 5849 C C . GLN A 1 722 ? -26.616 -1.623 45.582 1.00 55.72 722 GLN A C 1
ATOM 5851 O O . GLN A 1 722 ? -25.675 -2.122 46.193 1.00 55.72 722 GLN A O 1
ATOM 5856 N N . SER A 1 723 ? -26.989 -0.355 45.723 1.00 46.88 723 SER A N 1
ATOM 5857 C CA . SER A 1 723 ? -26.288 0.742 46.396 1.00 46.88 723 SER A CA 1
ATOM 5858 C C . SER A 1 723 ? -26.020 0.593 47.907 1.00 46.88 723 SER A C 1
ATOM 5860 O O . SER A 1 723 ? -25.566 1.557 48.517 1.00 46.88 723 SER A O 1
ATOM 5862 N N . ASP A 1 724 ? -26.261 -0.568 48.533 1.00 49.62 724 ASP A N 1
ATOM 5863 C CA . ASP A 1 724 ? -26.125 -0.743 49.995 1.00 49.62 724 ASP A CA 1
ATOM 5864 C C . ASP A 1 724 ? -25.606 -2.119 50.475 1.00 49.62 724 ASP A C 1
ATOM 5866 O O . ASP A 1 724 ? -25.579 -2.376 51.680 1.00 49.62 724 ASP A O 1
ATOM 5870 N N . ALA A 1 725 ? -25.151 -3.012 49.586 1.00 56.34 725 ALA A N 1
ATOM 5871 C CA . ALA A 1 725 ? -24.542 -4.280 50.008 1.00 56.34 725 ALA A CA 1
ATOM 5872 C C . ALA A 1 725 ? -23.042 -4.103 50.322 1.00 56.34 725 ALA A C 1
ATOM 5874 O O . ALA A 1 725 ? -22.284 -3.622 49.482 1.00 56.34 725 ALA A O 1
ATOM 5875 N N . LEU A 1 726 ? -22.604 -4.504 51.523 1.00 60.47 726 LEU A N 1
ATOM 5876 C CA . LEU A 1 726 ? -21.187 -4.498 51.906 1.00 60.47 726 LEU A CA 1
ATOM 5877 C C . LEU A 1 726 ? -20.407 -5.521 51.067 1.00 60.47 726 LEU A C 1
ATOM 5879 O O . LEU A 1 726 ? -20.774 -6.695 51.005 1.00 60.47 726 LEU A O 1
ATOM 5883 N N . VAL A 1 727 ? -19.327 -5.078 50.424 1.00 65.00 727 VAL A N 1
ATOM 5884 C CA . VAL A 1 727 ? -18.483 -5.936 49.584 1.00 65.00 727 VAL A CA 1
ATOM 5885 C C . VAL A 1 727 ? -17.375 -6.577 50.422 1.00 65.00 727 VAL A C 1
ATOM 5887 O O . VAL A 1 727 ? -16.632 -5.884 51.123 1.00 65.00 727 VAL A O 1
ATOM 5890 N N . SER A 1 728 ? -17.246 -7.905 50.338 1.00 62.56 728 SER A N 1
ATOM 5891 C CA . SER A 1 728 ? -16.186 -8.646 51.029 1.00 62.56 728 SER A CA 1
ATOM 5892 C C . SER A 1 728 ? -14.815 -8.377 50.408 1.00 62.56 728 SER A C 1
ATOM 5894 O O . SER A 1 728 ? -14.654 -8.469 49.194 1.00 62.56 728 SER A O 1
ATOM 5896 N N . ARG A 1 729 ? -13.807 -8.118 51.251 1.00 65.00 729 ARG A N 1
ATOM 5897 C CA . ARG A 1 729 ? -12.424 -7.811 50.828 1.00 65.00 729 ARG A CA 1
ATOM 5898 C C . ARG A 1 729 ? -11.684 -8.994 50.181 1.00 65.00 729 ARG A C 1
ATOM 5900 O O . ARG A 1 729 ? -10.680 -8.785 49.523 1.00 65.00 729 ARG A O 1
ATOM 5907 N N . SER A 1 730 ? -12.169 -10.226 50.360 1.00 60.00 730 SER A N 1
ATOM 5908 C CA . SER A 1 730 ? -11.459 -11.456 49.952 1.00 60.00 730 SER A CA 1
ATOM 5909 C C . SER A 1 730 ? -11.802 -11.983 48.554 1.00 60.00 730 SER A C 1
ATOM 5911 O O . SER A 1 730 ? -11.140 -12.900 48.072 1.00 60.00 730 SER A O 1
ATOM 5913 N N . LYS A 1 731 ? -12.853 -11.461 47.906 1.00 66.19 731 LYS A N 1
ATOM 5914 C CA . LYS A 1 731 ? -13.327 -11.952 46.604 1.00 66.19 731 LYS A CA 1
ATOM 5915 C C . LYS A 1 731 ? -13.368 -10.823 45.575 1.00 66.19 731 LYS A C 1
ATOM 5917 O O . LYS A 1 731 ? -13.740 -9.708 45.937 1.00 66.19 731 LYS A O 1
ATOM 5922 N N . PRO A 1 732 ? -13.062 -11.110 44.296 1.00 67.06 732 PRO A N 1
ATOM 5923 C CA . PRO A 1 732 ? -13.217 -10.133 43.226 1.00 67.06 732 PRO A CA 1
ATOM 5924 C C . PRO A 1 732 ? -14.681 -9.694 43.137 1.00 67.06 732 PRO A C 1
ATOM 5926 O O . PRO A 1 732 ? -15.591 -10.528 43.086 1.00 67.06 732 PRO A O 1
ATOM 5929 N N . HIS A 1 733 ? -14.913 -8.383 43.139 1.00 73.31 733 HIS A N 1
ATOM 5930 C CA . HIS A 1 733 ? -16.252 -7.813 43.053 1.00 73.31 733 HIS A CA 1
ATOM 5931 C C . HIS A 1 733 ? -16.581 -7.455 41.606 1.00 73.31 733 HIS A C 1
ATOM 5933 O O . HIS A 1 733 ? -15.870 -6.674 40.976 1.00 73.31 733 HIS A O 1
ATOM 5939 N N . THR A 1 734 ? -17.667 -8.013 41.070 1.00 76.56 734 THR A N 1
ATOM 5940 C CA . THR A 1 734 ? -18.101 -7.705 39.705 1.00 76.56 734 THR A CA 1
ATOM 5941 C C . THR A 1 734 ? -19.049 -6.508 39.698 1.00 76.56 734 THR A C 1
ATOM 5943 O O . THR A 1 734 ? -20.222 -6.646 40.049 1.00 76.56 734 THR A O 1
ATOM 5946 N N . VAL A 1 735 ? -18.578 -5.353 39.232 1.00 76.19 735 VAL A N 1
ATOM 5947 C CA . VAL A 1 735 ? -19.408 -4.164 38.993 1.00 76.19 735 VAL A CA 1
ATOM 5948 C C . VAL A 1 735 ? -20.040 -4.255 37.610 1.00 76.19 735 VAL A C 1
ATOM 5950 O O . VAL A 1 735 ? -19.364 -4.510 36.614 1.00 76.19 735 VAL A O 1
ATOM 5953 N N . LYS A 1 736 ? -21.356 -4.048 37.541 1.00 80.69 736 LYS A N 1
ATOM 5954 C CA . LYS A 1 736 ? -22.131 -4.059 36.297 1.00 80.69 736 LYS A CA 1
ATOM 5955 C C . LYS A 1 736 ? -22.597 -2.648 35.956 1.00 80.69 736 LYS A C 1
ATOM 5957 O O . LYS A 1 736 ? -23.456 -2.090 36.637 1.00 80.69 736 LYS A O 1
ATOM 5962 N N . ILE A 1 737 ? -22.052 -2.112 34.873 1.00 81.44 737 ILE A N 1
ATOM 5963 C CA . ILE A 1 737 ? -22.307 -0.760 34.382 1.00 81.44 737 ILE A CA 1
ATOM 5964 C C . ILE A 1 737 ? -23.159 -0.854 33.124 1.00 81.44 737 ILE A C 1
ATOM 5966 O O . ILE A 1 737 ? -22.793 -1.520 32.156 1.00 81.44 737 ILE A O 1
ATOM 5970 N N . LEU A 1 738 ? -24.312 -0.198 33.140 1.00 83.62 738 LEU A N 1
ATOM 5971 C CA . LEU A 1 738 ? -25.180 -0.065 31.983 1.00 83.62 738 LEU A CA 1
ATOM 5972 C C . LEU A 1 738 ? -24.826 1.220 31.242 1.00 83.62 738 LEU A C 1
ATOM 5974 O O . LEU A 1 738 ? -24.976 2.314 31.788 1.00 83.62 738 LEU A O 1
ATOM 5978 N N . VAL A 1 739 ? -24.393 1.081 29.994 1.00 84.50 739 VAL A N 1
ATOM 5979 C CA . VAL A 1 739 ? -24.179 2.202 29.077 1.00 84.50 739 VAL A CA 1
ATOM 5980 C C . VAL A 1 739 ? -25.322 2.194 28.071 1.00 84.50 739 VAL A C 1
ATOM 5982 O O . VAL A 1 739 ? -25.442 1.254 27.284 1.00 84.50 739 VAL A O 1
ATOM 5985 N N . GLN A 1 740 ? -26.191 3.204 28.118 1.00 84.62 740 GLN A N 1
ATOM 5986 C CA . GLN A 1 740 ? -27.401 3.279 27.299 1.00 84.62 740 GLN A CA 1
ATOM 5987 C C . GLN A 1 740 ? -27.440 4.552 26.450 1.00 84.62 740 GLN A C 1
ATOM 5989 O O . GLN A 1 740 ? -27.224 5.649 26.961 1.00 84.62 740 GLN A O 1
ATOM 5994 N N . ARG A 1 741 ? -27.803 4.414 25.170 1.00 84.06 741 ARG A N 1
ATOM 5995 C CA . ARG A 1 741 ? -28.100 5.551 24.285 1.00 84.06 741 ARG A CA 1
ATOM 5996 C C . ARG A 1 741 ? -29.546 6.022 24.478 1.00 84.06 741 ARG A C 1
ATOM 5998 O O . ARG A 1 741 ? -30.478 5.216 24.388 1.00 84.06 741 ARG A O 1
ATOM 6005 N N . GLU A 1 742 ? -29.741 7.315 24.747 1.00 81.81 742 GLU A N 1
ATOM 6006 C CA . GLU A 1 742 ? -31.072 7.905 24.964 1.00 81.81 742 GLU A CA 1
ATOM 6007 C C . GLU A 1 742 ? -31.787 8.307 23.665 1.00 81.81 742 GLU A C 1
ATOM 6009 O O . GLU A 1 742 ? -33.012 8.194 23.588 1.00 81.81 742 GLU A O 1
ATOM 6014 N N . ASN A 1 743 ? -31.051 8.780 22.657 1.00 81.94 743 ASN A N 1
ATOM 6015 C CA . ASN A 1 743 ? -31.609 9.292 21.405 1.00 81.94 743 ASN A CA 1
ATOM 6016 C C . ASN A 1 743 ? -31.473 8.307 20.231 1.00 81.94 743 ASN A C 1
ATOM 6018 O O . ASN A 1 743 ? -30.698 7.349 20.276 1.00 81.94 743 ASN A O 1
ATOM 6022 N N . LYS A 1 744 ? -32.234 8.560 19.159 1.00 77.62 744 LYS A N 1
ATOM 6023 C CA . LYS A 1 744 ? -32.156 7.779 17.917 1.00 77.62 744 LYS A CA 1
ATOM 6024 C C . LYS A 1 744 ? -30.844 8.080 17.193 1.00 77.62 744 LYS A C 1
ATOM 6026 O O . LYS A 1 744 ? -30.473 9.241 17.053 1.00 77.62 744 LYS A O 1
ATOM 6031 N N . GLY A 1 745 ? -30.164 7.035 16.725 1.00 75.06 745 GLY A N 1
ATOM 6032 C CA . GLY A 1 745 ? -29.013 7.175 15.832 1.00 75.06 745 GLY A CA 1
ATOM 6033 C C . GLY A 1 745 ? -29.423 7.486 14.393 1.00 75.06 745 GLY A C 1
ATOM 6034 O O . GLY A 1 745 ? -30.607 7.445 14.052 1.00 75.06 745 GLY A O 1
ATOM 6035 N N . PHE A 1 746 ? -28.438 7.787 13.549 1.00 77.75 746 PHE A N 1
ATOM 6036 C CA . PHE A 1 746 ? -28.650 8.038 12.124 1.00 77.75 746 PHE A CA 1
ATOM 6037 C C . PHE A 1 746 ? -29.270 6.826 11.411 1.00 77.75 746 PHE A C 1
ATOM 6039 O O . PHE A 1 746 ? -28.987 5.678 11.750 1.00 77.75 746 PHE A O 1
ATOM 6046 N N . HIS A 1 747 ? -30.079 7.074 10.375 1.00 70.81 747 HIS A N 1
ATOM 6047 C CA . HIS A 1 747 ? -30.765 6.021 9.612 1.00 70.81 747 HIS A CA 1
ATOM 6048 C C . HIS A 1 747 ? -29.816 4.998 8.967 1.00 70.81 747 HIS A C 1
ATOM 6050 O O . HIS A 1 747 ? -30.162 3.825 8.849 1.00 70.81 747 HIS A O 1
ATOM 6056 N N . ASN A 1 748 ? -28.623 5.438 8.568 1.00 68.31 748 ASN A N 1
ATOM 6057 C CA . ASN A 1 748 ? -27.580 4.601 7.975 1.00 68.31 748 ASN A CA 1
ATOM 6058 C C . ASN A 1 748 ? -26.719 3.863 9.024 1.00 68.31 748 ASN A C 1
ATOM 6060 O O . ASN A 1 748 ? -25.880 3.058 8.642 1.00 68.31 748 ASN A O 1
ATOM 6064 N N . ASN A 1 749 ? -26.939 4.099 10.325 1.00 69.00 749 ASN A N 1
ATOM 6065 C CA . ASN A 1 749 ? -26.175 3.568 11.465 1.00 69.00 749 ASN A CA 1
ATOM 6066 C C . ASN A 1 749 ? -24.676 3.929 11.511 1.00 69.00 749 ASN A C 1
ATOM 6068 O O . ASN A 1 749 ? -23.982 3.426 12.395 1.00 69.00 749 ASN A O 1
ATOM 6072 N N . PHE A 1 750 ? -24.189 4.793 10.619 1.00 80.31 750 PHE A N 1
ATOM 6073 C CA . PHE A 1 750 ? -22.802 5.259 10.616 1.00 80.31 750 PHE A CA 1
ATOM 6074 C C . PHE A 1 750 ? -22.648 6.548 11.423 1.00 80.31 750 PHE A C 1
ATOM 6076 O O . PHE A 1 750 ? -23.612 7.295 11.621 1.00 80.31 750 PHE A O 1
ATOM 6083 N N . CYS A 1 751 ? -21.432 6.809 11.900 1.00 82.88 751 CYS A N 1
ATOM 6084 C CA . CYS A 1 751 ? -21.121 8.076 12.537 1.00 82.88 751 CYS A CA 1
ATOM 6085 C C . CYS A 1 751 ? -21.064 9.209 11.499 1.00 82.88 751 CYS A C 1
ATOM 6087 O O . CYS A 1 751 ? -20.755 9.002 10.324 1.00 82.88 751 CYS A O 1
ATOM 6089 N N . HIS A 1 752 ? -21.387 10.426 11.932 1.00 87.19 752 HIS A N 1
ATOM 6090 C CA . HIS A 1 752 ? -21.263 11.608 11.090 1.00 87.19 752 HIS A CA 1
ATOM 6091 C C . HIS A 1 752 ? -19.803 12.086 11.090 1.00 87.19 752 HIS A C 1
ATOM 6093 O O . HIS A 1 752 ? -19.362 12.764 12.020 1.00 87.19 752 HIS A O 1
ATOM 6099 N N . ALA A 1 753 ? -19.058 11.712 10.047 1.00 87.00 753 ALA A N 1
ATOM 6100 C CA . ALA A 1 753 ? -17.651 12.063 9.853 1.00 87.00 753 ALA A CA 1
ATOM 6101 C C . ALA A 1 753 ? -17.379 12.438 8.379 1.00 87.00 753 ALA A C 1
ATOM 6103 O O . ALA A 1 753 ? -16.781 11.657 7.644 1.00 87.00 753 ALA A O 1
ATOM 6104 N N . PRO A 1 754 ? -17.818 13.623 7.909 1.00 86.38 754 PRO A N 1
ATOM 6105 C CA . PRO A 1 754 ? -17.751 13.993 6.489 1.00 86.38 754 PRO A CA 1
ATOM 6106 C C . PRO A 1 754 ? -16.322 14.167 5.953 1.00 86.38 754 PRO A C 1
ATOM 6108 O O . PRO A 1 754 ? -16.118 14.121 4.745 1.00 86.38 754 PRO A O 1
ATOM 6111 N N . GLN A 1 755 ? -15.344 14.395 6.834 1.00 88.56 755 GLN A N 1
ATOM 6112 C CA . GLN A 1 755 ? -13.934 14.543 6.458 1.00 88.56 755 GLN A CA 1
ATOM 6113 C C . GLN A 1 755 ? -13.187 13.204 6.427 1.00 88.56 755 GLN A C 1
ATOM 6115 O O . GLN A 1 755 ? -12.101 13.121 5.859 1.00 88.56 755 GLN A O 1
ATOM 6120 N N . TYR A 1 756 ? -13.748 12.149 7.020 1.00 89.25 756 TYR A N 1
ATOM 6121 C CA . TYR A 1 756 ? -13.143 10.827 6.981 1.00 89.25 756 TYR A CA 1
ATOM 6122 C C . TYR A 1 756 ? -13.559 10.116 5.680 1.00 89.25 756 TYR A C 1
ATOM 6124 O O . TYR A 1 756 ? -14.743 10.092 5.348 1.00 89.25 756 TYR A O 1
ATOM 6132 N N . PRO A 1 757 ? -12.623 9.532 4.908 1.00 84.56 757 PRO A N 1
ATOM 6133 C CA . PRO A 1 757 ? -12.926 9.013 3.572 1.00 84.56 757 PRO A CA 1
ATOM 6134 C C . PRO A 1 757 ? -13.834 7.779 3.542 1.00 84.56 757 PRO A C 1
ATOM 6136 O O . PRO A 1 757 ? -14.318 7.421 2.468 1.00 84.56 757 PRO A O 1
ATOM 6139 N N . LYS A 1 758 ? -14.037 7.105 4.679 1.00 82.56 758 LYS A N 1
ATOM 6140 C CA . LYS A 1 758 ? -14.801 5.856 4.772 1.00 82.56 758 LYS A CA 1
ATOM 6141 C C . LYS A 1 758 ? -15.975 5.982 5.730 1.00 82.56 758 LYS A C 1
ATOM 6143 O O . LYS A 1 758 ? -15.981 6.809 6.635 1.00 82.56 758 LYS A O 1
ATOM 6148 N N . ASN A 1 759 ? -16.950 5.094 5.572 1.00 80.06 759 ASN A N 1
ATOM 6149 C CA . ASN A 1 759 ? -18.003 4.943 6.567 1.00 80.06 759 ASN A CA 1
ATOM 6150 C C . ASN A 1 759 ? -17.407 4.335 7.838 1.00 80.06 759 ASN A C 1
ATOM 6152 O O . ASN A 1 759 ? -16.766 3.286 7.786 1.00 80.06 759 ASN A O 1
ATOM 6156 N N . LYS A 1 760 ? -17.631 4.991 8.975 1.00 80.88 760 LYS A N 1
ATOM 6157 C CA . LYS A 1 760 ? -17.160 4.528 10.277 1.00 80.88 760 LYS A CA 1
ATOM 6158 C C . LYS A 1 760 ? -18.352 4.225 11.182 1.00 80.88 760 LYS A C 1
ATOM 6160 O O . LYS A 1 760 ? -19.312 4.991 11.255 1.00 80.88 760 LYS A O 1
ATOM 6165 N N . ASP A 1 761 ? -18.298 3.076 11.847 1.00 80.25 761 ASP A N 1
ATOM 6166 C CA . ASP A 1 761 ? -19.257 2.714 12.887 1.00 80.25 761 ASP A CA 1
ATOM 6167 C C . ASP A 1 761 ? -18.974 3.494 14.174 1.00 80.25 761 ASP A C 1
ATOM 6169 O O . ASP A 1 761 ? -17.827 3.787 14.507 1.00 80.25 761 ASP A O 1
ATOM 6173 N N . GLU A 1 762 ? -20.030 3.792 14.929 1.00 80.69 762 GLU A N 1
ATOM 6174 C CA . GLU A 1 762 ? -19.902 4.432 16.236 1.00 80.69 762 GLU A CA 1
ATOM 6175 C C . GLU A 1 762 ? -19.335 3.449 17.277 1.00 80.69 762 GLU A C 1
ATOM 6177 O O . GLU A 1 762 ? -19.978 2.448 17.633 1.00 80.69 762 GLU A O 1
ATOM 6182 N N . GLY A 1 763 ? -18.136 3.755 17.776 1.00 84.56 763 GLY A N 1
ATOM 6183 C CA . GLY A 1 763 ? -17.450 3.031 18.837 1.00 84.56 763 GLY A CA 1
ATOM 6184 C C . GLY A 1 763 ? -17.297 3.862 20.113 1.00 84.56 763 GLY A C 1
ATOM 6185 O O . GLY A 1 763 ? -17.261 5.096 20.106 1.00 84.56 763 GLY A O 1
ATOM 6186 N N . TRP A 1 764 ? -17.202 3.157 21.236 1.00 87.50 764 TRP A N 1
ATOM 6187 C CA . TRP A 1 764 ? -17.029 3.748 22.559 1.00 87.50 764 TRP A CA 1
ATOM 6188 C C . TRP A 1 764 ? -15.943 3.014 23.334 1.00 87.50 764 TRP A C 1
ATOM 6190 O O . TRP A 1 764 ? -15.852 1.787 23.296 1.00 87.50 764 TRP A O 1
ATOM 6200 N N . ILE A 1 765 ? -15.136 3.766 24.070 1.00 90.56 765 ILE A N 1
ATOM 6201 C CA . ILE A 1 765 ? -14.084 3.247 24.938 1.00 90.56 765 ILE A CA 1
ATOM 6202 C C . ILE A 1 765 ? -14.483 3.565 26.375 1.00 90.56 765 ILE A C 1
ATOM 6204 O O . ILE A 1 765 ? -14.565 4.729 26.765 1.00 90.56 765 ILE A O 1
ATOM 6208 N N . VAL A 1 766 ? -14.761 2.524 27.157 1.00 89.12 766 VAL A N 1
ATOM 6209 C CA . VAL A 1 766 ? -15.126 2.642 28.570 1.00 89.12 766 VAL A CA 1
ATOM 6210 C C . VAL A 1 766 ? -13.902 2.331 29.414 1.00 89.12 766 VAL A C 1
ATOM 6212 O O . VAL A 1 766 ? -13.384 1.213 29.396 1.00 89.12 766 VAL A O 1
ATOM 6215 N N . VAL A 1 767 ? -13.468 3.331 30.169 1.00 89.94 767 VAL A N 1
ATOM 6216 C CA . VAL A 1 767 ? -12.341 3.269 31.091 1.00 89.94 767 VAL A CA 1
ATOM 6217 C C . VAL A 1 767 ? -12.868 3.377 32.514 1.00 89.94 767 VAL A C 1
ATOM 6219 O O . VAL A 1 767 ? -13.623 4.295 32.835 1.00 89.94 767 VAL A O 1
ATOM 6222 N N . LEU A 1 768 ? -12.464 2.443 33.367 1.00 87.44 768 LEU A N 1
ATOM 6223 C CA . LEU A 1 768 ? -12.706 2.492 34.802 1.00 87.44 768 LEU A CA 1
ATOM 6224 C C . LEU A 1 768 ? -11.407 2.889 35.501 1.00 87.44 768 LEU A C 1
ATOM 6226 O O . LEU A 1 768 ? -10.398 2.196 35.345 1.00 87.44 768 LEU A O 1
ATOM 6230 N N . THR A 1 769 ? -11.446 3.971 36.276 1.00 87.81 769 THR A N 1
ATOM 6231 C CA . THR A 1 769 ? -10.312 4.431 37.085 1.00 87.81 769 THR A CA 1
ATOM 6232 C C . THR A 1 769 ? -10.661 4.513 38.565 1.00 87.81 769 THR A C 1
ATOM 6234 O O . THR A 1 769 ? -11.833 4.658 38.928 1.00 87.81 769 THR A O 1
ATOM 6237 N N . ASP A 1 770 ? -9.644 4.427 39.419 1.00 84.25 770 ASP A N 1
ATOM 6238 C CA . ASP A 1 770 ? -9.759 4.762 40.841 1.00 84.25 770 ASP A CA 1
ATOM 6239 C C . ASP A 1 770 ? -9.748 6.291 41.068 1.00 84.25 770 ASP A C 1
ATOM 6241 O O . ASP A 1 770 ? -9.719 7.076 40.112 1.00 84.25 770 ASP A O 1
ATOM 6245 N N . GLU A 1 771 ? -9.792 6.709 42.336 1.00 82.25 771 GLU A N 1
ATOM 6246 C CA . GLU A 1 771 ? -9.727 8.116 42.770 1.00 82.25 771 GLU A CA 1
ATOM 6247 C C . GLU A 1 771 ? -8.421 8.823 42.361 1.00 82.25 771 GLU A C 1
ATOM 6249 O O . GLU A 1 771 ? -8.420 10.030 42.135 1.00 82.25 771 GLU A O 1
ATOM 6254 N N . ASN A 1 772 ? -7.326 8.073 42.203 1.00 81.00 772 ASN A N 1
ATOM 6255 C CA . ASN A 1 772 ? -6.017 8.583 41.785 1.00 81.00 772 ASN A CA 1
ATOM 6256 C C . ASN A 1 772 ? -5.810 8.501 40.261 1.00 81.00 772 ASN A C 1
ATOM 6258 O O . ASN A 1 772 ? -4.693 8.678 39.782 1.00 81.00 772 ASN A O 1
ATOM 6262 N N . GLU A 1 773 ? -6.872 8.214 39.506 1.00 80.56 773 GLU A N 1
ATOM 6263 C CA . GLU A 1 773 ? -6.860 8.007 38.056 1.00 80.56 773 GLU A CA 1
ATOM 6264 C C . GLU A 1 773 ? -6.019 6.816 37.558 1.00 80.56 773 GLU A C 1
ATOM 6266 O O . GLU A 1 773 ? -5.699 6.734 36.371 1.00 80.56 773 GLU A O 1
ATOM 6271 N N . ASN A 1 774 ? -5.725 5.837 38.414 1.00 83.81 774 ASN A N 1
ATOM 6272 C CA . ASN A 1 774 ? -5.112 4.580 37.995 1.00 83.81 774 ASN A CA 1
ATOM 6273 C C . ASN A 1 774 ? -6.131 3.699 37.269 1.00 83.81 774 ASN A C 1
ATOM 6275 O O . ASN A 1 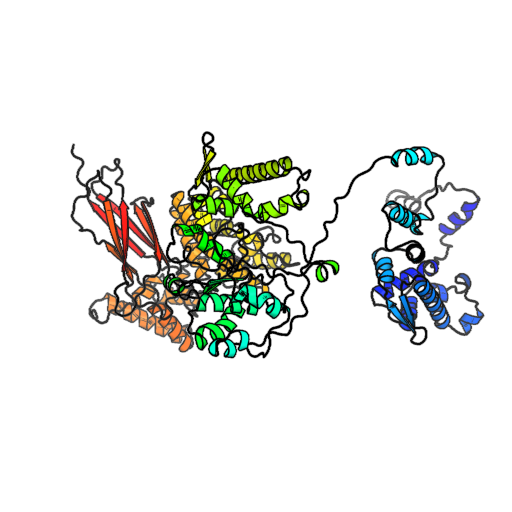774 ? -7.307 3.629 37.644 1.00 83.81 774 ASN A O 1
ATOM 6279 N N . PHE A 1 775 ? -5.674 2.974 36.250 1.00 84.31 775 PHE A N 1
ATOM 6280 C CA . PHE A 1 775 ? -6.520 2.046 35.509 1.00 84.31 775 PHE A CA 1
ATOM 6281 C C . PHE A 1 775 ? -6.956 0.854 36.362 1.00 84.31 775 PHE A C 1
ATOM 6283 O O . PHE A 1 775 ? -6.135 0.134 36.920 1.00 84.31 775 PHE A O 1
ATOM 6290 N N . VAL A 1 776 ? -8.263 0.601 36.376 1.00 80.94 776 VAL A N 1
ATOM 6291 C CA . VAL A 1 776 ? -8.860 -0.617 36.941 1.00 80.94 776 VAL A CA 1
ATOM 6292 C C . VAL A 1 776 ? -9.292 -1.551 35.818 1.00 80.94 776 VAL A C 1
ATOM 6294 O O . VAL A 1 776 ? -9.049 -2.752 35.876 1.00 80.94 776 VAL A O 1
ATOM 6297 N N . ALA A 1 777 ? -9.937 -1.010 34.780 1.00 82.06 777 ALA A N 1
ATOM 6298 C CA . ALA A 1 777 ? -10.368 -1.793 33.631 1.00 82.06 777 ALA A CA 1
ATOM 6299 C C . ALA A 1 777 ? -10.555 -0.941 32.370 1.00 82.06 777 ALA A C 1
ATOM 6301 O O . ALA A 1 777 ? -10.875 0.247 32.438 1.00 82.06 777 ALA A O 1
ATOM 6302 N N . PHE A 1 778 ? -10.420 -1.588 31.216 1.00 87.31 778 PHE A N 1
ATOM 6303 C CA . PHE A 1 778 ? -10.601 -0.998 29.895 1.00 87.31 778 PHE A CA 1
ATOM 6304 C C . PHE A 1 778 ? -11.476 -1.914 29.040 1.00 87.31 778 PHE A C 1
ATOM 6306 O O . PHE A 1 778 ? -11.267 -3.128 28.996 1.00 87.31 778 PHE A O 1
ATOM 6313 N N . LYS A 1 779 ? -12.490 -1.359 28.368 1.00 85.94 779 LYS A N 1
ATOM 6314 C CA . LYS A 1 779 ? -13.329 -2.132 27.447 1.00 85.94 779 LYS A CA 1
ATOM 6315 C C . LYS A 1 779 ? -13.814 -1.295 26.274 1.00 85.94 779 LYS A C 1
ATOM 6317 O O . LYS A 1 779 ? -14.333 -0.196 26.450 1.00 85.94 779 LYS A O 1
ATOM 6322 N N . ARG A 1 780 ? -13.731 -1.871 25.075 1.00 85.38 780 ARG A N 1
ATOM 6323 C CA . ARG A 1 780 ? -14.308 -1.300 23.854 1.00 85.38 780 ARG A CA 1
ATOM 6324 C C . ARG A 1 780 ? -15.742 -1.789 23.661 1.00 85.38 780 ARG A C 1
ATOM 6326 O O . ARG A 1 780 ? -16.041 -2.970 23.834 1.00 85.38 780 ARG A O 1
ATOM 6333 N N . LEU A 1 781 ? -16.628 -0.873 23.299 1.00 81.81 781 LEU A N 1
ATOM 6334 C CA . LEU A 1 781 ? -18.021 -1.112 22.951 1.00 81.81 781 LEU A CA 1
ATOM 6335 C C . LEU A 1 781 ? -18.242 -0.713 21.495 1.00 81.81 781 LEU A C 1
ATOM 6337 O O . LEU A 1 781 ? -17.814 0.354 21.063 1.00 81.81 781 LEU A O 1
ATOM 6341 N N . GLN A 1 782 ? -18.953 -1.553 20.751 1.00 71.06 782 GLN A N 1
ATOM 6342 C CA . GLN A 1 782 ? -19.375 -1.255 19.386 1.00 71.06 782 GLN A CA 1
ATOM 6343 C C . GLN A 1 782 ? -20.900 -1.223 19.313 1.00 71.06 782 GLN A C 1
ATOM 6345 O O . GLN A 1 782 ? -21.566 -2.057 19.927 1.00 71.06 782 GLN A O 1
ATOM 6350 N N . GLY A 1 783 ? -21.451 -0.280 18.546 1.00 61.50 783 GLY A N 1
ATOM 6351 C CA . GLY A 1 783 ? -22.839 -0.342 18.093 1.00 61.50 783 GLY A CA 1
ATOM 6352 C C . GLY A 1 783 ? -23.901 -0.280 19.196 1.00 61.50 783 GLY A C 1
ATOM 6353 O O . GLY A 1 783 ? -24.736 -1.179 19.288 1.00 61.50 783 GLY A O 1
ATOM 6354 N N . LEU A 1 784 ? -23.952 0.817 19.961 1.00 61.09 784 LEU A N 1
ATOM 6355 C CA . LEU A 1 784 ? -25.127 1.181 20.771 1.00 61.09 784 LEU A CA 1
ATOM 6356 C C . LEU A 1 784 ? -26.293 1.583 19.836 1.00 61.09 784 LEU A C 1
ATOM 6358 O O . LEU A 1 784 ? -26.571 2.766 19.626 1.00 61.09 784 LEU A O 1
ATOM 6362 N N . LYS A 1 785 ? -26.926 0.588 19.197 1.00 56.31 785 LYS A N 1
ATOM 6363 C CA . LYS A 1 785 ? -27.911 0.761 18.115 1.00 56.31 785 LYS A CA 1
ATOM 6364 C C . LYS A 1 785 ? -29.345 0.650 18.642 1.00 56.31 785 LYS A C 1
ATOM 6366 O O . LYS A 1 785 ? -29.724 -0.353 19.240 1.00 56.31 785 LYS A O 1
ATOM 6371 N N . GLN A 1 786 ? -30.175 1.648 18.335 1.00 41.78 786 GLN A N 1
ATOM 6372 C CA . GLN A 1 786 ? -31.626 1.564 18.513 1.00 41.78 786 GLN A CA 1
ATOM 6373 C C . GLN A 1 786 ? -32.260 0.992 17.241 1.00 41.78 786 GLN A C 1
ATOM 6375 O O . GLN A 1 786 ? -32.606 1.730 16.322 1.00 41.78 786 GLN A O 1
ATOM 6380 N N . HIS A 1 787 ? -32.393 -0.332 17.161 1.00 37.41 787 HIS A N 1
ATOM 6381 C CA . HIS A 1 787 ? -33.233 -0.968 16.144 1.00 37.41 787 HIS A CA 1
ATOM 6382 C C . HIS A 1 787 ? -34.697 -0.969 16.590 1.00 37.41 787 HIS A C 1
ATOM 6384 O O . HIS A 1 787 ? -35.004 -1.091 17.775 1.00 37.41 787 HIS A O 1
ATOM 6390 N N . GLY A 1 788 ? -35.618 -0.811 15.635 1.00 41.12 788 GLY A N 1
ATOM 6391 C CA . GLY A 1 788 ? -37.051 -0.948 15.900 1.00 41.12 788 GLY A CA 1
ATOM 6392 C C . GLY A 1 788 ? -37.377 -2.243 16.662 1.00 41.12 788 GLY A C 1
ATOM 6393 O O . GLY A 1 788 ? -36.712 -3.253 16.473 1.00 41.12 788 GLY A O 1
ATOM 6394 N N . ASN A 1 789 ? -38.383 -2.186 17.541 1.00 33.44 789 ASN A N 1
ATOM 6395 C CA . ASN A 1 789 ? -38.984 -3.250 18.371 1.00 33.44 789 ASN A CA 1
ATOM 6396 C C . ASN A 1 789 ? -38.088 -4.264 19.138 1.00 33.44 789 ASN A C 1
ATOM 6398 O O . ASN A 1 789 ? -38.630 -4.969 19.987 1.00 33.44 789 ASN A O 1
ATOM 6402 N N . GLN A 1 790 ? -36.760 -4.313 18.971 1.00 39.56 790 GLN A N 1
ATOM 6403 C CA . GLN A 1 790 ? -35.839 -5.111 19.797 1.00 39.56 790 GLN A CA 1
ATOM 6404 C C . GLN A 1 790 ? -34.904 -4.217 20.635 1.00 39.56 790 GLN A C 1
ATOM 6406 O O . GLN A 1 790 ? -34.209 -3.339 20.131 1.00 39.56 790 GLN A O 1
ATOM 6411 N N . LYS A 1 791 ? -34.913 -4.447 21.955 1.00 41.84 791 LYS A N 1
ATOM 6412 C CA . LYS A 1 791 ? -34.269 -3.640 23.007 1.00 41.84 791 LYS A CA 1
ATOM 6413 C C . LYS A 1 791 ? -32.747 -3.883 23.135 1.00 41.84 791 LYS A C 1
ATOM 6415 O O . LYS A 1 791 ? -32.329 -4.441 24.139 1.00 41.84 791 LYS A O 1
ATOM 6420 N N . ASN A 1 792 ? -31.916 -3.408 22.203 1.00 51.22 792 ASN A N 1
ATOM 6421 C CA . ASN A 1 792 ? -30.447 -3.358 22.390 1.00 51.22 792 ASN A CA 1
ATOM 6422 C C . ASN A 1 792 ? -29.888 -1.918 22.448 1.00 51.22 792 ASN A C 1
ATOM 6424 O O . ASN A 1 792 ? -28.784 -1.638 21.998 1.00 51.22 792 ASN A O 1
ATOM 6428 N N . ASN A 1 793 ? -30.625 -0.988 23.065 1.00 59.91 793 ASN A N 1
ATOM 6429 C CA . ASN A 1 793 ? -30.146 0.385 23.309 1.00 59.91 793 ASN A CA 1
ATOM 6430 C C . ASN A 1 793 ? -29.082 0.486 24.411 1.00 59.91 793 ASN A C 1
ATOM 6432 O O . ASN A 1 793 ? -28.576 1.579 24.672 1.00 59.91 793 ASN A O 1
ATOM 6436 N N . SER A 1 794 ? -28.815 -0.611 25.114 1.00 65.94 794 SER A N 1
ATOM 6437 C CA . SER A 1 794 ? -28.021 -0.624 26.332 1.00 65.94 794 SER A CA 1
ATOM 6438 C C . SER A 1 794 ? -27.048 -1.793 26.327 1.00 65.94 794 SER A C 1
ATOM 6440 O O . SER A 1 794 ? -27.472 -2.943 26.212 1.00 65.94 794 SER A O 1
ATOM 6442 N N . SER A 1 795 ? -25.768 -1.496 26.512 1.00 73.31 795 SER A N 1
ATOM 6443 C CA . SER A 1 795 ? -24.723 -2.499 26.681 1.00 73.31 795 SER A CA 1
ATOM 6444 C C . SER A 1 795 ? -24.382 -2.632 28.156 1.00 73.31 795 SER A C 1
ATOM 6446 O O . SER A 1 795 ? -24.080 -1.646 28.832 1.00 73.31 795 SER A O 1
ATOM 6448 N N . LEU A 1 796 ? -24.438 -3.866 28.654 1.00 73.94 796 LEU A N 1
ATOM 6449 C CA . LEU A 1 796 ? -24.005 -4.200 30.001 1.00 73.94 796 LEU A CA 1
ATOM 6450 C C . LEU A 1 796 ? -22.506 -4.490 29.993 1.00 73.94 796 LEU A C 1
ATOM 6452 O O . LEU A 1 796 ? -22.051 -5.453 29.373 1.00 73.94 796 LEU A O 1
ATOM 6456 N N . VAL A 1 797 ? -21.741 -3.683 30.715 1.00 77.62 797 VAL A N 1
ATOM 6457 C CA . VAL A 1 797 ? -20.314 -3.899 30.923 1.00 77.62 797 VAL A CA 1
ATOM 6458 C C . VAL A 1 797 ? -20.082 -4.398 32.337 1.00 77.62 797 VAL A C 1
ATOM 6460 O O . VAL A 1 797 ? -20.359 -3.701 33.306 1.00 77.62 797 VAL A O 1
ATOM 6463 N N . SER A 1 798 ? -19.583 -5.624 32.455 1.00 76.56 798 SER A N 1
ATOM 6464 C CA . SER A 1 798 ? -19.129 -6.192 33.720 1.00 76.56 798 SER A CA 1
ATOM 6465 C C . SER A 1 798 ? -17.624 -5.996 33.877 1.00 76.56 798 SER A C 1
ATOM 6467 O O . SER A 1 798 ? -16.861 -6.446 33.019 1.00 76.56 798 SER A O 1
ATOM 6469 N N . PHE A 1 799 ? -17.216 -5.379 34.979 1.00 76.12 799 PHE A N 1
ATOM 6470 C CA . PHE A 1 799 ? -15.828 -5.222 35.393 1.00 76.12 799 PHE A CA 1
ATOM 6471 C C . PHE A 1 799 ? -15.582 -6.026 36.662 1.00 76.12 799 PHE A C 1
ATOM 6473 O O . PHE A 1 799 ? -16.384 -5.953 37.589 1.00 76.12 799 PHE A O 1
ATOM 6480 N N . ASN A 1 800 ? -14.485 -6.777 36.714 1.00 75.00 800 ASN A N 1
ATOM 6481 C CA . ASN A 1 800 ? -14.049 -7.443 37.937 1.00 75.00 800 ASN A CA 1
ATOM 6482 C C . ASN A 1 800 ? -13.020 -6.550 38.621 1.00 75.00 800 ASN A C 1
ATOM 6484 O O . ASN A 1 800 ? -11.975 -6.265 38.045 1.00 75.00 800 ASN A O 1
ATOM 6488 N N . ILE A 1 801 ? -13.340 -6.095 39.826 1.00 74.88 801 ILE A N 1
ATOM 6489 C CA . ILE A 1 801 ? -12.488 -5.218 40.619 1.00 74.88 801 ILE A CA 1
ATOM 6490 C C . ILE A 1 801 ? -11.826 -6.055 41.709 1.00 74.88 801 ILE A C 1
ATOM 6492 O O . ILE A 1 801 ? -12.512 -6.706 42.505 1.00 74.88 801 ILE A O 1
ATOM 6496 N N . ASN A 1 802 ? -10.497 -6.004 41.756 1.00 71.88 802 ASN A N 1
ATOM 6497 C CA . ASN A 1 802 ? -9.720 -6.517 42.876 1.00 71.88 802 ASN A CA 1
ATOM 6498 C C . ASN A 1 802 ? -9.512 -5.379 43.876 1.00 71.88 802 ASN A C 1
ATOM 6500 O O . ASN A 1 802 ? -9.007 -4.317 43.516 1.00 71.88 802 ASN A O 1
ATOM 6504 N N . ILE A 1 803 ? -9.936 -5.589 45.119 1.00 68.19 803 ILE A N 1
ATOM 6505 C CA . ILE A 1 803 ? -9.792 -4.600 46.189 1.00 68.19 803 ILE A CA 1
ATOM 6506 C C . ILE A 1 803 ? -8.370 -4.732 46.755 1.00 68.19 803 ILE A C 1
ATOM 6508 O O . ILE A 1 803 ? -8.031 -5.817 47.223 1.00 68.19 803 ILE A O 1
ATOM 6512 N N . PRO A 1 804 ? -7.528 -3.682 46.726 1.00 65.31 804 PRO A N 1
ATOM 6513 C CA . PRO A 1 804 ? -6.174 -3.767 47.269 1.00 65.31 804 PRO A CA 1
ATOM 6514 C C . PRO A 1 804 ? -6.185 -3.942 48.798 1.00 65.31 804 PRO A C 1
ATOM 6516 O O . PRO A 1 804 ? -6.879 -3.208 49.505 1.00 65.31 804 PRO A O 1
ATOM 6519 N N . ASP A 1 805 ? -5.359 -4.851 49.328 1.00 58.62 805 ASP A N 1
ATOM 6520 C CA . ASP A 1 805 ? -5.270 -5.147 50.774 1.00 58.62 805 ASP A CA 1
ATOM 6521 C C . ASP A 1 805 ? -4.817 -3.941 51.629 1.00 58.62 805 ASP A C 1
ATOM 6523 O O . ASP A 1 805 ? -5.144 -3.832 52.820 1.00 58.62 805 ASP A O 1
ATOM 6527 N N . ASN A 1 806 ? -4.109 -2.998 50.997 1.00 55.78 806 ASN A N 1
ATOM 6528 C CA . ASN A 1 806 ? -3.503 -1.815 51.616 1.00 55.78 806 ASN A CA 1
ATOM 6529 C C . ASN A 1 806 ? -4.469 -0.646 51.870 1.00 55.78 806 ASN A C 1
ATOM 6531 O O . ASN A 1 806 ? -4.041 0.380 52.394 1.00 55.78 806 ASN A O 1
ATOM 6535 N N . VAL A 1 807 ? -5.757 -0.759 51.524 1.00 61.34 807 VAL A N 1
ATOM 6536 C CA . VAL A 1 807 ? -6.707 0.344 51.736 1.00 61.34 807 VAL A CA 1
ATOM 6537 C C . VAL A 1 807 ? -7.431 0.200 53.079 1.00 61.34 807 VAL A C 1
ATOM 6539 O O . VAL A 1 807 ? -8.250 -0.702 53.287 1.00 61.34 807 VAL A O 1
ATOM 6542 N N . ASP A 1 808 ? -7.150 1.121 54.003 1.00 56.66 808 ASP A N 1
ATOM 6543 C CA . ASP A 1 808 ? -7.840 1.232 55.300 1.00 56.66 808 ASP A CA 1
ATOM 6544 C C . ASP A 1 808 ? -9.190 1.961 55.208 1.00 56.66 808 ASP A C 1
ATOM 6546 O O . ASP A 1 808 ? -9.990 1.912 56.143 1.00 56.66 808 ASP A O 1
ATOM 6550 N N . ALA A 1 809 ? -9.484 2.591 54.068 1.00 61.84 809 ALA A N 1
ATOM 6551 C CA . ALA A 1 809 ? -10.766 3.237 53.823 1.00 61.84 809 ALA A CA 1
ATOM 6552 C C . ALA A 1 809 ? -11.914 2.211 53.732 1.00 61.84 809 ALA A C 1
ATOM 6554 O O . ALA A 1 809 ? -11.780 1.134 53.150 1.00 61.84 809 ALA A O 1
ATOM 6555 N N . ASN A 1 810 ? -13.069 2.568 54.301 1.00 68.25 810 ASN A N 1
ATOM 6556 C CA . ASN A 1 810 ? -14.304 1.772 54.232 1.00 68.25 810 ASN A CA 1
ATOM 6557 C C . ASN A 1 810 ? -15.132 2.061 52.967 1.00 68.25 810 ASN A C 1
ATOM 6559 O O . ASN A 1 810 ? -16.136 1.391 52.725 1.00 68.25 810 ASN A O 1
ATOM 6563 N N . THR A 1 811 ? -14.712 3.040 52.166 1.00 72.19 811 THR A N 1
ATOM 6564 C CA . THR A 1 811 ? -15.378 3.455 50.931 1.00 72.19 811 THR A CA 1
ATOM 6565 C C . THR A 1 811 ? -14.319 3.680 49.862 1.00 72.19 811 THR A C 1
ATOM 6567 O O . THR A 1 811 ? -13.341 4.378 50.118 1.00 72.19 811 THR A O 1
ATOM 6570 N N . LEU A 1 812 ? -14.524 3.107 48.680 1.00 76.88 812 LEU A N 1
ATOM 6571 C CA . LEU A 1 812 ? -13.712 3.341 47.489 1.00 76.88 812 LEU A CA 1
ATOM 6572 C C . LEU A 1 812 ? -14.525 4.144 46.475 1.00 76.88 812 LEU A C 1
ATOM 6574 O O . LEU A 1 812 ? -15.709 3.863 46.273 1.00 76.88 812 LEU A O 1
ATOM 6578 N N . VAL A 1 813 ? -13.899 5.138 45.851 1.00 82.75 813 VAL A N 1
ATOM 6579 C CA . VAL A 1 813 ? -14.500 5.947 44.786 1.00 82.75 813 VAL A CA 1
ATOM 6580 C C . VAL A 1 813 ? -13.950 5.473 43.447 1.00 82.75 813 VAL A C 1
ATOM 6582 O O . VAL A 1 813 ? -12.740 5.329 43.285 1.00 82.75 813 VAL A O 1
ATOM 6585 N N . TYR A 1 814 ? -14.844 5.235 42.490 1.00 84.88 814 TYR A N 1
ATOM 6586 C CA . TYR A 1 814 ? -14.481 4.849 41.133 1.00 84.88 814 TYR A CA 1
ATOM 6587 C C . TYR A 1 814 ? -15.106 5.797 40.115 1.00 84.88 814 TYR A C 1
ATOM 6589 O O . TYR A 1 814 ? -16.253 6.237 40.258 1.00 84.88 814 TYR A O 1
ATOM 6597 N N . HIS A 1 815 ? -14.359 6.069 39.048 1.00 88.25 815 HIS A N 1
ATOM 6598 C CA . HIS A 1 815 ? -14.795 6.900 37.935 1.00 88.25 815 HIS A CA 1
ATOM 6599 C C . HIS A 1 815 ? -14.921 6.059 36.666 1.00 88.25 815 HIS A C 1
ATOM 6601 O O . HIS A 1 815 ? -13.971 5.428 36.208 1.00 88.25 815 HIS A O 1
ATOM 6607 N N . VAL A 1 816 ? -16.108 6.081 36.068 1.00 88.31 816 VAL A N 1
ATOM 6608 C CA . VAL A 1 816 ? -16.380 5.535 34.739 1.00 88.31 816 VAL A CA 1
ATOM 6609 C C . VAL A 1 816 ? -16.257 6.668 33.740 1.00 88.31 816 VAL A C 1
ATOM 6611 O O . VAL A 1 816 ? -17.040 7.621 33.776 1.00 88.31 816 VAL A O 1
ATOM 6614 N N . LYS A 1 817 ? -15.295 6.556 32.833 1.00 90.19 817 LYS A N 1
ATOM 6615 C CA . LYS A 1 817 ? -15.045 7.517 31.763 1.00 90.19 817 LYS A CA 1
ATOM 6616 C C . LYS A 1 817 ? -15.340 6.837 30.426 1.00 90.19 817 LYS A C 1
ATOM 6618 O O . LYS A 1 817 ? -14.708 5.847 30.074 1.00 90.19 817 LYS A O 1
ATOM 6623 N N . CYS A 1 818 ? -16.348 7.320 29.711 1.00 90.38 818 CYS A N 1
ATOM 6624 C CA . CYS A 1 818 ? -16.782 6.788 28.425 1.00 90.38 818 CYS A CA 1
ATOM 6625 C C . CYS A 1 818 ? -16.427 7.795 27.332 1.00 90.38 818 CYS A C 1
ATOM 6627 O O . CYS A 1 818 ? -17.058 8.849 27.231 1.00 90.38 818 CYS A O 1
ATOM 6629 N N . TYR A 1 819 ? -15.427 7.452 26.527 1.00 91.75 819 TYR A N 1
ATOM 6630 C CA . TYR A 1 819 ? -14.925 8.274 25.433 1.00 91.75 819 TYR A CA 1
ATOM 6631 C C . TYR A 1 819 ? -15.469 7.779 24.098 1.00 91.75 819 TYR A C 1
ATOM 6633 O O . TYR A 1 819 ? -15.561 6.566 23.875 1.00 91.75 819 TYR A O 1
ATOM 6641 N N . SER A 1 820 ? -15.812 8.698 23.197 1.00 90.19 820 SER A N 1
ATOM 6642 C CA . SER A 1 820 ? -16.133 8.317 21.819 1.00 90.19 820 SER A CA 1
ATOM 6643 C C . SER A 1 820 ? -14.853 8.035 21.036 1.00 90.19 820 SER A C 1
ATOM 6645 O O . SER A 1 820 ? -13.846 8.713 21.220 1.00 90.19 820 SER A O 1
ATOM 6647 N N . ASP A 1 821 ? -14.889 7.071 20.120 1.00 88.00 821 ASP A N 1
ATOM 6648 C CA . ASP A 1 821 ? -13.801 6.850 19.160 1.00 88.00 821 ASP A CA 1
ATOM 6649 C C . ASP A 1 821 ? -13.930 7.710 17.884 1.00 88.00 821 ASP A C 1
ATOM 6651 O O . ASP A 1 821 ? -13.083 7.633 16.996 1.00 88.00 821 ASP A O 1
ATOM 6655 N N . SER A 1 822 ? -15.026 8.469 17.763 1.00 88.19 822 SER A N 1
ATOM 6656 C CA . SER A 1 822 ? -15.436 9.143 16.526 1.00 88.19 822 SER A CA 1
ATOM 6657 C C . SER A 1 822 ? -15.694 10.631 16.706 1.00 88.19 822 SER A C 1
ATOM 6659 O O . SER A 1 822 ? -15.395 11.406 15.803 1.00 88.19 822 SER A O 1
ATOM 6661 N N . TYR A 1 823 ? -16.300 11.037 17.824 1.00 89.88 823 TYR A N 1
ATOM 6662 C CA . TYR A 1 823 ? -16.751 12.412 18.034 1.00 89.88 823 TYR A CA 1
ATOM 6663 C C . TYR A 1 823 ? -15.886 13.139 19.055 1.00 89.88 823 TYR A C 1
ATOM 6665 O O . TYR A 1 823 ? -15.585 12.600 20.115 1.00 89.88 823 TYR A O 1
ATOM 6673 N N . MET A 1 824 ? -15.559 14.392 18.750 1.00 87.62 824 MET A N 1
ATOM 6674 C CA . MET A 1 824 ? -14.839 15.284 19.655 1.00 87.62 824 MET A CA 1
ATOM 6675 C C . MET A 1 824 ? -15.812 15.968 20.619 1.00 87.62 824 MET A C 1
ATOM 6677 O O . MET A 1 824 ? -16.907 16.372 20.226 1.00 87.62 824 MET A O 1
ATOM 6681 N N . GLY A 1 825 ? -15.417 16.111 21.885 1.00 83.12 825 GLY A N 1
ATOM 6682 C CA . GLY A 1 825 ? -16.192 16.842 22.895 1.00 83.12 825 GLY A CA 1
ATOM 6683 C C . GLY A 1 825 ? -17.453 16.127 23.406 1.00 83.12 825 GLY A C 1
ATOM 6684 O O . GLY A 1 825 ? -18.238 16.739 24.128 1.00 83.12 825 GLY A O 1
ATOM 6685 N N . LEU A 1 826 ? -17.658 14.846 23.069 1.00 86.12 826 LEU A N 1
ATOM 6686 C CA . LEU A 1 826 ? -18.792 14.020 23.517 1.00 86.12 826 LEU A CA 1
ATOM 6687 C C . LEU A 1 826 ? -18.362 12.913 24.494 1.00 86.12 826 LEU A C 1
ATOM 6689 O O . LEU A 1 826 ? -18.718 11.746 24.333 1.00 86.12 826 LEU A O 1
ATOM 6693 N N . ASP A 1 827 ? -17.629 13.295 25.538 1.00 87.62 827 ASP A N 1
ATOM 6694 C CA . ASP A 1 827 ? -17.175 12.367 26.577 1.00 87.62 827 ASP A CA 1
ATOM 6695 C C . ASP A 1 827 ? -18.127 12.368 27.782 1.00 87.62 827 ASP A C 1
ATOM 6697 O O . ASP A 1 827 ? -18.604 13.416 28.238 1.00 87.62 827 ASP A O 1
ATOM 6701 N N . TYR A 1 828 ? -18.428 11.186 28.322 1.00 88.62 828 TYR A N 1
ATOM 6702 C CA . TYR A 1 828 ? -19.379 11.002 29.421 1.00 88.62 828 TYR A CA 1
ATOM 6703 C C . TYR A 1 828 ? -18.698 10.405 30.647 1.00 88.62 828 TYR A C 1
ATOM 6705 O O . TYR A 1 828 ? -18.019 9.386 30.562 1.00 88.62 828 TYR A O 1
ATOM 6713 N N . PHE A 1 829 ? -18.928 11.021 31.806 1.00 89.12 829 PHE A N 1
ATOM 6714 C CA . PHE A 1 829 ? -18.306 10.637 33.069 1.00 89.12 829 PHE A CA 1
ATOM 6715 C C . PHE A 1 829 ? -19.378 10.302 34.104 1.00 89.12 829 PHE A C 1
ATOM 6717 O O . PHE A 1 829 ? -20.398 10.990 34.191 1.00 89.12 829 PHE A O 1
ATOM 6724 N N . HIS A 1 830 ? -19.147 9.257 34.892 1.00 87.81 830 HIS A N 1
ATOM 6725 C CA . HIS A 1 830 ? -19.997 8.876 36.013 1.00 87.81 830 HIS A CA 1
ATOM 6726 C C . HIS A 1 830 ? -19.138 8.399 37.181 1.00 87.81 830 HIS A C 1
ATOM 6728 O O . HIS A 1 830 ? -18.262 7.560 37.000 1.00 87.81 830 HIS A O 1
ATOM 6734 N N . THR A 1 831 ? -19.400 8.921 38.375 1.00 86.38 831 THR A N 1
ATOM 6735 C CA . THR A 1 831 ? -18.690 8.541 39.600 1.00 86.38 831 THR A CA 1
ATOM 6736 C C . THR A 1 831 ? -19.631 7.747 40.487 1.00 86.38 831 THR A C 1
ATOM 6738 O O . THR A 1 831 ? -20.763 8.176 40.712 1.00 86.38 831 THR A O 1
ATOM 6741 N N . PHE A 1 832 ? -19.155 6.624 41.011 1.00 84.00 832 PHE A N 1
ATOM 6742 C CA . PHE A 1 832 ? -19.888 5.799 41.966 1.00 84.00 832 PHE A CA 1
ATOM 6743 C C . PHE A 1 832 ? -18.974 5.391 43.124 1.00 84.00 832 PHE A C 1
ATOM 6745 O O . PHE A 1 832 ? -17.747 5.500 43.036 1.00 84.00 832 PHE A O 1
ATOM 6752 N N . THR A 1 833 ? -19.570 4.972 44.240 1.00 81.31 833 THR A N 1
ATOM 6753 C CA . THR A 1 833 ? -18.834 4.598 45.451 1.00 81.31 833 THR A CA 1
ATOM 6754 C C . THR A 1 833 ? -19.194 3.192 45.898 1.00 81.31 833 THR A C 1
ATOM 6756 O O . THR A 1 833 ? -20.357 2.797 45.896 1.00 81.31 833 THR A O 1
ATOM 6759 N N . VAL A 1 834 ? -18.180 2.432 46.306 1.00 77.06 834 VAL A N 1
ATOM 6760 C CA . VAL A 1 834 ? -18.320 1.052 46.778 1.00 77.06 834 VAL A CA 1
ATOM 6761 C C . VAL A 1 834 ? -17.966 1.007 48.260 1.00 77.06 834 VAL A C 1
ATOM 6763 O O . VAL A 1 834 ? -16.863 1.390 48.652 1.00 77.06 834 VAL A O 1
ATOM 6766 N N . LYS A 1 835 ? -18.900 0.544 49.099 1.00 74.62 835 LYS A N 1
ATOM 6767 C CA . LYS A 1 835 ? -18.692 0.374 50.546 1.00 74.62 835 LYS A CA 1
ATOM 6768 C C . LYS A 1 835 ? -18.140 -1.025 50.843 1.00 74.62 835 LYS A C 1
ATOM 6770 O O . LYS A 1 835 ? -18.721 -2.031 50.431 1.00 74.62 835 LYS A O 1
ATOM 6775 N N . LEU A 1 836 ? -17.036 -1.090 51.579 1.00 72.19 836 LEU A N 1
ATOM 6776 C CA . LEU A 1 836 ? -16.350 -2.332 51.944 1.00 72.19 836 LEU A CA 1
ATOM 6777 C C . LEU A 1 836 ? -16.787 -2.842 53.321 1.00 72.19 836 LEU A C 1
ATOM 6779 O O . LEU A 1 836 ? -17.099 -2.056 54.216 1.00 72.19 836 LEU A O 1
ATOM 6783 N N . GLU A 1 837 ? -16.730 -4.161 53.525 1.00 70.00 837 GLU A N 1
ATOM 6784 C CA . GLU A 1 837 ? -16.809 -4.739 54.871 1.00 70.00 837 GLU A CA 1
ATOM 6785 C C . GLU A 1 837 ? -15.664 -4.194 55.760 1.00 70.00 837 GLU A C 1
ATOM 6787 O O . GLU A 1 837 ? -14.507 -4.112 55.311 1.00 70.00 837 GLU A O 1
ATOM 6792 N N . PRO A 1 838 ? -15.946 -3.823 57.026 1.00 61.91 838 PRO A N 1
ATOM 6793 C CA . PRO A 1 838 ? -14.907 -3.394 57.957 1.00 61.91 838 PRO A CA 1
ATOM 6794 C C . PRO A 1 838 ? -13.900 -4.533 58.178 1.00 61.91 838 PRO A C 1
ATOM 6796 O O . PRO A 1 838 ? -14.303 -5.687 58.346 1.00 61.91 838 PRO A O 1
ATOM 6799 N N . LYS A 1 839 ? -12.590 -4.224 58.190 1.00 59.16 839 LYS A N 1
ATOM 6800 C CA . LYS A 1 839 ? -11.542 -5.207 58.536 1.00 59.16 839 LYS A CA 1
ATOM 6801 C C . LYS A 1 839 ? -11.918 -5.847 59.881 1.00 59.16 839 LYS A C 1
ATOM 6803 O O . LYS A 1 839 ? -12.045 -5.137 60.881 1.00 59.16 839 LYS A O 1
ATOM 6808 N N . LYS A 1 840 ? -12.124 -7.172 59.916 1.00 57.31 840 LYS A N 1
ATOM 6809 C CA . LYS A 1 840 ? -12.182 -7.904 61.190 1.00 57.31 840 LYS A CA 1
ATOM 6810 C C . LYS A 1 840 ? -10.825 -7.697 61.869 1.00 57.31 840 LYS A C 1
ATOM 6812 O O . LYS A 1 840 ? -9.808 -8.005 61.254 1.00 57.31 840 LYS A O 1
ATOM 6817 N N . LYS A 1 841 ? -10.843 -7.082 63.055 1.00 43.56 841 LYS A N 1
ATOM 6818 C CA . LYS A 1 841 ? -9.654 -6.880 63.893 1.00 43.56 841 LYS A CA 1
ATOM 6819 C C . LYS A 1 841 ? -8.996 -8.201 64.256 1.00 43.56 841 LYS A C 1
ATOM 6821 O O . LYS A 1 841 ? -9.757 -9.169 64.490 1.00 43.56 841 LYS A O 1
#

Radius of gyration: 39.56 Å; chains: 1; bounding box: 108×79×122 Å

InterPro domains:
  IPR004179 Sec63 domain [PF02889] (133-199)
  IPR004179 Sec63 domain [PF02889] (484-832)
  IPR004179 Sec63 domain [SM00973] (483-834)
  IPR011545 DEAD/DEAH-box helicase domain [PF00270] (235-345)
  IPR014001 Helicase superfamily 1/2, ATP-binding domain [PS51192] (243-359)
  IPR014001 Helicase superfamily 1/2, ATP-binding domain [SM00487] (230-454)
  IPR014756 Immunoglobulin E-set [SSF81296] (720-836)
  IPR027417 P-loop containing nucleoside triphosphate hydrolase [G3DSA:3.40.50.300] (1-40)
  IPR027417 P-loop containing nucleoside triphosphate hydrolase [G3DSA:3.40.50.300] (197-357)
  IPR027417 P-loop containing nucleoside triphosphate hydrolase [SSF52540] (165-346)
  IPR035892 C2 domain superfamily [G3DSA:2.60.40.150] (713-841)
  IPR036388 Winged helix-like DNA-binding domain superfamily [G3DSA:1.10.10.10] (41-143)
  IPR036388 Winged helix-like DNA-binding domain superfamily [G3DSA:1.10.10.10] (393-490)
  IPR036390 Winged helix DNA-binding domain superfamily [SSF46785] (39-144)
  IPR036390 Winged helix DNA-binding domain superfamily [SSF46785] (393-495)
  IPR057842 MER3 helicase-like, winged helix domain [PF23445] (41-124)
  IPR057842 MER3 helicase-like, winged helix domain [PF23445] (395-476)

Sequence (841 aa):
MQIFGRAGRPQFDTFGESFLLTTHDKLHHYLMLMSAAMPIESRFITNLVDHLNAEIVLGTVSNVREAVTWLGYTYLYIRMIANPHVYGIPLNEVGHDPTLEQFRHKLIENAAVQLEKSKMIRFDRASGNFFTTDLGRIASHYYIKHPSIETFNEILKEHMNQEQILTLLTNSSEFENVNLREEETRELTQLSENHLIIPQQSRVINTELLDLRPLPKEALKNPQLEALFKFSHFNPIQTQVFHTLYYTNNNVLLGSPTGSGKTICAELAMFKVFRDEPHMKIVYIAPLKALVRERMNDWSDKLEKKLGKKLVELTGDYTPNVIALQNADVVTTTPEKWDGISRNWKNRSGYCQSYGYDLQADWTSNDEQTNLCIDQDVLATQASVGFLYDPFPVESHLKEFLHDHLNAEIVSGTINNKQQAIEYLTNTFLFRRLLQSPTYYGCEDNSVRSINRFLSELLDNTLDDLQIAKCVSIDENTDDIEPLILGRIASFYYLNFRTVRLFSNNIRADNDIRSLLRILSLAHEYSEFPVRHAEDIINEEFNQRLPIKVEDYLSEHTKVHLLMQAHFERCALPIPDYVTDTKTALDQGIRILQAMIDVAYECGFFATVVQTIRLLQMLVQGRWEQTTDGKDTSLATLPHISLEAADQIAAQLGCKNLKELVLAFNVKPNNNNSKDNKNNKDIVERFKLLIEHQLSMPPTHCRETINVIQHLPIIKISEINQSDALVSRSKPHTVKILVQRENKGFHNNFCHAPQYPKNKDEGWIVVLTDENENFVAFKRLQGLKQHGNQKNNSSLVSFNINIPDNVDANTLVYHVKCYSDSYMGLDYFHTFTVKLEPKKK

Organism: Cavenderia fasciculata (NCBI:txid261658)

pLDDT: mean 80.85, std 15.1, range [27.22, 95.88]